Protein 3K40 (pdb70)

Foldseek 3Di:
DDDVLVVVLVVVVVVVVCVCLVPVLVDFQDQPDDPVPAVVVDDPDDDPDDDHSVVVVVVCVVRPRSPDHSLQHQQEFDLAAQFADPLQVVLLVVLVVDAAQQPPPDPDCVLFVLQLVLQQVVCVLLVFPLLQHVVSVAQKTKAWDFALLVVLLLLLLLLLLVQLVVVCVVPVPDDSVVQQAQEEEEEAPLADCSNVVSCVVSVHHYDHFYADLSAAALVSVLVVCVVSVVVVGQYGEYEFEQQGSAARHGYPLLRNLVSCVVSNHAYEYEDARPSLLSSPVVCSVSNPNSVSHQKYWYACSLVNNHGGTIMMMGSHQVSGHTSRSSSSSSSVSSCVVCPSVNSNVLQVQLLVLQVLLQVLQVVPVQKDWPHDRDGNKTKIAGPDAPVVRVVLQVQLVVVRSHHWDWDDDPRDITIMGGRHHSPDDNVSSVVNSVSSVVSNVVVVPVD/DDDVLVVVLVVVVVVVVCVCLVPVLVDFQDQPDDPPPAVVVDDPDDDPDDDHSVVVVVCCVVHPRSPDRSLQHQQEFDLAAQFADPLQVVLLVVLVVDAAQCPPPPPDCPLFVLQLVLLQVVCVLLVFPLLLHVVSVAQKTKAWDFALLVVLLLLLLLLLLVVLVVVCVVCVPDDSVRQQAQEEEEEALLADCSNVVSCVVSSHHYDHFYADLSAAALVSVLVVQVVSVVVVGQYGEYEFEQQGSAARHGYPLLRNLVSCVVSHHAYEYEDARVSLQSSAVVCSVSNPNSVSHQKYWYACSLVNNHGDTIMMMGSHSVSGGGSHSSSSSSSVSSCVVCPSVNSNVLQVQLLVLQVLLVVLQVVPVQKDWPHDHDGNKTKIAGPDALVVRVVLQVQLVVVRSHHWDWDDDPRDITIMRGRHHSPDDNVSSVVSSVSSVVSVVVVVVDD

InterPro domains:
  IPR002129 Pyridoxal phosphate-dependent decarboxylase, major domain [PF00282] (70-446)
  IPR010977 Aromatic-L-amino-acid decarboxylase [PR00800] (41-60)
  IPR010977 Aromatic-L-amino-acid decarboxylase [PR00800] (64-81)
  IPR010977 Aromatic-L-amino-acid decarboxylase [PR00800] (82-101)
  IPR010977 Aromatic-L-amino-acid decarboxylase [PR00800] (108-127)
  IPR010977 Aromatic-L-amino-acid decarboxylase [PR00800] (129-147)
  IPR010977 Aromatic-L-amino-acid decarboxylase [PR00800] (148-167)
  IPR010977 Aromatic-L-amino-acid decarboxylase [PR00800] (175-195)
  IPR010977 Aromatic-L-amino-acid decarboxylase [PR00800] (384-399)
  IPR010977 Aromatic-L-amino-acid decarboxylase [PR00800] (427-446)
  IPR010977 Aromatic-L-amino-acid decarboxylase [PTHR11999] (31-508)
  IPR015421 Pyridoxal phosphate-dependent transferase, major domain [G3DSA:3.40.640.10] (117-411)
  IPR015422 Pyridoxal phosphate-dependent transferase, small domain [G3DSA:3.90.1150.10] (412-510)
  IPR015424 Pyridoxal phosphate-dependent transferase [SSF53383] (36-505)
  IPR021115 Pyridoxal-phosphate binding site [PS00392] (330-351)

Structure (mmCIF, N/CA/C/O backbone):
data_3K40
#
_entry.id   3K40
#
_cell.length_a   105.809
_cell.length_b   108.597
_cell.length_c   86.294
_cell.angle_alpha   90.00
_cell.angle_beta   90.00
_cell.angle_gamma   90.00
#
_symmetry.space_group_name_H-M   'P 21 21 2'
#
loop_
_entity.id
_entity.type
_entity.pdbx_description
1 polymer 'Aromatic-L-amino-acid decarboxylase'
2 non-polymer GLYCEROL
3 water water
#
loop_
_atom_site.group_PDB
_atom_site.id
_atom_site.type_symbol
_atom_site.label_atom_id
_atom_site.label_alt_id
_atom_site.label_comp_id
_atom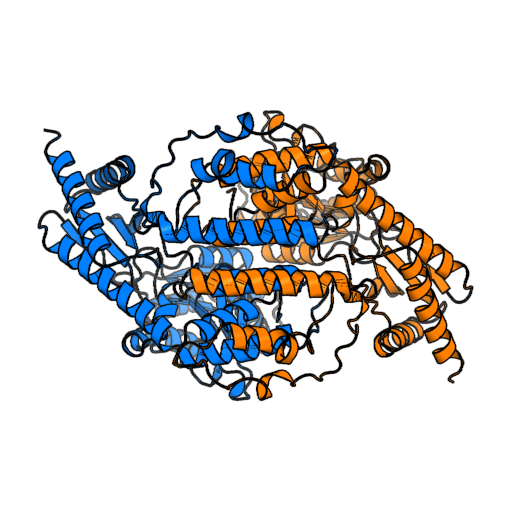_site.label_asym_id
_atom_site.label_entity_id
_atom_site.label_seq_id
_atom_site.pdbx_PDB_ins_code
_atom_site.Cartn_x
_atom_site.Cartn_y
_atom_site.Cartn_z
_atom_site.occupancy
_atom_site.B_iso_or_equiv
_atom_site.auth_seq_id
_atom_site.auth_comp_id
_atom_site.auth_asym_id
_atom_site.auth_atom_id
_atom_site.pdbx_PDB_model_num
ATOM 1 N N . MET A 1 1 ? 25.648 -12.561 1.181 1.00 33.00 1 MET A N 1
ATOM 2 C CA . MET A 1 1 ? 25.173 -13.596 2.126 1.00 30.90 1 MET A CA 1
ATOM 3 C C . MET A 1 1 ? 26.263 -14.619 2.415 1.00 31.14 1 MET A C 1
ATOM 4 O O . MET A 1 1 ? 26.892 -15.180 1.500 1.00 32.85 1 MET A O 1
ATOM 9 N N . GLU A 1 2 ? 26.474 -14.868 3.706 1.00 29.87 2 GLU A N 1
ATOM 10 C CA . GLU A 1 2 ? 27.483 -15.810 4.167 1.00 28.61 2 GLU A CA 1
ATOM 11 C C . GLU A 1 2 ? 26.843 -17.146 4.471 1.00 26.31 2 GLU A C 1
ATOM 12 O O . GLU A 1 2 ? 25.606 -17.249 4.515 1.00 25.21 2 GLU A O 1
ATOM 18 N N . ALA A 1 3 ? 27.675 -18.168 4.689 1.00 25.01 3 ALA A N 1
ATOM 19 C CA . ALA A 1 3 ? 27.159 -19.531 4.913 1.00 23.23 3 ALA A CA 1
ATOM 20 C C . ALA A 1 3 ? 26.142 -19.708 6.056 1.00 23.74 3 ALA A C 1
ATOM 21 O O . ALA A 1 3 ? 25.156 -20.430 5.892 1.00 21.66 3 ALA A O 1
ATOM 23 N N . PRO A 1 4 ? 26.389 -19.107 7.237 1.00 23.31 4 PRO A N 1
ATOM 24 C CA . PRO A 1 4 ? 25.407 -19.319 8.318 1.00 22.37 4 PRO A CA 1
ATOM 25 C C . PRO A 1 4 ? 23.994 -18.840 7.958 1.00 22.06 4 PRO A C 1
ATOM 26 O O . PRO A 1 4 ? 23.014 -19.555 8.245 1.00 22.20 4 PRO A O 1
ATOM 30 N N . GLU A 1 5 ? 23.905 -17.659 7.343 1.00 21.82 5 GLU A N 1
ATOM 31 C CA . GLU A 1 5 ? 22.618 -17.116 6.878 1.00 22.34 5 GLU A CA 1
ATOM 32 C C . GLU A 1 5 ? 22.048 -17.983 5.762 1.00 21.90 5 GLU A C 1
ATOM 33 O O . GLU A 1 5 ? 20.841 -18.224 5.700 1.00 20.81 5 GLU A O 1
ATOM 39 N N . PHE A 1 6 ? 22.917 -18.398 4.844 1.00 19.46 6 PHE A N 1
ATOM 40 C CA . PHE A 1 6 ? 22.455 -19.332 3.801 1.00 19.44 6 PHE A CA 1
ATOM 41 C C . PHE A 1 6 ? 21.834 -20.569 4.428 1.00 20.73 6 PHE A C 1
ATOM 42 O O . PHE A 1 6 ? 20.740 -21.000 4.026 1.00 21.34 6 PHE A O 1
ATOM 50 N N . LYS A 1 7 ? 22.525 -21.161 5.400 1.00 18.67 7 LYS A N 1
ATOM 51 C CA . LYS A 1 7 ? 21.966 -22.368 6.017 1.00 19.77 7 LYS A CA 1
ATOM 52 C C . LYS A 1 7 ? 20.592 -22.122 6.641 1.00 20.21 7 LYS A C 1
ATOM 53 O O . LYS A 1 7 ? 19.663 -22.905 6.436 1.00 20.10 7 LYS A O 1
ATOM 59 N N . ASP A 1 8 ? 20.443 -21.025 7.371 1.00 19.47 8 ASP A N 1
ATOM 60 C CA . ASP A 1 8 ? 19.144 -20.729 7.999 1.00 20.56 8 ASP A CA 1
ATOM 61 C C . ASP A 1 8 ? 18.042 -20.574 6.916 1.00 19.39 8 ASP A C 1
ATOM 62 O O . ASP A 1 8 ? 16.937 -21.144 7.025 1.00 20.82 8 ASP A O 1
ATOM 67 N N . PHE A 1 9 ? 18.359 -19.806 5.885 1.00 19.13 9 PHE A N 1
ATOM 68 C CA . PHE A 1 9 ? 17.449 -19.533 4.744 1.00 19.25 9 PHE A CA 1
ATOM 69 C C . PHE A 1 9 ? 17.088 -20.821 4.001 1.00 19.07 9 PHE A C 1
ATOM 70 O O . PHE A 1 9 ? 15.901 -21.141 3.796 1.00 18.73 9 PHE A O 1
ATOM 78 N N . ALA A 1 10 ? 18.112 -21.549 3.583 1.00 18.23 10 ALA A N 1
ATOM 79 C CA . ALA A 1 10 ? 17.884 -22.788 2.858 1.00 18.34 10 ALA A CA 1
ATOM 80 C C . ALA A 1 10 ? 17.072 -23.806 3.666 1.00 18.75 10 ALA A C 1
ATOM 81 O O . ALA A 1 10 ? 16.148 -24.434 3.140 1.00 18.84 10 ALA A O 1
ATOM 83 N N . LYS A 1 11 ? 17.352 -23.942 4.962 1.00 19.14 11 LYS A N 1
ATOM 84 C CA . LYS A 1 11 ? 16.642 -24.953 5.742 1.00 18.54 11 LYS A CA 1
ATOM 85 C C . LYS A 1 11 ? 15.169 -24.536 5.973 1.00 19.54 11 LYS A C 1
ATOM 86 O O . LYS A 1 11 ? 14.269 -25.367 5.963 1.00 19.03 11 LYS A O 1
ATOM 92 N N . THR A 1 12 ? 14.957 -23.242 6.143 1.00 18.53 12 THR A N 1
ATOM 93 C CA . THR A 1 12 ? 13.608 -22.668 6.170 1.00 19.72 12 THR A CA 1
ATOM 94 C C . THR A 1 12 ? 12.836 -22.923 4.856 1.00 19.51 12 THR A C 1
ATOM 95 O O . THR A 1 12 ? 11.630 -23.221 4.867 1.00 19.04 12 THR A O 1
ATOM 99 N N . MET A 1 13 ? 13.531 -22.801 3.735 1.00 18.74 13 MET A N 1
ATOM 100 C CA . MET A 1 13 ? 12.917 -23.061 2.431 1.00 18.67 13 MET A CA 1
ATOM 101 C C . MET A 1 13 ? 12.588 -24.546 2.277 1.00 18.88 13 MET A C 1
ATOM 102 O O . MET A 1 13 ? 11.578 -24.872 1.677 1.00 19.65 13 MET A O 1
ATOM 107 N N . VAL A 1 14 ? 13.428 -25.432 2.825 1.00 18.89 14 VAL A N 1
ATOM 108 C CA . VAL A 1 14 ? 13.131 -26.869 2.880 1.00 18.76 14 VAL A CA 1
ATOM 109 C C . VAL A 1 14 ? 11.796 -27.086 3.608 1.00 19.37 14 VAL A C 1
ATOM 110 O O . VAL A 1 14 ? 10.906 -27.779 3.090 1.00 19.67 14 VAL A O 1
ATOM 114 N N . ASP A 1 15 ? 11.641 -26.445 4.771 1.00 20.03 15 ASP A N 1
ATOM 115 C CA . ASP A 1 15 ? 10.386 -26.527 5.512 1.00 20.77 15 ASP A CA 1
ATOM 116 C C . ASP A 1 15 ? 9.214 -26.033 4.651 1.00 19.86 15 ASP A C 1
ATOM 117 O O . ASP A 1 15 ? 8.143 -26.687 4.603 1.00 20.35 15 ASP A O 1
ATOM 122 N N . PHE A 1 16 ? 9.417 -24.899 3.992 1.00 20.03 16 PHE A N 1
ATOM 123 C CA . PHE A 1 16 ? 8.368 -24.287 3.165 1.00 19.89 16 PHE A CA 1
ATOM 124 C C . PHE A 1 16 ? 7.922 -25.216 2.033 1.00 20.21 16 PHE A C 1
ATOM 125 O O . PHE A 1 16 ? 6.706 -25.404 1.790 1.00 20.04 16 PHE A O 1
ATOM 133 N N . ILE A 1 17 ? 8.904 -25.802 1.341 1.00 18.17 17 ILE A N 1
ATOM 134 C CA . ILE A 1 17 ? 8.591 -26.687 0.221 1.00 18.06 17 ILE A CA 1
ATOM 135 C C . ILE A 1 17 ? 7.791 -27.919 0.659 1.00 18.18 17 ILE A C 1
ATOM 136 O O . ILE A 1 17 ? 6.768 -28.285 0.015 1.00 17.94 17 ILE A O 1
ATOM 141 N N . ALA A 1 18 ? 8.221 -28.556 1.745 1.00 17.96 18 ALA A N 1
ATOM 142 C CA . ALA A 1 18 ? 7.495 -29.703 2.267 1.00 19.01 18 ALA A CA 1
ATOM 143 C C . ALA A 1 18 ? 6.057 -29.304 2.671 1.00 19.97 18 ALA A C 1
ATOM 144 O O . ALA A 1 18 ? 5.106 -30.046 2.360 1.00 19.79 18 ALA A O 1
ATOM 146 N 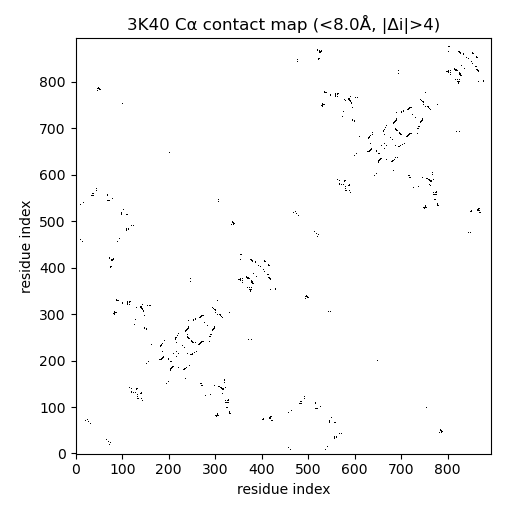N . GLU A 1 19 ? 5.920 -28.181 3.378 1.00 18.94 19 GLU A N 1
ATOM 147 C CA . GLU A 1 19 ? 4.581 -27.681 3.767 1.00 20.57 19 GLU A CA 1
ATOM 148 C C . GLU A 1 19 ? 3.718 -27.440 2.558 1.00 20.88 19 GLU A C 1
ATOM 149 O O . GLU A 1 19 ? 2.537 -27.792 2.566 1.00 22.23 19 GLU A O 1
ATOM 155 N N . TYR A 1 20 ? 4.299 -26.851 1.517 1.00 19.88 20 TYR A N 1
ATOM 156 C CA . TYR A 1 20 ? 3.555 -26.529 0.306 1.00 18.95 20 TYR A CA 1
ATOM 157 C C . TYR A 1 20 ? 3.037 -27.806 -0.362 1.00 19.50 20 TYR A C 1
ATOM 158 O O . TYR A 1 20 ? 1.820 -27.955 -0.619 1.00 18.66 20 TYR A O 1
ATOM 167 N N . LEU A 1 21 ? 3.946 -28.747 -0.622 1.00 17.19 21 LEU A N 1
ATOM 168 C CA . LEU A 1 21 ? 3.570 -29.970 -1.382 1.00 18.23 21 LEU A CA 1
ATOM 169 C C . LEU A 1 21 ? 2.690 -30.957 -0.585 1.00 18.72 21 LEU A C 1
ATOM 170 O O . LEU A 1 21 ? 1.737 -31.523 -1.126 1.00 19.09 21 LEU A O 1
ATOM 175 N N . GLU A 1 22 ? 2.979 -31.137 0.700 1.00 18.02 22 GLU A N 1
ATOM 176 C CA . GLU A 1 22 ? 2.250 -32.105 1.507 1.00 18.94 22 GLU A CA 1
ATOM 177 C C . GLU A 1 22 ? 0.829 -31.624 1.755 1.00 19.88 22 GLU A C 1
ATOM 178 O O . GLU A 1 22 ? -0.015 -32.413 2.115 1.00 20.33 22 GLU A O 1
ATOM 184 N N . ASN A 1 23 ? 0.601 -30.329 1.583 1.00 18.16 23 ASN A N 1
ATOM 185 C CA . ASN A 1 23 ? -0.736 -29.742 1.839 1.00 18.81 23 ASN A CA 1
ATOM 186 C C . ASN A 1 23 ? -1.331 -29.125 0.602 1.00 19.07 23 ASN A C 1
ATOM 187 O O . ASN A 1 23 ? -2.184 -28.235 0.663 1.00 18.41 23 ASN A O 1
ATOM 192 N N . ILE A 1 24 ? -0.910 -29.638 -0.554 1.00 18.80 24 ILE A N 1
ATOM 193 C CA . ILE A 1 24 ? -1.226 -28.967 -1.807 1.00 19.21 24 ILE A CA 1
ATOM 194 C C . ILE A 1 24 ? -2.726 -28.989 -2.146 1.00 19.46 24 ILE A C 1
ATOM 195 O O . ILE A 1 24 ? -3.216 -28.131 -2.915 1.00 19.17 24 ILE A O 1
ATOM 200 N N . ARG A 1 25 ? -3.435 -29.961 -1.586 1.00 20.26 25 ARG A N 1
ATOM 201 C CA . ARG A 1 25 ? -4.906 -30.037 -1.813 1.00 21.19 25 ARG A CA 1
ATOM 202 C C . ARG A 1 25 ? -5.651 -28.854 -1.199 1.00 22.15 25 ARG A C 1
ATOM 203 O O . ARG A 1 25 ? -6.830 -28.642 -1.506 1.00 23.07 25 ARG A O 1
ATOM 211 N N . GLU A 1 26 ? -4.971 -28.069 -0.356 1.00 21.42 26 GLU A N 1
ATOM 212 C CA . GLU A 1 26 ? -5.577 -26.858 0.212 1.00 21.10 26 GLU A CA 1
ATOM 213 C C . GLU A 1 26 ? -5.593 -25.691 -0.746 1.00 21.74 26 GLU A C 1
ATOM 214 O O . GLU A 1 26 ? -6.291 -24.696 -0.532 1.00 22.65 26 GLU A O 1
ATOM 220 N N . ARG A 1 27 ? -4.769 -25.770 -1.780 1.00 21.56 27 ARG A N 1
ATOM 221 C CA . ARG A 1 27 ? -4.590 -24.656 -2.706 1.00 21.34 27 ARG A CA 1
ATOM 222 C C . ARG A 1 27 ? -5.762 -24.581 -3.705 1.00 23.13 27 ARG A C 1
ATOM 223 O O . ARG A 1 27 ? -6.303 -25.592 -4.112 1.00 22.38 27 ARG A O 1
ATOM 231 N N . ARG A 1 28 ? -6.147 -23.364 -4.070 1.00 24.89 28 ARG A N 1
ATOM 232 C CA . ARG A 1 28 ? -7.247 -23.193 -5.048 1.00 27.77 28 ARG A CA 1
ATOM 233 C C . ARG A 1 28 ? -6.657 -23.274 -6.433 1.00 28.18 28 ARG A C 1
ATOM 234 O O . ARG A 1 28 ? -5.541 -22.776 -6.668 1.00 27.95 28 ARG A O 1
ATOM 242 N N . VAL A 1 29 ? -7.382 -23.891 -7.360 1.00 29.01 29 VAL A N 1
ATOM 243 C CA . VAL A 1 29 ? -6.844 -24.033 -8.715 1.00 31.30 29 VAL A CA 1
ATOM 244 C C . VAL A 1 29 ? -6.997 -22.779 -9.579 1.00 32.40 29 VAL A C 1
ATOM 245 O O . VAL A 1 29 ? -6.278 -22.647 -10.556 1.00 33.11 29 VAL A O 1
ATOM 249 N N . LEU A 1 30 ? -7.945 -21.899 -9.246 1.00 34.05 30 LEU A N 1
ATOM 250 C CA . LEU A 1 30 ? -8.043 -20.577 -9.891 1.00 36.45 30 LEU A CA 1
ATOM 251 C C . LEU A 1 30 ? -7.455 -19.505 -8.983 1.00 38.31 30 LEU A C 1
ATOM 252 O O . LEU A 1 30 ? -7.870 -19.390 -7.832 1.00 38.20 30 LEU A O 1
ATOM 257 N N . PRO A 1 31 ? -6.461 -18.744 -9.480 1.00 40.33 31 PRO A N 1
ATOM 258 C CA . PRO A 1 31 ? -5.898 -17.638 -8.689 1.00 41.84 31 PRO A CA 1
ATOM 259 C C . PRO A 1 31 ? -6.938 -16.586 -8.351 1.00 42.86 31 PRO A C 1
ATOM 260 O O . PRO A 1 31 ? -7.787 -16.275 -9.181 1.00 44.03 31 PRO A O 1
ATOM 264 N N . GLU A 1 32 ? -6.869 -16.055 -7.135 1.00 44.24 32 GLU A N 1
ATOM 265 C CA . GLU A 1 32 ? -7.810 -15.025 -6.689 1.00 45.10 32 GLU A CA 1
ATOM 266 C C . GLU A 1 32 ? -7.429 -13.646 -7.235 1.00 44.65 32 GLU A C 1
ATOM 267 O O . GLU A 1 32 ? -8.301 -12.818 -7.500 1.00 44.99 32 GLU A O 1
ATOM 273 N N . VAL A 1 33 ? -6.128 -13.424 -7.419 1.00 43.57 33 VAL A N 1
ATOM 274 C CA . VAL A 1 33 ? -5.612 -12.140 -7.884 1.00 42.39 33 VAL A CA 1
ATOM 275 C C . VAL A 1 33 ? -5.824 -11.951 -9.389 1.00 42.04 33 VAL A C 1
ATOM 276 O O . VAL A 1 33 ? -6.027 -12.915 -10.123 1.00 41.53 33 VAL A O 1
ATOM 280 N N . LYS A 1 34 ? -5.788 -10.695 -9.833 1.00 42.03 34 LYS A N 1
ATOM 281 C CA . LYS A 1 34 ? -5.969 -10.352 -11.243 1.00 42.17 34 LYS A CA 1
ATOM 282 C C . LYS A 1 34 ? -4.629 -10.048 -11.899 1.00 41.79 34 LYS A C 1
ATOM 283 O O . LYS A 1 34 ? -3.697 -9.603 -11.226 1.00 41.86 34 LYS A O 1
ATOM 289 N N . PRO A 1 35 ? -4.517 -10.300 -13.211 1.00 41.51 35 PRO A N 1
ATOM 290 C CA . PRO A 1 35 ? -3.356 -9.823 -13.951 1.00 41.24 35 PRO A CA 1
ATOM 291 C C . PRO A 1 35 ? -3.043 -8.376 -13.581 1.00 40.83 35 PRO A C 1
ATOM 292 O O . PRO A 1 35 ? -3.960 -7.554 -13.475 1.00 41.01 35 PRO A O 1
ATOM 296 N N . GLY A 1 36 ? -1.763 -8.086 -13.358 1.00 39.84 36 GLY A N 1
ATOM 297 C CA . GLY A 1 36 ? -1.315 -6.755 -12.948 1.00 38.36 36 GLY A CA 1
ATOM 298 C C . GLY A 1 36 ? -1.180 -6.566 -11.450 1.00 37.21 36 GLY A C 1
ATOM 299 O O . GLY A 1 36 ? -0.762 -5.497 -11.003 1.00 37.67 36 GLY A O 1
ATOM 300 N N . TYR A 1 37 ? -1.507 -7.603 -10.675 1.00 35.69 37 TYR A N 1
ATOM 301 C CA . TYR A 1 37 ? -1.477 -7.579 -9.209 1.00 34.45 37 TYR A CA 1
ATOM 302 C C . TYR A 1 37 ? -0.081 -7.420 -8.571 1.00 34.65 37 TYR A C 1
ATOM 303 O O . TYR A 1 37 ? 0.026 -6.988 -7.420 1.00 34.59 37 TYR A O 1
ATOM 312 N N . LEU A 1 38 ? 0.972 -7.810 -9.302 1.00 34.08 38 LEU A N 1
ATOM 313 C CA . LEU A 1 38 ? 2.302 -7.967 -8.702 1.00 34.30 38 LEU A CA 1
ATOM 314 C C . LEU A 1 38 ? 3.087 -6.662 -8.564 1.00 34.97 38 LEU A C 1
ATOM 315 O O . LEU A 1 38 ? 3.652 -6.385 -7.505 1.00 34.86 38 LEU A O 1
ATOM 320 N N . LYS A 1 39 ? 3.126 -5.880 -9.640 1.00 36.42 39 LYS A N 1
ATOM 321 C CA . LYS A 1 39 ? 3.954 -4.668 -9.662 1.00 38.22 39 LYS A CA 1
ATOM 322 C C . LYS A 1 39 ? 3.714 -3.797 -8.420 1.00 38.23 39 LYS A C 1
ATOM 323 O O . LYS A 1 39 ? 4.681 -3.389 -7.760 1.00 38.34 39 LYS A O 1
ATOM 329 N N . PRO A 1 40 ? 2.431 -3.522 -8.086 1.00 38.62 40 PRO A N 1
ATOM 330 C CA . PRO A 1 40 ? 2.096 -2.760 -6.885 1.00 38.84 40 PRO A CA 1
ATOM 331 C C . PRO A 1 40 ? 2.702 -3.264 -5.589 1.00 38.70 40 PRO A C 1
ATOM 332 O O . PRO A 1 40 ? 2.849 -2.492 -4.658 1.00 39.04 40 PRO A O 1
ATOM 336 N N . LEU A 1 41 ? 3.035 -4.551 -5.515 1.00 38.06 41 LEU A N 1
ATOM 337 C CA . LEU A 1 41 ? 3.421 -5.153 -4.243 1.00 37.15 41 LEU A CA 1
ATOM 338 C C . LEU A 1 41 ? 4.912 -5.089 -3.937 1.00 36.81 41 LEU A C 1
ATOM 339 O O . LEU A 1 41 ? 5.331 -5.405 -2.830 1.00 37.00 41 LEU A O 1
ATOM 344 N N . ILE A 1 42 ? 5.705 -4.697 -4.929 1.00 36.47 42 ILE A N 1
ATOM 345 C CA . ILE A 1 42 ? 7.160 -4.624 -4.786 1.00 36.09 42 ILE A CA 1
ATOM 346 C C . ILE A 1 42 ? 7.716 -3.305 -5.359 1.00 35.17 42 ILE A C 1
ATOM 347 O O . ILE A 1 42 ? 7.077 -2.685 -6.228 1.00 35.02 42 ILE A O 1
ATOM 352 N N . PRO A 1 43 ? 8.891 -2.869 -4.867 1.00 34.66 43 PRO A N 1
ATOM 353 C CA . PRO A 1 43 ? 9.496 -1.590 -5.264 1.00 34.57 43 PRO A CA 1
ATOM 354 C C . PRO A 1 43 ? 9.838 -1.477 -6.747 1.00 35.20 43 PRO A C 1
ATOM 355 O O . PRO A 1 43 ? 9.882 -2.483 -7.453 1.00 34.84 43 PRO A O 1
ATOM 359 N N . ASP A 1 44 ? 10.072 -0.255 -7.219 1.00 34.18 44 ASP A N 1
ATOM 360 C CA . ASP A 1 44 ? 10.269 -0.022 -8.647 1.00 35.29 44 ASP A CA 1
ATOM 361 C C . ASP A 1 44 ? 11.727 -0.153 -9.072 1.00 33.98 44 ASP A C 1
ATOM 362 O O . ASP A 1 44 ? 12.041 -0.089 -10.265 1.00 34.86 44 ASP A O 1
ATOM 367 N N . ALA A 1 45 ? 12.607 -0.332 -8.094 1.00 32.49 45 ALA A N 1
ATOM 368 C CA . ALA A 1 45 ? 14.046 -0.479 -8.331 1.00 32.14 45 ALA A CA 1
ATOM 369 C C . ALA A 1 45 ? 14.617 -1.498 -7.356 1.00 31.32 45 ALA A C 1
ATOM 370 O O . ALA A 1 45 ? 14.058 -1.694 -6.277 1.00 32.05 45 ALA A O 1
ATOM 372 N N . ALA A 1 46 ? 15.754 -2.109 -7.710 1.00 30.54 46 ALA A N 1
ATOM 373 C CA . ALA A 1 46 ? 16.478 -3.007 -6.817 1.00 30.41 46 ALA A CA 1
ATOM 374 C C . ALA A 1 46 ? 17.026 -2.237 -5.605 1.00 30.63 46 ALA A C 1
ATOM 375 O O . ALA A 1 46 ? 17.285 -1.029 -5.725 1.00 30.46 46 ALA A O 1
ATOM 377 N N . PRO A 1 47 ? 17.180 -2.916 -4.452 1.00 30.50 47 PRO A N 1
ATOM 378 C CA . PRO A 1 47 ? 17.699 -2.226 -3.271 1.00 30.31 47 PRO A CA 1
ATOM 379 C C . PRO A 1 47 ? 19.180 -1.915 -3.399 1.00 31.39 47 PRO A C 1
ATOM 380 O O . PRO A 1 47 ? 19.945 -2.712 -3.953 1.00 29.71 47 PRO A O 1
ATOM 384 N N . GLU A 1 48 ? 19.589 -0.746 -2.903 1.00 31.55 48 GLU A N 1
ATOM 385 C CA . GLU A 1 48 ? 21.016 -0.437 -2.888 1.00 32.10 48 GLU A CA 1
ATOM 386 C C . GLU A 1 48 ? 21.766 -1.318 -1.907 1.00 32.09 48 GLU A C 1
ATOM 387 O O . GLU A 1 48 ? 22.886 -1.751 -2.188 1.00 32.64 48 GLU A O 1
ATOM 393 N N . LYS A 1 49 ? 21.159 -1.563 -0.747 1.00 31.43 49 LYS A N 1
ATOM 394 C CA . LYS A 1 49 ? 21.752 -2.379 0.306 1.00 32.45 49 LYS A CA 1
ATOM 395 C C . LYS A 1 49 ? 21.051 -3.742 0.396 1.00 32.11 49 LYS A C 1
ATOM 396 O O . LYS A 1 49 ? 19.885 -3.837 0.028 1.00 32.10 49 LYS A O 1
ATOM 402 N N . PRO A 1 50 ? 21.749 -4.784 0.896 1.00 32.67 50 PRO A N 1
ATOM 403 C CA . PRO A 1 50 ? 21.137 -6.119 1.011 1.00 32.86 50 PRO A CA 1
ATOM 404 C C . PRO A 1 50 ? 19.946 -6.177 1.960 1.00 33.32 50 PRO A C 1
ATOM 405 O O . PRO A 1 50 ? 19.986 -5.610 3.060 1.00 33.76 50 PRO A O 1
ATOM 409 N N . GLU A 1 51 ? 18.896 -6.869 1.535 1.00 32.76 51 GLU A N 1
ATOM 410 C CA . GLU A 1 51 ? 17.720 -7.074 2.369 1.00 33.13 51 GLU A CA 1
ATOM 411 C C . GLU A 1 51 ? 17.912 -8.349 3.191 1.00 32.94 51 GLU A C 1
ATOM 412 O O . GLU A 1 51 ? 18.918 -9.056 3.029 1.00 33.02 51 GLU A O 1
ATOM 418 N N . LYS A 1 52 ? 16.950 -8.645 4.067 1.00 32.08 52 LYS A N 1
ATOM 419 C CA . LYS A 1 52 ? 17.017 -9.824 4.937 1.00 32.29 52 LYS A CA 1
ATOM 420 C C . LYS A 1 52 ? 16.306 -10.993 4.267 1.00 30.70 52 LYS A C 1
ATOM 421 O O . LYS A 1 52 ? 15.213 -10.808 3.720 1.00 30.33 52 LYS A O 1
ATOM 427 N N . TRP A 1 53 ? 16.894 -12.185 4.353 1.00 30.49 53 TRP A N 1
ATOM 428 C CA . TRP A 1 53 ? 16.245 -13.373 3.806 1.00 29.44 53 TRP A CA 1
ATOM 429 C C . TRP A 1 53 ? 14.868 -13.606 4.423 1.00 29.16 53 TRP A C 1
ATOM 430 O O . TRP A 1 53 ? 13.981 -14.088 3.743 1.00 29.87 53 TRP A O 1
ATOM 441 N N . GLN A 1 54 ? 14.701 -13.291 5.714 1.00 29.29 54 GLN A N 1
ATOM 442 C CA . GLN A 1 54 ? 13.411 -13.481 6.392 1.00 28.92 54 GLN A CA 1
ATOM 443 C C . GLN A 1 54 ? 12.327 -12.664 5.692 1.00 29.70 54 GLN A C 1
ATOM 444 O O . GLN A 1 54 ? 11.173 -13.085 5.576 1.00 29.59 54 GLN A O 1
ATOM 450 N N . ASP A 1 55 ? 12.705 -11.497 5.186 1.00 30.55 55 ASP A N 1
ATOM 451 C CA . ASP A 1 55 ? 11.743 -10.676 4.455 1.00 31.04 55 ASP A CA 1
ATOM 452 C C . ASP A 1 55 ? 11.440 -11.220 3.056 1.00 30.89 55 ASP A C 1
ATOM 453 O O . ASP A 1 55 ? 10.309 -11.139 2.587 1.00 30.98 55 ASP A O 1
ATOM 458 N N . VAL A 1 56 ? 12.446 -11.774 2.389 1.00 30.55 56 VAL A N 1
ATOM 459 C CA . VAL A 1 56 ? 12.191 -12.461 1.113 1.00 29.97 56 VAL A CA 1
ATOM 460 C C . VAL A 1 56 ? 11.245 -13.642 1.362 1.00 30.28 56 VAL A C 1
ATOM 461 O O . VAL A 1 56 ? 10.222 -13.791 0.679 1.00 30.30 56 VAL A O 1
ATOM 465 N N . MET A 1 57 ? 11.573 -14.439 2.375 1.00 30.82 57 MET A N 1
ATOM 466 C CA . MET A 1 57 ? 10.788 -15.612 2.756 1.00 31.71 57 MET A CA 1
ATOM 467 C C . MET A 1 57 ? 9.325 -15.253 3.016 1.00 32.41 57 MET A C 1
ATOM 468 O O . MET A 1 57 ? 8.405 -15.954 2.558 1.00 32.22 57 MET A O 1
ATOM 473 N N . GLN A 1 58 ? 9.101 -14.129 3.706 1.00 32.48 58 GLN A N 1
ATOM 474 C CA . GLN A 1 58 ? 7.748 -13.644 3.969 1.00 33.49 58 GLN A CA 1
ATOM 475 C C . GLN A 1 58 ? 7.015 -13.256 2.698 1.00 32.49 58 GLN A C 1
ATOM 476 O O . GLN A 1 58 ? 5.792 -13.388 2.612 1.00 31.99 58 GLN A O 1
ATOM 482 N N . ASP A 1 59 ? 7.758 -12.768 1.711 1.00 31.68 59 ASP A N 1
ATOM 483 C CA . ASP A 1 59 ? 7.164 -12.366 0.441 1.00 30.58 59 ASP A CA 1
ATOM 484 C C . ASP A 1 59 ? 6.704 -13.528 -0.431 1.00 29.92 59 ASP A C 1
ATOM 485 O O . ASP A 1 59 ? 5.944 -13.310 -1.365 1.00 29.84 59 ASP A O 1
ATOM 490 N N . ILE A 1 60 ? 7.140 -14.749 -0.134 1.00 29.58 60 ILE A N 1
ATOM 491 C CA . ILE A 1 60 ? 6.693 -15.901 -0.954 1.00 29.02 60 ILE A CA 1
ATOM 492 C C . ILE A 1 60 ? 5.156 -16.057 -0.884 1.00 29.29 60 ILE A C 1
ATOM 493 O O . ILE A 1 60 ? 4.489 -16.031 -1.912 1.00 29.05 60 ILE A O 1
ATOM 498 N N . GLU A 1 61 ? 4.588 -16.192 0.313 1.00 29.59 61 GLU A N 1
ATOM 499 C CA . GLU A 1 61 ? 3.104 -16.231 0.411 1.00 31.19 61 GLU A CA 1
ATOM 500 C C . GLU A 1 61 ? 2.434 -14.891 0.089 1.00 31.26 61 GLU A C 1
ATOM 501 O O . GLU A 1 61 ? 1.364 -14.863 -0.504 1.00 31.53 61 GLU A O 1
ATOM 507 N N . ARG A 1 62 ? 3.078 -13.787 0.448 1.00 31.42 62 ARG A N 1
ATOM 508 C CA . ARG A 1 62 ? 2.492 -12.470 0.209 1.00 31.96 62 ARG A CA 1
ATOM 509 C C . ARG A 1 62 ? 2.433 -12.064 -1.261 1.00 31.59 62 ARG A C 1
ATOM 510 O O . ARG A 1 62 ? 1.401 -11.591 -1.746 1.00 32.76 62 ARG A O 1
ATOM 518 N N . VAL A 1 63 ? 3.536 -12.258 -1.983 1.00 31.48 63 VAL A N 1
ATOM 519 C CA . VAL A 1 63 ? 3.680 -11.753 -3.348 1.00 30.67 63 VAL A CA 1
ATOM 520 C C . VAL A 1 63 ? 3.577 -12.853 -4.419 1.00 29.78 63 VAL A C 1
ATOM 521 O O . VAL A 1 63 ? 3.007 -12.636 -5.485 1.00 28.86 63 VAL A O 1
ATOM 525 N N . ILE A 1 64 ? 4.134 -14.023 -4.132 1.00 28.45 64 ILE A N 1
ATOM 526 C CA . ILE A 1 64 ? 4.305 -15.040 -5.173 1.00 27.64 64 ILE A CA 1
ATOM 527 C C . ILE A 1 64 ? 3.113 -15.994 -5.274 1.00 26.67 64 ILE A C 1
ATOM 528 O O . ILE A 1 64 ? 2.469 -16.115 -6.330 1.00 26.56 64 ILE A O 1
ATOM 533 N N . MET A 1 65 ? 2.810 -16.652 -4.167 1.00 26.46 65 MET A N 1
ATOM 534 C CA . MET A 1 65 ? 1.869 -17.775 -4.177 1.00 27.13 65 MET A CA 1
ATOM 535 C C . MET A 1 65 ? 0.448 -17.431 -4.647 1.00 27.95 65 MET A C 1
ATOM 536 O O . MET A 1 65 ? -0.195 -18.276 -5.290 1.00 28.15 65 MET A O 1
ATOM 541 N N . PRO A 1 66 ? -0.028 -16.186 -4.405 1.00 28.27 66 PRO A N 1
ATOM 542 C CA . PRO A 1 66 ? -1.354 -15.846 -4.954 1.00 28.41 66 PRO A CA 1
ATOM 543 C C . PRO A 1 66 ? -1.415 -15.887 -6.484 1.00 28.57 66 PRO A C 1
ATOM 544 O O . PRO A 1 66 ? -2.502 -16.098 -7.051 1.00 29.48 66 PRO A O 1
ATOM 548 N N . GLY A 1 67 ? -0.278 -15.683 -7.151 1.00 27.26 67 GLY A N 1
ATOM 549 C CA . GLY A 1 67 ? -0.243 -15.676 -8.603 1.00 27.47 67 GLY A CA 1
ATOM 550 C C . GLY A 1 67 ? 0.267 -16.958 -9.242 1.00 27.24 67 GLY A C 1
ATOM 551 O O . GLY A 1 67 ? 0.412 -17.030 -10.442 1.00 28.17 67 GLY A O 1
ATOM 552 N N . VAL A 1 68 ? 0.534 -17.971 -8.430 1.00 27.00 68 VAL A N 1
ATOM 553 C CA . VAL A 1 68 ? 1.090 -19.224 -8.911 1.00 27.09 68 VAL A CA 1
ATOM 554 C C . VAL A 1 68 ? 0.004 -20.166 -9.459 1.00 26.94 68 VAL A C 1
ATOM 555 O O . VAL A 1 68 ? -1.072 -20.280 -8.881 1.00 27.71 68 VAL A O 1
ATOM 559 N N . THR A 1 69 ? 0.304 -20.844 -10.560 1.00 26.79 69 THR A N 1
ATOM 560 C CA . THR A 1 69 ? -0.533 -21.958 -11.004 1.00 27.01 69 THR A CA 1
ATOM 561 C C . THR A 1 69 ? -0.021 -23.216 -10.303 1.00 26.02 69 THR A C 1
ATOM 562 O O . THR A 1 69 ? 1.165 -23.525 -10.361 1.00 25.21 69 THR A O 1
ATOM 566 N N . HIS A 1 70 ? -0.914 -23.933 -9.636 1.00 25.14 70 HIS A N 1
ATOM 567 C CA . HIS A 1 70 ? -0.501 -25.126 -8.877 1.00 24.87 70 HIS A CA 1
ATOM 568 C C . HIS A 1 70 ? -0.494 -26.420 -9.708 1.00 24.19 70 HIS A C 1
ATOM 569 O O . HIS A 1 70 ? -1.395 -27.262 -9.582 1.00 23.06 70 HIS A O 1
ATOM 576 N N . TRP A 1 71 ? 0.548 -26.561 -10.527 1.00 24.17 71 TRP A N 1
ATOM 577 C CA . TRP A 1 71 ? 0.758 -27.707 -11.447 1.00 25.01 71 TRP A CA 1
ATOM 578 C C . TRP A 1 71 ? 0.741 -29.061 -10.735 1.00 24.55 71 TRP A C 1
ATOM 579 O O . TRP A 1 71 ? 0.425 -30.094 -11.340 1.00 25.89 71 TRP A O 1
ATOM 590 N N . HIS A 1 72 ? 1.149 -29.085 -9.469 1.00 21.41 72 HIS A N 1
ATOM 591 C CA . HIS A 1 72 ? 1.223 -30.360 -8.775 1.00 21.14 72 HIS A CA 1
ATOM 592 C C . HIS A 1 72 ? -0.043 -30.678 -7.985 1.00 19.95 72 HIS A C 1
ATOM 593 O O . HIS A 1 72 ? -0.103 -31.719 -7.317 1.00 20.08 72 HIS A O 1
ATOM 600 N N . SER A 1 73 ? -1.086 -29.839 -8.105 1.00 19.58 73 SER A N 1
ATOM 601 C CA . SER A 1 73 ? -2.353 -30.160 -7.421 1.00 19.59 73 SER A CA 1
ATOM 602 C C . SER A 1 73 ? -3.026 -31.309 -8.183 1.00 19.44 73 SER A C 1
ATOM 603 O O . SER A 1 73 ? -3.105 -31.238 -9.411 1.00 19.18 73 SER A O 1
ATOM 606 N N . PRO A 1 74 ? -3.518 -32.333 -7.459 1.00 19.89 74 PRO A N 1
ATOM 607 C CA . PRO A 1 74 ? -4.290 -33.395 -8.107 1.00 19.58 74 PRO A CA 1
ATOM 608 C C . PRO A 1 74 ? -5.618 -32.909 -8.687 1.00 18.61 74 PRO A C 1
ATOM 609 O O . PRO A 1 74 ? -6.301 -33.688 -9.355 1.00 18.93 74 PRO A O 1
ATOM 613 N N . LYS A 1 75 ? -5.986 -31.648 -8.444 1.00 18.68 75 LYS A N 1
ATOM 614 C CA . LYS A 1 75 ? -7.214 -31.082 -9.058 1.00 19.70 75 LYS A CA 1
ATOM 615 C C . LYS A 1 75 ? -6.888 -30.433 -10.416 1.00 19.36 75 LYS A C 1
ATOM 616 O O . LYS A 1 75 ? -7.797 -30.026 -11.169 1.00 19.20 75 LYS A O 1
ATOM 622 N N . PHE A 1 76 ? -5.585 -30.352 -10.725 1.00 19.30 76 PHE A N 1
ATOM 623 C CA . PHE A 1 76 ? -5.126 -29.652 -11.914 1.00 19.38 76 PHE A CA 1
ATOM 624 C C . PHE A 1 76 ? -4.630 -30.631 -12.991 1.00 19.84 76 PHE A C 1
ATOM 625 O O . PHE A 1 76 ? -3.620 -31.315 -12.823 1.00 19.87 76 PHE A O 1
ATOM 633 N N . HIS A 1 77 ? -5.361 -30.692 -14.101 1.00 18.73 77 HIS A N 1
ATOM 634 C CA . HIS A 1 77 ? -5.018 -31.573 -15.194 1.00 18.92 77 HIS A CA 1
ATOM 635 C C . HIS A 1 77 ? -4.439 -30.731 -16.327 1.00 20.07 77 HIS A C 1
ATOM 636 O O . HIS A 1 77 ? -5.187 -30.223 -17.185 1.00 22.50 77 HIS A O 1
ATOM 643 N N . ALA A 1 78 ? -3.124 -30.517 -16.290 1.00 19.56 78 ALA A N 1
ATOM 644 C CA . ALA A 1 78 ? -2.410 -29.827 -17.367 1.00 20.67 78 ALA A CA 1
ATOM 645 C C . ALA A 1 78 ? -2.275 -30.722 -18.607 1.00 20.88 78 ALA A C 1
ATOM 646 O O . ALA A 1 78 ? -2.808 -31.823 -18.651 1.00 20.33 78 ALA A O 1
ATOM 648 N N . TYR A 1 79 ? -1.544 -30.269 -19.627 1.00 20.99 79 TYR A N 1
ATOM 649 C CA . TYR A 1 79 ? -1.380 -31.119 -20.821 1.00 21.89 79 TYR A CA 1
ATOM 650 C C . TYR A 1 79 ? -0.736 -32.478 -20.521 1.00 21.54 79 TYR A C 1
ATOM 651 O O . TYR A 1 79 ? -1.252 -33.528 -20.939 1.00 21.04 79 TYR A O 1
ATOM 660 N N . PHE A 1 80 ? 0.376 -32.444 -19.804 1.00 20.90 80 PHE A N 1
ATOM 661 C CA . PHE A 1 80 ? 1.043 -33.683 -19.365 1.00 21.79 80 PHE A CA 1
ATOM 662 C C . PHE A 1 80 ? 1.651 -33.394 -17.988 1.00 20.50 80 PHE A C 1
ATOM 663 O O . PHE A 1 80 ? 1.719 -32.220 -17.571 1.00 20.18 80 PHE A O 1
ATOM 671 N N . PRO A 1 81 ? 2.072 -34.451 -17.260 1.00 19.70 81 PRO A N 1
ATOM 672 C CA . PRO A 1 81 ? 2.731 -34.188 -15.964 1.00 18.80 81 PRO A CA 1
ATOM 673 C C . PRO A 1 81 ? 4.007 -33.379 -16.072 1.00 19.67 81 PRO A C 1
ATOM 674 O O . PRO A 1 81 ? 4.734 -33.499 -17.046 1.00 19.35 81 PRO A O 1
ATOM 678 N N . THR A 1 82 ? 4.231 -32.521 -15.070 1.00 20.67 82 THR A N 1
ATOM 679 C CA . THR A 1 82 ? 5.550 -31.913 -14.816 1.00 21.67 82 THR A CA 1
ATOM 680 C C . THR A 1 82 ? 6.165 -32.664 -13.631 1.00 21.91 82 THR A C 1
ATOM 681 O O . THR A 1 82 ? 5.607 -32.696 -12.521 1.00 21.97 82 THR A O 1
ATOM 685 N N . ALA A 1 83 ? 7.297 -33.316 -13.863 1.00 21.01 83 ALA A N 1
ATOM 686 C CA . ALA A 1 83 ? 7.860 -34.136 -12.825 1.00 21.27 83 ALA A CA 1
ATOM 687 C C . ALA A 1 83 ? 8.301 -33.260 -11.679 1.00 21.25 83 ALA A C 1
ATOM 688 O O . ALA A 1 83 ? 8.889 -32.193 -11.861 1.00 21.35 83 ALA A O 1
ATOM 690 N N . ASN A 1 84 ? 8.066 -33.782 -10.494 1.00 23.06 84 ASN A N 1
ATOM 691 C CA . ASN A 1 84 ? 8.628 -33.239 -9.290 1.00 23.97 84 ASN A CA 1
ATOM 692 C C . ASN A 1 84 ? 8.820 -34.450 -8.375 1.00 23.68 84 ASN A C 1
ATOM 693 O O . ASN A 1 84 ? 7.975 -35.364 -8.332 1.00 23.83 84 ASN A O 1
ATOM 698 N N . SER A 1 85 ? 9.976 -34.514 -7.724 1.00 20.11 85 SER A N 1
ATOM 699 C CA . SER A 1 85 ? 10.133 -35.436 -6.637 1.00 18.32 85 SER A CA 1
ATOM 700 C C . SER A 1 85 ? 11.135 -34.886 -5.623 1.00 17.17 85 SER A C 1
ATOM 701 O O . SER A 1 85 ? 11.996 -34.045 -5.948 1.00 16.65 85 SER A O 1
ATOM 704 N N . TYR A 1 86 ? 11.036 -35.403 -4.398 1.00 16.13 86 TYR A N 1
ATOM 705 C CA . TYR A 1 86 ? 11.948 -34.918 -3.343 1.00 16.28 86 TYR A CA 1
ATOM 706 C C . TYR A 1 86 ? 13.413 -35.261 -3.668 1.00 16.94 86 TYR A C 1
ATOM 707 O O . TYR A 1 86 ? 14.299 -34.409 -3.488 1.00 16.27 86 TYR A O 1
ATOM 716 N N . PRO A 1 87 ? 13.705 -36.505 -4.137 1.00 17.80 87 PRO A N 1
ATOM 717 C CA . PRO A 1 87 ? 15.111 -36.828 -4.477 1.00 16.43 87 PRO A CA 1
ATOM 718 C C . PRO A 1 87 ? 15.685 -35.905 -5.534 1.00 17.27 87 PRO A C 1
ATOM 719 O O . PRO A 1 87 ? 16.847 -35.487 -5.430 1.00 17.45 87 PRO A O 1
ATOM 723 N N . ALA A 1 88 ? 14.883 -35.544 -6.536 1.00 16.63 88 ALA A N 1
ATOM 724 C CA . ALA A 1 88 ? 15.401 -34.634 -7.577 1.00 15.82 88 ALA A CA 1
ATOM 725 C C . ALA A 1 88 ? 15.656 -33.195 -7.075 1.00 16.15 88 ALA A C 1
ATOM 726 O O . ALA A 1 88 ? 16.631 -32.562 -7.505 1.00 16.48 88 ALA A O 1
ATOM 728 N N . ILE A 1 89 ? 14.821 -32.712 -6.146 1.00 15.02 89 ILE A N 1
ATOM 729 C CA . ILE A 1 89 ? 15.016 -31.375 -5.566 1.00 15.46 89 ILE A CA 1
ATOM 730 C C . ILE A 1 89 ? 16.395 -31.369 -4.874 1.00 15.11 89 ILE A C 1
ATOM 731 O O . ILE A 1 89 ? 17.161 -30.441 -5.075 1.00 16.21 89 ILE A O 1
ATOM 736 N N . VAL A 1 90 ? 16.699 -32.423 -4.106 1.00 14.51 90 VAL A N 1
ATOM 737 C CA . VAL A 1 90 ? 17.976 -32.485 -3.369 1.00 15.16 90 VAL A CA 1
ATOM 738 C C . VAL A 1 90 ? 19.158 -32.566 -4.317 1.00 16.02 90 VAL A C 1
ATOM 739 O O . VAL A 1 90 ? 20.157 -31.878 -4.115 1.00 16.48 90 VAL A O 1
ATOM 743 N N . ALA A 1 91 ? 19.033 -33.344 -5.390 1.00 16.12 91 ALA A N 1
ATOM 744 C CA . ALA A 1 91 ? 20.131 -33.417 -6.350 1.00 16.70 91 ALA A CA 1
ATOM 745 C C . ALA A 1 91 ? 20.387 -32.073 -6.975 1.00 17.23 91 ALA A C 1
ATOM 746 O O . ALA A 1 91 ? 21.540 -31.709 -7.200 1.00 17.73 91 ALA A O 1
ATOM 748 N N . ASP A 1 92 ? 19.324 -31.370 -7.327 1.00 17.26 92 ASP A N 1
ATOM 749 C CA . ASP A 1 92 ? 19.480 -30.083 -8.013 1.00 19.42 92 ASP A CA 1
ATOM 750 C C . ASP A 1 92 ? 20.123 -29.021 -7.120 1.00 19.23 92 ASP A C 1
ATOM 751 O O . ASP A 1 92 ? 20.787 -28.105 -7.620 1.00 18.95 92 ASP A O 1
ATOM 756 N N . MET A 1 93 ? 19.939 -29.155 -5.808 1.00 18.50 93 MET A N 1
ATOM 757 C CA . MET A 1 93 ? 20.655 -28.283 -4.845 1.00 19.61 93 MET A CA 1
ATOM 758 C C . MET A 1 93 ? 22.164 -28.444 -5.030 1.00 20.50 93 MET A C 1
ATOM 759 O O . MET A 1 93 ? 22.924 -27.453 -5.084 1.00 20.06 93 MET A O 1
ATOM 764 N N . LEU A 1 94 ? 22.596 -29.695 -5.114 1.00 20.22 94 LEU A N 1
ATOM 765 C CA . LEU A 1 94 ? 24.015 -30.019 -5.292 1.00 21.86 94 LEU A CA 1
ATOM 766 C C . LEU A 1 94 ? 24.505 -29.601 -6.685 1.00 23.00 94 LEU A C 1
ATOM 767 O O . LEU A 1 94 ? 25.559 -28.994 -6.783 1.00 23.11 94 LEU A O 1
ATOM 772 N N . SER A 1 95 ? 23.740 -29.923 -7.741 1.00 24.30 95 SER A N 1
ATOM 773 C CA . SER A 1 95 ? 24.092 -29.507 -9.116 1.00 26.80 95 SER A CA 1
ATOM 774 C C . SER A 1 95 ? 24.228 -28.000 -9.199 1.00 28.27 95 SER A C 1
ATOM 775 O O . SER A 1 95 ? 25.102 -27.481 -9.904 1.00 28.60 95 SER A O 1
ATOM 778 N N . GLY A 1 96 ? 23.352 -27.299 -8.493 1.00 29.51 96 GLY A N 1
ATOM 779 C CA . GLY A 1 96 ? 23.417 -25.839 -8.425 1.00 32.04 96 GLY A CA 1
ATOM 780 C C . GLY A 1 96 ? 24.770 -25.346 -7.959 1.00 32.25 96 GLY A C 1
ATOM 781 O O . GLY A 1 96 ? 25.306 -24.362 -8.512 1.00 33.78 96 GLY A O 1
ATOM 782 N N . ALA A 1 97 ? 25.341 -26.056 -6.989 1.00 32.08 97 ALA A N 1
ATOM 783 C CA . ALA A 1 97 ? 26.612 -25.680 -6.350 1.00 32.02 97 ALA A CA 1
ATOM 784 C C . ALA A 1 97 ? 27.867 -26.096 -7.112 1.00 31.61 97 ALA A C 1
ATOM 785 O O . ALA A 1 97 ? 28.900 -25.442 -6.967 1.00 32.30 97 ALA A O 1
ATOM 787 N N . ILE A 1 98 ? 27.791 -27.184 -7.885 1.00 30.46 98 ILE A N 1
ATOM 788 C CA . ILE A 1 98 ? 28.960 -27.781 -8.562 1.00 29.86 98 ILE A CA 1
ATOM 789 C C . ILE A 1 98 ? 28.951 -27.862 -10.102 1.00 30.74 98 ILE A C 1
ATOM 790 O O . ILE A 1 98 ? 29.995 -28.082 -10.704 1.00 31.09 98 ILE A O 1
ATOM 795 N N . ALA A 1 99 ? 27.797 -27.715 -10.730 1.00 30.04 99 ALA A N 1
ATOM 796 C CA . ALA A 1 99 ? 27.712 -27.830 -12.188 1.00 31.41 99 ALA A CA 1
ATOM 797 C C . ALA A 1 99 ? 28.098 -26.535 -12.922 1.00 33.07 99 ALA A C 1
ATOM 798 O O . ALA A 1 99 ? 28.165 -25.460 -12.325 1.00 31.91 99 ALA A O 1
ATOM 800 N N . CYS A 1 100 ? 28.354 -26.646 -14.223 1.00 35.14 100 CYS A N 1
ATOM 801 C CA . CYS A 1 100 ? 28.394 -25.453 -15.075 1.00 37.16 100 CYS A CA 1
ATOM 802 C C . CYS A 1 100 ? 27.574 -25.692 -16.332 1.00 38.42 100 CYS A C 1
ATOM 803 O O . CYS A 1 100 ? 27.298 -26.846 -16.694 1.00 38.71 100 CYS A O 1
ATOM 806 N N . ILE A 1 101 ? 27.181 -24.601 -16.991 1.00 40.18 101 ILE A N 1
ATOM 807 C CA . ILE A 1 101 ? 26.336 -24.673 -18.183 1.00 42.29 101 ILE A CA 1
ATOM 808 C C . ILE A 1 101 ? 27.053 -25.349 -19.366 1.00 42.75 101 ILE A C 1
ATOM 809 O O . ILE A 1 101 ? 26.406 -25.879 -20.286 1.00 43.67 101 ILE A O 1
ATOM 814 N N . GLY A 1 102 ? 28.389 -25.325 -19.330 1.00 43.25 102 GLY A N 1
ATOM 815 C CA . GLY A 1 102 ? 29.227 -25.975 -20.335 1.00 43.88 102 GLY A CA 1
ATOM 816 C C . GLY A 1 102 ? 29.826 -25.012 -21.348 1.00 44.43 102 GLY A C 1
ATOM 817 O O . GLY A 1 102 ? 30.087 -25.391 -22.493 1.00 43.95 102 GLY A O 1
ATOM 818 N N . PHE A 1 103 ? 30.039 -23.761 -20.944 1.00 44.95 103 PHE A N 1
ATOM 819 C CA . PHE A 1 103 ? 30.653 -22.799 -21.861 1.00 46.04 103 PHE A CA 1
ATOM 820 C C . PHE A 1 103 ? 32.116 -23.190 -22.088 1.00 47.28 103 PHE A C 1
ATOM 821 O O . PHE A 1 103 ? 32.531 -23.446 -23.225 1.00 47.60 103 PHE A O 1
ATOM 829 N N . THR A 1 104 ? 32.887 -23.242 -21.003 1.00 48.26 104 THR A N 1
ATOM 830 C CA . THR A 1 104 ? 34.225 -23.832 -21.046 1.00 49.40 104 THR A CA 1
ATOM 831 C C . THR A 1 104 ? 34.069 -25.357 -21.030 1.00 49.97 104 THR A C 1
ATOM 832 O O . THR A 1 104 ? 33.384 -25.918 -20.168 1.00 49.92 104 THR A O 1
ATOM 836 N N . TRP A 1 105 ? 34.653 -26.007 -22.031 1.00 50.58 105 TRP A N 1
ATOM 837 C CA . TRP A 1 105 ? 34.496 -27.450 -22.246 1.00 51.69 105 TRP A CA 1
ATOM 838 C C . TRP A 1 105 ? 34.705 -28.291 -20.973 1.00 51.46 105 TRP A C 1
ATOM 839 O O . TRP A 1 105 ? 35.771 -28.234 -20.344 1.00 51.41 105 TRP A O 1
ATOM 850 N N . ILE A 1 106 ? 33.682 -29.066 -20.603 1.00 50.73 106 ILE A N 1
ATOM 851 C CA . ILE A 1 106 ? 33.737 -29.905 -19.397 1.00 49.87 106 ILE A CA 1
ATOM 852 C C . ILE A 1 106 ? 34.528 -31.195 -19.659 1.00 49.25 106 ILE A C 1
ATOM 853 O O . ILE A 1 106 ? 34.048 -32.115 -20.334 1.00 49.08 106 ILE A O 1
ATOM 858 N N . ALA A 1 107 ? 35.736 -31.251 -19.100 1.00 47.85 107 ALA A N 1
ATOM 859 C CA . ALA A 1 107 ? 36.601 -32.427 -19.216 1.00 46.44 107 ALA A CA 1
ATOM 860 C C . ALA A 1 107 ? 36.537 -33.324 -17.964 1.00 44.95 107 ALA A C 1
ATOM 861 O O . ALA A 1 107 ? 37.432 -34.147 -17.750 1.00 45.58 107 ALA A O 1
ATOM 863 N N . SER A 1 108 ? 35.469 -33.167 -17.175 1.00 42.10 108 SER A N 1
ATOM 864 C CA . SER A 1 108 ? 35.358 -33.724 -15.814 1.00 39.69 108 SER A CA 1
ATOM 865 C C . SER A 1 108 ? 34.846 -35.168 -15.822 1.00 36.00 108 SER A C 1
ATOM 866 O O . SER A 1 108 ? 33.736 -35.421 -16.325 1.00 36.33 108 SER A O 1
ATOM 869 N N . PRO A 1 109 ? 35.635 -36.106 -15.245 1.00 32.96 109 PRO A N 1
ATOM 870 C CA . PRO A 1 109 ? 35.248 -37.523 -15.214 1.00 30.43 109 PRO A CA 1
ATOM 871 C C . PRO A 1 109 ? 33.884 -37.791 -14.540 1.00 28.51 109 PRO A C 1
ATOM 872 O O . PRO A 1 109 ? 33.124 -38.614 -15.046 1.00 26.68 109 PRO A O 1
ATOM 876 N N . ALA A 1 110 ? 33.581 -37.123 -13.427 1.00 25.57 110 ALA A N 1
ATOM 877 C CA . ALA A 1 110 ? 32.349 -37.443 -12.683 1.00 24.40 110 ALA A CA 1
ATOM 878 C C . ALA A 1 110 ? 31.112 -37.133 -13.504 1.00 23.38 110 ALA A C 1
ATOM 879 O O . ALA A 1 110 ? 30.207 -37.956 -13.580 1.00 22.66 110 ALA A O 1
ATOM 881 N N . CYS A 1 111 ? 31.069 -35.944 -14.109 1.00 23.73 111 CYS A N 1
ATOM 882 C CA . CYS A 1 111 ? 29.891 -35.494 -14.880 1.00 24.28 111 CYS A CA 1
ATOM 883 C C . CYS A 1 111 ? 29.634 -36.437 -16.052 1.00 23.79 111 CYS A C 1
ATOM 884 O O . CYS A 1 111 ? 28.510 -36.883 -16.309 1.00 22.66 111 CYS A O 1
ATOM 887 N N . THR A 1 112 ? 30.703 -36.725 -16.781 1.00 22.52 112 THR A N 1
ATOM 888 C CA . THR A 1 112 ? 30.608 -37.551 -17.966 1.00 22.76 112 THR A CA 1
ATOM 889 C C . THR A 1 112 ? 30.331 -39.017 -17.633 1.00 20.97 112 THR A C 1
ATOM 890 O O . THR A 1 112 ? 29.395 -39.602 -18.186 1.00 20.33 112 THR A O 1
ATOM 894 N N . GLU A 1 113 ? 31.102 -39.590 -16.708 1.00 20.98 113 GLU A N 1
ATOM 895 C CA . GLU A 1 113 ? 30.957 -41.010 -16.395 1.00 20.44 113 GLU A CA 1
ATOM 896 C C . GLU A 1 113 ? 29.643 -41.337 -15.703 1.00 19.47 113 GLU A C 1
ATOM 897 O O . GLU A 1 113 ? 29.057 -42.390 -15.977 1.00 20.16 113 GLU A O 1
ATOM 903 N N . LEU A 1 114 ? 29.174 -40.457 -14.823 1.00 18.72 114 LEU A N 1
ATOM 904 C CA . LEU A 1 114 ? 27.888 -40.760 -14.197 1.00 17.73 114 LEU A CA 1
ATOM 905 C C . LEU A 1 114 ? 26.796 -40.750 -15.259 1.00 18.55 114 LEU A C 1
ATOM 906 O O . LEU A 1 114 ? 25.855 -41.557 -15.188 1.00 17.35 114 LEU A O 1
ATOM 911 N N . GLU A 1 115 ? 26.897 -39.837 -16.219 1.00 17.39 115 GLU A N 1
ATOM 912 C CA . GLU A 1 115 ? 25.878 -39.779 -17.271 1.00 17.49 115 GLU A CA 1
ATOM 913 C C . GLU A 1 115 ? 25.864 -41.079 -18.085 1.00 18.03 115 GLU A C 1
ATOM 914 O O . GLU A 1 115 ? 24.782 -41.600 -18.376 1.00 17.68 115 GLU A O 1
ATOM 920 N N . VAL A 1 116 ? 27.044 -41.618 -18.404 1.00 17.24 116 VAL A N 1
ATOM 921 C CA . VAL A 1 116 ? 27.122 -42.872 -19.172 1.00 18.20 116 VAL A CA 1
ATOM 922 C C . VAL A 1 116 ? 26.459 -44.016 -18.401 1.00 17.90 116 VAL A C 1
ATOM 923 O O . VAL A 1 116 ? 25.656 -44.761 -18.988 1.00 19.17 116 VAL A O 1
ATOM 927 N N . VAL A 1 117 ? 26.800 -44.171 -17.116 1.00 16.95 117 VAL A N 1
ATOM 928 C CA . VAL A 1 117 ? 26.249 -45.263 -16.303 1.00 17.25 117 VAL A CA 1
ATOM 929 C C . VAL A 1 117 ? 24.723 -45.067 -16.127 1.00 17.06 117 VAL A C 1
ATOM 930 O O . VAL A 1 117 ? 23.963 -46.024 -16.253 1.00 16.61 117 VAL A O 1
ATOM 934 N N . MET A 1 118 ? 24.276 -43.841 -15.850 1.00 16.53 118 MET A N 1
ATOM 935 C CA . MET A 1 118 ? 22.809 -43.635 -15.633 1.00 15.81 118 MET A CA 1
ATOM 936 C C . MET A 1 118 ? 21.999 -43.945 -16.888 1.00 16.81 118 MET A C 1
ATOM 937 O O . MET A 1 118 ? 20.868 -44.457 -16.820 1.00 16.61 118 MET A O 1
ATOM 942 N N . MET A 1 119 ? 22.556 -43.609 -18.040 1.00 16.15 119 MET A N 1
ATOM 943 C CA . MET A 1 119 ? 21.848 -43.929 -19.286 1.00 16.87 119 MET A CA 1
ATOM 944 C C . MET A 1 119 ? 21.823 -45.423 -19.531 1.00 17.56 119 MET A C 1
ATOM 945 O O . MET A 1 119 ? 20.890 -45.914 -20.144 1.00 17.80 119 MET A O 1
ATOM 950 N N . ASP A 1 120 ? 22.838 -46.128 -19.037 1.00 17.31 120 ASP A N 1
ATOM 951 C CA . ASP A 1 120 ? 22.795 -47.596 -19.091 1.00 18.44 120 ASP A CA 1
ATOM 952 C C . ASP A 1 120 ? 21.778 -48.150 -18.121 1.00 17.11 120 ASP A C 1
ATOM 953 O O . ASP A 1 120 ? 21.027 -49.056 -18.497 1.00 17.01 120 ASP A O 1
ATOM 958 N N . TRP A 1 121 ? 21.703 -47.585 -16.912 1.00 16.82 121 TRP A N 1
ATOM 959 C CA . TRP A 1 121 ? 20.711 -48.036 -15.908 1.00 17.46 121 TRP A CA 1
ATOM 960 C C . TRP A 1 121 ? 19.316 -47.868 -16.501 1.00 17.68 121 TRP A C 1
ATOM 961 O O . TRP A 1 121 ? 18.477 -48.780 -16.474 1.00 16.02 121 TRP A O 1
ATOM 972 N N . LEU A 1 122 ? 19.070 -46.689 -17.064 1.00 17.36 122 LEU A N 1
ATOM 973 C CA . LEU A 1 122 ? 17.736 -46.366 -17.577 1.00 17.12 122 LEU A CA 1
ATOM 974 C C . LEU A 1 122 ? 17.452 -47.147 -18.851 1.00 16.76 122 LEU A C 1
ATOM 975 O O . LEU A 1 122 ? 16.340 -47.659 -19.017 1.00 17.79 122 LEU A O 1
ATOM 980 N N . GLY A 1 123 ? 18.465 -47.327 -19.707 1.00 16.58 123 GLY A N 1
ATOM 981 C CA . GLY A 1 123 ? 18.311 -48.123 -20.919 1.00 17.28 123 GLY A CA 1
ATOM 982 C C . GLY A 1 123 ? 17.978 -49.575 -20.586 1.00 17.37 123 GLY A C 1
ATOM 983 O O . GLY A 1 123 ? 17.100 -50.179 -21.224 1.00 17.75 123 GLY A O 1
ATOM 984 N N . LYS A 1 124 ? 18.631 -50.135 -19.576 1.00 17.51 124 LYS A N 1
ATOM 985 C CA . LYS A 1 124 ? 18.268 -51.499 -19.108 1.00 18.10 124 LYS A CA 1
ATOM 986 C C . LYS A 1 124 ? 16.839 -51.557 -18.568 1.00 18.29 124 LYS A C 1
ATOM 987 O O . LYS A 1 124 ? 16.113 -52.557 -18.771 1.00 18.62 124 LYS A O 1
ATOM 993 N N . MET A 1 125 ? 16.437 -50.498 -17.876 1.00 16.90 125 MET A N 1
ATOM 994 C CA . MET A 1 125 ? 15.078 -50.459 -17.334 1.00 17.58 125 MET A CA 1
ATOM 995 C C . MET A 1 125 ? 14.048 -50.535 -18.433 1.00 17.12 125 MET A C 1
ATOM 996 O O . MET A 1 125 ? 12.956 -51.109 -18.250 1.00 18.25 125 MET A O 1
ATOM 1001 N N . LEU A 1 126 ? 14.360 -49.921 -19.567 1.00 17.18 126 LEU A N 1
ATOM 1002 C CA . LEU A 1 126 ? 13.468 -49.906 -20.735 1.00 18.35 126 LEU A CA 1
ATOM 1003 C C . LEU A 1 126 ? 13.638 -51.121 -21.635 1.00 18.95 126 LEU A C 1
ATOM 1004 O O . LEU A 1 126 ? 13.003 -51.215 -22.669 1.00 20.20 126 LEU A O 1
ATOM 1009 N N . GLU A 1 127 ? 14.521 -52.026 -21.251 1.00 18.22 127 GLU A N 1
ATOM 1010 C CA . GLU A 1 127 ? 14.939 -53.144 -22.132 1.00 21.35 127 GLU A CA 1
ATOM 1011 C C . GLU A 1 127 ? 15.302 -52.687 -23.551 1.00 21.25 127 GLU A C 1
ATOM 1012 O O . GLU A 1 127 ? 14.878 -53.279 -24.569 1.00 22.29 127 GLU A O 1
ATOM 1018 N N . LEU A 1 128 ? 16.105 -51.623 -23.648 1.00 21.11 128 LEU A N 1
ATOM 1019 C CA . LEU A 1 128 ? 16.520 -51.167 -24.960 1.00 21.12 128 LEU A CA 1
ATOM 1020 C C . LEU A 1 128 ? 17.458 -52.188 -25.557 1.00 21.63 128 LEU A C 1
ATOM 1021 O O . LEU A 1 128 ? 18.170 -52.877 -24.808 1.00 22.50 128 LEU A O 1
ATOM 1026 N N . PRO A 1 129 ? 17.457 -52.296 -26.887 1.00 23.46 129 PRO A N 1
ATOM 1027 C CA . PRO A 1 129 ? 18.444 -53.155 -27.568 1.00 24.57 129 PRO A CA 1
ATOM 1028 C C . PRO A 1 129 ? 19.869 -52.858 -27.103 1.00 25.36 129 PRO A C 1
ATOM 1029 O O . PRO A 1 129 ? 20.193 -51.695 -26.786 1.00 24.29 129 PRO A O 1
ATOM 1033 N N . ALA A 1 130 ? 20.708 -53.902 -27.043 1.00 25.12 130 ALA A N 1
ATOM 1034 C CA . ALA A 1 130 ? 22.080 -53.763 -26.553 1.00 25.13 130 ALA A CA 1
ATOM 1035 C C . ALA A 1 130 ? 22.881 -52.704 -27.293 1.00 24.70 130 ALA A C 1
ATOM 1036 O O . ALA A 1 130 ? 23.801 -52.101 -26.702 1.00 24.90 130 ALA A O 1
ATOM 1038 N N . GLU A 1 131 ? 22.523 -52.471 -28.563 1.00 24.29 131 GLU A N 1
ATOM 1039 C CA . GLU A 1 131 ? 23.186 -51.498 -29.455 1.00 25.76 131 GLU A CA 1
ATOM 1040 C C . GLU A 1 131 ? 23.127 -50.063 -28.920 1.00 24.50 131 GLU A C 1
ATOM 1041 O O . GLU A 1 131 ? 23.954 -49.230 -29.282 1.00 24.12 131 GLU A O 1
ATOM 1047 N N . PHE A 1 132 ? 22.183 -49.816 -28.019 1.00 24.13 132 PHE A N 1
ATOM 1048 C CA . PHE A 1 132 ? 22.035 -48.486 -27.399 1.00 22.76 132 PHE A CA 1
ATOM 1049 C C . PHE A 1 132 ? 22.772 -48.357 -26.072 1.00 23.81 132 PHE A C 1
ATOM 1050 O O . PHE A 1 132 ? 22.858 -47.252 -25.522 1.00 23.67 132 PHE A O 1
ATOM 1058 N N . LEU A 1 133 ? 23.298 -49.462 -25.541 1.00 23.45 133 LEU A N 1
ATOM 1059 C CA . LEU A 1 133 ? 23.910 -49.478 -24.209 1.00 24.58 133 LEU A CA 1
ATOM 1060 C C . LEU A 1 133 ? 25.430 -49.305 -24.310 1.00 25.09 133 LEU A C 1
ATOM 1061 O O . LEU A 1 133 ? 26.077 -50.003 -25.102 1.00 25.54 133 LEU A O 1
ATOM 1066 N N . ALA A 1 134 ? 25.994 -48.357 -23.559 1.00 26.29 134 ALA A N 1
ATOM 1067 C CA . ALA A 1 134 ? 27.449 -48.144 -23.604 1.00 26.38 134 ALA A CA 1
ATOM 1068 C C . ALA A 1 134 ? 28.180 -49.371 -23.087 1.00 27.52 134 ALA A C 1
ATOM 1069 O O . ALA A 1 134 ? 29.264 -49.701 -23.584 1.00 27.93 134 ALA A O 1
ATOM 1071 N N . CYS A 1 135 ? 27.581 -50.048 -22.108 1.00 27.94 135 CYS A N 1
ATOM 1072 C CA . CYS A 1 135 ? 28.206 -51.190 -21.444 1.00 29.82 135 CYS A CA 1
ATOM 1073 C C . CYS A 1 135 ? 28.300 -52.420 -22.353 1.00 30.60 135 CYS A C 1
ATOM 1074 O O . CYS A 1 135 ? 28.980 -53.390 -22.007 1.00 31.67 135 CYS A O 1
ATOM 1077 N N . SER A 1 136 ? 27.633 -52.375 -23.504 1.00 31.60 136 SER A N 1
ATOM 1078 C CA . SER A 1 136 ? 27.775 -53.440 -24.496 1.00 33.36 136 SER A CA 1
ATOM 1079 C C . SER A 1 136 ? 29.112 -53.336 -25.262 1.00 33.98 136 SER A C 1
ATOM 1080 O O . SER A 1 136 ? 29.522 -54.284 -25.922 1.00 35.01 136 SER A O 1
ATOM 1083 N N . GLY A 1 137 ? 29.789 -52.189 -25.173 1.00 34.92 137 GLY A N 1
ATOM 1084 C CA . GLY A 1 137 ? 31.099 -51.993 -25.805 1.00 35.56 137 GLY A CA 1
ATOM 1085 C C . GLY A 1 137 ? 31.108 -51.556 -27.264 1.00 35.91 137 GLY A C 1
ATOM 1086 O O . GLY A 1 137 ? 32.178 -51.447 -27.885 1.00 36.79 137 GLY A O 1
ATOM 1087 N N . GLY A 1 138 ? 29.928 -51.296 -27.814 1.00 35.41 138 GLY A N 1
ATOM 1088 C CA . GLY A 1 138 ? 29.788 -50.796 -29.184 1.00 34.70 138 GLY A CA 1
ATOM 1089 C C . GLY A 1 138 ? 29.950 -49.291 -29.298 1.00 33.97 138 GLY A C 1
ATOM 1090 O O . GLY A 1 138 ? 30.542 -48.661 -28.426 1.00 35.08 138 GLY A O 1
ATOM 1091 N N . LYS A 1 139 ? 29.430 -48.730 -30.389 1.00 32.82 139 LYS A N 1
ATOM 1092 C CA . LYS A 1 139 ? 29.487 -47.303 -30.701 1.00 32.38 139 LYS A CA 1
ATOM 1093 C C . LYS A 1 139 ? 28.344 -46.580 -29.981 1.00 29.76 139 LYS A C 1
ATOM 1094 O O . LYS A 1 139 ? 28.384 -45.378 -29.812 1.00 30.26 139 LYS A O 1
ATOM 1100 N N . GLY A 1 140 ? 27.343 -47.340 -29.576 1.00 27.66 140 GLY A N 1
ATOM 1101 C CA . GLY A 1 140 ? 26.092 -46.780 -29.003 1.00 25.72 140 GLY A CA 1
ATOM 1102 C C . GLY A 1 140 ? 26.196 -46.210 -27.596 1.00 24.49 140 GLY A C 1
ATOM 1103 O O . GLY A 1 140 ? 27.096 -46.558 -26.822 1.00 22.37 140 GLY A O 1
ATOM 1104 N N . GLY A 1 141 ? 25.246 -45.330 -27.250 1.00 22.52 141 GLY A N 1
ATOM 1105 C CA . GLY A 1 141 ? 25.169 -44.857 -25.865 1.00 21.41 141 GLY A CA 1
ATOM 1106 C C . GLY A 1 141 ? 24.104 -43.813 -25.756 1.00 20.88 141 GLY A C 1
ATOM 1107 O O . GLY A 1 141 ? 23.283 -43.664 -26.655 1.00 20.00 141 GLY A O 1
ATOM 1108 N N . GLY A 1 142 ? 24.093 -43.087 -24.654 1.00 20.36 142 GLY A N 1
ATOM 1109 C CA . GLY A 1 142 ? 23.068 -42.054 -24.519 1.00 20.35 142 GLY A CA 1
ATOM 1110 C C . GLY A 1 142 ? 23.610 -40.750 -23.980 1.00 21.02 142 GLY A C 1
ATOM 1111 O O . GLY A 1 142 ? 24.722 -40.706 -23.449 1.00 20.88 142 GLY A O 1
ATOM 1112 N N . VAL A 1 143 ? 22.779 -39.716 -24.066 1.00 19.54 143 VAL A N 1
ATOM 1113 C CA . VAL A 1 143 ? 23.092 -38.391 -23.559 1.00 19.71 143 VAL A CA 1
ATOM 1114 C C . VAL A 1 143 ? 21.826 -37.860 -22.921 1.00 19.21 143 VAL A C 1
ATOM 1115 O O . VAL A 1 143 ? 20.719 -38.155 -23.419 1.00 19.44 143 VAL A O 1
ATOM 1119 N N . ILE A 1 144 ? 21.973 -37.066 -21.860 1.00 19.12 144 ILE A N 1
ATOM 1120 C CA . ILE A 1 144 ? 20.806 -36.389 -21.314 1.00 19.21 144 ILE A CA 1
ATOM 1121 C C . ILE A 1 144 ? 20.722 -34.991 -21.906 1.00 19.66 144 ILE A C 1
ATOM 1122 O O . ILE A 1 144 ? 21.570 -34.145 -21.615 1.00 21.58 144 ILE A O 1
ATOM 1127 N N . GLN A 1 145 ? 19.698 -34.745 -22.703 1.00 18.21 145 GLN A N 1
ATOM 1128 C CA . GLN A 1 145 ? 19.437 -33.453 -23.309 1.00 18.64 145 GLN A CA 1
ATOM 1129 C C . GLN A 1 145 ? 18.489 -32.671 -22.373 1.00 18.13 145 GLN A C 1
ATOM 1130 O O . GLN A 1 145 ? 18.048 -33.183 -21.334 1.00 18.46 145 GLN A O 1
ATOM 1136 N N . GLY A 1 146 ? 18.212 -31.428 -22.746 1.00 18.53 146 GLY A N 1
ATOM 1137 C CA . GLY A 1 146 ? 17.316 -30.577 -21.957 1.00 18.38 146 GLY A CA 1
ATOM 1138 C C . GLY A 1 146 ? 15.853 -30.832 -22.273 1.00 18.91 146 GLY A C 1
ATOM 1139 O O . GLY A 1 146 ? 15.001 -30.791 -21.371 1.00 19.71 146 GLY A O 1
ATOM 1140 N N . THR A 1 147 ? 15.534 -31.047 -23.545 1.00 17.20 147 THR A N 1
ATOM 1141 C CA . THR A 1 147 ? 14.130 -31.153 -23.946 1.00 16.96 147 THR A CA 1
ATOM 1142 C C . THR A 1 147 ? 14.019 -32.154 -25.101 1.00 16.21 147 THR A C 1
ATOM 1143 O O . THR A 1 147 ? 15.016 -32.454 -25.768 1.00 16.48 147 THR A O 1
ATOM 1147 N N . ALA A 1 148 ? 12.809 -32.657 -25.322 1.00 16.76 148 ALA A N 1
ATOM 1148 C CA . ALA A 1 148 ? 12.597 -33.564 -26.464 1.00 16.60 148 ALA A CA 1
ATOM 1149 C C . ALA A 1 148 ? 12.707 -32.757 -27.749 1.00 16.53 148 ALA A C 1
ATOM 1150 O O . ALA A 1 148 ? 13.074 -33.276 -28.808 1.00 16.00 148 ALA A O 1
ATOM 1152 N N . SER A 1 149 ? 12.372 -31.472 -27.658 1.00 17.01 149 SER A N 1
ATOM 1153 C CA . SER A 1 149 ? 12.450 -30.573 -28.835 1.00 18.00 149 SER A CA 1
ATOM 1154 C C . SER A 1 149 ? 13.917 -30.503 -29.285 1.00 18.14 149 SER A C 1
ATOM 1155 O O . SER A 1 149 ? 14.234 -30.654 -30.472 1.00 18.43 149 SER A O 1
ATOM 1158 N N . GLU A 1 150 ? 14.823 -30.345 -28.322 1.00 17.64 150 GLU A N 1
ATOM 1159 C CA . GLU A 1 150 ? 16.251 -30.330 -28.608 1.00 19.00 150 GLU A CA 1
ATOM 1160 C C . GLU A 1 150 ? 16.696 -31.679 -29.144 1.00 18.89 150 GLU A C 1
ATOM 1161 O O . GLU A 1 150 ? 17.445 -31.756 -30.100 1.00 18.56 150 GLU A O 1
ATOM 1167 N N . SER A 1 151 ? 16.206 -32.755 -28.526 1.00 16.65 151 SER A N 1
ATOM 1168 C CA . SER A 1 151 ? 16.601 -34.113 -28.960 1.00 16.97 151 SER A CA 1
ATOM 1169 C C . SER A 1 151 ? 16.227 -34.375 -30.428 1.00 15.92 151 SER A C 1
ATOM 1170 O O . SER A 1 151 ? 17.032 -34.894 -31.219 1.00 15.60 151 SER A O 1
ATOM 1173 N N . THR A 1 152 ? 14.994 -34.026 -30.808 1.00 16.55 152 THR A N 1
ATOM 1174 C CA . THR A 1 152 ? 14.534 -34.149 -32.187 1.00 16.77 152 THR A CA 1
ATOM 1175 C C . THR A 1 152 ? 15.414 -33.352 -33.181 1.00 17.70 152 THR A C 1
ATOM 1176 O O . THR A 1 152 ? 15.794 -33.852 -34.273 1.00 17.69 152 THR A O 1
ATOM 1180 N N . LEU A 1 153 ? 15.755 -32.122 -32.788 1.00 17.75 153 LEU A N 1
ATOM 1181 C CA . LEU A 1 153 ? 16.652 -31.285 -33.629 1.00 18.16 153 LEU A CA 1
ATOM 1182 C C . LEU A 1 153 ? 18.040 -31.899 -33.753 1.00 17.75 153 LEU A C 1
ATOM 1183 O O . LEU A 1 153 ? 18.591 -31.976 -34.855 1.00 17.58 153 LEU A O 1
ATOM 1188 N N . VAL A 1 154 ? 18.621 -32.306 -32.630 1.00 16.52 154 VAL A N 1
ATOM 1189 C CA . VAL A 1 154 ? 19.947 -32.944 -32.594 1.00 19.11 154 VAL A CA 1
ATOM 1190 C C . VAL A 1 154 ? 19.999 -34.182 -33.496 1.00 19.17 154 VAL A C 1
ATOM 1191 O O . VAL A 1 154 ? 20.942 -34.398 -34.287 1.00 18.05 154 VAL A O 1
ATOM 1195 N N . ALA A 1 155 ? 18.955 -34.994 -33.425 1.00 18.86 155 ALA A N 1
ATOM 1196 C CA . ALA A 1 155 ? 18.911 -36.172 -34.293 1.00 19.50 155 ALA A CA 1
ATOM 1197 C C . ALA A 1 155 ? 18.752 -35.801 -35.783 1.00 18.66 155 ALA A C 1
ATOM 1198 O O . ALA A 1 155 ? 19.374 -36.417 -36.673 1.00 18.61 155 ALA A O 1
ATOM 1200 N N . LEU A 1 156 ? 17.970 -34.768 -36.056 1.00 17.49 156 LEU A N 1
ATOM 1201 C CA . LEU A 1 156 ? 17.763 -34.323 -37.447 1.00 18.04 156 LEU A CA 1
ATOM 1202 C C . LEU A 1 156 ? 19.118 -33.844 -37.991 1.00 19.15 156 LEU A C 1
ATOM 1203 O O . LEU A 1 156 ? 19.469 -34.154 -39.127 1.00 18.97 156 LEU A O 1
ATOM 1208 N N . LEU A 1 157 ? 19.854 -33.074 -37.178 1.00 19.52 157 LEU A N 1
ATOM 1209 C CA . LEU A 1 157 ? 21.174 -32.549 -37.616 1.00 20.69 157 LEU A CA 1
ATOM 1210 C C . LEU A 1 157 ? 22.164 -33.672 -37.872 1.00 21.24 157 LEU A C 1
ATOM 1211 O O . LEU A 1 157 ? 22.921 -33.631 -38.866 1.00 21.35 157 LEU A O 1
ATOM 1216 N N . GLY A 1 158 ? 22.154 -34.688 -36.997 1.00 20.71 158 GLY A N 1
ATOM 1217 C CA . GLY A 1 158 ? 22.988 -35.891 -37.168 1.00 20.54 158 GLY A CA 1
ATOM 1218 C C . GLY A 1 158 ? 22.621 -36.635 -38.439 1.00 21.47 158 GLY A C 1
ATOM 1219 O O . GLY A 1 158 ? 23.491 -37.011 -39.226 1.00 21.18 158 GLY A O 1
ATOM 1220 N N . ALA A 1 159 ? 21.324 -36.857 -38.644 1.00 20.43 159 ALA A N 1
ATOM 1221 C CA . ALA A 1 159 ? 20.831 -37.477 -39.862 1.00 21.39 159 ALA A CA 1
ATOM 1222 C C . ALA A 1 159 ? 21.251 -36.680 -41.108 1.00 21.46 159 ALA A C 1
ATOM 1223 O O . ALA A 1 159 ? 21.604 -37.256 -42.146 1.00 21.49 159 ALA A O 1
ATOM 1225 N N . LYS A 1 160 ? 21.158 -35.351 -41.021 1.00 21.79 160 LYS A N 1
ATOM 1226 C CA . LYS A 1 160 ? 21.531 -34.466 -42.125 1.00 23.00 160 LYS A CA 1
ATOM 1227 C C . LYS A 1 160 ? 23.023 -34.639 -42.489 1.00 23.85 160 LYS A C 1
ATOM 1228 O O . LYS A 1 160 ? 23.371 -34.846 -43.676 1.00 24.42 160 LYS A O 1
ATOM 1234 N N . ALA A 1 161 ? 23.882 -34.569 -41.483 1.00 24.90 161 ALA A N 1
ATOM 1235 C CA . ALA A 1 161 ? 25.334 -34.783 -41.664 1.00 26.24 161 ALA A CA 1
ATOM 1236 C C . ALA A 1 161 ? 25.644 -36.154 -42.254 1.00 27.53 161 ALA A C 1
ATOM 1237 O O . ALA A 1 161 ? 26.521 -36.300 -43.137 1.00 28.07 161 ALA A O 1
ATOM 1239 N N . LYS A 1 162 ? 24.942 -37.168 -41.752 1.00 27.57 162 LYS A N 1
ATOM 1240 C CA . LYS A 1 162 ? 25.170 -38.532 -42.215 1.00 28.14 162 LYS A CA 1
ATOM 1241 C C . LYS A 1 162 ? 24.795 -38.654 -43.684 1.00 28.23 162 LYS A C 1
ATOM 1242 O O . LYS A 1 162 ? 25.576 -39.195 -44.497 1.00 28.48 162 LYS A O 1
ATOM 1248 N N . LYS A 1 163 ? 23.627 -38.135 -44.035 1.00 27.23 163 LYS A N 1
ATOM 1249 C CA . LYS A 1 163 ? 23.163 -38.213 -45.412 1.00 28.30 163 LYS A CA 1
ATOM 1250 C C . LYS A 1 163 ? 24.118 -37.395 -46.321 1.00 29.58 163 LYS A C 1
ATOM 1251 O O . LYS A 1 163 ? 24.538 -37.885 -47.378 1.00 30.04 163 LYS A O 1
ATOM 1257 N N . LEU A 1 164 ? 24.475 -36.188 -45.884 1.00 30.70 164 LEU A N 1
ATOM 1258 C CA . LEU A 1 164 ? 25.457 -35.356 -46.617 1.00 33.04 164 LEU A CA 1
ATOM 1259 C C . LEU A 1 164 ? 26.706 -36.168 -46.973 1.00 34.39 164 LEU A C 1
ATOM 1260 O O . LEU A 1 164 ? 27.116 -36.215 -48.141 1.00 35.53 164 LEU A O 1
ATOM 1265 N N . LYS A 1 165 ? 27.304 -36.800 -45.965 1.00 35.89 165 LYS A N 1
ATOM 1266 C CA . LYS A 1 165 ? 28.543 -37.556 -46.113 1.00 38.48 165 LYS A CA 1
ATOM 1267 C C . LYS A 1 165 ? 28.350 -38.698 -47.107 1.00 39.40 165 LYS A C 1
ATOM 1268 O O . LYS A 1 165 ? 29.168 -38.893 -48.018 1.00 40.20 165 LYS A O 1
ATOM 1274 N N . GLU A 1 166 ? 27.248 -39.427 -46.954 1.00 39.85 166 GLU A N 1
ATOM 1275 C CA . GLU A 1 166 ? 26.938 -40.560 -47.817 1.00 41.06 166 GLU A CA 1
ATOM 1276 C C . GLU A 1 166 ? 26.638 -40.164 -49.265 1.00 41.01 166 GLU A C 1
ATOM 1277 O O . GLU A 1 166 ? 27.017 -40.890 -50.199 1.00 40.73 166 GLU A O 1
ATOM 1283 N N . VAL A 1 167 ? 25.953 -39.033 -49.454 1.00 41.48 167 VAL A N 1
ATOM 1284 C CA . VAL A 1 167 ? 25.611 -38.585 -50.804 1.00 42.41 167 VAL A CA 1
ATOM 1285 C C . VAL A 1 167 ? 26.841 -37.989 -51.511 1.00 44.05 167 VAL A C 1
ATOM 1286 O O . VAL A 1 167 ? 26.978 -38.130 -52.725 1.00 43.87 167 VAL A O 1
ATOM 1290 N N . LYS A 1 168 ? 27.718 -37.339 -50.740 1.00 45.92 168 LYS A N 1
ATOM 1291 C CA . LYS A 1 168 ? 29.012 -36.851 -51.244 1.00 48.65 168 LYS A CA 1
ATOM 1292 C C . LYS A 1 168 ? 29.890 -38.018 -51.682 1.00 49.93 168 LYS A C 1
ATOM 1293 O O . LYS A 1 168 ? 30.357 -38.047 -52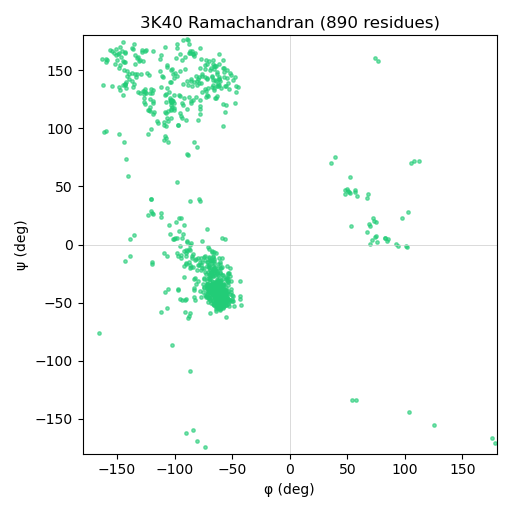.823 1.00 50.71 168 LYS A O 1
ATOM 1299 N N . GLU A 1 169 ? 30.117 -38.969 -50.773 1.00 51.38 169 GLU A N 1
ATOM 1300 C CA . GLU A 1 169 ? 30.898 -40.180 -51.069 1.00 52.92 169 GLU A CA 1
ATOM 1301 C C . GLU A 1 169 ? 30.528 -40.782 -52.416 1.00 53.26 169 GLU A C 1
ATOM 1302 O O . GLU A 1 169 ? 31.405 -41.151 -53.208 1.00 53.57 169 GLU A O 1
ATOM 1308 N N . LEU A 1 170 ? 29.227 -40.846 -52.680 1.00 53.66 170 LEU A N 1
ATOM 1309 C CA . LEU A 1 170 ? 28.709 -41.469 -53.890 1.00 53.96 170 LEU A CA 1
ATOM 1310 C C . LEU A 1 170 ? 28.665 -40.508 -55.073 1.00 54.16 170 LEU A C 1
ATOM 1311 O O . LEU A 1 170 ? 28.578 -40.939 -56.220 1.00 54.63 170 LEU A O 1
ATOM 1316 N N . HIS A 1 171 ? 28.704 -39.207 -54.799 1.00 54.17 171 HIS A N 1
ATOM 1317 C CA . HIS A 1 171 ? 28.711 -38.209 -55.866 1.00 54.12 171 HIS A CA 1
ATOM 1318 C C . HIS A 1 171 ? 29.625 -37.029 -55.535 1.00 53.94 171 HIS A C 1
ATOM 1319 O O . HIS A 1 171 ? 29.141 -35.933 -55.241 1.00 53.79 171 HIS A O 1
ATOM 1326 N N . PRO A 1 172 ? 30.958 -37.247 -55.603 1.00 53.89 172 PRO A N 1
ATOM 1327 C CA . PRO A 1 172 ? 31.943 -36.229 -55.202 1.00 53.67 172 PRO A CA 1
ATOM 1328 C C . PRO A 1 172 ? 31.824 -34.917 -55.992 1.00 53.13 172 PRO A C 1
ATOM 1329 O O . PRO A 1 172 ? 32.307 -33.875 -55.538 1.00 53.15 172 PRO A O 1
ATOM 1333 N N . GLU A 1 173 ? 31.171 -34.972 -57.150 1.00 52.57 173 GLU A N 1
ATOM 1334 C CA . GLU A 1 173 ? 30.987 -33.790 -57.994 1.00 52.23 173 GLU A CA 1
ATOM 1335 C C . GLU A 1 173 ? 29.894 -32.837 -57.504 1.00 51.67 173 GLU A C 1
ATOM 1336 O O . GLU A 1 173 ? 29.900 -31.657 -57.863 1.00 51.31 173 GLU A O 1
ATOM 1342 N N . TRP A 1 174 ? 28.961 -33.337 -56.692 1.00 51.34 174 TRP A N 1
ATOM 1343 C CA . TRP A 1 174 ? 27.888 -32.479 -56.175 1.00 51.06 174 TRP A CA 1
ATOM 1344 C C . TRP A 1 174 ? 28.394 -31.627 -55.015 1.00 50.03 174 TRP A C 1
ATOM 1345 O O . TRP A 1 174 ? 29.146 -32.111 -54.162 1.00 49.22 174 TRP A O 1
ATOM 1356 N N . ASP A 1 175 ? 27.984 -30.360 -54.993 1.00 48.94 175 ASP A N 1
ATOM 1357 C CA . ASP A 1 175 ? 28.304 -29.503 -53.860 1.00 48.55 175 ASP A CA 1
ATOM 1358 C C . ASP A 1 175 ? 27.293 -29.652 -52.731 1.00 47.70 175 ASP A C 1
ATOM 1359 O O . ASP A 1 175 ? 26.225 -30.235 -52.911 1.00 46.88 175 ASP A O 1
ATOM 1364 N N . GLU A 1 176 ? 27.657 -29.126 -51.568 1.00 47.20 176 GLU A N 1
ATOM 1365 C CA . GLU A 1 176 ? 26.850 -29.271 -50.369 1.00 46.90 176 GLU A CA 1
ATOM 1366 C C . GLU A 1 176 ? 25.468 -28.659 -50.525 1.00 46.34 176 GLU A C 1
ATOM 1367 O O . GLU A 1 176 ? 24.475 -29.283 -50.166 1.00 46.70 176 GLU A O 1
ATOM 1373 N N . HIS A 1 177 ? 25.400 -27.458 -51.093 1.00 45.23 177 HIS A N 1
ATOM 1374 C CA . HIS A 1 177 ? 24.130 -26.746 -51.245 1.00 44.44 177 HIS A CA 1
ATOM 1375 C C . HIS A 1 177 ? 23.125 -27.530 -52.094 1.00 43.01 177 HIS A C 1
ATOM 1376 O O . HIS A 1 177 ? 21.912 -27.525 -51.822 1.00 43.11 177 HIS A O 1
ATOM 1383 N N . THR A 1 178 ? 23.633 -28.204 -53.120 1.00 41.24 178 THR A N 1
ATOM 1384 C CA . THR A 1 178 ? 22.784 -28.995 -53.998 1.00 39.93 178 THR A CA 1
ATOM 1385 C C . THR A 1 178 ? 22.212 -30.203 -53.231 1.00 38.56 178 THR A C 1
ATOM 1386 O O . THR A 1 178 ? 21.012 -30.461 -53.285 1.00 38.11 178 THR A O 1
ATOM 1390 N N . ILE A 1 179 ? 23.084 -30.917 -52.524 1.00 36.78 179 ILE A N 1
ATOM 1391 C CA . ILE A 1 179 ? 22.679 -32.061 -51.707 1.00 35.08 179 ILE A CA 1
ATOM 1392 C C . ILE A 1 179 ? 21.688 -31.615 -50.619 1.00 34.59 179 ILE A C 1
ATOM 1393 O O . ILE A 1 179 ? 20.593 -32.181 -50.502 1.00 33.79 179 ILE A O 1
ATOM 1398 N N . LEU A 1 180 ? 22.062 -30.579 -49.863 1.00 33.49 180 LEU A N 1
ATOM 1399 C CA . LEU A 1 180 ? 21.224 -30.058 -48.765 1.00 32.70 180 LEU A CA 1
ATOM 1400 C C . LEU A 1 180 ? 19.846 -29.553 -49.213 1.00 32.58 180 LEU A C 1
ATOM 1401 O O . LEU A 1 180 ? 18.854 -29.720 -48.495 1.00 32.53 180 LEU A O 1
ATOM 1406 N N . GLY A 1 181 ? 19.766 -28.965 -50.404 1.00 31.92 181 GLY A N 1
ATOM 1407 C CA . GLY A 1 181 ? 18.467 -28.588 -50.993 1.00 31.08 181 GLY A CA 1
ATOM 1408 C C . GLY A 1 181 ? 17.521 -29.733 -51.372 1.00 30.54 181 GLY A C 1
ATOM 1409 O O . GLY A 1 181 ? 16.323 -29.519 -51.577 1.00 31.18 181 GLY A O 1
ATOM 1410 N N . LYS A 1 182 ? 18.048 -30.951 -51.452 1.00 29.61 182 LYS A N 1
ATOM 1411 C CA . LYS A 1 182 ? 17.248 -32.096 -51.832 1.00 29.59 182 LYS A CA 1
ATOM 1412 C C . LYS A 1 182 ? 16.677 -32.872 -50.625 1.00 28.73 182 LYS A C 1
ATOM 1413 O O . LYS A 1 182 ? 15.819 -33.735 -50.791 1.00 29.07 182 LYS A O 1
ATOM 1419 N N . LEU A 1 183 ? 17.170 -32.562 -49.430 1.00 27.80 183 LEU A N 1
ATOM 1420 C CA . LEU A 1 183 ? 16.871 -33.401 -48.255 1.00 26.48 183 LEU A CA 1
ATOM 1421 C C . LEU A 1 183 ? 15.410 -33.242 -47.845 1.00 25.76 183 LEU A C 1
ATOM 1422 O O . LEU A 1 183 ? 14.908 -32.128 -47.787 1.00 25.73 183 LEU A O 1
ATOM 1427 N N . VAL A 1 184 ? 14.728 -34.359 -47.564 1.00 25.60 184 VAL A N 1
ATOM 1428 C CA . VAL A 1 184 ? 13.345 -34.335 -47.087 1.00 23.99 184 VAL A CA 1
ATOM 1429 C C . VAL A 1 184 ? 13.214 -35.245 -45.857 1.00 23.16 184 VAL A C 1
ATOM 1430 O O . VAL A 1 184 ? 13.714 -36.350 -45.868 1.00 21.31 184 VAL A O 1
ATOM 1434 N N . GLY A 1 185 ? 12.592 -34.735 -44.795 1.00 22.17 185 GLY A N 1
ATOM 1435 C CA . GLY A 1 185 ? 12.198 -35.560 -43.637 1.00 22.15 185 GLY A CA 1
ATOM 1436 C C . GLY A 1 185 ? 10.688 -35.786 -43.538 1.00 21.82 185 GLY A C 1
ATOM 1437 O O . GLY A 1 185 ? 9.885 -35.144 -44.251 1.00 21.59 185 GLY A O 1
ATOM 1438 N N . TYR A 1 186 ? 10.269 -36.693 -42.638 1.00 20.64 186 TYR A N 1
ATOM 1439 C CA . TYR A 1 186 ? 8.879 -37.135 -42.529 1.00 20.72 186 TYR A CA 1
ATOM 1440 C C . TYR A 1 186 ? 8.448 -37.214 -41.070 1.00 20.65 186 TYR A C 1
ATOM 1441 O O . TYR A 1 186 ? 9.268 -37.530 -40.205 1.00 20.34 186 TYR A O 1
ATOM 1450 N N . CYS A 1 187 ? 7.171 -36.945 -40.813 1.00 21.31 187 CYS A N 1
ATOM 1451 C CA . CYS A 1 187 ? 6.582 -37.251 -39.508 1.00 21.21 187 CYS A CA 1
ATOM 1452 C C . CYS A 1 187 ? 5.077 -37.412 -39.660 1.00 21.54 187 CYS A C 1
ATOM 1453 O O . CYS A 1 187 ? 4.513 -37.074 -40.702 1.00 20.93 187 CYS A O 1
ATOM 1456 N N . SER A 1 188 ? 4.429 -37.951 -38.631 1.00 21.04 188 SER A N 1
ATOM 1457 C CA . SER A 1 188 ? 2.981 -38.116 -38.669 1.00 21.65 188 SER A CA 1
ATOM 1458 C C . SER A 1 188 ? 2.308 -36.742 -38.660 1.00 22.84 188 SER A C 1
ATOM 1459 O O . SER A 1 188 ? 2.870 -35.790 -38.118 1.00 22.09 188 SER A O 1
ATOM 1462 N N . ASP A 1 189 ? 1.084 -36.650 -39.191 1.00 24.04 189 ASP A N 1
ATOM 1463 C CA . ASP A 1 189 ? 0.333 -35.384 -39.044 1.00 25.39 189 ASP A CA 1
ATOM 1464 C C . ASP A 1 189 ? -0.052 -35.093 -37.588 1.00 25.49 189 ASP A C 1
ATOM 1465 O O . ASP A 1 189 ? -0.463 -33.959 -37.255 1.00 26.39 189 ASP A O 1
ATOM 1470 N N . GLN A 1 190 ? 0.144 -36.076 -36.708 1.00 23.58 190 GLN A N 1
ATOM 1471 C CA . GLN A 1 190 ? -0.099 -35.916 -35.274 1.00 23.68 190 GLN A CA 1
ATOM 1472 C C . GLN A 1 190 ? 1.192 -35.692 -34.489 1.00 22.60 190 GLN A C 1
ATOM 1473 O O . GLN A 1 190 ? 1.183 -35.673 -33.247 1.00 23.03 190 GLN A O 1
ATOM 1479 N N . ALA A 1 191 ? 2.314 -35.569 -35.201 1.00 22.51 191 ALA A N 1
ATOM 1480 C CA . ALA A 1 191 ? 3.593 -35.343 -34.524 1.00 22.26 191 ALA A CA 1
ATOM 1481 C C . ALA A 1 191 ? 3.593 -33.975 -33.828 1.00 23.36 191 ALA A C 1
ATOM 1482 O O . ALA A 1 191 ? 2.862 -33.061 -34.228 1.00 23.12 191 ALA A O 1
ATOM 1484 N N . HIS A 1 192 ? 4.393 -33.835 -32.763 1.00 22.87 192 HIS A N 1
ATOM 1485 C CA . HIS A 1 192 ? 4.497 -32.555 -32.065 1.00 24.41 192 HIS A CA 1
ATOM 1486 C C . HIS A 1 192 ? 5.104 -31.442 -32.940 1.00 24.40 192 HIS A C 1
ATOM 1487 O O . HIS A 1 192 ? 5.893 -31.716 -33.836 1.00 24.79 192 HIS A O 1
ATOM 1494 N N . SER A 1 193 ? 4.754 -30.189 -32.644 1.00 24.99 193 SER A N 1
ATOM 1495 C CA . SER A 1 193 ? 5.232 -29.044 -33.413 1.00 25.86 193 SER A CA 1
ATOM 1496 C C . SER A 1 193 ? 6.778 -28.917 -33.372 1.00 25.45 193 SER A C 1
ATOM 1497 O O . SER A 1 193 ? 7.393 -28.250 -34.214 1.00 25.44 193 SER A O 1
ATOM 1500 N N . SER A 1 194 ? 7.415 -29.592 -32.416 1.00 25.34 194 SER A N 1
ATOM 1501 C CA . SER A 1 194 ? 8.882 -29.566 -32.354 1.00 25.16 194 SER A CA 1
ATOM 1502 C C . SER A 1 194 ? 9.531 -30.217 -33.556 1.00 24.31 194 SER A C 1
ATOM 1503 O O . SER A 1 194 ? 10.702 -29.961 -33.845 1.00 24.07 194 SER A O 1
ATOM 1506 N N . VAL A 1 195 ? 8.802 -31.096 -34.250 1.00 23.70 195 VAL A N 1
ATOM 1507 C CA . VAL A 1 195 ? 9.362 -31.690 -35.465 1.00 23.61 195 VAL A CA 1
ATOM 1508 C C . VAL A 1 195 ? 9.393 -30.642 -36.565 1.00 24.42 195 VAL A C 1
ATOM 1509 O O . VAL A 1 195 ? 10.388 -30.496 -37.265 1.00 23.78 195 VAL A O 1
ATOM 1513 N N . GLU A 1 196 ? 8.304 -29.897 -36.682 1.00 25.26 196 GLU A N 1
ATOM 1514 C CA . GLU A 1 196 ? 8.268 -28.773 -37.624 1.00 27.16 196 GLU A CA 1
ATOM 1515 C C . GLU A 1 196 ? 9.376 -27.777 -37.290 1.00 26.20 196 GLU A C 1
ATOM 1516 O O . GLU A 1 196 ? 10.081 -27.333 -38.180 1.00 26.50 196 GLU A O 1
ATOM 1522 N N . ARG A 1 197 ? 9.546 -27.462 -36.007 1.00 26.46 197 ARG A N 1
ATOM 1523 C CA . ARG A 1 197 ? 10.631 -26.575 -35.556 1.00 27.00 197 ARG A CA 1
ATOM 1524 C C . ARG A 1 197 ? 11.974 -27.085 -36.059 1.00 27.02 197 ARG A C 1
ATOM 1525 O O . ARG A 1 197 ? 12.786 -26.334 -36.600 1.00 25.57 197 ARG A O 1
ATOM 1533 N N . ALA A 1 198 ? 12.196 -28.387 -35.852 1.00 24.96 198 ALA A N 1
ATOM 1534 C CA . ALA A 1 198 ? 13.451 -28.999 -36.197 1.00 25.05 198 ALA A CA 1
ATOM 1535 C C . ALA A 1 198 ? 13.689 -28.924 -37.700 1.00 24.33 198 ALA A C 1
ATOM 1536 O O . ALA A 1 198 ? 14.818 -28.702 -38.107 1.00 24.56 198 ALA A O 1
ATOM 1538 N N . GLY A 1 199 ? 12.631 -29.131 -38.503 1.00 23.72 199 GLY A N 1
ATOM 1539 C CA . GLY A 1 199 ? 12.740 -29.064 -39.989 1.00 24.06 199 GLY A CA 1
ATOM 1540 C C . GLY A 1 199 ? 13.193 -27.670 -40.423 1.00 24.51 199 GLY A C 1
ATOM 1541 O O . GLY A 1 199 ? 14.103 -27.516 -41.255 1.00 24.58 199 GLY A O 1
ATOM 1542 N N . LEU A 1 200 ? 12.588 -26.665 -39.801 1.00 24.66 200 LEU A N 1
ATOM 1543 C CA . LEU A 1 200 ? 12.866 -25.256 -40.123 1.00 25.76 200 LEU A CA 1
ATOM 1544 C C . LEU A 1 200 ? 14.284 -24.871 -39.765 1.00 25.46 200 LEU A C 1
ATOM 1545 O O . LEU A 1 200 ? 15.011 -24.356 -40.614 1.00 25.82 200 LEU A O 1
ATOM 1550 N N . LEU A 1 201 ? 14.684 -25.155 -38.523 1.00 24.93 201 LEU A N 1
ATOM 1551 C CA . LEU A 1 201 ? 16.032 -24.870 -38.016 1.00 25.29 201 LEU A CA 1
ATOM 1552 C C . LEU A 1 201 ? 17.108 -25.725 -38.700 1.00 26.12 201 LEU A C 1
ATOM 1553 O O . LEU A 1 201 ? 18.247 -25.280 -38.889 1.00 26.03 201 LEU A O 1
ATOM 1558 N N . GLY A 1 202 ? 16.729 -26.944 -39.096 1.00 25.23 202 GLY A N 1
ATOM 1559 C CA . GLY A 1 202 ? 17.633 -27.835 -39.806 1.00 26.08 202 GLY A CA 1
ATOM 1560 C C . GLY A 1 202 ? 17.744 -27.497 -41.282 1.00 26.81 202 GLY A C 1
ATOM 1561 O O . GLY A 1 202 ? 18.637 -28.006 -41.976 1.00 27.78 202 GLY A O 1
ATOM 1562 N N . GLY A 1 203 ? 16.856 -26.639 -41.766 1.00 25.93 203 GLY A N 1
ATOM 1563 C CA . GLY A 1 203 ? 16.896 -26.186 -43.164 1.00 27.70 203 GLY A CA 1
ATOM 1564 C C . GLY A 1 203 ? 16.592 -27.283 -44.180 1.00 28.09 203 GLY A C 1
ATOM 1565 O O . GLY A 1 203 ? 17.234 -27.365 -45.244 1.00 28.96 203 GLY A O 1
ATOM 1566 N N . VAL A 1 204 ? 15.621 -28.126 -43.853 1.00 27.31 204 VAL A N 1
ATOM 1567 C CA . VAL A 1 204 ? 15.229 -29.213 -44.749 1.00 27.57 204 VAL A CA 1
ATOM 1568 C C . VAL A 1 204 ? 13.725 -29.170 -44.971 1.00 28.01 204 VAL A C 1
ATOM 1569 O O . VAL A 1 204 ? 13.001 -28.452 -44.270 1.00 29.48 204 VAL A O 1
ATOM 1573 N N . LYS A 1 205 ? 13.254 -29.923 -45.956 1.00 28.31 205 LYS A N 1
ATOM 1574 C CA . LYS A 1 205 ? 11.836 -30.079 -46.200 1.00 29.61 205 LYS A CA 1
ATOM 1575 C C . LYS A 1 205 ? 11.287 -31.117 -45.224 1.00 29.21 205 LYS A C 1
ATOM 1576 O O . LYS A 1 205 ? 11.942 -32.125 -44.958 1.00 29.09 205 LYS A O 1
ATOM 1582 N N . LEU A 1 206 ? 10.094 -30.867 -44.707 1.00 29.33 206 LEU A N 1
ATOM 1583 C CA . LEU A 1 206 ? 9.373 -31.846 -43.881 1.00 29.84 206 LEU A CA 1
ATOM 1584 C C . LEU A 1 206 ? 8.010 -32.188 -44.491 1.00 30.13 206 LEU A C 1
ATOM 1585 O O . LEU A 1 206 ? 7.211 -31.290 -44.837 1.00 30.94 206 LEU A O 1
ATOM 1590 N N . ARG A 1 207 ? 7.729 -33.471 -44.611 1.00 28.76 207 ARG A N 1
ATOM 1591 C CA . ARG A 1 207 ? 6.432 -33.932 -45.068 1.00 29.52 207 ARG A CA 1
ATOM 1592 C C . ARG A 1 207 ? 5.624 -34.478 -43.891 1.00 29.16 207 ARG A C 1
ATOM 1593 O O . ARG A 1 207 ? 6.126 -35.298 -43.117 1.00 28.45 207 ARG A O 1
ATOM 1601 N N . SER A 1 208 ? 4.378 -34.035 -43.779 1.00 29.28 208 SER A N 1
ATOM 1602 C CA . SER A 1 208 ? 3.394 -34.673 -42.899 1.00 29.98 208 SER A CA 1
ATOM 1603 C C . SER A 1 208 ? 2.802 -35.887 -43.575 1.00 29.65 208 SER A C 1
ATOM 1604 O O . SER A 1 208 ? 2.279 -35.800 -44.693 1.00 30.62 208 SER A O 1
ATOM 1607 N N . VAL A 1 209 ? 2.844 -37.015 -42.889 1.00 27.57 209 VAL A N 1
ATOM 1608 C CA . VAL A 1 209 ? 2.273 -38.236 -43.415 1.00 27.12 209 VAL A CA 1
ATOM 1609 C C . VAL A 1 209 ? 0.915 -38.436 -42.766 1.00 27.89 209 VAL A C 1
ATOM 1610 O O . VAL A 1 209 ? 0.786 -38.366 -41.549 1.00 26.55 209 VAL A O 1
ATOM 1614 N N . GLN A 1 210 ? -0.114 -38.657 -43.584 1.00 28.55 210 GLN A N 1
ATOM 1615 C CA . GLN A 1 210 ? -1.462 -38.819 -43.049 1.00 29.41 210 GLN A CA 1
ATOM 1616 C C . GLN A 1 210 ? -1.579 -40.059 -42.177 1.00 29.34 210 GLN A C 1
ATOM 1617 O O . GLN A 1 210 ? -1.227 -41.158 -42.605 1.00 29.85 210 GLN A O 1
ATOM 1623 N N . SER A 1 211 ? -2.050 -39.874 -40.945 1.00 29.63 211 SER A N 1
ATOM 1624 C CA . SER A 1 211 ? -2.158 -40.977 -40.007 1.00 29.84 211 SER A CA 1
ATOM 1625 C C . SER A 1 211 ? -3.495 -41.686 -40.211 1.00 30.93 211 SER A C 1
ATOM 1626 O O . SER A 1 211 ? -4.381 -41.169 -40.897 1.00 31.37 211 SER A O 1
ATOM 1629 N N . GLU A 1 212 ? -3.612 -42.862 -39.619 1.00 30.97 212 GLU A N 1
ATOM 1630 C CA . GLU A 1 212 ? -4.822 -43.668 -39.707 1.00 32.57 212 GLU A CA 1
ATOM 1631 C C . GLU A 1 212 ? -5.294 -43.938 -38.277 1.00 30.28 212 GLU A C 1
ATOM 1632 O O . GLU A 1 212 ? -4.590 -44.591 -37.495 1.00 29.71 212 GLU A O 1
ATOM 1638 N N . ASN A 1 213 ? -6.473 -43.425 -37.924 1.00 28.94 213 ASN A N 1
ATOM 1639 C CA . ASN A 1 213 ? -6.959 -43.511 -36.537 1.00 29.01 213 ASN A CA 1
ATOM 1640 C C . ASN A 1 213 ? -5.871 -42.959 -35.573 1.00 27.40 213 ASN A C 1
ATOM 1641 O O . ASN A 1 213 ? -5.553 -43.596 -34.566 1.00 27.60 213 ASN A O 1
ATOM 1646 N N . HIS A 1 214 ? -5.278 -41.828 -35.952 1.00 27.48 214 HIS A N 1
ATOM 1647 C CA . HIS A 1 214 ? -4.241 -41.110 -35.162 1.00 26.72 214 HIS A CA 1
ATOM 1648 C C . HIS A 1 214 ? -2.836 -41.754 -35.199 1.00 26.02 214 HIS A C 1
ATOM 1649 O O . HIS A 1 214 ? -1.923 -41.248 -34.524 1.00 23.99 214 HIS A O 1
ATOM 1656 N N . ARG A 1 215 ? -2.659 -42.849 -35.958 1.00 25.05 215 ARG A N 1
ATOM 1657 C CA . ARG A 1 215 ? -1.383 -43.609 -35.958 1.00 24.53 215 ARG A CA 1
ATOM 1658 C C . ARG A 1 215 ? -0.730 -43.655 -37.362 1.00 24.87 215 ARG A C 1
ATOM 1659 O O . ARG A 1 215 ? -1.398 -43.970 -38.356 1.00 25.90 215 ARG A O 1
ATOM 1667 N N . MET A 1 216 ? 0.555 -43.334 -37.450 1.00 22.98 216 MET A N 1
ATOM 1668 C CA . MET A 1 216 ? 1.235 -43.392 -38.739 1.00 22.12 216 MET A CA 1
ATOM 1669 C C . MET A 1 216 ? 1.540 -44.849 -39.093 1.00 21.77 216 MET A C 1
ATOM 1670 O O . MET A 1 216 ? 2.078 -45.605 -38.278 1.00 21.99 216 MET A O 1
ATOM 1675 N N . ARG A 1 217 ? 1.188 -45.243 -40.324 1.00 23.00 217 ARG A N 1
ATOM 1676 C CA . ARG A 1 217 ? 1.429 -46.598 -40.827 1.00 24.33 217 ARG A CA 1
ATOM 1677 C C . ARG A 1 217 ? 2.673 -46.668 -41.726 1.00 23.50 217 ARG A C 1
ATOM 1678 O O . ARG A 1 217 ? 2.963 -45.718 -42.442 1.00 23.68 217 ARG A O 1
ATOM 1686 N N . GLY A 1 218 ? 3.383 -47.793 -41.707 1.00 23.63 218 GLY A N 1
ATOM 1687 C CA . GLY A 1 218 ? 4.530 -47.964 -42.609 1.00 24.40 218 GLY A CA 1
ATOM 1688 C C . GLY A 1 218 ? 4.221 -47.737 -44.094 1.00 24.42 218 GLY A C 1
ATOM 1689 O O . GLY A 1 218 ? 5.009 -47.122 -44.818 1.00 23.99 218 GLY A O 1
ATOM 1690 N N . ALA A 1 219 ? 3.066 -48.221 -44.558 1.00 25.70 219 ALA A N 1
ATOM 1691 C CA . ALA A 1 219 ? 2.706 -48.087 -45.985 1.00 26.58 219 ALA A CA 1
ATOM 1692 C C . ALA A 1 219 ? 2.533 -46.651 -46.425 1.00 26.36 219 ALA A C 1
ATOM 1693 O O . ALA A 1 219 ? 2.940 -46.288 -47.555 1.00 27.63 219 ALA A O 1
ATOM 1695 N N . ALA A 1 220 ? 1.943 -45.831 -45.543 1.00 25.67 220 ALA A N 1
ATOM 1696 C CA . ALA A 1 220 ? 1.787 -44.399 -45.777 1.00 25.26 220 ALA A CA 1
ATOM 1697 C C . ALA A 1 220 ? 3.128 -43.709 -45.805 1.00 24.13 220 ALA A C 1
ATOM 1698 O O . ALA A 1 220 ? 3.346 -42.858 -46.668 1.00 23.87 220 ALA A O 1
ATOM 1700 N N . LEU A 1 221 ? 3.996 -44.039 -44.837 1.00 23.92 221 LEU A N 1
ATOM 1701 C CA . LEU A 1 221 ? 5.354 -43.481 -44.813 1.00 24.23 221 LEU A CA 1
ATOM 1702 C C . LEU A 1 221 ? 6.095 -43.884 -46.092 1.00 24.99 221 LEU A C 1
ATOM 1703 O O . LEU A 1 221 ? 6.685 -43.047 -46.783 1.00 25.74 221 LEU A O 1
ATOM 1708 N N . GLU A 1 222 ? 6.025 -45.161 -46.432 1.00 25.96 222 GLU A N 1
ATOM 1709 C CA . GLU A 1 222 ? 6.736 -45.634 -47.607 1.00 26.64 222 GLU A CA 1
ATOM 1710 C C . GLU A 1 222 ? 6.254 -44.932 -48.892 1.00 26.72 222 GLU A C 1
ATOM 1711 O O . GLU A 1 222 ? 7.069 -44.598 -49.741 1.00 26.54 222 GLU A O 1
ATOM 1717 N N . LYS A 1 223 ? 4.948 -44.702 -49.016 1.00 27.10 223 LYS A N 1
ATOM 1718 C CA . LYS A 1 223 ? 4.368 -44.022 -50.181 1.00 28.11 223 LYS A CA 1
ATOM 1719 C C . LYS A 1 223 ? 4.940 -42.623 -50.315 1.00 28.69 223 LYS A C 1
ATOM 1720 O O . LYS A 1 223 ? 5.336 -42.202 -51.405 1.00 29.24 223 LYS A O 1
ATOM 1726 N N . ALA A 1 224 ? 5.012 -41.918 -49.184 1.00 27.90 224 ALA A N 1
ATOM 1727 C CA . ALA A 1 224 ? 5.537 -40.561 -49.132 1.00 28.08 224 ALA A CA 1
ATOM 1728 C C . ALA A 1 224 ? 6.988 -40.543 -49.595 1.00 27.49 224 ALA A C 1
ATOM 1729 O O . ALA A 1 224 ? 7.358 -39.708 -50.422 1.00 27.53 224 ALA A O 1
ATOM 1731 N N . ILE A 1 225 ? 7.792 -41.483 -49.084 1.00 27.12 225 ILE A N 1
ATOM 1732 C CA . ILE A 1 225 ? 9.207 -41.599 -49.430 1.00 27.28 225 ILE A CA 1
ATOM 1733 C C . ILE A 1 225 ? 9.386 -41.820 -50.940 1.00 28.45 225 ILE A C 1
ATOM 1734 O O . ILE A 1 225 ? 10.191 -41.134 -51.612 1.00 29.41 225 ILE A O 1
ATOM 1739 N N . GLU A 1 226 ? 8.628 -42.766 -51.465 1.00 29.63 226 GLU A N 1
ATOM 1740 C CA . GLU A 1 226 ? 8.692 -43.089 -52.897 1.00 31.30 226 GLU A CA 1
ATOM 1741 C C . GLU A 1 226 ? 8.373 -41.891 -53.786 1.00 31.38 226 GLU A C 1
ATOM 1742 O O . GLU A 1 226 ? 9.065 -41.668 -54.795 1.00 31.45 226 GLU A O 1
ATOM 1748 N N . GLN A 1 227 ? 7.349 -41.111 -53.415 1.00 31.38 227 GLN A N 1
ATOM 1749 C CA . GLN A 1 227 ? 6.978 -39.925 -54.197 1.00 31.45 227 GLN A CA 1
ATOM 1750 C C . GLN A 1 227 ? 8.111 -38.945 -54.271 1.00 32.06 227 GLN A C 1
ATOM 1751 O O . GLN A 1 227 ? 8.359 -38.372 -55.318 1.00 30.96 227 GLN A O 1
ATOM 1757 N N . ASP A 1 228 ? 8.795 -38.728 -53.146 1.00 31.02 228 ASP A N 1
ATOM 1758 C CA . ASP A 1 228 ? 9.873 -37.760 -53.125 1.00 31.79 228 ASP A CA 1
ATOM 1759 C C . ASP A 1 228 ? 11.073 -38.253 -53.929 1.00 31.06 228 ASP A C 1
ATOM 1760 O O . ASP A 1 228 ? 11.765 -37.465 -54.586 1.00 32.15 228 ASP A O 1
ATOM 1765 N N . VAL A 1 229 ? 11.315 -39.553 -53.884 1.00 31.35 229 VAL A N 1
ATOM 1766 C CA . VAL A 1 229 ? 12.365 -40.152 -54.708 1.00 32.46 229 VAL A CA 1
ATOM 1767 C C . VAL A 1 229 ? 12.032 -39.970 -56.204 1.00 33.15 229 VAL A C 1
ATOM 1768 O O . VAL A 1 229 ? 12.928 -39.694 -57.008 1.00 33.13 229 VAL A O 1
ATOM 1772 N N . ALA A 1 230 ? 10.753 -40.089 -56.554 1.00 34.27 230 ALA A N 1
ATOM 1773 C CA . ALA A 1 230 ? 10.302 -39.890 -57.954 1.00 36.06 230 ALA A CA 1
ATOM 1774 C C . ALA A 1 230 ? 10.505 -38.451 -58.415 1.00 37.38 230 ALA A C 1
ATOM 1775 O O . ALA A 1 230 ? 10.513 -38.156 -59.617 1.00 37.78 230 ALA A O 1
ATOM 1777 N N . GLU A 1 231 ? 10.652 -37.556 -57.449 1.00 38.39 231 GLU A N 1
ATOM 1778 C CA . GLU A 1 231 ? 10.885 -36.146 -57.695 1.00 39.07 231 GLU A CA 1
ATOM 1779 C C . GLU A 1 231 ? 12.363 -35.791 -57.657 1.00 38.57 231 GLU A C 1
ATOM 1780 O O . GLU A 1 231 ? 12.742 -34.634 -57.858 1.00 39.55 231 GLU A O 1
ATOM 1786 N N . GLY A 1 232 ? 13.202 -36.779 -57.391 1.00 37.19 232 GLY A N 1
ATOM 1787 C CA . GLY A 1 232 ? 14.628 -36.551 -57.312 1.00 36.96 232 GLY A CA 1
ATOM 1788 C C . GLY A 1 232 ? 15.112 -36.023 -55.968 1.00 35.76 232 GLY A C 1
ATOM 1789 O O . GLY A 1 232 ? 16.289 -35.692 -55.815 1.00 36.69 232 GLY A O 1
ATOM 1790 N N . LEU A 1 233 ? 14.209 -35.946 -54.988 1.00 34.71 233 LEU A N 1
ATOM 1791 C CA . LEU A 1 233 ? 14.590 -35.561 -53.618 1.00 32.61 233 LEU A CA 1
ATOM 1792 C C . LEU A 1 233 ? 15.246 -36.723 -52.861 1.00 31.49 233 LEU A C 1
ATOM 1793 O O . LEU A 1 233 ? 15.228 -37.878 -53.319 1.00 30.90 233 LEU A O 1
ATOM 1798 N N . ILE A 1 234 ? 15.824 -36.410 -51.697 1.00 29.87 234 ILE A N 1
ATOM 1799 C CA . ILE A 1 234 ? 16.622 -37.375 -50.936 1.00 27.85 234 ILE A CA 1
ATOM 1800 C C . ILE A 1 234 ? 16.023 -37.498 -49.532 1.00 27.31 234 ILE A C 1
ATOM 1801 O O . ILE A 1 234 ? 16.329 -36.677 -48.655 1.00 25.82 234 ILE A O 1
ATOM 1806 N N . PRO A 1 235 ? 15.148 -38.504 -49.333 1.00 26.48 235 PRO A N 1
ATOM 1807 C CA . PRO A 1 235 ? 14.595 -38.772 -47.982 1.00 25.06 235 PRO A CA 1
ATOM 1808 C C . PRO A 1 235 ? 15.746 -39.078 -47.040 1.00 23.75 235 PRO A C 1
ATOM 1809 O O . PRO A 1 235 ? 16.636 -39.844 -47.413 1.00 24.13 235 PRO A O 1
ATOM 1813 N N . PHE A 1 236 ? 15.767 -38.498 -45.824 1.00 21.38 236 PHE A N 1
ATOM 1814 C CA . PHE A 1 236 ? 16.919 -38.714 -44.942 1.00 18.95 236 PHE A CA 1
ATOM 1815 C C . PHE A 1 236 ? 16.569 -38.932 -43.463 1.00 18.00 236 PHE A C 1
ATOM 1816 O O . PHE A 1 236 ? 17.423 -39.322 -42.715 1.00 17.70 236 PHE A O 1
ATOM 1824 N N . TYR A 1 237 ? 15.310 -38.712 -43.092 1.00 16.93 237 TYR A N 1
ATOM 1825 C CA . TYR A 1 237 ? 14.957 -38.627 -41.651 1.00 16.63 237 TYR A CA 1
ATOM 1826 C C . TYR A 1 237 ? 13.464 -38.814 -41.459 1.00 16.80 237 TYR A C 1
ATOM 1827 O O . TYR A 1 237 ? 12.647 -38.246 -42.209 1.00 16.83 237 TYR A O 1
ATOM 1836 N N . ALA A 1 238 ? 13.079 -39.584 -40.448 1.00 16.46 238 ALA A N 1
ATOM 1837 C CA . ALA A 1 238 ? 11.669 -39.672 -40.089 1.00 15.97 238 ALA A CA 1
ATOM 1838 C C . ALA A 1 238 ? 11.532 -39.755 -38.592 1.00 16.43 238 ALA A C 1
ATOM 1839 O O . ALA A 1 238 ? 12.318 -40.468 -37.926 1.00 15.78 238 ALA A O 1
ATOM 1841 N N . VAL A 1 239 ? 10.520 -39.058 -38.077 1.00 15.04 239 VAL A N 1
ATOM 1842 C CA . VAL A 1 239 ? 10.202 -39.110 -36.656 1.00 15.83 239 VAL A CA 1
ATOM 1843 C C . VAL A 1 239 ? 8.978 -40.025 -36.484 1.00 14.60 239 VAL A C 1
ATOM 1844 O O . VAL A 1 239 ? 7.925 -39.768 -37.083 1.00 17.39 239 VAL A O 1
ATOM 1848 N N . VAL A 1 240 ? 9.147 -41.046 -35.647 1.00 14.96 240 VAL A N 1
ATOM 1849 C CA . VAL A 1 240 ? 8.058 -41.961 -35.283 1.00 15.17 240 VAL A CA 1
ATOM 1850 C C . VAL A 1 240 ? 7.638 -41.565 -33.868 1.00 15.47 240 VAL A C 1
ATOM 1851 O O . VAL A 1 240 ? 8.475 -41.515 -32.980 1.00 16.18 240 VAL A O 1
ATOM 1855 N N . THR A 1 241 ? 6.357 -41.268 -33.670 1.00 15.77 241 THR A N 1
ATOM 1856 C CA . THR A 1 241 ? 5.896 -40.744 -32.375 1.00 15.55 241 THR A CA 1
ATOM 1857 C C . THR A 1 241 ? 5.196 -41.856 -31.619 1.00 15.92 241 THR A C 1
ATOM 1858 O O . THR A 1 241 ? 4.231 -42.464 -32.147 1.00 16.63 241 THR A O 1
ATOM 1862 N N . LEU A 1 242 ? 5.711 -42.114 -30.423 1.00 14.56 242 LEU A N 1
ATOM 1863 C CA . LEU A 1 242 ? 5.075 -43.069 -29.520 1.00 14.83 242 LEU A CA 1
ATOM 1864 C C . LEU A 1 242 ? 4.450 -42.254 -28.390 1.00 15.16 242 LEU A C 1
ATOM 1865 O O . LEU A 1 242 ? 5.121 -41.975 -27.395 1.00 15.61 242 LEU A O 1
ATOM 1870 N N . GLY A 1 243 ? 3.175 -41.915 -28.549 1.00 14.35 243 GLY A N 1
ATOM 1871 C CA . GLY A 1 243 ? 2.464 -41.159 -27.495 1.00 15.13 243 GLY A CA 1
ATOM 1872 C C . GLY A 1 243 ? 2.269 -39.743 -27.994 1.00 15.19 243 GLY A C 1
ATOM 1873 O O . GLY A 1 243 ? 2.877 -38.811 -27.462 1.00 15.25 243 GLY A O 1
ATOM 1874 N N . THR A 1 244 ? 1.368 -39.555 -28.958 1.00 14.68 244 THR A N 1
ATOM 1875 C CA . THR A 1 244 ? 1.174 -38.219 -29.526 1.00 17.38 244 THR A CA 1
ATOM 1876 C C . THR A 1 244 ? 0.614 -37.230 -28.475 1.00 18.27 244 THR A C 1
ATOM 1877 O O . THR A 1 244 ? -0.035 -37.626 -27.500 1.00 17.68 244 THR A O 1
ATOM 1881 N N . THR A 1 245 ? 0.890 -35.938 -28.666 1.00 19.59 245 THR A N 1
ATOM 1882 C CA . THR A 1 245 ? 0.487 -34.958 -27.647 1.00 21.22 245 THR A CA 1
ATOM 1883 C C . THR A 1 245 ? -1.037 -34.801 -27.558 1.00 21.95 245 THR A C 1
ATOM 1884 O O . THR A 1 245 ? -1.599 -34.739 -26.454 1.00 22.54 245 THR A O 1
ATOM 1888 N N . ASN A 1 246 ? -1.715 -34.820 -28.709 1.00 22.11 246 ASN A N 1
ATOM 1889 C CA . ASN A 1 246 ? -3.187 -34.673 -28.715 1.00 23.15 246 ASN A CA 1
ATOM 1890 C C . ASN A 1 246 ? -3.944 -35.777 -28.008 1.00 22.43 246 ASN A C 1
ATOM 1891 O O . ASN A 1 246 ? -4.797 -35.511 -27.153 1.00 23.73 246 ASN A O 1
ATOM 1896 N N . SER A 1 247 ? -3.640 -37.037 -28.331 1.00 21.13 247 SER A N 1
ATOM 1897 C CA . SER A 1 247 ? -4.406 -38.151 -27.781 1.00 20.17 247 SER A CA 1
ATOM 1898 C C . SER A 1 247 ? -3.590 -39.358 -27.267 1.00 18.28 247 SER A C 1
ATOM 1899 O O . SER A 1 247 ? -4.151 -40.378 -26.875 1.00 17.85 247 SER A O 1
ATOM 1902 N N . CYS A 1 248 ? -2.266 -39.213 -27.212 1.00 17.67 248 CYS A N 1
ATOM 1903 C CA . CYS A 1 248 ? -1.387 -40.306 -26.784 1.00 17.22 248 CYS A CA 1
ATOM 1904 C C . CYS A 1 248 ? -1.599 -41.569 -27.650 1.00 17.37 248 CYS A C 1
ATOM 1905 O O . CYS A 1 248 ? -1.636 -42.695 -27.144 1.00 16.16 248 CYS A O 1
ATOM 1908 N N . ALA A 1 249 ? -1.664 -41.338 -28.953 1.00 17.12 249 ALA A N 1
ATOM 1909 C CA . ALA A 1 249 ? -1.655 -42.439 -29.923 1.00 18.04 249 ALA A CA 1
ATOM 1910 C C . ALA A 1 249 ? -0.210 -42.898 -30.211 1.00 18.41 249 ALA A C 1
ATOM 1911 O O . ALA A 1 249 ? 0.755 -42.149 -29.966 1.00 18.09 249 ALA A O 1
ATOM 1913 N N . PHE A 1 250 ? -0.084 -44.099 -30.779 1.00 17.65 250 PHE A N 1
ATOM 1914 C CA . PHE A 1 250 ? 1.223 -44.693 -31.052 1.00 16.69 250 PHE A CA 1
ATOM 1915 C C . PHE A 1 250 ? 1.411 -44.999 -32.539 1.00 18.05 250 PHE A C 1
ATOM 1916 O O . PHE A 1 250 ? 0.673 -45.830 -33.096 1.00 17.99 250 PHE A O 1
ATOM 1924 N N . ASP A 1 251 ? 2.403 -44.368 -33.181 1.00 17.51 251 ASP A N 1
ATOM 1925 C CA . ASP A 1 251 ? 2.744 -44.767 -34.551 1.00 17.88 251 ASP A CA 1
ATOM 1926 C C . ASP A 1 251 ? 3.202 -46.242 -34.530 1.00 18.04 251 ASP A C 1
ATOM 1927 O O . ASP A 1 251 ? 3.640 -46.752 -33.504 1.00 17.62 251 ASP A O 1
ATOM 1932 N N . TYR A 1 252 ? 3.072 -46.930 -35.678 1.00 19.47 252 TYR A N 1
ATOM 1933 C CA . TYR A 1 252 ? 3.486 -48.338 -35.795 1.00 21.22 252 TYR A CA 1
ATOM 1934 C C . TYR A 1 252 ? 4.980 -48.300 -36.068 1.00 20.94 252 TYR A C 1
ATOM 1935 O O . TYR A 1 252 ? 5.405 -48.277 -37.234 1.00 21.18 252 TYR A O 1
ATOM 1944 N N . LEU A 1 253 ? 5.770 -48.290 -35.001 1.00 20.10 253 LEU A N 1
ATOM 1945 C CA . LEU A 1 253 ? 7.216 -48.325 -35.169 1.00 20.13 253 LEU A CA 1
ATOM 1946 C C . LEU A 1 253 ? 7.665 -49.625 -35.859 1.00 20.84 253 LEU A C 1
ATOM 1947 O O . LEU A 1 253 ? 8.673 -49.656 -36.575 1.00 20.76 253 LEU A O 1
ATOM 1952 N N . ASP A 1 254 ? 6.913 -50.695 -35.625 1.00 21.25 254 ASP A N 1
ATOM 1953 C CA . ASP A 1 254 ? 7.327 -51.995 -36.171 1.00 23.25 254 ASP A CA 1
ATOM 1954 C C . ASP A 1 254 ? 7.174 -52.033 -37.681 1.00 23.72 254 ASP A C 1
ATOM 1955 O O . ASP A 1 254 ? 7.804 -52.878 -38.343 1.00 24.81 254 ASP A O 1
ATOM 1960 N N . GLU A 1 255 ? 6.352 -51.134 -38.227 1.00 22.56 255 GLU A N 1
ATOM 1961 C CA . GLU A 1 255 ? 6.286 -50.925 -39.678 1.00 22.66 255 GLU A CA 1
ATOM 1962 C C . GLU A 1 255 ? 7.205 -49.798 -40.129 1.00 22.78 255 GLU A C 1
ATOM 1963 O O . GLU A 1 255 ? 7.887 -49.921 -41.154 1.00 21.01 255 GLU A O 1
ATOM 1969 N N . CYS A 1 256 ? 7.149 -48.653 -39.430 1.00 21.08 256 CYS A N 1
ATOM 1970 C CA . CYS A 1 256 ? 7.854 -47.458 -39.945 1.00 20.90 256 CYS A CA 1
ATOM 1971 C C . CYS A 1 256 ? 9.365 -47.567 -39.835 1.00 19.96 256 CYS A C 1
ATOM 1972 O O . CYS A 1 256 ? 10.093 -46.998 -40.660 1.00 19.68 256 CYS A O 1
ATOM 1975 N N . GLY A 1 257 ? 9.832 -48.221 -38.776 1.00 18.85 257 GLY A N 1
ATOM 1976 C CA . GLY A 1 257 ? 11.258 -48.357 -38.526 1.00 19.93 257 GLY A CA 1
ATOM 1977 C C . GLY A 1 257 ? 11.891 -49.130 -39.677 1.00 20.54 257 GLY A C 1
ATOM 1978 O O . GLY A 1 257 ? 12.843 -48.659 -40.265 1.00 20.20 257 GLY A O 1
ATOM 1979 N N . PRO A 1 258 ? 11.371 -50.329 -39.966 1.00 21.48 258 PRO A N 1
ATOM 1980 C CA . PRO A 1 258 ? 11.877 -51.110 -41.122 1.00 22.43 258 PRO A CA 1
ATOM 1981 C C . PRO A 1 258 ? 11.797 -50.344 -42.461 1.00 23.21 258 PRO A C 1
ATOM 1982 O O . PRO A 1 258 ? 12.727 -50.447 -43.277 1.00 23.20 258 PRO A O 1
ATOM 1986 N N . VAL A 1 259 ? 10.715 -49.583 -42.685 1.00 22.44 259 VAL A N 1
ATOM 1987 C CA . VAL A 1 259 ? 10.574 -48.734 -43.881 1.00 22.95 259 VAL A CA 1
ATOM 1988 C C . VAL A 1 259 ? 11.726 -47.744 -43.974 1.00 23.08 259 VAL A C 1
ATOM 1989 O O . VAL A 1 259 ? 12.431 -47.671 -44.987 1.00 21.81 259 VAL A O 1
ATOM 1993 N N . GLY A 1 260 ? 11.935 -46.993 -42.895 1.00 22.00 260 GLY A N 1
ATOM 1994 C CA . GLY A 1 260 ? 13.120 -46.137 -42.807 1.00 22.54 260 GLY A CA 1
ATOM 1995 C C . GLY A 1 260 ? 14.459 -46.844 -43.038 1.00 22.37 260 GLY A C 1
ATOM 1996 O O . GLY A 1 260 ? 15.304 -46.331 -43.766 1.00 22.43 260 GLY A O 1
ATOM 1997 N N . ASN A 1 261 ? 14.676 -47.987 -42.399 1.00 21.99 261 ASN A N 1
ATOM 1998 C CA . ASN A 1 261 ? 15.944 -48.689 -42.582 1.00 23.51 261 ASN A CA 1
ATOM 1999 C C . ASN A 1 261 ? 16.126 -49.028 -44.063 1.00 23.73 261 ASN A C 1
ATOM 2000 O O . ASN A 1 261 ? 17.197 -48.783 -44.630 1.00 22.61 261 ASN A O 1
ATOM 2005 N N . LYS A 1 262 ? 15.070 -49.572 -44.658 1.00 24.54 262 LYS A N 1
ATOM 2006 C CA . LYS A 1 262 ? 15.114 -50.084 -46.031 1.00 26.09 262 LYS A CA 1
ATOM 2007 C C . LYS A 1 262 ? 15.511 -48.978 -46.990 1.00 26.22 262 LYS A C 1
ATOM 2008 O O . LYS A 1 262 ? 16.315 -49.187 -47.900 1.00 26.26 262 LYS A O 1
ATOM 2014 N N . HIS A 1 263 ? 14.963 -47.783 -46.757 1.00 25.81 263 HIS A N 1
ATOM 2015 C CA . HIS A 1 263 ? 15.227 -46.609 -47.590 1.00 25.73 263 HIS A CA 1
ATOM 2016 C C . HIS A 1 263 ? 16.369 -45.720 -47.103 1.00 24.82 263 HIS A C 1
ATOM 2017 O O . HIS A 1 263 ? 16.605 -44.651 -47.656 1.00 26.16 263 HIS A O 1
ATOM 2024 N N . ASN A 1 264 ? 17.099 -46.192 -46.103 1.00 24.76 264 ASN A N 1
ATOM 2025 C CA . ASN A 1 264 ? 18.269 -45.485 -45.581 1.00 25.39 264 ASN A CA 1
ATOM 2026 C C . ASN A 1 264 ? 17.916 -44.069 -45.081 1.00 23.78 264 ASN A C 1
ATOM 2027 O O . ASN A 1 264 ? 18.637 -43.086 -45.356 1.00 24.92 264 ASN A O 1
ATOM 2032 N N . LEU A 1 265 ? 16.777 -43.963 -44.392 1.00 22.65 265 LEU A N 1
ATOM 2033 C CA . LEU A 1 265 ? 16.462 -42.755 -43.590 1.00 21.40 265 LEU A CA 1
ATOM 2034 C C . LEU A 1 265 ? 16.815 -43.023 -42.130 1.00 20.66 265 LEU A C 1
ATOM 2035 O O . LEU A 1 265 ? 16.618 -44.122 -41.640 1.00 20.48 265 LEU A O 1
ATOM 2040 N N . TRP A 1 266 ? 17.287 -41.998 -41.426 1.00 17.80 266 TRP A N 1
ATOM 2041 C CA . TRP A 1 266 ? 17.487 -42.072 -39.972 1.00 17.21 266 TRP A CA 1
ATOM 2042 C C . TRP A 1 266 ? 16.111 -42.095 -39.317 1.00 16.48 266 TRP A C 1
ATOM 2043 O O . TRP A 1 266 ? 15.288 -41.232 -39.597 1.00 16.67 266 TRP A O 1
ATOM 2054 N N . ILE A 1 267 ? 15.874 -43.078 -38.452 1.00 15.92 267 ILE A N 1
ATOM 2055 C CA . ILE A 1 267 ? 14.620 -43.162 -37.692 1.00 15.73 267 ILE A CA 1
ATOM 2056 C C . ILE A 1 267 ? 14.856 -42.643 -36.265 1.00 14.97 267 ILE A C 1
ATOM 2057 O O . ILE A 1 267 ? 15.658 -43.194 -35.488 1.00 15.96 267 ILE A O 1
ATOM 2062 N N . HIS A 1 268 ? 14.140 -41.567 -35.948 1.00 14.90 268 HIS A N 1
ATOM 2063 C CA . HIS A 1 268 ? 14.140 -41.017 -34.582 1.00 14.56 268 HIS A CA 1
ATOM 2064 C C . HIS A 1 268 ? 12.781 -41.309 -33.903 1.00 13.98 268 HIS A C 1
ATOM 2065 O O . HIS A 1 268 ? 11.740 -41.028 -34.481 1.00 15.72 268 HIS A O 1
ATOM 2072 N N . VAL A 1 269 ? 12.811 -41.881 -32.693 1.00 13.38 269 VAL A N 1
ATOM 2073 C CA . VAL A 1 269 ? 11.581 -42.166 -31.954 1.00 13.24 269 VAL A CA 1
ATOM 2074 C C . VAL A 1 269 ? 11.354 -41.106 -30.894 1.00 12.69 269 VAL A C 1
ATOM 2075 O O . VAL A 1 269 ? 12.147 -40.952 -29.969 1.00 15.10 269 VAL A O 1
ATOM 2079 N N . ASP A 1 270 ? 10.271 -40.351 -31.038 1.00 13.41 270 ASP A N 1
ATOM 2080 C CA . ASP A 1 270 ? 9.891 -39.323 -30.030 1.00 13.19 270 ASP A CA 1
ATOM 2081 C C . ASP A 1 270 ? 8.851 -39.963 -29.127 1.00 13.74 270 ASP A C 1
ATOM 2082 O O . ASP A 1 270 ? 7.703 -40.139 -29.568 1.00 15.94 270 ASP A O 1
ATOM 2087 N N . ALA A 1 271 ? 9.255 -40.372 -27.924 1.00 14.02 271 ALA A N 1
ATOM 2088 C CA . ALA A 1 271 ? 8.326 -40.950 -26.938 1.00 13.52 271 ALA A CA 1
ATOM 2089 C C . ALA A 1 271 ? 8.349 -40.085 -25.678 1.00 14.88 271 ALA A C 1
ATOM 2090 O O . ALA A 1 271 ? 8.277 -40.575 -24.561 1.00 13.43 271 ALA A O 1
ATOM 2092 N N . ALA A 1 272 ? 8.421 -38.772 -25.884 1.00 14.04 272 ALA A N 1
ATOM 2093 C CA . ALA A 1 272 ? 8.634 -37.844 -24.772 1.00 14.31 272 ALA A CA 1
ATOM 2094 C C . ALA A 1 272 ? 7.816 -38.149 -23.493 1.00 13.55 272 ALA A C 1
ATOM 2095 O O . ALA A 1 272 ? 8.376 -38.224 -22.390 1.00 14.55 272 ALA A O 1
ATOM 2097 N N . TYR A 1 273 ? 6.501 -38.311 -23.645 1.00 13.15 273 TYR A N 1
ATOM 2098 C CA . TYR A 1 273 ? 5.623 -38.575 -22.501 1.00 13.83 273 TYR A CA 1
ATOM 2099 C C . TYR A 1 273 ? 5.539 -40.069 -22.229 1.00 13.83 273 TYR A C 1
ATOM 2100 O O . TYR A 1 273 ? 5.937 -40.547 -21.134 1.00 13.96 273 TYR A O 1
ATOM 2109 N N . ALA A 1 274 ? 5.027 -40.795 -23.228 1.00 14.01 274 ALA A N 1
ATOM 2110 C CA . ALA A 1 274 ? 4.689 -42.223 -23.016 1.00 14.91 274 ALA A CA 1
ATOM 2111 C C . ALA A 1 274 ? 5.889 -43.135 -22.736 1.00 14.88 274 ALA A C 1
ATOM 2112 O O . ALA A 1 274 ? 5.741 -44.228 -22.158 1.00 14.58 274 ALA A O 1
ATOM 2114 N N . GLY A 1 275 ? 7.086 -42.709 -23.118 1.00 14.10 275 GLY A N 1
ATOM 2115 C CA . GLY A 1 275 ? 8.254 -43.585 -22.954 1.00 14.43 275 GLY A CA 1
ATOM 2116 C C . GLY A 1 275 ? 8.523 -44.024 -21.524 1.00 14.37 275 GLY A C 1
ATOM 2117 O O . GLY A 1 275 ? 9.101 -45.089 -21.297 1.00 15.55 275 GLY A O 1
ATOM 2118 N N . SER A 1 276 ? 8.103 -43.225 -20.527 1.00 13.90 276 SER A N 1
ATOM 2119 C CA . SER A 1 276 ? 8.332 -43.616 -19.124 1.00 14.37 276 SER A CA 1
ATOM 2120 C C . SER A 1 276 ? 7.645 -44.956 -18.805 1.00 13.51 276 SER A C 1
ATOM 2121 O O . SER A 1 276 ? 8.109 -45.692 -17.977 1.00 14.80 276 SER A O 1
ATOM 2124 N N . ALA A 1 277 ? 6.543 -45.224 -19.485 1.00 14.79 277 ALA A N 1
ATOM 2125 C CA . ALA A 1 277 ? 5.759 -46.439 -19.209 1.00 14.85 277 ALA A CA 1
ATOM 2126 C C . ALA A 1 277 ? 6.506 -47.691 -19.664 1.00 16.39 277 ALA A C 1
ATOM 2127 O O . ALA A 1 277 ? 6.142 -48.796 -19.256 1.00 15.53 277 ALA A O 1
ATOM 2129 N N . PHE A 1 278 ? 7.495 -47.530 -20.539 1.00 14.16 278 PHE A N 1
ATOM 2130 C CA . PHE A 1 278 ? 8.243 -48.693 -21.062 1.00 15.72 278 PHE A CA 1
ATOM 2131 C C . PHE A 1 278 ? 9.149 -49.382 -20.043 1.00 15.63 278 PHE A C 1
ATOM 2132 O O . PHE A 1 278 ? 9.743 -50.430 -20.355 1.00 17.95 278 PHE A O 1
ATOM 2140 N N . ILE A 1 279 ? 9.229 -48.834 -18.829 1.00 14.94 279 ILE A N 1
ATOM 2141 C CA . ILE A 1 279 ? 9.906 -49.519 -17.722 1.00 15.78 279 ILE A CA 1
ATOM 2142 C C . ILE A 1 279 ? 9.012 -50.683 -17.195 1.00 16.07 279 ILE A C 1
ATOM 2143 O O . ILE A 1 279 ? 9.481 -51.496 -16.419 1.00 17.81 279 ILE A O 1
ATOM 2148 N N . CYS A 1 280 ? 7.760 -50.719 -17.646 1.00 15.85 280 CYS A N 1
ATOM 2149 C CA . CYS A 1 280 ? 6.816 -51.790 -17.266 1.00 16.34 280 CYS A CA 1
ATOM 2150 C C . CYS A 1 280 ? 6.697 -52.803 -18.418 1.00 16.43 280 CYS A C 1
ATOM 2151 O O . CYS A 1 280 ? 6.359 -52.453 -19.547 1.00 16.94 280 CYS A O 1
ATOM 2154 N N . PRO A 1 281 ? 6.975 -54.084 -18.123 1.00 17.81 281 PRO A N 1
ATOM 2155 C CA . PRO A 1 281 ? 6.969 -55.099 -19.173 1.00 18.80 281 PRO A CA 1
ATOM 2156 C C . PRO A 1 281 ? 5.692 -55.137 -19.975 1.00 18.12 281 PRO A C 1
ATOM 2157 O O . PRO A 1 281 ? 5.748 -55.369 -21.188 1.00 19.62 281 PRO A O 1
ATOM 2161 N N . GLU A 1 282 ? 4.545 -54.869 -19.341 1.00 18.22 282 GLU A N 1
ATOM 2162 C CA . GLU A 1 282 ? 3.257 -54.895 -20.051 1.00 17.54 282 GLU A CA 1
ATOM 2163 C C . GLU A 1 282 ? 3.016 -53.797 -21.102 1.00 18.39 282 GLU A C 1
ATOM 2164 O O . GLU A 1 282 ? 2.120 -53.924 -21.929 1.00 16.70 282 GLU A O 1
ATOM 2170 N N . TYR A 1 283 ? 3.856 -52.746 -21.086 1.00 17.78 283 TYR A N 1
ATOM 2171 C CA . TYR A 1 283 ? 3.706 -51.632 -22.012 1.00 18.03 283 TYR A CA 1
ATOM 2172 C C . TYR A 1 283 ? 4.802 -51.602 -23.052 1.00 19.60 283 TYR A C 1
ATOM 2173 O O . TYR A 1 283 ? 4.697 -50.834 -24.006 1.00 18.06 283 TYR A O 1
ATOM 2182 N N . ARG A 1 284 ? 5.796 -52.478 -22.893 1.00 19.72 284 ARG A N 1
ATOM 2183 C CA . ARG A 1 284 ? 6.929 -52.525 -23.859 1.00 22.33 284 ARG A CA 1
ATOM 2184 C C . ARG A 1 284 ? 6.578 -52.894 -25.282 1.00 23.56 284 ARG A C 1
ATOM 2185 O O . ARG A 1 284 ? 7.295 -52.490 -26.206 1.00 24.27 284 ARG A O 1
ATOM 2193 N N . HIS A 1 285 ? 5.478 -53.629 -25.478 1.00 22.67 285 HIS A N 1
ATOM 2194 C CA . HIS A 1 285 ? 4.957 -53.904 -26.824 1.00 23.68 285 HIS A CA 1
ATOM 2195 C C . HIS A 1 285 ? 4.782 -52.631 -27.667 1.00 23.62 285 HIS A C 1
ATOM 2196 O O . HIS A 1 285 ? 4.834 -52.677 -28.898 1.00 24.44 285 HIS A O 1
ATOM 2203 N N . LEU A 1 286 ? 4.563 -51.501 -26.990 1.00 23.40 286 LEU A N 1
ATOM 2204 C CA . LEU A 1 286 ? 4.301 -50.251 -27.674 1.00 22.37 286 LEU A CA 1
ATOM 2205 C C . LEU A 1 286 ? 5.542 -49.720 -28.380 1.00 22.84 286 LEU A C 1
ATOM 2206 O O . LEU A 1 286 ? 5.409 -48.861 -29.251 1.00 22.62 286 LEU A O 1
ATOM 2211 N N . MET A 1 287 ? 6.726 -50.201 -28.015 1.00 21.15 287 MET A N 1
ATOM 2212 C CA . MET A 1 287 ? 7.902 -49.808 -28.787 1.00 24.32 287 MET A CA 1
ATOM 2213 C C . MET A 1 287 ? 8.495 -50.984 -29.564 1.00 22.41 287 MET A C 1
ATOM 2214 O O . MET A 1 287 ? 9.661 -50.988 -29.925 1.00 21.48 287 MET A O 1
ATOM 2219 N N . LYS A 1 288 ? 7.643 -51.952 -29.899 1.00 22.28 288 LYS A N 1
ATOM 2220 C CA . LYS A 1 288 ? 8.075 -52.990 -30.825 1.00 22.79 288 LYS A CA 1
ATOM 2221 C C . LYS A 1 288 ? 8.628 -52.335 -32.091 1.00 20.46 288 LYS A C 1
ATOM 2222 O O . LYS A 1 288 ? 8.027 -51.423 -32.638 1.00 21.17 288 LYS A O 1
ATOM 2228 N N . GLY A 1 289 ? 9.778 -52.816 -32.548 1.00 21.14 289 GLY A N 1
ATOM 2229 C CA . GLY A 1 289 ? 10.445 -52.245 -33.720 1.00 20.83 289 GLY A CA 1
ATOM 2230 C C . GLY A 1 289 ? 11.619 -51.350 -33.283 1.00 20.64 289 GLY A C 1
ATOM 2231 O O . GLY A 1 289 ? 12.294 -50.763 -34.135 1.00 21.93 289 GLY A O 1
ATOM 2232 N N . ILE A 1 290 ? 11.819 -51.198 -31.974 1.00 20.87 290 ILE A N 1
ATOM 2233 C CA . ILE A 1 290 ? 12.915 -50.353 -31.420 1.00 20.23 290 ILE A CA 1
ATOM 2234 C C . ILE A 1 290 ? 14.300 -50.676 -32.019 1.00 21.42 290 ILE A C 1
ATOM 2235 O O . ILE A 1 290 ? 15.154 -49.786 -32.182 1.00 20.48 290 ILE A O 1
ATOM 2240 N N . GLU A 1 291 ? 14.520 -51.942 -32.388 1.00 21.91 291 GLU A N 1
ATOM 2241 C CA . GLU A 1 291 ? 15.785 -52.325 -33.001 1.00 22.67 291 GLU A CA 1
ATOM 2242 C C . GLU A 1 291 ? 16.052 -51.584 -34.295 1.00 21.89 291 GLU A C 1
ATOM 2243 O O . GLU A 1 291 ? 17.205 -51.474 -34.709 1.00 23.49 291 GLU A O 1
ATOM 2249 N N . SER A 1 292 ? 15.005 -51.112 -34.970 1.00 21.43 292 SER A N 1
ATOM 2250 C CA . SER A 1 292 ? 15.182 -50.353 -36.218 1.00 22.34 292 SER A CA 1
ATOM 2251 C C . SER A 1 292 ? 15.539 -48.854 -36.004 1.00 21.92 292 SER A C 1
ATOM 2252 O O . SER A 1 292 ? 15.929 -48.144 -36.942 1.00 22.94 292 SER A O 1
ATOM 2255 N N . ALA A 1 293 ? 15.398 -48.363 -34.783 1.00 20.95 293 ALA A N 1
ATOM 2256 C CA . ALA A 1 293 ? 15.592 -46.923 -34.523 1.00 19.81 293 ALA A CA 1
ATOM 2257 C C . ALA A 1 293 ? 17.070 -46.532 -34.490 1.00 19.71 293 ALA A C 1
ATOM 2258 O O . ALA A 1 293 ? 17.896 -47.251 -33.908 1.00 20.13 293 ALA A O 1
ATOM 2260 N N . ASP A 1 294 ? 17.386 -45.383 -35.091 1.00 17.72 294 ASP A N 1
ATOM 2261 C CA . ASP A 1 294 ? 18.707 -44.801 -34.979 1.00 17.36 294 ASP A CA 1
ATOM 2262 C C . ASP A 1 294 ? 18.863 -43.998 -33.686 1.00 17.41 294 ASP A C 1
ATOM 2263 O O . ASP A 1 294 ? 19.983 -43.921 -33.131 1.00 17.00 294 ASP A O 1
ATOM 2268 N N . SER A 1 295 ? 17.741 -43.450 -33.216 1.00 14.99 295 SER A N 1
ATOM 2269 C CA . SER A 1 295 ? 17.727 -42.675 -31.945 1.00 14.70 295 SER A CA 1
ATOM 2270 C C . SER A 1 295 ? 16.368 -42.841 -31.253 1.00 14.12 295 SER A C 1
ATOM 2271 O O . SER A 1 295 ? 15.365 -43.071 -31.914 1.00 13.64 295 SER A O 1
ATOM 2274 N N . PHE A 1 296 ? 16.389 -42.725 -29.924 1.00 14.12 296 PHE A N 1
ATOM 2275 C CA . PHE A 1 296 ? 15.198 -42.892 -29.120 1.00 13.37 296 PHE A CA 1
ATOM 2276 C C . PHE A 1 296 ? 15.219 -41.898 -27.994 1.00 13.39 296 PHE A C 1
ATOM 2277 O O . PHE A 1 296 ? 16.219 -41.767 -27.318 1.00 14.69 296 PHE A O 1
ATOM 2285 N N . ASN A 1 297 ? 14.087 -41.230 -27.757 1.00 12.40 297 ASN A N 1
ATOM 2286 C CA . ASN A 1 297 ? 14.035 -40.183 -26.717 1.00 12.10 297 ASN A CA 1
ATOM 2287 C C . ASN A 1 297 ? 12.765 -40.311 -25.866 1.00 12.92 297 ASN A C 1
ATOM 2288 O O . ASN A 1 297 ? 11.638 -40.453 -26.400 1.00 13.33 297 ASN A O 1
ATOM 2293 N N . PHE A 1 298 ? 12.920 -40.145 -24.562 1.00 12.92 298 PHE A N 1
ATOM 2294 C CA . PHE A 1 298 ? 11.736 -39.819 -23.737 1.00 13.44 298 PHE A CA 1
ATOM 2295 C C . PHE A 1 298 ? 12.168 -38.839 -22.664 1.00 13.46 298 PHE A C 1
ATOM 2296 O O . PHE A 1 298 ? 13.364 -38.707 -22.405 1.00 14.06 298 PHE A O 1
ATOM 2304 N N . ASN A 1 299 ? 11.188 -38.201 -22.038 1.00 14.17 299 ASN A N 1
ATOM 2305 C CA . ASN A 1 299 ? 11.463 -37.208 -20.949 1.00 14.46 299 ASN A CA 1
ATOM 2306 C C . ASN A 1 299 ? 11.099 -37.759 -19.580 1.00 13.70 299 ASN A C 1
ATOM 2307 O O . ASN A 1 299 ? 9.926 -37.792 -19.239 1.00 14.89 299 ASN A O 1
ATOM 2312 N N . PRO A 1 300 ? 12.081 -38.202 -18.793 1.00 13.71 300 PRO A N 1
ATOM 2313 C CA . PRO A 1 300 ? 11.809 -38.451 -17.361 1.00 15.02 300 PRO A CA 1
ATOM 2314 C C . PRO A 1 300 ? 11.191 -37.248 -16.668 1.00 14.82 300 PRO A C 1
ATOM 2315 O O . PRO A 1 300 ? 10.489 -37.436 -15.673 1.00 15.54 300 PRO A O 1
ATOM 2319 N N . HIS A 1 301 ? 11.429 -36.035 -17.204 1.00 15.03 301 HIS A N 1
ATOM 2320 C CA . HIS A 1 301 ? 10.869 -34.831 -16.545 1.00 15.34 301 HIS A CA 1
ATOM 2321 C C . HIS A 1 301 ? 9.386 -34.582 -16.818 1.00 16.50 301 HIS A C 1
ATOM 2322 O O . HIS A 1 301 ? 8.811 -33.582 -16.311 1.00 16.06 301 HIS A O 1
ATOM 2353 N N . TRP A 1 303 ? 6.946 -37.816 -16.953 1.00 16.25 303 TRP A N 1
ATOM 2354 C CA . TRP A 1 303 ? 6.218 -38.861 -16.184 1.00 16.29 303 TRP A CA 1
ATOM 2355 C C . TRP A 1 303 ? 7.073 -39.754 -15.310 1.00 17.78 303 TRP A C 1
ATOM 2356 O O . TRP A 1 303 ? 6.550 -40.697 -14.691 1.00 20.50 303 TRP A O 1
ATOM 2367 N N . MET A 1 304 ? 8.381 -39.480 -15.202 1.00 16.17 304 MET A N 1
ATOM 2368 C CA . MET A 1 304 ? 9.239 -40.373 -14.395 1.00 16.39 304 MET A CA 1
ATOM 2369 C C . MET A 1 304 ? 9.941 -39.658 -13.214 1.00 15.86 304 MET A C 1
ATOM 2370 O O . MET A 1 304 ? 11.031 -40.057 -12.763 1.00 16.72 304 MET A O 1
ATOM 2375 N N . LEU A 1 305 ? 9.287 -38.597 -12.706 1.00 16.55 305 LEU A N 1
ATOM 2376 C CA . LEU A 1 305 ? 9.618 -38.070 -11.356 1.00 16.68 305 LEU A CA 1
ATOM 2377 C C . LEU A 1 305 ? 11.002 -37.408 -11.307 1.00 17.41 305 LEU A C 1
ATOM 2378 O O . LEU A 1 305 ? 11.550 -37.191 -10.239 1.00 18.64 305 LEU A O 1
ATOM 2383 N N . VAL A 1 306 ? 11.563 -37.058 -12.460 1.00 16.62 306 VAL A N 1
ATOM 2384 C CA . VAL A 1 306 ? 12.866 -36.367 -12.475 1.00 17.61 306 VAL A CA 1
ATOM 2385 C C . VAL A 1 306 ? 12.650 -34.901 -12.844 1.00 18.73 306 VAL A C 1
ATOM 2386 O O . VAL A 1 306 ? 12.404 -34.584 -14.022 1.00 19.35 306 VAL A O 1
ATOM 2390 N N . ASN A 1 307 ? 12.813 -33.994 -11.881 1.00 18.43 307 ASN A N 1
ATOM 2391 C CA . ASN A 1 307 ? 12.584 -32.566 -12.152 1.00 18.25 307 ASN A CA 1
ATOM 2392 C C . ASN A 1 307 ? 13.306 -32.095 -13.428 1.00 17.22 307 ASN A C 1
ATOM 2393 O O . ASN A 1 307 ? 14.446 -32.489 -13.686 1.00 19.00 307 ASN A O 1
ATOM 2398 N N . PHE A 1 308 ? 12.645 -31.229 -14.188 1.00 18.21 308 PHE A N 1
ATOM 2399 C CA . PHE A 1 308 ? 13.258 -30.627 -15.373 1.00 20.09 308 PHE A CA 1
ATOM 2400 C C . PHE A 1 308 ? 14.629 -29.993 -15.095 1.00 21.11 308 PHE A C 1
ATOM 2401 O O . PHE A 1 308 ? 14.842 -29.453 -14.010 1.00 20.09 308 PHE A O 1
ATOM 2409 N N . ASP A 1 309 ? 15.543 -30.022 -16.072 1.00 21.31 309 ASP A N 1
ATOM 2410 C CA . ASP A 1 309 ? 15.340 -30.726 -17.346 1.00 22.14 309 ASP A CA 1
ATOM 2411 C C . ASP A 1 309 ? 16.055 -32.077 -17.377 1.00 20.34 309 ASP A C 1
ATOM 2412 O O . ASP A 1 309 ? 17.170 -32.257 -16.855 1.00 19.17 309 ASP A O 1
ATOM 2417 N N . CYS A 1 310 ? 15.395 -33.041 -18.013 1.00 18.97 310 CYS A N 1
ATOM 2418 C CA . CYS A 1 310 ? 15.958 -34.347 -18.153 1.00 18.62 310 CYS A CA 1
ATOM 2419 C C . CYS A 1 310 ? 15.233 -35.013 -19.321 1.00 17.59 310 CYS A C 1
ATOM 2420 O O . CYS A 1 310 ? 14.129 -35.539 -19.155 1.00 17.96 310 CYS A O 1
ATOM 2423 N N . SER A 1 311 ? 15.856 -34.963 -20.484 1.00 16.63 311 SER A N 1
ATOM 2424 C CA . SER A 1 311 ? 15.318 -35.612 -21.693 1.00 16.41 311 SER A CA 1
ATOM 2425 C C . SER A 1 311 ? 16.371 -36.639 -22.086 1.00 16.14 311 SER A C 1
ATOM 2426 O O . SER A 1 311 ? 17.487 -36.271 -22.458 1.00 19.03 311 SER A O 1
ATOM 2429 N N . ALA A 1 312 ? 16.023 -37.919 -21.966 1.00 16.07 312 ALA A N 1
ATOM 2430 C CA . ALA A 1 312 ? 16.996 -38.994 -22.122 1.00 14.68 312 ALA A CA 1
ATOM 2431 C C . ALA A 1 312 ? 16.993 -39.480 -23.574 1.00 13.85 312 ALA A C 1
ATOM 2432 O O . ALA A 1 312 ? 15.965 -39.913 -24.070 1.00 14.18 312 ALA A O 1
ATOM 2434 N N . MET A 1 313 ? 18.145 -39.410 -24.247 1.00 14.65 313 MET A N 1
ATOM 2435 C CA . MET A 1 313 ? 18.235 -39.779 -25.666 1.00 17.34 313 MET A CA 1
ATOM 2436 C C . MET A 1 313 ? 19.331 -40.798 -25.908 1.00 16.34 313 MET A C 1
ATOM 2437 O O . MET A 1 313 ? 20.464 -40.634 -25.462 1.00 16.05 313 MET A O 1
ATOM 2442 N N . TRP A 1 314 ? 18.985 -41.876 -26.595 1.00 15.38 314 TRP A N 1
ATOM 2443 C CA . TRP A 1 314 ? 19.975 -42.908 -26.921 1.00 16.12 314 TRP A CA 1
ATOM 2444 C C . TRP A 1 314 ? 20.178 -42.887 -28.422 1.00 17.13 314 TRP A C 1
ATOM 2445 O O . TRP A 1 314 ? 19.255 -42.558 -29.178 1.00 16.44 314 TRP A O 1
ATOM 2456 N N . LEU A 1 315 ? 21.391 -43.239 -28.862 1.00 17.55 315 LEU A N 1
ATOM 2457 C CA . LEU A 1 315 ? 21.703 -43.296 -30.272 1.00 18.15 315 LEU A CA 1
ATOM 2458 C C . LEU A 1 315 ? 22.558 -44.523 -30.546 1.00 19.10 315 LEU A C 1
ATOM 2459 O O . LEU A 1 315 ? 23.418 -44.883 -29.738 1.00 18.74 315 LEU A O 1
ATOM 2464 N N . LYS A 1 316 ? 22.299 -45.152 -31.683 1.00 20.60 316 LYS A N 1
ATOM 2465 C CA . LYS A 1 316 ? 23.146 -46.251 -32.137 1.00 22.59 316 LYS A CA 1
ATOM 2466 C C . LYS A 1 316 ? 24.577 -45.780 -32.395 1.00 24.87 316 LYS A C 1
ATOM 2467 O O . LYS A 1 316 ? 25.549 -46.521 -32.171 1.00 25.05 316 LYS A O 1
ATOM 2473 N N . ASP A 1 317 ? 24.719 -44.539 -32.833 1.00 27.37 317 ASP A N 1
ATOM 2474 C CA . ASP A 1 317 ? 26.042 -43.967 -33.000 1.00 32.09 317 ASP A CA 1
ATOM 2475 C C . ASP A 1 317 ? 26.059 -42.482 -32.643 1.00 34.17 317 ASP A C 1
ATOM 2476 O O . ASP A 1 317 ? 25.800 -41.646 -33.507 1.00 35.23 317 ASP A O 1
ATOM 2481 N N . PRO A 1 318 ? 26.300 -42.185 -31.352 1.00 36.79 318 PRO A N 1
ATOM 2482 C CA . PRO A 1 318 ? 26.302 -40.885 -30.662 1.00 38.90 318 PRO A CA 1
ATOM 2483 C C . PRO A 1 318 ? 27.203 -39.856 -31.302 1.00 40.91 318 PRO A C 1
ATOM 2484 O O . PRO A 1 318 ? 27.028 -38.659 -31.059 1.00 41.83 318 PRO A O 1
ATOM 2488 N N . SER A 1 319 ? 28.137 -40.311 -32.130 1.00 43.77 319 SER A N 1
ATOM 2489 C CA . SER A 1 319 ? 29.149 -39.440 -32.729 1.00 46.13 319 SER A CA 1
ATOM 2490 C C . SER A 1 319 ? 28.581 -38.558 -33.840 1.00 47.44 319 SER A C 1
ATOM 2491 O O . SER A 1 319 ? 29.081 -37.444 -34.077 1.00 47.55 319 SER A O 1
ATOM 2494 N N . TRP A 1 320 ? 27.547 -39.070 -34.516 1.00 48.64 320 TRP A N 1
ATOM 2495 C CA . TRP A 1 320 ? 27.004 -38.483 -35.758 1.00 49.37 320 TRP A CA 1
ATOM 2496 C C . TRP A 1 320 ? 26.546 -37.050 -35.618 1.00 49.42 320 TRP A C 1
ATOM 2497 O O . TRP A 1 320 ? 26.494 -36.293 -36.604 1.00 49.74 320 TRP A O 1
ATOM 2508 N N . VAL A 1 321 ? 26.188 -36.705 -34.394 1.00 49.19 321 VAL A N 1
ATOM 2509 C CA . VAL A 1 321 ? 25.779 -35.374 -34.060 1.00 49.48 321 VAL A CA 1
ATOM 2510 C C . VAL A 1 321 ? 27.046 -34.575 -33.728 1.00 49.85 321 VAL A C 1
ATOM 2511 O O . VAL A 1 321 ? 27.188 -33.417 -34.127 1.00 50.26 321 VAL A O 1
ATOM 2515 N N . PRO A 1 349 ? 29.199 -31.847 -25.219 1.00 47.79 349 PRO A N 1
ATOM 2516 C CA . PRO A 1 349 ? 28.587 -33.172 -25.332 1.00 47.54 349 PRO A CA 1
ATOM 2517 C C . PRO A 1 349 ? 28.068 -33.772 -24.016 1.00 46.60 349 PRO A C 1
ATOM 2518 O O . PRO A 1 349 ? 26.851 -33.777 -23.808 1.00 47.11 349 PRO A O 1
ATOM 2522 N N . LEU A 1 350 ? 28.948 -34.276 -23.148 1.00 45.38 350 LEU A N 1
ATOM 2523 C CA . LEU A 1 350 ? 28.479 -34.954 -21.924 1.00 44.10 350 LEU A CA 1
ATOM 2524 C C . LEU A 1 350 ? 28.720 -34.242 -20.599 1.00 43.15 350 LEU A C 1
ATOM 2525 O O . LEU A 1 350 ? 29.744 -33.591 -20.405 1.00 42.73 350 LEU A O 1
ATOM 2530 N N . GLY A 1 351 ? 27.761 -34.382 -19.689 1.00 41.54 351 GLY A N 1
ATOM 2531 C CA . GLY A 1 351 ? 27.903 -33.873 -18.341 1.00 40.90 351 GLY A CA 1
ATOM 2532 C C . GLY A 1 351 ? 27.533 -32.415 -18.181 1.00 40.29 351 GLY A C 1
ATOM 2533 O O . GLY A 1 351 ? 27.662 -31.872 -17.089 1.00 40.68 351 GLY A O 1
ATOM 2534 N N . ARG A 1 352 ? 27.062 -31.789 -19.265 1.00 39.84 352 ARG A N 1
ATOM 2535 C CA . ARG A 1 352 ? 26.561 -30.418 -19.219 1.00 39.74 352 ARG A CA 1
ATOM 2536 C C . ARG A 1 352 ? 25.476 -30.332 -18.173 1.00 37.66 352 ARG A C 1
ATOM 2537 O O . ARG A 1 352 ? 24.483 -31.062 -18.249 1.00 38.82 352 ARG A O 1
ATOM 2545 N N . ARG A 1 353 ? 25.702 -29.483 -17.169 1.00 35.07 353 ARG A N 1
ATOM 2546 C CA . ARG A 1 353 ? 24.734 -29.250 -16.095 1.00 32.08 353 ARG A CA 1
ATOM 2547 C C . ARG A 1 353 ? 24.609 -30.391 -15.071 1.00 28.91 353 ARG A C 1
ATOM 2548 O O . ARG A 1 353 ? 23.762 -30.338 -14.194 1.00 27.74 353 ARG A O 1
ATOM 2556 N N . PHE A 1 354 ? 25.468 -31.395 -15.171 1.00 26.49 354 PHE A N 1
ATOM 2557 C CA . PHE A 1 354 ? 25.416 -32.551 -14.261 1.00 24.80 354 PHE A CA 1
ATOM 2558 C C . PHE A 1 354 ? 24.009 -33.126 -14.107 1.00 23.05 354 PHE A C 1
ATOM 2559 O O . PHE A 1 354 ? 23.611 -33.517 -13.026 1.00 23.11 354 PHE A O 1
ATOM 2567 N N . ARG A 1 355 ? 23.278 -33.263 -15.212 1.00 21.50 355 ARG A N 1
ATOM 2568 C CA . ARG A 1 355 ? 21.900 -33.737 -15.106 1.00 21.46 355 ARG A CA 1
ATOM 2569 C C . ARG A 1 355 ? 21.863 -35.177 -14.630 1.00 19.95 355 ARG A C 1
ATOM 2570 O O . ARG A 1 355 ? 20.837 -35.613 -14.168 1.00 20.27 355 ARG A O 1
ATOM 2578 N N . ALA A 1 356 ? 22.975 -35.901 -14.735 1.00 19.24 356 ALA A N 1
ATOM 2579 C CA . ALA A 1 356 ? 22.978 -37.317 -14.305 1.00 19.17 356 ALA A CA 1
ATOM 2580 C C . ALA A 1 356 ? 22.781 -37.442 -12.785 1.00 18.44 356 ALA A C 1
ATOM 2581 O O . ALA A 1 356 ? 22.337 -38.470 -12.292 1.00 17.80 356 ALA A O 1
ATOM 2583 N N . LEU A 1 357 ? 23.101 -36.385 -12.028 1.00 18.96 357 LEU A N 1
ATOM 2584 C CA . LEU A 1 357 ? 22.991 -36.465 -10.574 1.00 19.86 357 LEU A CA 1
ATOM 2585 C C . LEU A 1 357 ? 21.538 -36.686 -10.138 1.00 20.62 357 LEU A C 1
ATOM 2586 O O . LEU A 1 357 ? 21.253 -37.584 -9.337 1.00 20.02 357 LEU A O 1
ATOM 2591 N N . LYS A 1 358 ? 20.605 -35.899 -10.675 1.00 20.20 358 LYS A N 1
ATOM 2592 C CA . LYS A 1 358 ? 19.201 -36.097 -10.281 1.00 20.72 358 LYS A CA 1
ATOM 2593 C C . LYS A 1 358 ? 18.659 -37.423 -10.768 1.00 19.24 358 LYS A C 1
ATOM 2594 O O . LYS A 1 358 ? 17.902 -38.066 -10.047 1.00 18.66 358 LYS A O 1
ATOM 2600 N N . LEU A 1 359 ? 19.079 -37.858 -11.958 1.00 18.07 359 LEU A N 1
ATOM 2601 C CA . LEU A 1 359 ? 18.667 -39.163 -12.455 1.00 17.81 359 LEU A CA 1
ATOM 2602 C C . LEU A 1 359 ? 19.146 -40.293 -11.488 1.00 17.60 359 LEU A C 1
ATOM 2603 O O . LEU A 1 359 ? 18.359 -41.124 -11.063 1.00 18.16 359 LEU A O 1
ATOM 2608 N N . TRP A 1 360 ? 20.408 -40.233 -11.068 1.00 15.98 360 TRP A N 1
ATOM 2609 C CA . TRP A 1 360 ? 20.932 -41.169 -10.072 1.00 16.73 360 TRP A CA 1
ATOM 2610 C C . TRP A 1 360 ? 20.171 -41.146 -8.749 1.00 16.73 360 TRP A C 1
ATOM 2611 O O . TRP A 1 360 ? 19.827 -42.221 -8.187 1.00 15.86 360 TRP A O 1
ATOM 2622 N N . PHE A 1 361 ? 19.852 -39.942 -8.252 1.00 15.77 361 PHE A N 1
ATOM 2623 C CA . PHE A 1 361 ? 19.154 -39.843 -6.972 1.00 16.16 361 PHE A CA 1
ATOM 2624 C C . PHE A 1 361 ? 17.760 -40.447 -7.075 1.00 16.27 361 PHE A C 1
ATOM 2625 O O . PHE A 1 361 ? 17.308 -41.166 -6.159 1.00 16.77 361 PHE A O 1
ATOM 2633 N N . VAL A 1 362 ? 17.059 -40.159 -8.176 1.00 16.43 362 VAL A N 1
ATOM 2634 C CA . VAL A 1 362 ? 15.688 -40.655 -8.327 1.00 16.89 362 VAL A CA 1
ATOM 2635 C C . VAL A 1 362 ? 15.684 -42.175 -8.451 1.00 17.65 362 VAL A C 1
ATOM 2636 O O . VAL A 1 362 ? 14.925 -42.850 -7.749 1.00 19.10 362 VAL A O 1
ATOM 2640 N N . LEU A 1 363 ? 16.509 -42.709 -9.358 1.00 18.00 363 LEU A N 1
ATOM 2641 C CA . LEU A 1 363 ? 16.548 -44.147 -9.596 1.00 18.07 363 LEU A CA 1
ATOM 2642 C C . LEU A 1 363 ? 16.932 -44.866 -8.295 1.00 18.00 363 LEU A C 1
ATOM 2643 O O . LEU A 1 363 ? 16.371 -45.899 -7.967 1.00 17.71 363 LEU A O 1
ATOM 2648 N N . ARG A 1 364 ? 17.871 -44.308 -7.531 1.00 18.24 364 ARG A N 1
ATOM 2649 C CA . ARG A 1 364 ? 18.267 -44.951 -6.259 1.00 18.36 364 ARG A CA 1
ATOM 2650 C C . ARG A 1 364 ? 17.221 -44.858 -5.165 1.00 19.12 364 ARG A C 1
ATOM 2651 O O . ARG A 1 364 ? 17.006 -45.841 -4.419 1.00 20.12 364 ARG A O 1
ATOM 2659 N N . LEU A 1 365 ? 16.591 -43.688 -5.012 1.00 17.32 365 LEU A N 1
ATOM 2660 C CA . LEU A 1 365 ? 15.745 -43.427 -3.854 1.00 18.88 365 LEU A CA 1
ATOM 2661 C C . LEU A 1 365 ? 14.272 -43.829 -4.085 1.00 19.22 365 LEU A C 1
ATOM 2662 O O . LEU A 1 365 ? 13.493 -43.950 -3.128 1.00 21.21 365 LEU A O 1
ATOM 2667 N N . TYR A 1 366 ? 13.911 -44.039 -5.358 1.00 19.34 366 TYR A N 1
ATOM 2668 C CA . TYR A 1 366 ? 12.675 -44.751 -5.684 1.00 18.18 366 TYR A CA 1
ATOM 2669 C C . TYR A 1 366 ? 12.878 -46.247 -5.847 1.00 18.15 366 TYR A C 1
ATOM 2670 O O . TYR A 1 366 ? 12.101 -47.042 -5.319 1.00 18.92 366 TYR A O 1
ATOM 2679 N N . GLY A 1 367 ? 13.891 -46.626 -6.601 1.00 16.68 367 GLY A N 1
ATOM 2680 C CA . GLY A 1 367 ? 14.051 -48.006 -7.058 1.00 17.38 367 GLY A CA 1
ATOM 2681 C C . GLY A 1 367 ? 13.064 -48.336 -8.169 1.00 17.13 367 GLY A C 1
ATOM 2682 O O . GLY A 1 367 ? 12.017 -47.632 -8.344 1.00 17.89 367 GLY A O 1
ATOM 2683 N N . VAL A 1 368 ? 13.380 -49.382 -8.909 1.00 17.06 368 VAL A N 1
ATOM 2684 C CA . VAL A 1 368 ? 12.624 -49.731 -10.115 1.00 17.10 368 VAL A CA 1
ATOM 2685 C C . VAL A 1 368 ? 11.166 -50.051 -9.769 1.00 17.67 368 VAL A C 1
ATOM 2686 O O . VAL A 1 368 ? 10.233 -49.545 -10.418 1.00 17.32 368 VAL A O 1
ATOM 2690 N N . GLU A 1 369 ? 10.956 -50.894 -8.749 1.00 18.71 369 GLU A N 1
ATOM 2691 C CA . GLU A 1 369 ? 9.600 -51.267 -8.359 1.00 18.66 369 GLU A CA 1
ATOM 2692 C C . GLU A 1 369 ? 8.662 -50.079 -8.126 1.00 17.89 369 GLU A C 1
ATOM 2693 O O . GLU A 1 369 ? 7.541 -50.070 -8.597 1.00 18.92 369 GLU A O 1
ATOM 2699 N N . ASN A 1 370 ? 9.113 -49.091 -7.372 1.00 17.81 370 ASN A N 1
ATOM 2700 C CA . ASN A 1 370 ? 8.283 -47.940 -7.060 1.00 16.94 370 ASN A CA 1
ATOM 2701 C C . ASN A 1 370 ? 8.018 -47.100 -8.292 1.00 16.36 370 ASN A C 1
ATOM 2702 O O . ASN A 1 370 ? 6.940 -46.533 -8.452 1.00 16.10 370 ASN A O 1
ATOM 2707 N N . LEU A 1 371 ? 8.991 -47.044 -9.177 1.00 15.91 371 LEU A N 1
ATOM 2708 C CA . LEU A 1 371 ? 8.763 -46.276 -10.429 1.00 16.19 371 LEU A CA 1
ATOM 2709 C C . LEU A 1 371 ? 7.734 -47.009 -11.305 1.00 16.33 371 LEU A C 1
ATOM 2710 O O . LEU A 1 371 ? 6.882 -46.378 -11.896 1.00 15.96 371 LEU A O 1
ATOM 2715 N N . GLN A 1 372 ? 7.802 -48.343 -11.372 1.00 15.39 372 GLN A N 1
ATOM 2716 C CA . GLN A 1 372 ? 6.826 -49.101 -12.147 1.00 15.96 372 GLN A CA 1
ATOM 2717 C C . GLN A 1 372 ? 5.432 -48.953 -11.528 1.00 16.03 372 GLN A C 1
ATOM 2718 O O . GLN A 1 372 ? 4.440 -48.827 -12.265 1.00 16.36 372 GLN A O 1
ATOM 2724 N N . ALA A 1 373 ? 5.362 -48.971 -10.195 1.00 16.50 373 ALA A N 1
ATOM 2725 C CA . ALA A 1 373 ? 4.082 -48.803 -9.450 1.00 16.24 373 ALA A CA 1
ATOM 2726 C C . ALA A 1 373 ? 3.439 -47.466 -9.801 1.00 17.05 373 ALA A C 1
ATOM 2727 O O . ALA A 1 373 ? 2.212 -47.362 -9.921 1.00 16.75 373 ALA A O 1
ATOM 2729 N N . HIS A 1 374 ? 4.291 -46.431 -9.958 1.00 16.66 374 HIS A N 1
ATOM 2730 C CA . HIS A 1 374 ? 3.847 -45.053 -10.262 1.00 16.11 374 HIS A CA 1
ATOM 2731 C C . HIS A 1 374 ? 3.167 -45.029 -11.635 1.00 15.64 374 HIS A C 1
ATOM 2732 O O . HIS A 1 374 ? 2.030 -44.527 -11.802 1.00 16.28 374 HIS A O 1
ATOM 2739 N N . ILE A 1 375 ? 3.836 -45.606 -12.624 1.00 15.05 375 ILE A N 1
ATOM 2740 C CA . ILE A 1 375 ? 3.240 -45.719 -13.964 1.00 14.38 375 ILE A CA 1
ATOM 2741 C C . ILE A 1 375 ? 1.913 -46.488 -13.926 1.00 14.74 375 ILE A C 1
ATOM 2742 O O . ILE A 1 375 ? 0.895 -46.067 -14.493 1.00 13.45 375 ILE A O 1
ATOM 2747 N N . ARG A 1 376 ? 1.908 -47.616 -13.233 1.00 14.88 376 ARG A N 1
ATOM 2748 C CA . ARG A 1 376 ? 0.712 -48.479 -13.264 1.00 15.28 376 ARG A CA 1
ATOM 2749 C C . ARG A 1 376 ? -0.469 -47.797 -12.584 1.00 15.52 376 ARG A C 1
ATOM 2750 O O . ARG A 1 376 ? -1.587 -47.876 -13.056 1.00 16.26 376 ARG A O 1
ATOM 2758 N N . ARG A 1 377 ? -0.205 -47.140 -11.464 1.00 16.68 377 ARG A N 1
ATOM 2759 C CA . ARG A 1 377 ? -1.265 -46.419 -10.740 1.00 17.53 377 ARG A CA 1
ATOM 2760 C C . ARG A 1 377 ? -1.873 -45.373 -11.632 1.00 17.10 377 ARG A C 1
ATOM 2761 O O . ARG A 1 377 ? -3.087 -45.286 -11.740 1.00 16.91 377 ARG A O 1
ATOM 2769 N N . HIS A 1 378 ? -1.042 -44.575 -12.298 1.00 15.21 378 HIS A N 1
ATOM 2770 C CA . HIS A 1 378 ? -1.579 -43.573 -13.239 1.00 15.50 378 HIS A CA 1
ATOM 2771 C C . HIS A 1 378 ? -2.393 -44.144 -14.408 1.00 15.63 378 HIS A C 1
ATOM 2772 O O . HIS A 1 378 ? -3.448 -43.596 -14.787 1.00 16.81 378 HIS A O 1
ATOM 2779 N N . CYS A 1 379 ? -1.890 -45.217 -15.023 1.00 15.68 379 CYS A N 1
ATOM 2780 C CA . CYS A 1 379 ? -2.684 -45.868 -16.071 1.00 16.08 379 CYS A CA 1
ATOM 2781 C C . CYS A 1 379 ? -4.048 -46.326 -15.539 1.00 16.57 379 CYS A C 1
ATOM 2782 O O . CYS A 1 379 ? -5.068 -46.133 -16.197 1.00 17.99 379 CYS A O 1
ATOM 2785 N N . ASN A 1 380 ? -4.047 -46.913 -14.352 1.00 17.23 380 ASN A N 1
ATOM 2786 C CA . ASN A 1 380 ? -5.284 -47.417 -13.772 1.00 18.85 380 ASN A CA 1
ATOM 2787 C C . ASN A 1 380 ? -6.231 -46.260 -13.408 1.00 18.58 380 ASN A C 1
ATOM 2788 O O . ASN A 1 380 ? -7.450 -46.349 -13.635 1.00 19.15 380 ASN A O 1
ATOM 2793 N N . PHE A 1 381 ? -5.684 -45.154 -12.877 1.00 18.61 381 PHE A N 1
ATOM 2794 C CA . PHE A 1 381 ? -6.534 -43.958 -12.664 1.00 18.39 381 PHE A CA 1
ATOM 2795 C C . PHE A 1 381 ? -7.197 -43.446 -13.950 1.00 18.16 381 PHE A C 1
ATOM 2796 O O . PHE A 1 381 ? -8.394 -43.118 -13.954 1.00 17.59 381 PHE A O 1
ATOM 2804 N N . ALA A 1 382 ? -6.448 -43.366 -15.067 1.00 16.82 382 ALA A N 1
ATOM 2805 C CA . ALA A 1 382 ? -7.038 -42.877 -16.322 1.00 17.59 382 ALA A CA 1
ATOM 2806 C C . ALA A 1 382 ? -8.164 -43.827 -16.774 1.00 18.14 382 ALA A C 1
ATOM 2807 O O . ALA A 1 382 ? -9.236 -43.386 -17.225 1.00 17.77 382 ALA A O 1
ATOM 2809 N N . LYS A 1 383 ? -7.904 -45.125 -16.678 1.00 18.29 383 LYS A N 1
ATOM 2810 C CA . LYS A 1 383 ? -8.944 -46.120 -17.021 1.00 19.17 383 LYS A CA 1
ATOM 2811 C C . LYS A 1 383 ? -10.196 -45.954 -16.136 1.00 19.65 383 LYS A C 1
ATOM 2812 O O . LYS A 1 383 ? -11.352 -46.027 -16.647 1.00 20.13 383 LYS A O 1
ATOM 2818 N N . GLN A 1 384 ? -9.980 -45.728 -14.846 1.00 18.61 384 GLN A N 1
ATOM 2819 C CA . GLN A 1 384 ? -11.092 -45.537 -13.894 1.00 19.32 384 GLN A CA 1
ATOM 2820 C C . GLN A 1 384 ? -11.947 -44.335 -14.309 1.00 18.47 384 GLN A C 1
ATOM 2821 O O . GLN A 1 384 ? -13.184 -44.401 -14.341 1.00 19.36 384 GLN A O 1
ATOM 2827 N N . PHE A 1 385 ? -11.276 -43.227 -14.619 1.00 17.58 385 PHE A N 1
ATOM 2828 C CA . PHE A 1 385 ? -11.979 -42.040 -15.119 1.00 16.53 385 PHE A CA 1
ATOM 2829 C C . PHE A 1 385 ? -12.671 -42.298 -16.457 1.00 17.93 385 PHE A C 1
ATOM 2830 O O . PHE A 1 385 ? -13.824 -41.885 -16.651 1.00 17.21 385 PHE A O 1
ATOM 2838 N N . GLY A 1 386 ? -12.002 -42.989 -17.387 1.00 16.88 386 GLY A N 1
ATOM 2839 C CA . GLY A 1 386 ? -12.645 -43.293 -18.693 1.00 18.57 386 GLY A CA 1
ATOM 2840 C C . GLY A 1 386 ? -13.918 -44.137 -18.494 1.00 19.58 386 GLY A C 1
ATOM 2841 O O . GLY A 1 386 ? -14.906 -43.905 -19.210 1.00 20.80 386 GLY A O 1
ATOM 2842 N N . ASP A 1 387 ? -13.883 -45.101 -17.556 1.00 20.51 387 ASP A N 1
ATOM 2843 C CA . ASP A 1 387 ? -15.070 -45.936 -17.240 1.00 22.81 387 ASP A CA 1
ATOM 2844 C C . ASP A 1 387 ? -16.212 -45.128 -16.659 1.00 23.39 387 ASP A C 1
ATOM 2845 O O . ASP A 1 387 ? -17.386 -45.353 -17.022 1.00 25.47 387 ASP A O 1
ATOM 2850 N N . LEU A 1 388 ? -15.883 -44.171 -15.790 1.00 23.13 388 LEU A N 1
ATOM 2851 C CA . LEU A 1 388 ? -16.901 -43.260 -15.266 1.00 23.91 388 LEU A CA 1
ATOM 2852 C C . LEU A 1 388 ? -17.534 -42.453 -16.380 1.00 24.11 388 LEU A C 1
ATOM 2853 O O . LEU A 1 388 ? -18.772 -42.248 -16.426 1.00 25.10 388 LEU A O 1
ATOM 2858 N N . CYS A 1 389 ? -16.695 -41.966 -17.277 1.00 23.52 389 CYS A N 1
ATOM 2859 C CA . CYS A 1 389 ? -17.138 -41.124 -18.368 1.00 23.68 389 CYS A CA 1
ATOM 2860 C C . CYS A 1 389 ? -18.088 -41.880 -19.296 1.00 24.25 389 CYS A C 1
ATOM 2861 O O . CYS A 1 389 ? -19.206 -41.419 -19.573 1.00 24.68 389 CYS A O 1
ATOM 2864 N N . VAL A 1 390 ? -17.656 -43.043 -19.765 1.00 24.43 390 VAL A N 1
ATOM 2865 C CA . VAL A 1 390 ? -18.486 -43.754 -20.746 1.00 25.47 390 VAL A CA 1
ATOM 2866 C C . VAL A 1 390 ? -19.781 -44.306 -20.130 1.00 26.04 390 VAL A C 1
ATOM 2867 O O . VAL A 1 390 ? -20.738 -44.525 -20.862 1.00 27.14 390 VAL A O 1
ATOM 2871 N N . ALA A 1 391 ? -19.816 -44.489 -18.810 1.00 26.43 391 ALA A N 1
ATOM 2872 C CA . ALA A 1 391 ? -21.030 -44.953 -18.112 1.00 27.13 391 ALA A CA 1
ATOM 2873 C C . ALA A 1 391 ? -22.122 -43.916 -18.248 1.00 28.36 391 ALA A C 1
ATOM 2874 O O . ALA A 1 391 ? -23.318 -44.239 -18.102 1.00 28.25 391 ALA A O 1
ATOM 2876 N N . ASP A 1 392 ? -21.710 -42.670 -18.510 1.00 28.24 392 ASP A N 1
ATOM 2877 C CA . ASP A 1 392 ? -22.632 -41.553 -18.743 1.00 28.17 392 ASP A CA 1
ATOM 2878 C C . ASP A 1 392 ? -22.947 -41.450 -20.231 1.00 28.18 392 ASP A C 1
ATOM 2879 O O . ASP A 1 392 ? -22.114 -41.038 -21.042 1.00 27.42 392 ASP A O 1
ATOM 2884 N N . SER A 1 393 ? -24.170 -41.850 -20.584 1.00 28.32 393 SER A N 1
ATOM 2885 C CA . SER A 1 393 ? -24.592 -41.909 -21.981 1.00 28.78 393 SER A CA 1
ATOM 2886 C C . SER A 1 393 ? -24.573 -40.572 -22.706 1.00 27.37 393 SER A C 1
ATOM 2887 O O . SER A 1 393 ? -24.734 -40.543 -23.919 1.00 29.12 393 SER A O 1
ATOM 2890 N N . ARG A 1 394 ? -24.408 -39.457 -21.993 1.00 26.85 394 ARG A N 1
ATOM 2891 C CA . ARG A 1 394 ? -24.270 -38.141 -22.642 1.00 25.43 394 ARG A CA 1
ATOM 2892 C C . ARG A 1 394 ? -22.917 -37.913 -23.299 1.00 24.74 394 ARG A C 1
ATOM 2893 O O . ARG A 1 394 ? -22.761 -36.983 -24.116 1.00 24.97 394 ARG A O 1
ATOM 2901 N N . PHE A 1 395 ? -21.945 -38.709 -22.851 1.00 25.02 395 PHE A N 1
ATOM 2902 C CA . PHE A 1 395 ? -20.548 -38.569 -23.252 1.00 23.88 395 PHE A CA 1
ATOM 2903 C C . PHE A 1 395 ? -20.041 -39.719 -24.116 1.00 24.20 395 PHE A C 1
ATOM 2904 O O . PHE A 1 395 ? -20.609 -40.826 -24.143 1.00 25.47 395 PHE A O 1
ATOM 2912 N N . GLU A 1 396 ? -18.921 -39.456 -24.774 1.00 23.63 396 GLU A N 1
ATOM 2913 C CA . GLU A 1 396 ? -18.209 -40.457 -25.557 1.00 24.72 396 GLU A CA 1
ATOM 2914 C C . GLU A 1 396 ? -16.704 -40.198 -25.413 1.00 23.68 396 GLU A C 1
ATOM 2915 O O . GLU A 1 396 ? -16.282 -39.056 -25.243 1.00 23.05 396 GLU A O 1
ATOM 2921 N N . LEU A 1 397 ? -15.905 -41.252 -25.494 1.00 23.02 397 LEU A N 1
ATOM 2922 C CA . LEU A 1 397 ? -14.461 -41.051 -25.689 1.00 23.03 397 LEU A CA 1
ATOM 2923 C C . LEU A 1 397 ? -14.166 -40.457 -27.068 1.00 23.33 397 LEU A C 1
ATOM 2924 O O . LEU A 1 397 ? -14.823 -40.816 -28.077 1.00 24.66 397 LEU A O 1
ATOM 2929 N N . ALA A 1 398 ? -13.162 -39.582 -27.140 1.00 22.17 398 ALA A N 1
ATOM 2930 C CA . ALA A 1 398 ? -12.718 -39.018 -28.400 1.00 22.83 398 ALA A CA 1
ATOM 2931 C C . ALA A 1 398 ? -11.512 -39.760 -28.958 1.00 23.35 398 ALA A C 1
ATOM 2932 O O . ALA A 1 398 ? -11.117 -39.529 -30.111 1.00 24.84 398 ALA A O 1
ATOM 2934 N N . ALA A 1 399 ? -10.944 -40.642 -28.136 1.00 22.92 399 ALA A N 1
ATOM 2935 C CA . ALA A 1 399 ? -9.795 -41.478 -28.525 1.00 23.18 399 ALA A CA 1
ATOM 2936 C C . ALA A 1 399 ? -9.739 -42.664 -27.585 1.00 23.73 399 ALA A C 1
ATOM 2937 O O . ALA A 1 399 ? -10.300 -42.630 -26.477 1.00 23.82 399 ALA A O 1
ATOM 2939 N N . GLU A 1 400 ? -9.060 -43.729 -28.005 1.00 22.94 400 GLU A N 1
ATOM 2940 C CA . GLU A 1 400 ? -8.852 -44.840 -27.087 1.00 24.03 400 GLU A CA 1
ATOM 2941 C C . GLU A 1 400 ? -8.013 -44.342 -25.918 1.00 21.06 400 GLU A C 1
ATOM 2942 O O . GLU A 1 400 ? -7.120 -43.473 -26.087 1.00 22.14 400 GLU A O 1
ATOM 2948 N N . ILE A 1 401 ? -8.292 -44.909 -24.755 1.00 20.46 401 ILE A N 1
ATOM 2949 C CA . ILE A 1 401 ? -7.554 -44.548 -23.557 1.00 19.87 401 ILE A CA 1
ATOM 2950 C C . ILE A 1 401 ? -6.161 -45.144 -23.668 1.00 19.71 401 ILE A C 1
ATOM 2951 O O . ILE A 1 401 ? -6.019 -46.345 -23.887 1.00 20.47 401 ILE A O 1
ATOM 2956 N N . ASN A 1 402 ? -5.145 -44.286 -23.506 1.00 18.71 402 ASN A N 1
ATOM 2957 C CA . ASN A 1 402 ? -3.753 -44.733 -23.467 1.00 18.26 402 ASN A CA 1
ATOM 2958 C C . ASN A 1 402 ? -3.031 -44.022 -22.328 1.00 17.12 402 ASN A C 1
ATOM 2959 O O . ASN A 1 402 ? -3.226 -42.812 -22.144 1.00 16.80 402 ASN A O 1
ATOM 2964 N N . MET A 1 403 ? -2.244 -44.788 -21.575 1.00 17.07 403 MET A N 1
ATOM 2965 C CA . MET A 1 403 ? -1.345 -44.243 -20.564 1.00 15.44 403 MET A CA 1
ATOM 2966 C C . MET A 1 403 ? -2.183 -43.441 -19.571 1.00 15.87 403 MET A C 1
ATOM 2967 O O . MET A 1 403 ? -3.264 -43.909 -19.157 1.00 15.93 403 MET A O 1
ATOM 2972 N N . GLY A 1 404 ? -1.740 -42.236 -19.214 1.00 15.19 404 GLY A N 1
ATOM 2973 C CA . GLY A 1 404 ? -2.414 -41.494 -18.168 1.00 15.05 404 GLY A CA 1
ATOM 2974 C C . GLY A 1 404 ? -3.425 -40.499 -18.719 1.00 16.04 404 GLY A C 1
ATOM 2975 O O . GLY A 1 404 ? -3.755 -39.523 -18.033 1.00 18.05 404 GLY A O 1
ATOM 2976 N N . LEU A 1 405 ? -3.908 -40.723 -19.937 1.00 15.50 405 LEU A N 1
ATOM 2977 C CA . LEU A 1 405 ? -4.674 -39.687 -20.654 1.00 16.42 405 LEU A CA 1
ATOM 2978 C C . LEU A 1 405 ? -6.054 -40.169 -21.105 1.00 17.29 405 LEU A C 1
ATOM 2979 O O . LEU A 1 405 ? -6.174 -41.206 -21.783 1.00 16.77 405 LEU A O 1
ATOM 2984 N N . VAL A 1 406 ? -7.081 -39.372 -20.793 1.00 16.01 406 VAL A N 1
ATOM 2985 C CA . VAL A 1 406 ? -8.431 -39.688 -21.291 1.00 17.18 406 VAL A CA 1
ATOM 2986 C C . VAL A 1 406 ? -8.897 -38.505 -22.113 1.00 17.51 406 VAL A C 1
ATOM 2987 O O . VAL A 1 406 ? -8.898 -37.384 -21.632 1.00 18.68 406 VAL A O 1
ATOM 2991 N N . CYS A 1 407 ? -9.286 -38.775 -23.376 1.00 17.56 407 CYS A N 1
ATOM 2992 C CA . CYS A 1 407 ? -9.829 -37.767 -24.293 1.00 17.36 407 CYS A CA 1
ATOM 2993 C C . CYS A 1 407 ? -11.319 -38.027 -24.445 1.00 17.28 407 CYS A C 1
ATOM 2994 O O . CYS A 1 407 ? -11.720 -39.122 -24.837 1.00 17.06 407 CYS A O 1
ATOM 2997 N N . PHE A 1 408 ? -12.136 -37.026 -24.137 1.00 18.66 408 PHE A N 1
ATOM 2998 C CA . PHE A 1 408 ? -13.576 -37.281 -24.055 1.00 19.69 408 PHE A CA 1
ATOM 2999 C C . PHE A 1 408 ? -14.366 -36.037 -24.410 1.00 19.87 408 PHE A C 1
ATOM 3000 O O . PHE A 1 408 ? -13.849 -34.916 -24.393 1.00 19.05 408 PHE A O 1
ATOM 3008 N N . ARG A 1 409 ? -15.654 -36.242 -24.701 1.00 20.95 409 ARG A N 1
ATOM 3009 C CA . ARG A 1 409 ? -16.500 -35.097 -25.046 1.00 21.72 409 ARG A CA 1
ATOM 3010 C C . ARG A 1 409 ? -17.967 -35.474 -24.843 1.00 21.90 409 ARG A C 1
ATOM 3011 O O . ARG A 1 409 ? -18.339 -36.664 -24.806 1.00 21.69 409 ARG A O 1
ATOM 3019 N N . LEU A 1 410 ? -18.789 -34.452 -24.662 1.00 23.32 410 LEU A N 1
ATOM 3020 C CA . LEU A 1 410 ? -20.218 -34.624 -24.844 1.00 23.58 410 LEU A CA 1
ATOM 3021 C C . LEU A 1 410 ? -20.499 -35.017 -26.292 1.00 24.99 410 LEU A C 1
ATOM 3022 O O . LEU A 1 410 ? -19.926 -34.427 -27.211 1.00 24.68 410 LEU A O 1
ATOM 3027 N N . LYS A 1 411 ? -21.378 -35.998 -26.476 1.00 26.15 411 LYS A N 1
ATOM 3028 C CA . LYS A 1 411 ? -21.910 -36.325 -27.800 1.00 27.76 411 LYS A CA 1
ATOM 3029 C C . LYS A 1 411 ? -22.511 -35.063 -28.420 1.00 28.76 411 LYS A C 1
ATOM 3030 O O . LYS A 1 411 ? -23.089 -34.226 -27.722 1.00 28.93 411 LYS A O 1
ATOM 3036 N N . GLY A 1 412 ? -22.346 -34.911 -29.730 1.00 30.01 412 GLY A N 1
ATOM 3037 C CA . GLY A 1 412 ? -22.833 -33.728 -30.421 1.00 31.15 412 GLY A CA 1
ATOM 3038 C C . GLY A 1 412 ? -21.773 -32.705 -30.782 1.00 31.50 412 GLY A C 1
ATOM 3039 O O . GLY A 1 412 ? -20.624 -33.042 -31.107 1.00 32.22 412 GLY A O 1
ATOM 3040 N N . SER A 1 413 ? -22.156 -31.438 -30.707 1.00 31.75 413 SER A N 1
ATOM 3041 C CA . SER A 1 413 ? -21.376 -30.357 -31.302 1.00 32.06 413 SER A CA 1
ATOM 3042 C C . SER A 1 413 ? -20.077 -30.031 -30.567 1.00 32.00 413 SER A C 1
ATOM 3043 O O . SER A 1 413 ? -19.953 -30.277 -29.366 1.00 31.06 413 SER A O 1
ATOM 3046 N N . ASN A 1 414 ? -19.133 -29.459 -31.310 1.00 32.03 414 ASN A N 1
ATOM 3047 C CA . ASN A 1 414 ? -17.927 -28.868 -30.738 1.00 32.46 414 ASN A CA 1
ATOM 3048 C C . ASN A 1 414 ? -18.263 -27.693 -29.832 1.00 33.12 414 ASN A C 1
ATOM 3049 O O . ASN A 1 414 ? -17.643 -27.519 -28.772 1.00 31.49 414 ASN A O 1
ATOM 3054 N N . GLU A 1 415 ? -19.244 -26.871 -30.229 1.00 32.86 415 GLU A N 1
ATOM 3055 C CA . GLU A 1 415 ? -19.512 -25.665 -29.423 1.00 33.75 415 GLU A CA 1
ATOM 3056 C C . GLU A 1 415 ? -20.007 -25.991 -28.026 1.00 32.52 415 GLU A C 1
ATOM 3057 O O . GLU A 1 415 ? -19.586 -25.335 -27.084 1.00 33.30 415 GLU A O 1
ATOM 3063 N N . ARG A 1 416 ? -20.864 -27.007 -27.883 1.00 31.81 416 ARG A N 1
ATOM 3064 C CA . ARG A 1 416 ? -21.312 -27.423 -26.558 1.00 31.49 416 ARG A CA 1
ATOM 3065 C C . ARG A 1 416 ? -20.136 -27.929 -25.714 1.00 29.78 416 ARG A C 1
ATOM 3066 O O . ARG A 1 416 ? -20.125 -27.776 -24.502 1.00 29.73 416 ARG A O 1
ATOM 3074 N N . ASN A 1 417 ? -19.148 -28.511 -26.372 1.00 28.41 417 ASN A N 1
ATOM 3075 C CA . ASN A 1 417 ? -17.957 -28.972 -25.648 1.00 27.29 417 ASN A CA 1
ATOM 3076 C C . ASN A 1 417 ? -17.058 -27.836 -25.248 1.00 27.05 417 ASN A C 1
ATOM 3077 O O . ASN A 1 417 ? -16.546 -27.811 -24.112 1.00 26.37 417 ASN A O 1
ATOM 3082 N N . GLU A 1 418 ? -16.883 -26.868 -26.150 1.00 26.48 418 GLU A N 1
ATOM 3083 C CA . GLU A 1 418 ? -16.167 -25.639 -25.814 1.00 28.17 418 GLU A CA 1
ATOM 3084 C C . GLU A 1 418 ? -16.813 -24.972 -24.600 1.00 26.80 418 GLU A C 1
ATOM 3085 O O . GLU A 1 418 ? -16.128 -24.501 -23.705 1.00 27.26 418 GLU A O 1
ATOM 3091 N N . ALA A 1 419 ? -18.143 -24.965 -24.580 1.00 27.49 419 ALA A N 1
ATOM 3092 C CA . ALA A 1 419 ? -18.919 -24.397 -23.485 1.00 26.84 419 ALA A CA 1
ATOM 3093 C C . ALA A 1 419 ? -18.655 -25.152 -22.181 1.00 26.10 419 ALA A C 1
ATOM 3094 O O . ALA A 1 419 ? -18.479 -24.539 -21.121 1.00 26.30 419 ALA A O 1
ATOM 3096 N N . LEU A 1 420 ? -18.645 -26.480 -22.275 1.00 25.45 420 LEU A N 1
ATOM 3097 C CA . LEU A 1 420 ? -18.467 -27.328 -21.103 1.00 24.55 420 LEU A CA 1
ATOM 3098 C C . LEU A 1 420 ? -17.107 -27.070 -20.491 1.00 24.14 420 LEU A C 1
ATOM 3099 O O . LEU A 1 420 ? -16.996 -26.952 -19.264 1.00 24.81 420 LEU A O 1
ATOM 3104 N N . LEU A 1 421 ? -16.087 -26.998 -21.341 1.00 24.00 421 LEU A N 1
ATOM 3105 C CA . LEU A 1 421 ? -14.717 -26.815 -20.835 1.00 25.06 421 LEU A CA 1
ATOM 3106 C C . LEU A 1 421 ? -14.592 -25.476 -20.117 1.00 26.27 421 LEU A C 1
ATOM 3107 O O . LEU A 1 421 ? -14.059 -25.388 -19.008 1.00 24.59 421 LEU A O 1
ATOM 3112 N N . LYS A 1 422 ? -15.123 -24.433 -20.763 1.00 26.17 422 LYS A N 1
ATOM 3113 C CA . LYS A 1 422 ? -15.192 -23.112 -20.161 1.00 27.21 422 LYS A CA 1
ATOM 3114 C C . LYS A 1 422 ? -15.889 -23.114 -18.806 1.00 26.30 422 LYS A C 1
ATOM 3115 O O . LYS A 1 422 ? -15.388 -22.509 -17.855 1.00 25.53 422 LYS A O 1
ATOM 3121 N N . ARG A 1 423 ? -17.033 -23.787 -18.712 1.00 26.14 423 ARG A N 1
ATOM 3122 C CA . ARG A 1 423 ? -17.791 -23.837 -17.462 1.00 27.43 423 ARG A CA 1
ATOM 3123 C C . ARG A 1 423 ? -16.997 -24.573 -16.382 1.00 25.39 423 ARG A C 1
ATOM 3124 O O . ARG A 1 423 ? -16.927 -24.119 -15.225 1.00 25.75 423 ARG A O 1
ATOM 3132 N N . ILE A 1 424 ? -16.430 -25.722 -16.756 1.00 24.12 424 ILE A N 1
ATOM 3133 C CA . ILE A 1 424 ? -15.641 -26.486 -15.799 1.00 22.59 424 ILE A CA 1
ATOM 3134 C C . ILE A 1 424 ? -14.518 -25.618 -15.272 1.00 21.53 424 ILE A C 1
ATOM 3135 O O . ILE A 1 424 ? -14.329 -25.553 -14.062 1.00 23.54 424 ILE A O 1
ATOM 3140 N N . ASN A 1 425 ? -13.754 -24.971 -16.152 1.00 21.78 425 ASN A N 1
ATOM 3141 C CA . ASN A 1 425 ? -12.568 -24.280 -15.663 1.00 21.67 425 ASN A CA 1
ATOM 3142 C C . ASN A 1 425 ? -12.991 -23.087 -14.828 1.00 22.99 425 ASN A C 1
ATOM 3143 O O . ASN A 1 425 ? -12.371 -22.768 -13.819 1.00 23.48 425 ASN A O 1
ATOM 3148 N N . GLY A 1 426 ? -14.122 -22.493 -15.209 1.00 23.13 426 GLY A N 1
ATOM 3149 C CA . GLY A 1 426 ? -14.666 -21.371 -14.460 1.00 23.76 426 GLY A CA 1
ATOM 3150 C C . GLY A 1 426 ? -15.175 -21.668 -13.066 1.00 24.43 426 GLY A C 1
ATOM 3151 O O . GLY A 1 426 ? -15.176 -20.760 -12.202 1.00 25.29 426 GLY A O 1
ATOM 3152 N N . ARG A 1 427 ? -15.584 -22.916 -12.818 1.00 23.53 427 ARG A N 1
ATOM 3153 C CA . ARG A 1 427 ? -16.105 -23.325 -11.523 1.00 24.60 427 ARG A CA 1
ATOM 3154 C C . ARG A 1 427 ? -14.984 -23.450 -10.463 1.00 24.20 427 ARG A C 1
ATOM 3155 O O . ARG A 1 427 ? -15.258 -23.426 -9.256 1.00 24.10 427 ARG A O 1
ATOM 3163 N N . GLY A 1 428 ? -13.750 -23.653 -10.936 1.00 23.97 428 GLY A N 1
ATOM 3164 C CA . GLY A 1 428 ? -12.555 -23.623 -10.085 1.00 23.05 428 GLY A CA 1
ATOM 3165 C C . GLY A 1 428 ? -12.390 -24.815 -9.146 1.00 23.09 428 GLY A C 1
ATOM 3166 O O . GLY A 1 428 ? -11.758 -24.690 -8.098 1.00 23.95 428 GLY A O 1
ATOM 3167 N N . HIS A 1 429 ? -13.006 -25.949 -9.456 1.00 21.35 429 HIS A N 1
ATOM 3168 C CA . HIS A 1 429 ? -12.817 -27.143 -8.620 1.00 20.07 429 HIS A CA 1
ATOM 3169 C C . HIS A 1 429 ? -11.746 -28.041 -9.225 1.00 20.20 429 HIS A C 1
ATOM 3170 O O . HIS A 1 429 ? -10.966 -28.668 -8.503 1.00 20.84 429 HIS A O 1
ATOM 3177 N N . ILE A 1 430 ? -11.750 -28.123 -10.541 1.00 19.58 430 ILE A N 1
ATOM 3178 C CA . ILE A 1 430 ? -10.655 -28.797 -11.259 1.00 19.20 430 ILE A CA 1
ATOM 3179 C C . ILE A 1 430 ? -10.255 -27.929 -12.452 1.00 19.29 430 ILE A C 1
ATOM 3180 O O . ILE A 1 430 ? -10.938 -26.950 -12.789 1.00 19.34 430 ILE A O 1
ATOM 3185 N N . HIS A 1 431 ? -9.173 -28.310 -13.115 1.00 18.95 431 HIS A N 1
ATOM 3186 C CA . HIS A 1 431 ? -8.772 -27.708 -14.382 1.00 20.76 431 HIS A CA 1
ATOM 3187 C C . HIS A 1 431 ? -8.556 -28.798 -15.414 1.00 20.36 431 HIS A C 1
ATOM 3188 O O . HIS A 1 431 ? -7.910 -29.824 -15.129 1.00 20.39 431 HIS A O 1
ATOM 3195 N N . LEU A 1 432 ? -9.134 -28.587 -16.591 1.00 20.16 432 LEU A N 1
ATOM 3196 C CA . LEU A 1 432 ? -8.932 -29.428 -17.767 1.00 19.03 432 LEU A CA 1
ATOM 3197 C C . LEU A 1 432 ? -8.470 -28.604 -18.970 1.00 19.74 432 LEU A C 1
ATOM 3198 O O . LEU A 1 432 ? -8.528 -27.369 -18.970 1.00 19.52 432 LEU A O 1
ATOM 3203 N N . VAL A 1 433 ? -7.998 -29.299 -19.998 1.00 20.13 433 VAL A N 1
ATOM 3204 C CA . VAL A 1 433 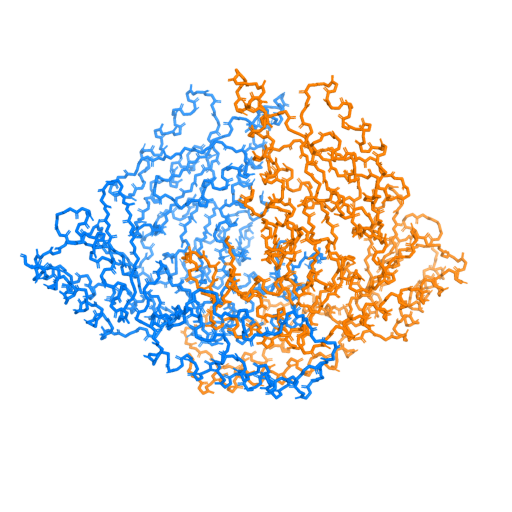? -7.468 -28.630 -21.197 1.00 21.94 433 VAL A CA 1
ATOM 3205 C C . VAL A 1 433 ? -8.114 -29.223 -22.435 1.00 22.63 433 VAL A C 1
ATOM 3206 O O . VAL A 1 433 ? -8.418 -30.427 -22.463 1.00 22.94 433 VAL A O 1
ATOM 3210 N N . PRO A 1 434 ? -8.319 -28.394 -23.469 1.00 24.24 434 PRO A N 1
ATOM 3211 C CA . PRO A 1 434 ? -8.920 -28.907 -24.705 1.00 25.33 434 PRO A CA 1
ATOM 3212 C C . PRO A 1 434 ? -7.894 -29.406 -25.716 1.00 26.16 434 PRO A C 1
ATOM 3213 O O . PRO A 1 434 ? -6.713 -29.057 -25.632 1.00 25.56 434 PRO A O 1
ATOM 3217 N N . ALA A 1 435 ? -8.336 -30.226 -26.669 1.00 26.49 435 ALA A N 1
ATOM 3218 C CA . ALA A 1 435 ? -7.573 -30.419 -27.897 1.00 27.83 435 ALA A CA 1
ATOM 3219 C C . ALA A 1 435 ? -8.540 -30.606 -29.074 1.00 29.05 435 ALA A C 1
ATOM 3220 O O . ALA A 1 435 ? -9.760 -30.684 -28.878 1.00 28.51 435 ALA A O 1
ATOM 3222 N N . LYS A 1 436 ? -7.989 -30.677 -30.282 1.00 29.56 436 LYS A N 1
ATOM 3223 C CA . LYS A 1 436 ? -8.799 -30.886 -31.469 1.00 31.34 436 LYS A CA 1
ATOM 3224 C C . LYS A 1 436 ? -8.008 -31.682 -32.493 1.00 31.27 436 LYS A C 1
ATOM 3225 O O . LYS A 1 436 ? -6.834 -31.374 -32.745 1.00 31.39 436 LYS A O 1
ATOM 3231 N N . ILE A 1 437 ? -8.650 -32.705 -33.049 1.00 31.57 437 ILE A N 1
ATOM 3232 C CA . ILE A 1 437 ? -8.098 -33.480 -34.154 1.00 33.27 437 ILE A CA 1
ATOM 3233 C C . ILE A 1 437 ? -9.143 -33.471 -35.284 1.00 35.12 437 ILE A C 1
ATOM 3234 O O . ILE A 1 437 ? -10.281 -33.914 -35.086 1.00 34.98 437 ILE A O 1
ATOM 3239 N N . LYS A 1 438 ? -8.746 -32.963 -36.456 1.00 37.60 438 LYS A N 1
ATOM 3240 C CA . LYS A 1 438 ? -9.635 -32.924 -37.632 1.00 39.78 438 LYS A CA 1
ATOM 3241 C C . LYS A 1 438 ? -11.115 -32.666 -37.294 1.00 40.01 438 LYS A C 1
ATOM 3242 O O . LYS A 1 438 ? -11.976 -33.555 -37.411 1.00 41.48 438 LYS A O 1
ATOM 3248 N N . ASP A 1 439 ? -11.409 -31.450 -36.869 1.00 40.22 439 ASP A N 1
ATOM 3249 C CA . ASP A 1 439 ? -12.804 -31.041 -36.628 1.00 40.02 439 ASP A CA 1
ATOM 3250 C C . ASP A 1 439 ? -13.555 -31.668 -35.441 1.00 38.18 439 ASP A C 1
ATOM 3251 O O . ASP A 1 439 ? -14.731 -31.339 -35.213 1.00 37.78 439 ASP A O 1
ATOM 3256 N N . VAL A 1 440 ? -12.899 -32.553 -34.688 1.00 35.40 440 VAL A N 1
ATOM 3257 C CA . VAL A 1 440 ? -13.457 -33.046 -33.424 1.00 32.91 440 VAL A CA 1
ATOM 3258 C C . VAL A 1 440 ? -12.724 -32.338 -32.262 1.00 31.68 440 VAL A C 1
ATOM 3259 O O . VAL A 1 440 ? -11.546 -32.600 -32.026 1.00 31.18 440 VAL A O 1
ATOM 3263 N N . TYR A 1 441 ? -13.417 -31.429 -31.581 1.00 28.66 441 TYR A N 1
ATOM 3264 C CA . TYR A 1 441 ? -12.894 -30.761 -30.375 1.00 27.55 441 TYR A CA 1
ATOM 3265 C C . TYR A 1 441 ? -13.270 -31.643 -29.194 1.00 25.92 441 TYR A C 1
ATOM 3266 O O . TYR A 1 441 ? -14.392 -32.138 -29.120 1.00 25.70 441 TYR A O 1
ATOM 3275 N N . PHE A 1 442 ? -12.341 -31.828 -28.260 1.00 25.27 442 PHE A N 1
ATOM 3276 C CA . PHE A 1 442 ? -12.604 -32.681 -27.102 1.00 22.76 442 PHE A CA 1
ATOM 3277 C C . PHE A 1 442 ? -11.849 -32.160 -25.872 1.00 21.63 442 PHE A C 1
ATOM 3278 O O . PHE A 1 442 ? -11.018 -31.244 -25.986 1.00 21.80 442 PHE A O 1
ATOM 3286 N N . LEU A 1 443 ? -12.169 -32.731 -24.719 1.00 21.30 443 LEU A N 1
ATOM 3287 C CA . LEU A 1 443 ? -11.530 -32.334 -23.444 1.00 20.11 443 LEU A CA 1
ATOM 3288 C C . LEU A 1 443 ? -10.508 -33.395 -23.091 1.00 19.78 443 LEU A C 1
ATOM 3289 O O . LEU A 1 443 ? -10.681 -34.565 -23.437 1.00 18.63 443 LEU A O 1
ATOM 3294 N N . ARG A 1 444 ? -9.448 -33.003 -22.389 1.00 19.09 444 ARG A N 1
ATOM 3295 C CA . ARG A 1 444 ? -8.431 -33.984 -21.992 1.00 19.20 444 ARG A CA 1
ATOM 3296 C C . ARG A 1 444 ? -8.343 -33.981 -20.490 1.00 17.90 444 ARG A C 1
ATOM 3297 O O . ARG A 1 444 ? -8.306 -32.901 -19.875 1.00 18.77 444 ARG A O 1
ATOM 3305 N N . MET A 1 445 ? -8.323 -35.176 -19.895 1.00 16.99 445 MET A N 1
ATOM 3306 C CA . MET A 1 445 ? -7.942 -35.350 -18.492 1.00 16.75 445 MET A CA 1
ATOM 3307 C C . MET A 1 445 ? -6.667 -36.184 -18.470 1.00 16.15 445 MET A C 1
ATOM 3308 O O . MET A 1 445 ? -6.690 -37.389 -18.796 1.00 15.97 445 MET A O 1
ATOM 3313 N N . ALA A 1 446 ? -5.543 -35.516 -18.177 1.00 16.54 446 ALA A N 1
ATOM 3314 C CA . ALA A 1 446 ? -4.258 -36.209 -17.976 1.00 16.61 446 ALA A CA 1
ATOM 3315 C C . ALA A 1 446 ? -3.963 -36.272 -16.518 1.00 16.57 446 ALA A C 1
ATOM 3316 O O . ALA A 1 446 ? -4.143 -35.273 -15.804 1.00 16.35 446 ALA A O 1
ATOM 3318 N N . ILE A 1 447 ? -3.440 -37.420 -16.081 1.00 16.29 447 ILE A N 1
ATOM 3319 C CA . ILE A 1 447 ? -3.009 -37.552 -14.710 1.00 17.20 447 ILE A CA 1
ATOM 3320 C C . ILE A 1 447 ? -1.674 -36.847 -14.617 1.00 18.30 447 ILE A C 1
ATOM 3321 O O . ILE A 1 447 ? -0.720 -37.290 -15.246 1.00 17.80 447 ILE A O 1
ATOM 3326 N N . CYS A 1 448 ? -1.599 -35.778 -13.820 1.00 17.65 448 CYS A N 1
ATOM 3327 C CA . CYS A 1 448 ? -0.379 -34.960 -13.784 1.00 18.91 448 CYS A CA 1
ATOM 3328 C C . CYS A 1 448 ? 0.296 -35.128 -12.428 1.00 20.66 448 CYS A C 1
ATOM 3329 O O . CYS A 1 448 ? 1.414 -35.638 -12.356 1.00 22.30 448 CYS A O 1
ATOM 3332 N N . SER A 1 449 ? -0.424 -34.817 -11.349 1.00 18.59 449 SER A N 1
ATOM 3333 C CA . SER A 1 449 ? 0.170 -34.807 -10.013 1.00 18.18 449 SER A CA 1
ATOM 3334 C C . SER A 1 449 ? 0.626 -36.174 -9.504 1.00 18.01 449 SER A C 1
ATOM 3335 O O . SER A 1 449 ? -0.117 -37.137 -9.572 1.00 17.35 449 SER A O 1
ATOM 3338 N N . ARG A 1 450 ? 1.849 -36.244 -8.950 1.00 17.81 450 ARG A N 1
ATOM 3339 C CA . ARG A 1 450 ? 2.252 -37.458 -8.289 1.00 18.22 450 ARG A CA 1
ATOM 3340 C C . ARG A 1 450 ? 1.450 -37.734 -7.028 1.00 18.21 450 ARG A C 1
ATOM 3341 O O . ARG A 1 450 ? 1.563 -38.840 -6.466 1.00 20.31 450 ARG A O 1
ATOM 3349 N N . PHE A 1 451 ? 0.655 -36.753 -6.567 1.00 18.32 451 PHE A N 1
ATOM 3350 C CA . PHE A 1 451 ? -0.194 -36.962 -5.373 1.00 18.54 451 PHE A CA 1
ATOM 3351 C C . PHE A 1 451 ? -1.590 -37.529 -5.692 1.00 19.07 451 PHE A C 1
ATOM 3352 O O . PHE A 1 451 ? -2.401 -37.742 -4.788 1.00 20.32 451 PHE A O 1
ATOM 3360 N N . THR A 1 452 ? -1.867 -37.832 -6.947 1.00 18.08 452 THR A N 1
ATOM 3361 C CA . THR A 1 452 ? -3.188 -38.289 -7.341 1.00 18.24 452 THR A CA 1
ATOM 3362 C C . THR A 1 452 ? -3.535 -39.607 -6.702 1.00 19.29 452 THR A C 1
ATOM 3363 O O . THR A 1 452 ? -2.699 -40.440 -6.610 1.00 19.37 452 THR A O 1
ATOM 3367 N N . GLN A 1 453 ? -4.779 -39.770 -6.276 1.00 20.30 453 GLN A N 1
ATOM 3368 C CA . GLN A 1 453 ? -5.327 -40.988 -5.687 1.00 22.45 453 GLN A CA 1
ATOM 3369 C C . GLN A 1 453 ? -6.621 -41.333 -6.434 1.00 21.94 453 GLN A C 1
ATOM 3370 O O . GLN A 1 453 ? -7.172 -40.498 -7.140 1.00 20.26 453 GLN A O 1
ATOM 3376 N N . SER A 1 454 ? -7.125 -42.557 -6.267 1.00 21.99 454 SER A N 1
ATOM 3377 C CA . SER A 1 454 ? -8.272 -42.963 -7.093 1.00 22.77 454 SER A CA 1
ATOM 3378 C C . SER A 1 454 ? -9.514 -42.076 -6.879 1.00 22.90 454 SER A C 1
ATOM 3379 O O . SER A 1 454 ? -10.297 -41.843 -7.825 1.00 22.97 454 SER A O 1
ATOM 3382 N N . GLU A 1 455 ? -9.676 -41.576 -5.654 1.00 23.06 455 GLU A N 1
ATOM 3383 C CA . GLU A 1 455 ? -10.842 -40.745 -5.325 1.00 24.42 455 GLU A CA 1
ATOM 3384 C C . GLU A 1 455 ? -10.826 -39.427 -6.075 1.00 22.88 455 GLU A C 1
ATOM 3385 O O . GLU A 1 455 ? -11.879 -38.804 -6.254 1.00 23.67 455 GLU A O 1
ATOM 3391 N N . ASP A 1 456 ? -9.645 -39.018 -6.549 1.00 21.39 456 ASP A N 1
ATOM 3392 C CA . ASP A 1 456 ? -9.554 -37.854 -7.428 1.00 19.75 456 ASP A CA 1
ATOM 3393 C C . ASP A 1 456 ? -10.244 -38.064 -8.766 1.00 20.12 456 ASP A C 1
ATOM 3394 O O . ASP A 1 456 ? -10.734 -37.126 -9.359 1.00 19.71 456 ASP A O 1
ATOM 3399 N N . MET A 1 457 ? -10.217 -39.296 -9.264 1.00 19.69 457 MET A N 1
ATOM 3400 C CA . MET A 1 457 ? -10.920 -39.620 -10.489 1.00 20.47 457 MET A CA 1
ATOM 3401 C C . MET A 1 457 ? -12.433 -39.479 -10.288 1.00 20.59 457 MET A C 1
ATOM 3402 O O . MET A 1 457 ? -13.128 -38.954 -11.165 1.00 20.96 457 MET A O 1
ATOM 3407 N N . GLU A 1 458 ? -12.922 -39.987 -9.155 1.00 21.09 458 GLU A N 1
ATOM 3408 C CA . GLU A 1 458 ? -14.351 -39.851 -8.788 1.00 22.84 458 GLU A CA 1
ATOM 3409 C C . GLU A 1 458 ? -14.690 -38.372 -8.693 1.00 22.43 458 GLU A C 1
ATOM 3410 O O . GLU A 1 458 ? -15.692 -37.903 -9.262 1.00 23.07 458 GLU A O 1
ATOM 3416 N N . TYR A 1 459 ? -13.814 -37.617 -8.036 1.00 21.76 459 TYR A N 1
ATOM 3417 C CA . TYR A 1 459 ? -14.066 -36.185 -7.827 1.00 20.76 459 TYR A CA 1
ATOM 3418 C C . TYR A 1 459 ? -14.085 -35.438 -9.155 1.00 21.76 459 TYR A C 1
ATOM 3419 O O . TYR A 1 459 ? -15.020 -34.675 -9.465 1.00 21.75 459 TYR A O 1
ATOM 3428 N N . SER A 1 460 ? -13.047 -35.666 -9.956 1.00 21.13 460 SER A N 1
ATOM 3429 C CA . SER A 1 460 ? -12.986 -35.025 -11.254 1.00 19.83 460 SER A CA 1
ATOM 3430 C C . SER A 1 460 ? -14.172 -35.388 -12.144 1.00 18.72 460 SER A C 1
ATOM 3431 O O . SER A 1 460 ? -14.714 -34.507 -12.779 1.00 18.33 460 SER A O 1
ATOM 3434 N N . TRP A 1 461 ? -14.564 -36.667 -12.189 1.00 17.97 461 TRP A N 1
ATOM 3435 C CA . TRP A 1 461 ? -15.702 -37.098 -13.036 1.00 19.33 461 TRP A CA 1
ATOM 3436 C C . TRP A 1 461 ? -17.002 -36.425 -12.564 1.00 20.76 461 TRP A C 1
ATOM 3437 O O . TRP A 1 461 ? -17.784 -35.864 -13.367 1.00 19.74 461 TRP A O 1
ATOM 3448 N N . LYS A 1 462 ? -17.201 -36.461 -11.264 1.00 21.72 462 LYS A N 1
ATOM 3449 C CA . LYS A 1 462 ? -18.443 -35.899 -10.695 1.00 23.27 462 LYS A CA 1
ATOM 3450 C C . LYS A 1 462 ? -18.532 -34.410 -11.007 1.00 23.30 462 LYS A C 1
ATOM 3451 O O . LYS A 1 462 ? -19.630 -33.889 -11.244 1.00 24.47 462 LYS A O 1
ATOM 3457 N N . GLU A 1 463 ? -17.387 -33.732 -11.046 1.00 22.78 463 GLU A N 1
ATOM 3458 C CA . GLU A 1 463 ? -17.345 -32.309 -11.374 1.00 22.56 463 GLU A CA 1
ATOM 3459 C C . GLU A 1 463 ? -17.682 -32.043 -12.844 1.00 22.93 463 GLU A C 1
ATOM 3460 O O . GLU A 1 463 ? -18.453 -31.130 -13.173 1.00 23.14 463 GLU A O 1
ATOM 3466 N N . VAL A 1 464 ? -17.096 -32.837 -13.745 1.00 20.77 464 VAL A N 1
ATOM 3467 C CA . VAL A 1 464 ? -17.471 -32.768 -15.162 1.00 21.57 464 VAL A CA 1
ATOM 3468 C C . VAL A 1 464 ? -18.991 -32.977 -15.333 1.00 22.25 464 VAL A C 1
ATOM 3469 O O . VAL A 1 464 ? -19.655 -32.209 -16.046 1.00 24.01 464 VAL A O 1
ATOM 3473 N N . SER A 1 465 ? -19.527 -34.003 -14.668 1.00 23.67 465 SER A N 1
ATOM 3474 C CA . SER A 1 465 ? -20.922 -34.417 -14.849 1.00 24.46 465 SER A CA 1
ATOM 3475 C C . SER A 1 465 ? -21.844 -33.332 -14.292 1.00 25.16 465 SER A C 1
ATOM 3476 O O . SER A 1 465 ? -22.896 -33.029 -14.876 1.00 26.26 465 SER A O 1
ATOM 3479 N N . ALA A 1 466 ? -21.428 -32.755 -13.175 1.00 25.74 466 ALA A N 1
ATOM 3480 C CA . ALA A 1 466 ? -22.208 -31.688 -12.514 1.00 26.72 466 ALA A CA 1
ATOM 3481 C C . ALA A 1 466 ? -22.226 -30.446 -13.389 1.00 27.35 466 ALA A C 1
ATOM 3482 O O . ALA A 1 466 ? -23.268 -29.816 -13.555 1.00 28.45 466 ALA A O 1
ATOM 3484 N N . ALA A 1 467 ? -21.091 -30.119 -14.002 1.00 27.53 467 ALA A N 1
ATOM 3485 C CA . ALA A 1 467 ? -21.035 -29.040 -14.962 1.00 27.54 467 ALA A CA 1
ATOM 3486 C C . ALA A 1 467 ? -21.984 -29.253 -16.156 1.00 28.34 467 ALA A C 1
ATOM 3487 O O . ALA A 1 467 ? -22.660 -28.307 -16.588 1.00 28.44 467 ALA A O 1
ATOM 3489 N N . ALA A 1 468 ? -22.016 -30.480 -16.686 1.00 28.86 468 ALA A N 1
ATOM 3490 C CA . ALA A 1 468 ? -22.874 -30.825 -17.823 1.00 29.98 468 ALA A CA 1
ATOM 3491 C C . ALA A 1 468 ? -24.342 -30.754 -17.399 1.00 31.36 468 ALA A C 1
ATOM 3492 O O . ALA A 1 468 ? -25.183 -30.290 -18.177 1.00 31.24 468 ALA A O 1
ATOM 3494 N N . ASP A 1 469 ? -24.637 -31.211 -16.178 1.00 33.03 469 ASP A N 1
ATOM 3495 C CA . ASP A 1 469 ? -26.003 -31.096 -15.631 1.00 35.30 469 ASP A CA 1
ATOM 3496 C C . ASP A 1 469 ? -26.466 -29.631 -15.684 1.00 37.31 469 ASP A C 1
ATOM 3497 O O . ASP A 1 469 ? -27.585 -29.340 -16.152 1.00 37.71 469 ASP A O 1
ATOM 3502 N N . GLU A 1 470 ? -25.599 -28.721 -15.230 1.00 39.83 470 GLU A N 1
ATOM 3503 C CA . GLU A 1 470 ? -25.878 -27.285 -15.181 1.00 42.89 470 GLU A CA 1
ATOM 3504 C C . GLU A 1 470 ? -26.118 -26.680 -16.545 1.00 44.88 470 GLU A C 1
ATOM 3505 O O . GLU A 1 470 ? -26.982 -25.818 -16.689 1.00 44.57 470 GLU A O 1
ATOM 3511 N N . MET A 1 471 ? -25.324 -27.096 -17.533 1.00 46.94 471 MET A N 1
ATOM 3512 C CA . MET A 1 471 ? -25.511 -26.643 -18.912 1.00 49.75 471 MET A CA 1
ATOM 3513 C C . MET A 1 471 ? -26.902 -26.987 -19.407 1.00 50.58 471 MET A C 1
ATOM 3514 O O . MET A 1 471 ? -27.577 -26.140 -19.980 1.00 50.45 471 MET A O 1
ATOM 3519 N N . GLU A 1 472 ? -27.306 -28.240 -19.189 1.00 52.46 472 GLU A N 1
ATOM 3520 C CA . GLU A 1 472 ? -28.604 -28.752 -19.623 1.00 54.62 472 GLU A CA 1
ATOM 3521 C C . GLU A 1 472 ? -29.735 -27.927 -19.053 1.00 56.17 472 GLU A C 1
ATOM 3522 O O . GLU A 1 472 ? -30.726 -27.674 -19.731 1.00 56.43 472 GLU A O 1
ATOM 3528 N N . GLN A 1 473 ? -29.566 -27.529 -17.794 1.00 58.17 473 GLN A N 1
ATOM 3529 C CA . GLN A 1 473 ? -30.602 -26.856 -17.016 1.00 60.11 473 GLN A CA 1
ATOM 3530 C C . GLN A 1 473 ? -30.495 -25.337 -17.148 1.00 61.85 473 GLN A C 1
ATOM 3531 O O . GLN A 1 473 ? -31.060 -24.585 -16.342 1.00 62.43 473 GLN A O 1
ATOM 3537 N N . GLU A 1 474 ? -29.764 -24.884 -18.165 1.00 63.59 474 GLU A N 1
ATOM 3538 C CA . GLU A 1 474 ? -29.756 -23.471 -18.514 1.00 65.31 474 GLU A CA 1
ATOM 3539 C C . GLU A 1 474 ? -30.944 -23.262 -19.468 1.00 66.22 474 GLU A C 1
ATOM 3540 O O . GLU A 1 474 ? -30.873 -22.489 -20.438 1.00 66.58 474 GLU A O 1
ATOM 3546 N N . GLN A 1 475 ? -32.031 -23.985 -19.146 1.00 67.34 475 GLN A N 1
ATOM 3547 C CA . GLN A 1 475 ? -33.317 -23.972 -19.861 1.00 68.15 475 GLN A CA 1
ATOM 3548 C C . GLN A 1 475 ? -33.221 -24.411 -21.325 1.00 68.30 475 GLN A C 1
ATOM 3549 O O . GLN A 1 475 ? -33.652 -25.513 -21.679 1.00 68.59 475 GLN A O 1
ATOM 3555 N N . MET B 1 1 ? 9.645 -41.267 -1.541 1.00 30.24 1 MET B N 1
ATOM 3556 C CA . MET B 1 1 ? 10.296 -40.719 -0.310 1.00 27.89 1 MET B CA 1
ATOM 3557 C C . MET B 1 1 ? 9.291 -39.724 0.193 1.00 27.51 1 MET B C 1
ATOM 3558 O O . MET B 1 1 ? 8.684 -39.009 -0.618 1.00 28.16 1 MET B O 1
ATOM 3563 N N . GLU B 1 2 ? 9.067 -39.724 1.506 1.00 26.16 2 GLU B N 1
ATOM 3564 C CA . GLU B 1 2 ? 8.088 -38.819 2.101 1.00 25.00 2 GLU B CA 1
ATOM 3565 C C . GLU B 1 2 ? 8.729 -37.571 2.689 1.00 23.71 2 GLU B C 1
ATOM 3566 O O . GLU B 1 2 ? 9.952 -37.471 2.793 1.00 21.12 2 GLU B O 1
ATOM 3572 N N . ALA B 1 3 ? 7.897 -36.626 3.103 1.00 21.11 3 ALA B N 1
ATOM 3573 C CA . ALA B 1 3 ? 8.447 -35.329 3.537 1.00 20.60 3 ALA B CA 1
ATOM 3574 C C . ALA B 1 3 ? 9.474 -35.385 4.684 1.00 20.06 3 ALA B C 1
ATOM 3575 O O . ALA B 1 3 ? 10.475 -34.657 4.643 1.00 18.77 3 ALA B O 1
ATOM 3577 N N . PRO B 1 4 ? 9.207 -36.174 5.747 1.00 20.69 4 PRO B N 1
ATOM 3578 C CA . PRO B 1 4 ? 10.160 -36.138 6.867 1.00 20.97 4 PRO B CA 1
ATOM 3579 C C . PRO B 1 4 ? 11.560 -36.551 6.429 1.00 20.53 4 PRO B C 1
ATOM 3580 O O . PRO B 1 4 ? 12.533 -35.920 6.855 1.00 20.71 4 PRO B O 1
ATOM 3584 N N . GLU B 1 5 ? 11.646 -37.610 5.611 1.00 19.87 5 GLU B N 1
ATOM 3585 C CA . GLU B 1 5 ? 12.917 -38.103 5.074 1.00 20.90 5 GLU B CA 1
ATOM 3586 C C . GLU B 1 5 ? 13.523 -37.071 4.127 1.00 19.65 5 GLU B C 1
ATOM 3587 O O . GLU B 1 5 ? 14.728 -36.840 4.135 1.00 18.59 5 GLU B O 1
ATOM 3593 N N . PHE B 1 6 ? 12.686 -36.470 3.267 1.00 18.45 6 PHE B N 1
ATOM 3594 C CA . PHE B 1 6 ? 13.165 -35.378 2.413 1.00 18.13 6 PHE B CA 1
ATOM 3595 C C . PHE B 1 6 ? 13.791 -34.265 3.237 1.00 18.20 6 PHE B C 1
ATOM 3596 O O . PHE B 1 6 ? 14.873 -33.735 2.893 1.00 18.56 6 PHE B O 1
ATOM 3604 N N . LYS B 1 7 ? 13.100 -33.855 4.303 1.00 17.36 7 LYS B N 1
ATOM 3605 C CA . LYS B 1 7 ? 13.646 -32.758 5.102 1.00 18.56 7 LYS B CA 1
ATOM 3606 C C . LYS B 1 7 ? 15.026 -33.095 5.678 1.00 18.20 7 LYS B C 1
ATOM 3607 O O . LYS B 1 7 ? 15.935 -32.253 5.616 1.00 18.40 7 LYS B O 1
ATOM 3613 N N . ASP B 1 8 ? 15.170 -34.297 6.219 1.00 17.80 8 ASP B N 1
ATOM 3614 C CA . ASP B 1 8 ? 16.467 -34.771 6.780 1.00 18.70 8 ASP B CA 1
ATOM 3615 C C . ASP B 1 8 ? 17.554 -34.738 5.712 1.00 18.63 8 ASP B C 1
ATOM 3616 O O . ASP B 1 8 ? 18.649 -34.176 5.925 1.00 19.33 8 ASP B O 1
ATOM 3621 N N . PHE B 1 9 ? 17.221 -35.261 4.540 1.00 17.38 9 PHE B N 1
ATOM 3622 C CA . PHE B 1 9 ? 18.164 -35.342 3.413 1.00 17.16 9 PHE B CA 1
ATOM 3623 C C . PHE B 1 9 ? 18.525 -33.937 2.922 1.00 16.51 9 PHE B C 1
ATOM 3624 O O . PHE B 1 9 ? 19.729 -33.607 2.768 1.00 16.65 9 PHE B O 1
ATOM 3632 N N . ALA B 1 10 ? 17.511 -33.117 2.647 1.00 16.14 10 ALA B N 1
ATOM 3633 C CA . ALA B 1 10 ? 17.757 -31.790 2.041 1.00 16.90 10 ALA B CA 1
ATOM 3634 C C . ALA B 1 10 ? 18.575 -30.951 3.010 1.00 17.16 10 ALA B C 1
ATOM 3635 O O . ALA B 1 10 ? 19.503 -30.229 2.614 1.00 16.00 10 ALA B O 1
ATOM 3637 N N . LYS B 1 11 ? 18.257 -31.065 4.295 1.00 17.48 11 LYS B N 1
ATOM 3638 C CA . LYS B 1 11 ? 18.964 -30.195 5.261 1.00 17.66 11 LYS B CA 1
ATOM 3639 C C . LYS B 1 11 ? 20.412 -30.649 5.429 1.00 17.92 11 LYS B C 1
ATOM 3640 O O . LYS B 1 11 ? 21.297 -29.833 5.640 1.00 18.79 11 LYS B O 1
ATOM 3646 N N . THR B 1 12 ? 20.644 -31.952 5.353 1.00 17.51 12 THR B N 1
ATOM 3647 C CA . THR B 1 12 ? 22.016 -32.512 5.330 1.00 17.78 12 THR B CA 1
ATOM 3648 C C . THR B 1 12 ? 22.768 -32.023 4.073 1.00 18.26 12 THR B C 1
ATOM 3649 O O . THR B 1 12 ? 23.977 -31.723 4.112 1.00 16.75 12 THR B O 1
ATOM 3653 N N . MET B 1 13 ? 22.056 -31.952 2.940 1.00 16.52 13 MET B N 1
ATOM 3654 C CA . MET B 1 13 ? 22.689 -31.436 1.704 1.00 17.21 13 MET B CA 1
ATOM 3655 C C . MET B 1 13 ? 23.025 -29.941 1.824 1.00 16.58 13 MET B C 1
ATOM 3656 O O . MET B 1 13 ? 24.041 -29.467 1.299 1.00 18.09 13 MET B O 1
ATOM 3661 N N . VAL B 1 14 ? 22.195 -29.177 2.537 1.00 16.48 14 VAL B N 1
ATOM 3662 C CA . VAL B 1 14 ? 22.494 -27.761 2.782 1.00 16.31 14 VAL B CA 1
ATOM 3663 C C . VAL B 1 14 ? 23.824 -27.685 3.541 1.00 17.34 14 VAL B C 1
ATOM 3664 O O . VAL B 1 14 ? 24.707 -26.906 3.160 1.00 17.49 14 VAL B O 1
ATOM 3668 N N . ASP B 1 15 ? 23.956 -28.497 4.592 1.00 17.95 15 ASP B N 1
ATOM 3669 C CA . ASP B 1 15 ? 25.214 -28.571 5.384 1.00 19.12 15 ASP B CA 1
ATOM 3670 C C . ASP B 1 15 ? 26.396 -28.875 4.454 1.00 18.47 15 ASP B C 1
ATOM 3671 O O . ASP B 1 15 ? 27.488 -28.264 4.578 1.00 18.54 15 ASP B O 1
ATOM 3676 N N . PHE B 1 16 ? 26.174 -29.833 3.561 1.00 17.67 16 PHE B N 1
ATOM 3677 C CA . PHE B 1 16 ? 27.220 -30.311 2.652 1.00 18.51 16 PHE B CA 1
ATOM 3678 C C . PHE B 1 16 ? 27.653 -29.200 1.704 1.00 18.02 16 PHE B C 1
ATOM 3679 O O . PHE B 1 16 ? 28.870 -28.983 1.468 1.00 18.33 16 PHE B O 1
ATOM 3687 N N . ILE B 1 17 ? 26.687 -28.532 1.085 1.00 17.65 17 ILE B N 1
ATOM 3688 C CA . ILE B 1 17 ? 26.979 -27.449 0.144 1.00 17.54 17 ILE B CA 1
ATOM 3689 C C . ILE B 1 17 ? 27.789 -26.312 0.811 1.00 18.16 17 ILE B C 1
ATOM 3690 O O . ILE B 1 17 ? 28.796 -25.842 0.252 1.00 18.37 17 ILE B O 1
ATOM 3695 N N . ALA B 1 18 ? 27.361 -25.905 2.012 1.00 18.08 18 ALA B N 1
ATOM 3696 C CA . ALA B 1 18 ? 28.114 -24.856 2.736 1.00 19.35 18 ALA B CA 1
ATOM 3697 C C . ALA B 1 18 ? 29.523 -25.328 3.055 1.00 19.15 18 ALA B C 1
ATOM 3698 O O . ALA B 1 18 ? 30.485 -24.550 2.861 1.00 20.11 18 ALA B O 1
ATOM 3700 N N . GLU B 1 19 ? 29.660 -26.561 3.538 1.00 19.07 19 GLU B N 1
ATOM 3701 C CA . GLU B 1 19 ? 31.000 -27.094 3.845 1.00 20.64 19 GLU B CA 1
ATOM 3702 C C . GLU B 1 19 ? 31.881 -27.094 2.610 1.00 20.67 19 GLU B C 1
ATOM 3703 O O . GLU B 1 19 ? 33.059 -26.721 2.654 1.00 21.41 19 GLU B O 1
ATOM 3709 N N . TYR B 1 20 ? 31.313 -27.540 1.501 1.00 19.33 20 TYR B N 1
ATOM 3710 C CA . TYR B 1 20 ? 32.057 -27.598 0.252 1.00 19.23 20 TYR B CA 1
ATOM 3711 C C . TYR B 1 20 ? 32.571 -26.211 -0.192 1.00 19.50 20 TYR B C 1
ATOM 3712 O O . TYR B 1 20 ? 33.795 -26.025 -0.420 1.00 20.46 20 TYR B O 1
ATOM 3721 N N . LEU B 1 21 ? 31.672 -25.240 -0.306 1.00 17.86 21 LEU B N 1
ATOM 3722 C CA . LEU B 1 21 ? 32.020 -23.928 -0.863 1.00 18.87 21 LEU B CA 1
ATOM 3723 C C . LEU B 1 21 ? 32.924 -23.157 0.088 1.00 19.51 21 LEU B C 1
ATOM 3724 O O . LEU B 1 21 ? 33.877 -22.511 -0.356 1.00 20.20 21 LEU B O 1
ATOM 3729 N N . GLU B 1 22 ? 32.639 -23.248 1.390 1.00 19.07 22 GLU B N 1
ATOM 3730 C CA . GLU B 1 22 ? 33.352 -22.428 2.402 1.00 19.95 22 GLU B CA 1
ATOM 3731 C C . GLU B 1 22 ? 34.767 -22.920 2.583 1.00 19.55 22 GLU B C 1
ATOM 3732 O O . GLU B 1 22 ? 35.612 -22.197 3.126 1.00 20.35 22 GLU B O 1
ATOM 3738 N N . ASN B 1 23 ? 35.037 -24.143 2.154 1.00 18.65 23 ASN B N 1
ATOM 3739 C CA . ASN B 1 23 ? 36.386 -24.729 2.315 1.00 19.52 23 ASN B CA 1
ATOM 3740 C C . ASN B 1 23 ? 36.981 -25.170 0.995 1.00 19.18 23 ASN B C 1
ATOM 3741 O O . ASN B 1 23 ? 37.829 -26.078 0.952 1.00 19.27 23 ASN B O 1
ATOM 3746 N N . ILE B 1 24 ? 36.519 -24.528 -0.084 1.00 20.04 24 ILE B N 1
ATOM 3747 C CA . ILE B 1 24 ? 36.836 -24.960 -1.442 1.00 20.99 24 ILE B CA 1
ATOM 3748 C C . ILE B 1 24 ? 38.339 -24.816 -1.788 1.00 20.70 24 ILE B C 1
ATOM 3749 O O . ILE B 1 24 ? 38.840 -25.502 -2.670 1.00 20.31 24 ILE B O 1
ATOM 3754 N N . ARG B 1 25 ? 39.051 -23.981 -1.040 1.00 21.80 25 ARG B N 1
ATOM 3755 C CA . ARG B 1 25 ? 40.523 -23.910 -1.202 1.00 22.34 25 ARG B CA 1
ATOM 3756 C C . ARG B 1 25 ? 41.245 -25.201 -0.802 1.00 22.69 25 ARG B C 1
ATOM 3757 O O . ARG B 1 25 ? 42.427 -25.383 -1.161 1.00 23.53 25 ARG B O 1
ATOM 3765 N N . GLU B 1 26 ? 40.560 -26.110 -0.099 1.00 21.27 26 GLU B N 1
ATOM 3766 C CA . GLU B 1 26 ? 41.161 -27.396 0.246 1.00 21.24 26 GLU B CA 1
ATOM 3767 C C . GLU B 1 26 ? 41.217 -28.363 -0.925 1.00 21.90 26 GLU B C 1
ATOM 3768 O O . GLU B 1 26 ? 41.944 -29.342 -0.870 1.00 21.80 26 GLU B O 1
ATOM 3774 N N . ARG B 1 27 ? 40.390 -28.112 -1.935 1.00 21.56 27 ARG B N 1
ATOM 3775 C CA . ARG B 1 27 ? 40.206 -29.046 -3.044 1.00 23.09 27 ARG B CA 1
ATOM 3776 C C . ARG B 1 27 ? 41.358 -28.925 -4.040 1.00 24.30 27 ARG B C 1
ATOM 3777 O O . ARG B 1 27 ? 41.830 -27.822 -4.302 1.00 24.03 27 ARG B O 1
ATOM 3785 N N . ARG B 1 28 ? 41.771 -30.058 -4.592 1.00 26.51 28 ARG B N 1
ATOM 3786 C CA . ARG B 1 28 ? 42.809 -30.088 -5.626 1.00 28.93 28 ARG B CA 1
ATOM 3787 C C . ARG B 1 28 ? 42.207 -29.736 -6.976 1.00 28.69 28 ARG B C 1
ATOM 3788 O O . ARG B 1 28 ? 41.103 -30.197 -7.330 1.00 27.86 28 ARG B O 1
ATOM 3796 N N . VAL B 1 29 ? 42.902 -28.907 -7.747 1.00 28.95 29 VAL B N 1
ATOM 3797 C CA . VAL B 1 29 ? 42.345 -28.493 -9.035 1.00 30.81 29 VAL B CA 1
ATOM 3798 C C . VAL B 1 29 ? 42.523 -29.546 -10.122 1.00 31.23 29 VAL B C 1
ATOM 3799 O O . VAL B 1 29 ? 41.873 -29.451 -11.150 1.00 31.34 29 VAL B O 1
ATOM 3803 N N . LEU B 1 30 ? 43.426 -30.505 -9.917 1.00 31.94 30 LEU B N 1
ATOM 3804 C CA . LEU B 1 30 ? 43.555 -31.644 -10.837 1.00 33.79 30 LEU B CA 1
ATOM 3805 C C . LEU B 1 30 ? 42.915 -32.863 -10.217 1.00 35.11 30 LEU B C 1
ATOM 3806 O O . LEU B 1 30 ? 43.288 -33.244 -9.104 1.00 35.62 30 LEU B O 1
ATOM 3811 N N . PRO B 1 31 ? 41.950 -33.492 -10.919 1.00 36.49 31 PRO B N 1
ATOM 3812 C CA . PRO B 1 31 ? 41.430 -34.757 -10.398 1.00 37.78 31 PRO B CA 1
ATOM 3813 C C . PRO B 1 31 ? 42.560 -35.760 -10.205 1.00 38.81 31 PRO B C 1
ATOM 3814 O O . PRO B 1 31 ? 43.436 -35.871 -11.051 1.00 40.33 31 PRO B O 1
ATOM 3818 N N . GLU B 1 32 ? 42.541 -36.466 -9.088 1.00 39.86 32 GLU B N 1
ATOM 3819 C CA . GLU B 1 32 ? 43.494 -37.533 -8.815 1.00 40.55 32 GLU B CA 1
ATOM 3820 C C . GLU B 1 32 ? 43.083 -38.841 -9.511 1.00 40.00 32 GLU B C 1
ATOM 3821 O O . GLU B 1 32 ? 43.948 -39.626 -9.964 1.00 41.13 32 GLU B O 1
ATOM 3827 N N . VAL B 1 33 ? 41.771 -39.066 -9.609 1.00 38.08 33 VAL B N 1
ATOM 3828 C CA . VAL B 1 33 ? 41.249 -40.295 -10.225 1.00 36.33 33 VAL B CA 1
ATOM 3829 C C . VAL B 1 33 ? 41.437 -40.214 -11.732 1.00 35.77 33 VAL B C 1
ATOM 3830 O O . VAL B 1 33 ? 41.513 -39.122 -12.280 1.00 35.95 33 VAL B O 1
ATOM 3834 N N . LYS B 1 34 ? 41.531 -41.368 -12.388 1.00 34.47 34 LYS B N 1
ATOM 3835 C CA . LYS B 1 34 ? 41.721 -41.435 -13.831 1.00 34.10 34 LYS B CA 1
ATOM 3836 C C . LYS B 1 34 ? 40.382 -41.695 -14.521 1.00 33.52 34 LYS B C 1
ATOM 3837 O O . LYS B 1 34 ? 39.430 -42.167 -13.871 1.00 31.93 34 LYS B O 1
ATOM 3843 N N . PRO B 1 35 ? 40.304 -41.387 -15.827 1.00 33.04 35 PRO B N 1
ATOM 3844 C CA . PRO B 1 35 ? 39.107 -41.702 -16.603 1.00 33.31 35 PRO B CA 1
ATOM 3845 C C . PRO B 1 35 ? 38.781 -43.177 -16.453 1.00 32.35 35 PRO B C 1
ATOM 3846 O O . PRO B 1 35 ? 39.700 -44.016 -16.425 1.00 32.56 35 PRO B O 1
ATOM 3850 N N . GLY B 1 36 ? 37.493 -43.489 -16.316 1.00 31.37 36 GLY B N 1
ATOM 3851 C CA . GLY B 1 36 ? 37.063 -44.875 -16.047 1.00 30.02 36 GLY B CA 1
ATOM 3852 C C . GLY B 1 36 ? 36.905 -45.262 -14.582 1.00 29.09 36 GLY B C 1
ATOM 3853 O O . GLY B 1 36 ? 36.529 -46.394 -14.271 1.00 28.93 36 GLY B O 1
ATOM 3854 N N . TYR B 1 37 ? 37.164 -44.328 -13.665 1.00 27.63 37 TYR B N 1
ATOM 3855 C CA . TYR B 1 37 ? 37.189 -44.654 -12.249 1.00 26.89 37 TYR B CA 1
ATOM 3856 C C . TYR B 1 37 ? 35.784 -44.946 -11.703 1.00 26.65 37 TYR B C 1
ATOM 3857 O O . TYR B 1 37 ? 35.640 -45.614 -10.691 1.00 26.49 37 TYR B O 1
ATOM 3866 N N . LEU B 1 38 ? 34.754 -44.430 -12.364 1.00 26.49 38 LEU B N 1
ATOM 3867 C CA . LEU B 1 38 ? 33.427 -44.365 -11.717 1.00 27.08 38 LEU B CA 1
ATOM 3868 C C . LEU B 1 38 ? 32.636 -45.673 -11.820 1.00 27.87 38 LEU B C 1
ATOM 3869 O O . LEU B 1 38 ? 32.050 -46.122 -10.832 1.00 28.19 38 LEU B O 1
ATOM 3874 N N . LYS B 1 39 ? 32.623 -46.276 -13.005 1.0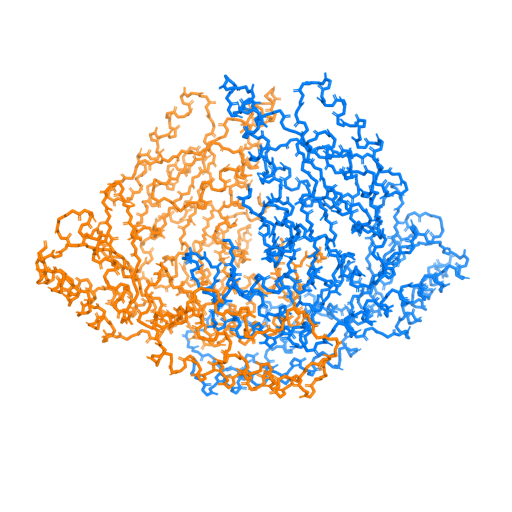0 28.54 39 LYS B N 1
ATOM 3875 C CA . LYS B 1 39 ? 31.817 -47.483 -13.228 1.00 29.44 39 LYS B CA 1
ATOM 3876 C C . LYS B 1 39 ? 32.031 -48.564 -12.148 1.00 29.34 39 LYS B C 1
ATOM 3877 O O . LYS B 1 39 ? 31.038 -49.074 -11.611 1.00 29.05 39 LYS B O 1
ATOM 3883 N N . PRO B 1 40 ? 33.311 -48.882 -11.788 1.00 28.75 40 PRO B N 1
ATOM 3884 C CA . PRO B 1 40 ? 33.522 -49.946 -10.782 1.00 28.98 40 PRO B CA 1
ATOM 3885 C C . PRO B 1 40 ? 33.035 -49.595 -9.376 1.00 28.58 40 PRO B C 1
ATOM 3886 O O . PRO B 1 40 ? 32.954 -50.481 -8.515 1.00 28.64 40 PRO B O 1
ATOM 3890 N N . LEU B 1 41 ? 32.736 -48.318 -9.132 1.00 28.00 41 LEU B N 1
ATOM 3891 C CA . LEU B 1 41 ? 32.353 -47.848 -7.809 1.00 27.67 41 LEU B CA 1
ATOM 3892 C C . LEU B 1 41 ? 30.869 -47.984 -7.529 1.00 27.87 41 LEU B C 1
ATOM 3893 O O . LEU B 1 41 ? 30.444 -47.906 -6.383 1.00 29.00 41 LEU B O 1
ATOM 3898 N N . ILE B 1 42 ? 30.079 -48.156 -8.585 1.00 27.13 42 ILE B N 1
ATOM 3899 C CA . ILE B 1 42 ? 28.631 -48.262 -8.433 1.00 26.80 42 ILE B CA 1
ATOM 3900 C C . ILE B 1 42 ? 28.046 -49.484 -9.190 1.00 25.99 42 ILE B C 1
ATOM 3901 O O . ILE B 1 42 ? 28.692 -50.027 -10.112 1.00 25.56 42 ILE B O 1
ATOM 3906 N N . PRO B 1 43 ? 26.849 -49.945 -8.775 1.00 25.16 43 PRO B N 1
ATOM 3907 C CA . PRO B 1 43 ? 26.216 -51.119 -9.411 1.00 25.24 43 PRO B CA 1
ATOM 3908 C C . PRO B 1 43 ? 25.951 -51.012 -10.916 1.00 25.84 43 PRO B C 1
ATOM 3909 O O . PRO B 1 43 ? 25.902 -49.916 -11.469 1.00 25.64 43 PRO B O 1
ATOM 3913 N N . ASP B 1 44 ? 25.795 -52.142 -11.595 1.00 26.01 44 ASP B N 1
ATOM 3914 C CA . ASP B 1 44 ? 25.605 -52.063 -13.031 1.00 26.56 44 ASP B CA 1
ATOM 3915 C C . ASP B 1 44 ? 24.159 -51.884 -13.449 1.00 24.78 44 ASP B C 1
ATOM 3916 O O . ASP B 1 44 ? 23.900 -51.732 -14.628 1.00 24.86 44 ASP B O 1
ATOM 3921 N N . ALA B 1 45 ? 23.243 -51.895 -12.476 1.00 24.29 45 ALA B N 1
ATOM 3922 C CA . ALA B 1 45 ? 21.812 -51.655 -12.724 1.00 23.14 45 ALA B CA 1
ATOM 3923 C C . ALA B 1 45 ? 21.178 -50.886 -11.593 1.00 21.21 45 ALA B C 1
ATOM 3924 O O . ALA B 1 45 ? 21.658 -50.913 -10.459 1.00 21.71 45 ALA B O 1
ATOM 3926 N N . ALA B 1 46 ? 20.066 -50.203 -11.887 1.00 19.66 46 ALA B N 1
ATOM 3927 C CA . ALA B 1 46 ? 19.273 -49.549 -10.874 1.00 18.59 46 ALA B CA 1
ATOM 3928 C C . ALA B 1 46 ? 18.796 -50.541 -9.767 1.00 18.78 46 ALA B C 1
ATOM 3929 O O . ALA B 1 46 ? 18.599 -51.733 -10.073 1.00 19.83 46 ALA B O 1
ATOM 3931 N N . PRO B 1 47 ? 18.642 -50.071 -8.518 1.00 19.88 47 PRO B N 1
ATOM 3932 C CA . PRO B 1 47 ? 18.158 -50.973 -7.467 1.00 20.07 47 PRO B CA 1
ATOM 3933 C C . PRO B 1 47 ? 16.674 -51.248 -7.629 1.00 20.66 47 PRO B C 1
ATOM 3934 O O . PRO B 1 47 ? 15.917 -50.365 -8.042 1.00 18.94 47 PRO B O 1
ATOM 3938 N N . GLU B 1 48 ? 16.261 -52.480 -7.322 1.00 19.98 48 GLU B N 1
ATOM 3939 C CA . GLU B 1 48 ? 14.838 -52.812 -7.378 1.00 20.49 48 GLU B CA 1
ATOM 3940 C C . GLU B 1 48 ? 14.050 -52.119 -6.283 1.00 21.45 48 GLU B C 1
ATOM 3941 O O . GLU B 1 48 ? 12.951 -51.630 -6.535 1.00 21.98 48 GLU B O 1
ATOM 3947 N N . LYS B 1 49 ? 14.612 -52.072 -5.066 1.00 21.16 49 LYS B N 1
ATOM 3948 C CA . LYS B 1 49 ? 13.987 -51.488 -3.913 1.00 22.85 49 LYS B CA 1
ATOM 3949 C C . LYS B 1 49 ? 14.670 -50.162 -3.596 1.00 22.77 49 LYS B C 1
ATOM 3950 O O . LYS B 1 49 ? 15.847 -49.992 -3.941 1.00 23.56 49 LYS B O 1
ATOM 3956 N N . PRO B 1 50 ? 13.959 -49.215 -2.964 1.00 22.93 50 PRO B N 1
ATOM 3957 C CA . PRO B 1 50 ? 14.621 -47.928 -2.692 1.00 23.43 50 PRO B CA 1
ATOM 3958 C C . PRO B 1 50 ? 15.786 -48.068 -1.720 1.00 24.04 50 PRO B C 1
ATOM 3959 O O . PRO B 1 50 ? 15.717 -48.881 -0.792 1.00 24.30 50 PRO B O 1
ATOM 3963 N N . GLU B 1 51 ? 16.849 -47.316 -1.986 1.00 23.87 51 GLU B N 1
ATOM 3964 C CA . GLU B 1 51 ? 18.014 -47.192 -1.088 1.00 24.76 51 GLU B CA 1
ATOM 3965 C C . GLU B 1 51 ? 17.792 -46.079 -0.055 1.00 25.16 51 GLU B C 1
ATOM 3966 O O . GLU B 1 51 ? 16.805 -45.344 -0.130 1.00 24.75 51 GLU B O 1
ATOM 3972 N N . LYS B 1 52 ? 18.698 -45.956 0.923 1.00 24.08 52 LYS B N 1
ATOM 3973 C CA . LYS B 1 52 ? 18.603 -44.901 1.929 1.00 25.78 52 LYS B CA 1
ATOM 3974 C C . LYS B 1 52 ? 19.327 -43.628 1.470 1.00 22.99 52 LYS B C 1
ATOM 3975 O O . LYS B 1 52 ? 20.402 -43.717 0.895 1.00 23.46 52 LYS B O 1
ATOM 3981 N N . TRP B 1 53 ? 18.739 -42.474 1.763 1.00 22.89 53 TRP B N 1
ATOM 3982 C CA . TRP B 1 53 ? 19.368 -41.199 1.410 1.00 22.68 53 TRP B CA 1
ATOM 3983 C C . TRP B 1 53 ? 20.749 -41.082 2.044 1.00 22.21 53 TRP B C 1
ATOM 3984 O O . TRP B 1 53 ? 21.655 -40.531 1.440 1.00 21.83 53 TRP B O 1
ATOM 3995 N N . GLN B 1 54 ? 20.928 -41.646 3.248 1.00 22.29 54 GLN B N 1
ATOM 3996 C CA . GLN B 1 54 ? 22.247 -41.585 3.896 1.00 21.81 54 GLN B CA 1
ATOM 3997 C C . GLN B 1 54 ? 23.322 -42.236 3.050 1.00 22.54 54 GLN B C 1
ATOM 3998 O O . GLN B 1 54 ? 24.451 -41.752 2.992 1.00 23.72 54 GLN B O 1
ATOM 4004 N N . ASP B 1 55 ? 22.977 -43.322 2.367 1.00 23.44 55 ASP B N 1
ATOM 4005 C CA . ASP B 1 55 ? 23.957 -43.999 1.538 1.00 24.47 55 ASP B CA 1
ATOM 4006 C C . ASP B 1 55 ? 24.284 -43.200 0.286 1.00 24.56 55 ASP B C 1
ATOM 4007 O O . ASP B 1 55 ? 25.419 -43.187 -0.164 1.00 24.68 55 ASP B O 1
ATOM 4012 N N . VAL B 1 56 ? 23.287 -42.499 -0.241 1.00 23.40 56 VAL B N 1
ATOM 4013 C CA . VAL B 1 56 ? 23.535 -41.574 -1.353 1.00 24.27 56 VAL B CA 1
ATOM 4014 C C . VAL B 1 56 ? 24.477 -40.454 -0.891 1.00 24.57 56 VAL B C 1
ATOM 4015 O O . VAL B 1 56 ? 25.480 -40.160 -1.552 1.00 24.93 56 VAL B O 1
ATOM 4019 N N . MET B 1 57 ? 24.185 -39.858 0.268 1.00 25.62 57 MET B N 1
ATOM 4020 C CA . MET B 1 57 ? 25.037 -38.786 0.800 1.00 26.98 57 MET B CA 1
ATOM 4021 C C . MET B 1 57 ? 26.478 -39.218 0.970 1.00 27.51 57 MET B C 1
ATOM 4022 O O . MET B 1 57 ? 27.392 -38.481 0.627 1.00 27.14 57 MET B O 1
ATOM 4027 N N . GLN B 1 58 ? 26.677 -40.403 1.533 1.00 28.06 58 GLN B N 1
ATOM 4028 C CA . GLN B 1 58 ? 27.998 -40.969 1.690 1.00 29.92 58 GLN B CA 1
ATOM 4029 C C . GLN B 1 58 ? 28.712 -41.042 0.357 1.00 28.73 58 GLN B C 1
ATOM 4030 O O . GLN B 1 58 ? 29.924 -40.830 0.285 1.00 28.21 58 GLN B O 1
ATOM 4036 N N . ASP B 1 59 ? 27.950 -41.356 -0.704 1.00 26.51 59 ASP B N 1
ATOM 4037 C CA . ASP B 1 59 ? 28.516 -41.552 -2.024 1.00 25.57 59 ASP B CA 1
ATOM 4038 C C . ASP B 1 59 ? 28.953 -40.264 -2.732 1.00 24.87 59 ASP B C 1
ATOM 4039 O O . ASP B 1 59 ? 29.653 -40.339 -3.761 1.00 25.11 59 ASP B O 1
ATOM 4044 N N . ILE B 1 60 ? 28.528 -39.113 -2.214 1.00 24.19 60 ILE B N 1
ATOM 4045 C CA . ILE B 1 60 ? 28.936 -37.820 -2.781 1.00 24.70 60 ILE B CA 1
ATOM 4046 C C . ILE B 1 60 ? 30.475 -37.654 -2.662 1.00 24.38 60 ILE B C 1
ATOM 4047 O O . ILE B 1 60 ? 31.143 -37.419 -3.666 1.00 24.28 60 ILE B O 1
ATOM 4052 N N . GLU B 1 61 ? 31.033 -37.837 -1.466 1.00 25.21 61 GLU B N 1
ATOM 4053 C CA . GLU B 1 61 ? 32.503 -37.745 -1.296 1.00 26.30 61 GLU B CA 1
ATOM 4054 C C . GLU B 1 61 ? 33.212 -38.997 -1.869 1.00 27.20 61 GLU B C 1
ATOM 4055 O O . GLU B 1 61 ? 34.281 -38.898 -2.486 1.00 27.49 61 GLU B O 1
ATOM 4061 N N . ARG B 1 62 ? 32.610 -40.175 -1.709 1.00 26.08 62 ARG B N 1
ATOM 4062 C CA . ARG B 1 62 ? 33.232 -41.413 -2.197 1.00 27.25 62 ARG B CA 1
ATOM 4063 C C . ARG B 1 62 ? 33.289 -41.561 -3.735 1.00 26.82 62 ARG B C 1
ATOM 4064 O O . ARG B 1 62 ? 34.306 -41.979 -4.284 1.00 27.67 62 ARG B O 1
ATOM 4072 N N . VAL B 1 63 ? 32.199 -41.217 -4.423 1.00 26.39 63 VAL B N 1
ATOM 4073 C CA . VAL B 1 63 ? 32.069 -41.475 -5.866 1.00 26.23 63 VAL B CA 1
ATOM 4074 C C . VAL B 1 63 ? 32.153 -40.208 -6.730 1.00 25.24 63 VAL B C 1
ATOM 4075 O O . VAL B 1 63 ? 32.790 -40.214 -7.788 1.00 25.35 63 VAL B O 1
ATOM 4079 N N . ILE B 1 64 ? 31.519 -39.130 -6.280 1.00 23.39 64 ILE B N 1
ATOM 4080 C CA . ILE B 1 64 ? 31.384 -37.943 -7.124 1.00 22.74 64 ILE B CA 1
ATOM 4081 C C . ILE B 1 64 ? 32.583 -36.986 -7.032 1.00 22.80 64 ILE B C 1
ATOM 4082 O O . ILE B 1 64 ? 33.252 -36.672 -8.042 1.00 22.97 64 ILE B O 1
ATOM 4087 N N . MET B 1 65 ? 32.847 -36.521 -5.826 1.00 22.34 65 MET B N 1
ATOM 4088 C CA . MET B 1 65 ? 33.823 -35.427 -5.635 1.00 23.41 65 MET B CA 1
ATOM 4089 C C . MET B 1 65 ? 35.241 -35.741 -6.149 1.00 23.48 65 MET B C 1
ATOM 4090 O O . MET B 1 65 ? 35.901 -34.815 -6.655 1.00 23.23 65 MET B O 1
ATOM 4095 N N . PRO B 1 66 ? 35.707 -37.013 -6.048 1.00 25.41 66 PRO B N 1
ATOM 4096 C CA . PRO B 1 66 ? 37.020 -37.338 -6.662 1.00 25.64 66 PRO B CA 1
ATOM 4097 C C . PRO B 1 66 ? 37.121 -36.969 -8.140 1.00 26.61 66 PRO B C 1
ATOM 4098 O O . PRO B 1 66 ? 38.218 -36.653 -8.604 1.00 27.40 66 PRO B O 1
ATOM 4102 N N . GLY B 1 67 ? 35.998 -37.027 -8.872 1.00 25.65 67 GLY B N 1
ATOM 4103 C CA . GLY B 1 67 ? 35.964 -36.735 -10.303 1.00 24.30 67 GLY B CA 1
ATOM 4104 C C . GLY B 1 67 ? 35.396 -35.395 -10.738 1.00 24.30 67 GLY B C 1
ATOM 4105 O O . GLY B 1 67 ? 35.233 -35.162 -11.929 1.00 25.00 67 GLY B O 1
ATOM 4106 N N . VAL B 1 68 ? 35.141 -34.499 -9.780 1.00 24.36 68 VAL B N 1
ATOM 4107 C CA . VAL B 1 68 ? 34.553 -33.190 -10.056 1.00 25.27 68 VAL B CA 1
ATOM 4108 C C . VAL B 1 68 ? 35.627 -32.148 -10.427 1.00 25.58 68 VAL B C 1
ATOM 4109 O O . VAL B 1 68 ? 36.712 -32.151 -9.846 1.00 26.77 68 VAL B O 1
ATOM 4113 N N . THR B 1 69 ? 35.302 -31.293 -11.391 1.00 25.74 69 THR B N 1
ATOM 4114 C CA . THR B 1 69 ? 36.068 -30.094 -11.684 1.00 26.17 69 THR B CA 1
ATOM 4115 C C . THR B 1 69 ? 35.580 -28.990 -10.767 1.00 24.68 69 THR B C 1
ATOM 4116 O O . THR B 1 69 ? 34.405 -28.660 -10.742 1.00 23.71 69 THR B O 1
ATOM 4120 N N . HIS B 1 70 ? 36.492 -28.405 -9.998 1.00 24.15 70 HIS B N 1
ATOM 4121 C CA . HIS B 1 70 ? 36.052 -27.394 -9.026 1.00 23.81 70 HIS B CA 1
ATOM 4122 C C . HIS B 1 70 ? 36.031 -25.992 -9.642 1.00 24.59 70 HIS B C 1
ATOM 4123 O O . HIS B 1 70 ? 36.910 -25.157 -9.380 1.00 25.24 70 HIS B O 1
ATOM 4130 N N . TRP B 1 71 ? 34.987 -25.728 -10.424 1.00 25.05 71 TRP B N 1
ATOM 4131 C CA . TRP B 1 71 ? 34.799 -24.448 -11.128 1.00 25.22 71 TRP B CA 1
ATOM 4132 C C . TRP B 1 71 ? 34.860 -23.253 -10.195 1.00 25.35 71 TRP B C 1
ATOM 4133 O O . TRP B 1 71 ? 35.224 -22.177 -10.626 1.00 25.49 71 TRP B O 1
ATOM 4144 N N . HIS B 1 72 ? 34.489 -23.422 -8.927 1.00 24.12 72 HIS B N 1
ATOM 4145 C CA . HIS B 1 72 ? 34.408 -22.276 -8.024 1.00 23.61 72 HIS B CA 1
ATOM 4146 C C . HIS B 1 72 ? 35.660 -22.119 -7.153 1.00 22.88 72 HIS B C 1
ATOM 4147 O O . HIS B 1 72 ? 35.678 -21.288 -6.247 1.00 23.49 72 HIS B O 1
ATOM 4154 N N . SER B 1 73 ? 36.685 -22.936 -7.397 1.00 21.90 73 SER B N 1
ATOM 4155 C CA . SER B 1 73 ? 37.962 -22.767 -6.703 1.00 21.88 73 SER B CA 1
ATOM 4156 C C . SER B 1 73 ? 38.659 -21.514 -7.266 1.00 22.61 73 SER B C 1
ATOM 4157 O O . SER B 1 73 ? 38.735 -21.344 -8.474 1.00 21.15 73 SER B O 1
ATOM 4160 N N . PRO B 1 74 ? 39.152 -20.632 -6.387 1.00 22.90 74 PRO B N 1
ATOM 4161 C CA . PRO B 1 74 ? 39.939 -19.460 -6.831 1.00 22.77 74 PRO B CA 1
ATOM 4162 C C . PRO B 1 74 ? 41.276 -19.837 -7.511 1.00 22.73 74 PRO B C 1
ATOM 4163 O O . PRO B 1 74 ? 41.954 -18.951 -8.067 1.00 24.35 74 PRO B O 1
ATOM 4167 N N . LYS B 1 75 ? 41.637 -21.123 -7.498 1.00 21.21 75 LYS B N 1
ATOM 4168 C CA . LYS B 1 75 ? 42.835 -21.581 -8.181 1.00 22.71 75 LYS B CA 1
ATOM 4169 C C . LYS B 1 75 ? 42.503 -22.031 -9.617 1.00 22.14 75 LYS B C 1
ATOM 4170 O O . LYS B 1 75 ? 43.401 -22.377 -10.402 1.00 21.15 75 LYS B O 1
ATOM 4176 N N . PHE B 1 76 ? 41.210 -22.033 -9.948 1.00 21.58 76 PHE B N 1
ATOM 4177 C CA . PHE B 1 76 ? 40.744 -22.500 -11.256 1.00 22.62 76 PHE B CA 1
ATOM 4178 C C . PHE B 1 76 ? 40.269 -21.361 -12.154 1.00 22.69 76 PHE B C 1
ATOM 4179 O O . PHE B 1 76 ? 39.272 -20.691 -11.859 1.00 23.96 76 PHE B O 1
ATOM 4187 N N . HIS B 1 77 ? 40.991 -21.129 -13.248 1.00 22.55 77 HIS B N 1
ATOM 4188 C CA . HIS B 1 77 ? 40.678 -20.061 -14.165 1.00 22.37 77 HIS B CA 1
ATOM 4189 C C . HIS B 1 77 ? 40.145 -20.689 -15.442 1.00 23.51 77 HIS B C 1
ATOM 4190 O O . HIS B 1 77 ? 40.910 -21.035 -16.343 1.00 24.62 77 HIS B O 1
ATOM 4197 N N . ALA B 1 78 ? 38.842 -20.873 -15.480 1.00 23.32 78 ALA B N 1
ATOM 4198 C CA . ALA B 1 78 ? 38.157 -21.389 -16.662 1.00 24.29 78 ALA B CA 1
ATOM 4199 C C . ALA B 1 78 ? 37.941 -20.265 -17.673 1.00 24.85 78 ALA B C 1
ATOM 4200 O O . ALA B 1 78 ? 38.540 -19.218 -17.536 1.00 24.43 78 ALA B O 1
ATOM 4202 N N . TYR B 1 79 ? 37.146 -20.464 -18.734 1.00 25.66 79 TYR B N 1
ATOM 4203 C CA . TYR B 1 79 ? 37.020 -19.390 -19.746 1.00 26.64 79 TYR B CA 1
ATOM 4204 C C . TYR B 1 79 ? 36.422 -18.119 -19.193 1.00 26.43 79 TYR B C 1
ATOM 4205 O O . TYR B 1 79 ? 36.961 -17.038 -19.404 1.00 26.87 79 TYR B O 1
ATOM 4214 N N . PHE B 1 80 ? 35.319 -18.267 -18.460 1.00 26.08 80 PHE B N 1
ATOM 4215 C CA . PHE B 1 80 ? 34.666 -17.155 -17.805 1.00 25.96 80 PHE B CA 1
ATOM 4216 C C . PHE B 1 80 ? 34.022 -17.693 -16.531 1.00 24.85 80 PHE B C 1
ATOM 4217 O O . PHE B 1 80 ? 33.916 -18.928 -16.362 1.00 24.63 80 PHE B O 1
ATOM 4225 N N . PRO B 1 81 ? 33.635 -16.791 -15.613 1.00 24.99 81 PRO B N 1
ATOM 4226 C CA . PRO B 1 81 ? 32.947 -17.250 -14.384 1.00 24.80 81 PRO B CA 1
ATOM 4227 C C . PRO B 1 81 ? 31.690 -18.054 -14.669 1.00 25.64 81 PRO B C 1
ATOM 4228 O O . PRO B 1 81 ? 30.999 -17.774 -15.661 1.00 25.07 81 PRO B O 1
ATOM 4232 N N . THR B 1 82 ? 31.439 -19.064 -13.831 1.00 26.02 82 THR B N 1
ATOM 4233 C CA . THR B 1 82 ? 30.130 -19.722 -13.726 1.00 26.16 82 THR B CA 1
ATOM 4234 C C . THR B 1 82 ? 29.499 -19.187 -12.458 1.00 25.46 82 THR B C 1
ATOM 4235 O O . THR B 1 82 ? 30.000 -19.436 -11.356 1.00 24.79 82 THR B O 1
ATOM 4239 N N . ALA B 1 83 ? 28.389 -18.466 -12.596 1.00 24.42 83 ALA B N 1
ATOM 4240 C CA . ALA B 1 83 ? 27.818 -17.807 -11.439 1.00 24.20 83 ALA B CA 1
ATOM 4241 C C . ALA B 1 83 ? 27.318 -18.842 -10.467 1.00 24.60 83 ALA B C 1
ATOM 4242 O O . ALA B 1 83 ? 26.720 -19.864 -10.839 1.00 23.33 83 ALA B O 1
ATOM 4244 N N . ASN B 1 84 ? 27.612 -18.569 -9.209 1.00 25.34 84 ASN B N 1
ATOM 4245 C CA . ASN B 1 84 ? 27.035 -19.319 -8.125 1.00 26.73 84 ASN B CA 1
ATOM 4246 C C . ASN B 1 84 ? 26.834 -18.325 -7.005 1.00 26.37 84 ASN B C 1
ATOM 4247 O O . ASN B 1 84 ? 27.710 -17.484 -6.754 1.00 27.40 84 ASN B O 1
ATOM 4252 N N . SER B 1 85 ? 25.684 -18.395 -6.336 1.00 24.16 85 SER B N 1
ATOM 4253 C CA . SER B 1 85 ? 25.512 -17.636 -5.097 1.00 22.21 85 SER B CA 1
ATOM 4254 C C . SER B 1 85 ? 24.501 -18.371 -4.215 1.00 20.92 85 SER B C 1
ATOM 4255 O O . SER B 1 85 ? 23.643 -19.125 -4.714 1.00 21.12 85 SER B O 1
ATOM 4258 N N . TYR B 1 86 ? 24.608 -18.136 -2.912 1.00 20.70 86 TYR B N 1
ATOM 4259 C CA . TYR B 1 86 ? 23.681 -18.758 -1.975 1.00 19.89 86 TYR B CA 1
ATOM 4260 C C . TYR B 1 86 ? 22.212 -18.332 -2.209 1.00 20.49 86 TYR B C 1
ATOM 4261 O O . TYR B 1 86 ? 21.325 -19.209 -2.183 1.00 20.25 86 TYR B O 1
ATOM 4270 N N . PRO B 1 87 ? 21.940 -17.023 -2.452 1.00 20.63 87 PRO B N 1
ATOM 4271 C CA . PRO B 1 87 ? 20.537 -16.673 -2.741 1.00 20.17 87 PRO B CA 1
ATOM 4272 C C . PRO B 1 87 ? 19.948 -17.414 -3.940 1.00 19.72 87 PRO B C 1
ATOM 4273 O O . PRO B 1 87 ? 18.781 -17.807 -3.892 1.00 19.48 87 PRO B O 1
ATOM 4277 N N . ALA B 1 88 ? 20.748 -17.620 -4.990 1.00 19.77 88 ALA B N 1
ATOM 4278 C CA . ALA B 1 88 ? 20.249 -18.289 -6.201 1.00 19.08 88 ALA B CA 1
ATOM 4279 C C . ALA B 1 88 ? 19.984 -19.774 -5.928 1.00 18.59 88 ALA B C 1
ATOM 4280 O O . ALA B 1 88 ? 19.017 -20.338 -6.448 1.00 18.43 88 ALA B O 1
ATOM 4282 N N . ILE B 1 89 ? 20.813 -20.403 -5.097 1.00 17.39 89 ILE B N 1
ATOM 4283 C CA . ILE B 1 89 ? 20.593 -21.820 -4.738 1.00 18.76 89 ILE B CA 1
ATOM 4284 C C . ILE B 1 89 ? 19.212 -21.959 -4.090 1.00 18.75 89 ILE B C 1
ATOM 4285 O O . ILE B 1 89 ? 18.427 -22.851 -4.415 1.00 18.84 89 ILE B O 1
ATOM 4290 N N . VAL B 1 90 ? 18.911 -21.056 -3.162 1.00 17.91 90 VAL B N 1
ATOM 4291 C CA . VAL B 1 90 ? 17.631 -21.160 -2.423 1.00 17.67 90 VAL B CA 1
ATOM 4292 C C . VAL B 1 90 ? 16.448 -20.875 -3.360 1.00 17.99 90 VAL B C 1
ATOM 4293 O O . VAL B 1 90 ? 15.441 -21.582 -3.289 1.00 18.97 90 VAL B O 1
ATOM 4297 N N . ALA B 1 91 ? 16.567 -19.878 -4.235 1.00 18.61 91 ALA B N 1
ATOM 4298 C CA . ALA B 1 91 ? 15.529 -19.613 -5.225 1.00 19.41 91 ALA B CA 1
ATOM 4299 C C . ALA B 1 91 ? 15.260 -20.872 -6.057 1.00 20.33 91 ALA B C 1
ATOM 4300 O O . ALA B 1 91 ? 14.109 -21.262 -6.277 1.00 21.15 91 ALA B O 1
ATOM 4302 N N . ASP B 1 92 ? 16.323 -21.501 -6.529 1.00 19.63 92 ASP B N 1
ATOM 4303 C CA . ASP B 1 92 ? 16.112 -22.692 -7.386 1.00 20.67 92 ASP B CA 1
ATOM 4304 C C . ASP B 1 92 ? 15.447 -23.889 -6.697 1.00 20.43 92 ASP B C 1
ATOM 4305 O O . ASP B 1 92 ? 14.795 -24.711 -7.369 1.00 19.41 92 ASP B O 1
ATOM 4310 N N . MET B 1 93 ? 15.601 -24.007 -5.377 1.00 20.22 93 MET B N 1
ATOM 4311 C CA . MET B 1 93 ? 14.873 -25.037 -4.614 1.00 19.73 93 MET B CA 1
ATOM 4312 C C . MET B 1 93 ? 13.366 -24.838 -4.790 1.00 20.94 93 MET B C 1
ATOM 4313 O O . MET B 1 93 ? 12.624 -25.789 -5.087 1.00 19.13 93 MET B O 1
ATOM 4318 N N . LEU B 1 94 ? 12.952 -23.593 -4.636 1.00 20.05 94 LEU B N 1
ATOM 4319 C CA . LEU B 1 94 ? 11.540 -23.245 -4.764 1.00 22.09 94 LEU B CA 1
ATOM 4320 C C . LEU B 1 94 ? 11.065 -23.361 -6.190 1.00 22.90 94 LEU B C 1
ATOM 4321 O O . LEU B 1 94 ? 9.989 -23.925 -6.435 1.00 23.55 94 LEU B O 1
ATOM 4326 N N . SER B 1 95 ? 11.856 -22.829 -7.135 1.00 25.18 95 SER B N 1
ATOM 4327 C CA . SER B 1 95 ? 11.484 -22.917 -8.561 1.00 29.05 95 SER B CA 1
ATOM 4328 C C . SER B 1 95 ? 11.309 -24.368 -8.964 1.00 30.67 95 SER B C 1
ATOM 4329 O O . SER B 1 95 ? 10.398 -24.696 -9.727 1.00 31.80 95 SER B O 1
ATOM 4332 N N . GLY B 1 96 ? 12.172 -25.238 -8.445 1.00 32.19 96 GLY B N 1
ATOM 4333 C CA . GLY B 1 96 ? 12.102 -26.674 -8.759 1.00 34.78 96 GLY B CA 1
ATOM 4334 C C . GLY B 1 96 ? 10.771 -27.266 -8.343 1.00 35.08 96 GLY B C 1
ATOM 4335 O O . GLY B 1 96 ? 10.179 -28.063 -9.092 1.00 36.15 96 GLY B O 1
ATOM 4336 N N . ALA B 1 97 ? 10.294 -26.827 -7.177 1.00 34.94 97 ALA B N 1
ATOM 4337 C CA . ALA B 1 97 ? 9.018 -27.229 -6.584 1.00 35.50 97 ALA B CA 1
ATOM 4338 C C . ALA B 1 97 ? 7.762 -26.677 -7.259 1.00 35.50 97 ALA B C 1
ATOM 4339 O O . ALA B 1 97 ? 6.726 -27.348 -7.253 1.00 36.90 97 ALA B O 1
ATOM 4341 N N . ILE B 1 98 ? 7.837 -25.478 -7.843 1.00 34.82 98 ILE B N 1
ATOM 4342 C CA . ILE B 1 98 ? 6.636 -24.819 -8.391 1.00 33.76 98 ILE B CA 1
ATOM 4343 C C . ILE B 1 98 ? 6.610 -24.481 -9.896 1.00 34.19 98 ILE B C 1
ATOM 4344 O O . ILE B 1 98 ? 5.548 -24.179 -10.432 1.00 34.80 98 ILE B O 1
ATOM 4349 N N . ALA B 1 99 ? 7.755 -24.504 -10.572 1.00 33.76 99 ALA B N 1
ATOM 4350 C CA . ALA B 1 99 ? 7.800 -24.095 -11.981 1.00 34.61 99 ALA B CA 1
ATOM 4351 C C . ALA B 1 99 ? 7.502 -25.260 -12.929 1.00 35.77 99 ALA B C 1
ATOM 4352 O O . ALA B 1 99 ? 7.557 -26.430 -12.542 1.00 34.31 99 ALA B O 1
ATOM 4354 N N . CYS B 1 100 ? 7.220 -24.939 -14.184 1.00 38.29 100 CYS B N 1
ATOM 4355 C CA . CYS B 1 100 ? 7.205 -25.972 -15.226 1.00 40.53 100 CYS B CA 1
ATOM 4356 C C . CYS B 1 100 ? 7.998 -25.558 -16.460 1.00 42.58 100 CYS B C 1
ATOM 4357 O O . CYS B 1 100 ? 8.296 -24.373 -16.670 1.00 43.42 100 CYS B O 1
ATOM 4360 N N . ILE B 1 101 ? 8.353 -26.561 -17.258 1.00 45.13 101 ILE B N 1
ATOM 4361 C CA . ILE B 1 101 ? 9.054 -26.399 -18.537 1.00 47.15 101 ILE B CA 1
ATOM 4362 C C . ILE B 1 101 ? 8.365 -25.445 -19.494 1.00 48.02 101 ILE B C 1
ATOM 4363 O O . ILE B 1 101 ? 9.024 -24.759 -20.292 1.00 48.56 101 ILE B O 1
ATOM 4368 N N . GLY B 1 102 ? 7.038 -25.403 -19.420 1.00 48.88 102 GLY B N 1
ATOM 4369 C CA . GLY B 1 102 ? 6.263 -24.566 -20.319 1.00 49.73 102 GLY B CA 1
ATOM 4370 C C . GLY B 1 102 ? 5.716 -25.333 -21.504 1.00 50.36 102 GLY B C 1
ATOM 4371 O O . GLY B 1 102 ? 5.423 -24.744 -22.544 1.00 50.51 102 GLY B O 1
ATOM 4372 N N . PHE B 1 103 ? 5.580 -26.650 -21.355 1.00 50.77 103 PHE B N 1
ATOM 4373 C CA . PHE B 1 103 ? 4.941 -27.470 -22.383 1.00 51.56 103 PHE B CA 1
ATOM 4374 C C . PHE B 1 103 ? 3.482 -27.018 -22.498 1.00 52.65 103 PHE B C 1
ATOM 4375 O O . PHE B 1 103 ? 3.047 -26.597 -23.577 1.00 52.62 103 PHE B O 1
ATOM 4383 N N . THR B 1 104 ? 2.761 -27.081 -21.373 1.00 53.62 104 THR B N 1
ATOM 4384 C CA . THR B 1 104 ? 1.432 -26.479 -21.218 1.00 54.87 104 THR B CA 1
ATOM 4385 C C . THR B 1 104 ? 1.655 -24.989 -20.996 1.00 55.74 104 THR B C 1
ATOM 4386 O O . THR B 1 104 ? 2.321 -24.604 -20.028 1.00 55.76 104 THR B O 1
ATOM 4390 N N . TRP B 1 105 ? 1.126 -24.156 -21.889 1.00 56.47 105 TRP B N 1
ATOM 4391 C CA . TRP B 1 105 ? 1.396 -22.717 -21.815 1.00 57.56 105 TRP B CA 1
ATOM 4392 C C . TRP B 1 105 ? 1.009 -22.123 -20.450 1.00 57.29 105 TRP B C 1
ATOM 4393 O O . TRP B 1 105 ? -0.173 -22.108 -20.070 1.00 57.50 105 TRP B O 1
ATOM 4404 N N . ILE B 1 106 ? 2.036 -21.675 -19.722 1.00 56.87 106 ILE B N 1
ATOM 4405 C CA . ILE B 1 106 ? 1.882 -20.969 -18.448 1.00 56.07 106 ILE B CA 1
ATOM 4406 C C . ILE B 1 106 ? 1.032 -19.704 -18.621 1.00 55.52 106 ILE B C 1
ATOM 4407 O O . ILE B 1 106 ? 1.519 -18.680 -19.127 1.00 55.93 106 ILE B O 1
ATOM 4412 N N . ALA B 1 107 ? -0.236 -19.782 -18.213 1.00 54.23 107 ALA B N 1
ATOM 4413 C CA . ALA B 1 107 ? -1.094 -18.594 -18.135 1.00 52.74 107 ALA B CA 1
ATOM 4414 C C . ALA B 1 107 ? -1.117 -18.073 -16.684 1.00 51.61 107 ALA B C 1
ATOM 4415 O O . ALA B 1 107 ? -2.186 -17.891 -16.085 1.00 51.75 107 ALA B O 1
ATOM 4417 N N . SER B 1 108 ? 0.078 -17.829 -16.137 1.00 49.39 108 SER B N 1
ATOM 4418 C CA . SER B 1 108 ? 0.252 -17.638 -14.699 1.00 47.03 108 SER B CA 1
ATOM 4419 C C . SER B 1 108 ? 0.796 -16.259 -14.346 1.00 44.23 108 SER B C 1
ATOM 4420 O O . SER B 1 108 ? 1.886 -15.886 -14.794 1.00 44.70 108 SER B O 1
ATOM 4423 N N . PRO B 1 109 ? 0.042 -15.504 -13.528 1.00 41.58 109 PRO B N 1
ATOM 4424 C CA . PRO B 1 109 ? 0.399 -14.131 -13.179 1.00 39.22 109 PRO B CA 1
ATOM 4425 C C . PRO B 1 109 ? 1.805 -13.952 -12.580 1.00 37.43 109 PRO B C 1
ATOM 4426 O O . PRO B 1 109 ? 2.568 -13.102 -13.065 1.00 35.71 109 PRO B O 1
ATOM 4430 N N . ALA B 1 110 ? 2.137 -14.722 -11.541 1.00 35.08 110 ALA B N 1
ATOM 4431 C CA . ALA B 1 110 ? 3.394 -14.510 -10.799 1.00 33.95 110 ALA B CA 1
ATOM 4432 C C . ALA B 1 110 ? 4.644 -14.685 -11.649 1.00 33.17 110 ALA B C 1
ATOM 4433 O O . ALA B 1 110 ? 5.542 -13.855 -11.584 1.00 31.74 110 ALA B O 1
ATOM 4435 N N . CYS B 1 111 ? 4.692 -15.771 -12.427 1.00 32.04 111 CYS B N 1
ATOM 4436 C CA . CYS B 1 111 ? 5.830 -16.090 -13.289 1.00 32.75 111 CYS B CA 1
ATOM 4437 C C . CYS B 1 111 ? 6.110 -14.988 -14.301 1.00 32.05 111 CYS B C 1
ATOM 4438 O O . CYS B 1 111 ? 7.245 -14.526 -14.442 1.00 31.57 111 CYS B O 1
ATOM 4441 N N . THR B 1 112 ? 5.049 -14.588 -14.990 1.00 31.01 112 THR B N 1
ATOM 4442 C CA . THR B 1 112 ? 5.093 -13.561 -16.003 1.00 31.56 112 THR B CA 1
ATOM 4443 C C . THR B 1 112 ? 5.384 -12.176 -15.402 1.00 29.81 112 THR B C 1
ATOM 4444 O O . THR B 1 112 ? 6.287 -11.465 -15.856 1.00 29.54 112 THR B O 1
ATOM 4448 N N . GLU B 1 113 ? 4.629 -11.808 -14.378 1.00 29.08 113 GLU B N 1
ATOM 4449 C CA . GLU B 1 113 ? 4.721 -10.462 -13.838 1.00 29.22 113 GLU B CA 1
ATOM 4450 C C . GLU B 1 113 ? 6.036 -10.183 -13.126 1.00 28.19 113 GLU B C 1
ATOM 4451 O O . GLU B 1 113 ? 6.585 -9.087 -13.251 1.00 28.04 113 GLU B O 1
ATOM 4457 N N . LEU B 1 114 ? 6.555 -11.184 -12.417 1.00 26.43 114 LEU B N 1
ATOM 4458 C CA . LEU B 1 114 ? 7.859 -11.035 -11.769 1.00 25.69 114 LEU B CA 1
ATOM 4459 C C . LEU B 1 114 ? 8.980 -10.852 -12.797 1.00 24.76 114 LEU B C 1
ATOM 4460 O O . LEU B 1 114 ? 9.881 -10.039 -12.575 1.00 23.42 114 LEU B O 1
ATOM 4465 N N . GLU B 1 115 ? 8.907 -11.581 -13.916 1.00 24.93 115 GLU B N 1
ATOM 4466 C CA . GLU B 1 115 ? 9.881 -11.465 -14.993 1.00 25.61 115 GLU B CA 1
ATOM 4467 C C . GLU B 1 115 ? 9.915 -10.034 -15.528 1.00 25.60 115 GLU B C 1
ATOM 4468 O O . GLU B 1 115 ? 10.981 -9.466 -15.717 1.00 25.14 115 GLU B O 1
ATOM 4474 N N . VAL B 1 116 ? 8.744 -9.435 -15.749 1.00 25.94 116 VAL B N 1
ATOM 4475 C CA . VAL B 1 116 ? 8.719 -8.058 -16.258 1.00 25.95 116 VAL B CA 1
ATOM 4476 C C . VAL B 1 116 ? 9.409 -7.095 -15.295 1.00 26.20 116 VAL B C 1
ATOM 4477 O O . VAL B 1 116 ? 10.281 -6.330 -15.715 1.00 26.90 116 VAL B O 1
ATOM 4481 N N . VAL B 1 117 ? 9.050 -7.138 -14.014 1.00 26.24 117 VAL B N 1
ATOM 4482 C CA . VAL B 1 117 ? 9.619 -6.215 -13.035 1.00 25.61 117 VAL B CA 1
ATOM 4483 C C . VAL B 1 117 ? 11.128 -6.409 -12.843 1.00 25.84 117 VAL B C 1
ATOM 4484 O O . VAL B 1 117 ? 11.877 -5.445 -12.711 1.00 24.88 117 VAL B O 1
ATOM 4488 N N . MET B 1 118 ? 11.582 -7.660 -12.830 1.00 25.28 118 MET B N 1
ATOM 4489 C CA . MET B 1 118 ? 13.004 -7.896 -12.641 1.00 25.19 118 MET B CA 1
ATOM 4490 C C . MET B 1 118 ? 13.823 -7.387 -13.821 1.00 25.65 118 MET B C 1
ATOM 4491 O O . MET B 1 118 ? 14.958 -6.926 -13.655 1.00 24.82 118 MET B O 1
ATOM 4496 N N . MET B 1 119 ? 13.265 -7.509 -15.026 1.00 25.68 119 MET B N 1
ATOM 4497 C CA . MET B 1 119 ? 13.949 -7.027 -16.213 1.00 26.54 119 MET B CA 1
ATOM 4498 C C . MET B 1 119 ? 13.996 -5.482 -16.210 1.00 27.41 119 MET B C 1
ATOM 4499 O O . MET B 1 119 ? 14.928 -4.901 -16.729 1.00 27.28 119 MET B O 1
ATOM 4504 N N . ASP B 1 120 ? 13.002 -4.849 -15.596 1.00 28.18 120 ASP B N 1
ATOM 4505 C CA . ASP B 1 120 ? 13.033 -3.383 -15.396 1.00 29.04 120 ASP B CA 1
ATOM 4506 C C . ASP B 1 120 ? 14.030 -2.996 -14.307 1.00 28.91 120 ASP B C 1
ATOM 4507 O O . ASP B 1 120 ? 14.781 -2.028 -14.458 1.00 28.43 120 ASP B O 1
ATOM 4512 N N . TRP B 1 121 ? 14.038 -3.744 -13.200 1.00 29.01 121 TRP B N 1
ATOM 4513 C CA . TRP B 1 121 ? 15.051 -3.561 -12.150 1.00 28.68 121 TRP B CA 1
ATOM 4514 C C . TRP B 1 121 ? 16.435 -3.621 -12.768 1.00 29.17 121 TRP B C 1
ATOM 4515 O O . TRP B 1 121 ? 17.268 -2.721 -12.554 1.00 29.10 121 TRP B O 1
ATOM 4526 N N . LEU B 1 122 ? 16.694 -4.695 -13.521 1.00 28.86 122 LEU B N 1
ATOM 4527 C CA . LEU B 1 122 ? 18.013 -4.932 -14.084 1.00 29.21 122 LEU B CA 1
ATOM 4528 C C . LEU B 1 122 ? 18.330 -3.914 -15.181 1.00 29.37 122 LEU B C 1
ATOM 4529 O O . LEU B 1 122 ? 19.471 -3.471 -15.318 1.00 28.96 122 LEU B O 1
ATOM 4534 N N . GLY B 1 123 ? 17.310 -3.539 -15.955 1.00 29.59 123 GLY B N 1
ATOM 4535 C CA . GLY B 1 123 ? 17.508 -2.587 -17.054 1.00 30.13 123 GLY B CA 1
ATOM 4536 C C . GLY B 1 123 ? 17.877 -1.216 -16.510 1.00 30.25 123 GLY B C 1
ATOM 4537 O O . GLY B 1 123 ? 18.714 -0.512 -17.095 1.00 30.62 123 GLY B O 1
ATOM 4538 N N . LYS B 1 124 ? 17.292 -0.869 -15.365 1.00 30.36 124 LYS B N 1
ATOM 4539 C CA . LYS B 1 124 ? 17.635 0.383 -14.678 1.00 30.85 124 LYS B CA 1
ATOM 4540 C C . LYS B 1 124 ? 19.060 0.358 -14.152 1.00 30.62 124 LYS B C 1
ATOM 4541 O O . LYS B 1 124 ? 19.809 1.336 -14.303 1.00 30.32 124 LYS B O 1
ATOM 4547 N N . MET B 1 125 ? 19.449 -0.780 -13.563 1.00 29.68 125 MET B N 1
ATOM 4548 C CA . MET B 1 125 ? 20.800 -0.948 -13.056 1.00 29.22 125 MET B CA 1
ATOM 4549 C C . MET B 1 125 ? 21.850 -0.740 -14.149 1.00 30.00 125 MET B C 1
ATOM 4550 O O . MET B 1 125 ? 22.933 -0.227 -13.878 1.00 30.82 125 MET B O 1
ATOM 4555 N N . LEU B 1 126 ? 21.523 -1.138 -15.374 1.00 30.57 126 LEU B N 1
ATOM 4556 C CA . LEU B 1 126 ? 22.411 -0.958 -16.532 1.00 31.80 126 LEU B CA 1
ATOM 4557 C C . LEU B 1 126 ? 22.235 0.412 -17.181 1.00 33.04 126 LEU B C 1
ATOM 4558 O O . LEU B 1 126 ? 22.934 0.742 -18.133 1.00 33.50 126 LEU B O 1
ATOM 4563 N N . GLU B 1 127 ? 21.274 1.182 -16.686 1.00 34.17 127 GLU B N 1
ATOM 4564 C CA . GLU B 1 127 ? 20.879 2.439 -17.336 1.00 35.90 127 GLU B CA 1
ATOM 4565 C C . GLU B 1 127 ? 20.615 2.265 -18.829 1.00 35.81 127 GLU B C 1
ATOM 4566 O O . GLU B 1 127 ? 21.116 3.026 -19.645 1.00 36.87 127 GLU B O 1
ATOM 4572 N N . LEU B 1 128 ? 19.841 1.245 -19.192 1.00 36.11 128 LEU B N 1
ATOM 4573 C CA . LEU B 1 128 ? 19.483 1.022 -20.586 1.00 35.69 128 LEU B CA 1
ATOM 4574 C C . LEU B 1 128 ? 18.567 2.158 -21.056 1.00 35.70 128 LEU B C 1
ATOM 4575 O O . LEU B 1 128 ? 17.766 2.654 -20.254 1.00 35.86 128 LEU B O 1
ATOM 4580 N N . PRO B 1 129 ? 18.689 2.577 -22.337 1.00 36.18 129 PRO B N 1
ATOM 4581 C CA . PRO B 1 129 ? 17.725 3.545 -22.899 1.00 36.62 129 PRO B CA 1
ATOM 4582 C C . PRO B 1 129 ? 16.267 3.180 -22.584 1.00 37.74 129 PRO B C 1
ATOM 4583 O O . PRO B 1 129 ? 15.868 2.009 -22.701 1.00 37.34 129 PRO B O 1
ATOM 4587 N N . ALA B 1 130 ? 15.480 4.190 -22.202 1.00 38.20 130 ALA B N 1
ATOM 4588 C CA . ALA B 1 130 ? 14.069 4.015 -21.825 1.00 38.76 130 ALA B CA 1
ATOM 4589 C C . ALA B 1 130 ? 13.275 3.092 -22.749 1.00 38.81 130 ALA B C 1
ATOM 4590 O O . ALA B 1 130 ? 12.337 2.419 -22.300 1.00 39.31 130 ALA B O 1
ATOM 4592 N N . GLU B 1 131 ? 13.641 3.067 -24.028 1.00 38.76 131 GLU B N 1
ATOM 4593 C CA . GLU B 1 131 ? 12.906 2.291 -25.026 1.00 39.29 131 GLU B CA 1
ATOM 4594 C C . GLU B 1 131 ? 12.957 0.771 -24.799 1.00 38.51 131 GLU B C 1
ATOM 4595 O O . GLU B 1 131 ? 12.084 0.042 -25.283 1.00 37.67 131 GLU B O 1
ATOM 4601 N N . PHE B 1 132 ? 13.971 0.307 -24.068 1.00 38.23 132 PHE B N 1
ATOM 4602 C CA . PHE B 1 132 ? 14.085 -1.129 -23.710 1.00 37.67 132 PHE B CA 1
ATOM 4603 C C . PHE B 1 132 ? 13.304 -1.544 -22.456 1.00 38.29 132 PHE B C 1
ATOM 4604 O O . PHE B 1 132 ? 13.177 -2.750 -22.179 1.00 38.22 132 PHE B O 1
ATOM 4612 N N . LEU B 1 133 ? 12.809 -0.565 -21.699 1.00 38.69 133 LEU B N 1
ATOM 4613 C CA . LEU B 1 133 ? 12.177 -0.795 -20.403 1.00 39.60 133 LEU B CA 1
ATOM 4614 C C . LEU B 1 133 ? 10.653 -0.894 -20.508 1.00 40.50 133 LEU B C 1
ATOM 4615 O O . LEU B 1 133 ? 10.005 -0.005 -21.069 1.00 40.13 133 LEU B O 1
ATOM 4620 N N . ALA B 1 134 ? 10.078 -1.966 -19.959 1.00 41.18 134 ALA B N 1
ATOM 4621 C CA . ALA B 1 134 ? 8.623 -2.113 -19.975 1.00 42.19 134 ALA B CA 1
ATOM 4622 C C . ALA B 1 134 ? 7.924 -1.002 -19.185 1.00 42.88 134 ALA B C 1
ATOM 4623 O O . ALA B 1 134 ? 6.835 -0.574 -19.560 1.00 43.05 134 ALA B O 1
ATOM 4625 N N . CYS B 1 135 ? 8.560 -0.531 -18.111 1.00 43.70 135 CYS B N 1
ATOM 4626 C CA . CYS B 1 135 ? 7.992 0.513 -17.250 1.00 44.96 135 CYS B CA 1
ATOM 4627 C C . CYS B 1 135 ? 7.884 1.878 -17.936 1.00 45.47 135 CYS B C 1
ATOM 4628 O O . CYS B 1 135 ? 7.327 2.812 -17.360 1.00 45.48 135 CYS B O 1
ATOM 4631 N N . SER B 1 136 ? 8.418 1.986 -19.154 1.00 46.11 136 SER B N 1
ATOM 4632 C CA . SER B 1 136 ? 8.328 3.224 -19.932 1.00 46.68 136 SER B CA 1
ATOM 4633 C C . SER B 1 136 ? 7.035 3.305 -20.762 1.00 47.35 136 SER B C 1
ATOM 4634 O O . SER B 1 136 ? 6.802 4.289 -21.481 1.00 47.82 136 SER B O 1
ATOM 4637 N N . GLY B 1 137 ? 6.206 2.269 -20.679 1.00 47.55 137 GLY B N 1
ATOM 4638 C CA . GLY B 1 137 ? 4.909 2.258 -21.352 1.00 47.75 137 GLY B CA 1
ATOM 4639 C C . GLY B 1 137 ? 4.957 2.049 -22.854 1.00 47.81 137 GLY B C 1
ATOM 4640 O O . GLY B 1 137 ? 3.931 2.152 -23.522 1.00 48.55 137 GLY B O 1
ATOM 4641 N N . GLY B 1 138 ? 6.138 1.750 -23.390 1.00 47.72 138 GLY B N 1
ATOM 4642 C CA . GLY B 1 138 ? 6.305 1.529 -24.828 1.00 47.17 138 GLY B CA 1
ATOM 4643 C C . GLY B 1 138 ? 6.108 0.084 -25.245 1.00 46.51 138 GLY B C 1
ATOM 4644 O O . GLY B 1 138 ? 5.524 -0.709 -24.508 1.00 47.20 138 GLY B O 1
ATOM 4645 N N . LYS B 1 139 ? 6.593 -0.264 -26.431 1.00 45.63 139 LYS B N 1
ATOM 4646 C CA . LYS B 1 139 ? 6.492 -1.644 -26.911 1.00 45.24 139 LYS B CA 1
ATOM 4647 C C . LYS B 1 139 ? 7.666 -2.493 -26.428 1.00 43.76 139 LYS B C 1
ATOM 4648 O O . LYS B 1 139 ? 7.562 -3.714 -26.387 1.00 44.11 139 LYS B O 1
ATOM 4654 N N . GLY B 1 140 ? 8.757 -1.836 -26.040 1.00 42.55 140 GLY B N 1
ATOM 4655 C CA . GLY B 1 140 ? 9.972 -2.525 -25.586 1.00 40.86 140 GLY B CA 1
ATOM 4656 C C . GLY B 1 140 ? 9.855 -3.217 -24.237 1.00 39.81 140 GLY B C 1
ATOM 4657 O O . GLY B 1 140 ? 9.019 -2.862 -23.412 1.00 39.58 140 GLY B O 1
ATOM 4658 N N . GLY B 1 141 ? 10.720 -4.204 -24.000 1.00 38.43 141 GLY B N 1
ATOM 4659 C CA . GLY B 1 141 ? 10.731 -4.908 -22.716 1.00 36.42 141 GLY B CA 1
ATOM 4660 C C . GLY B 1 141 ? 11.775 -6.008 -22.707 1.00 35.15 141 GLY B C 1
ATOM 4661 O O . GLY B 1 141 ? 12.583 -6.109 -23.629 1.00 34.56 141 GLY B O 1
ATOM 4662 N N . GLY B 1 142 ? 11.753 -6.839 -21.666 1.00 33.69 142 GLY B N 1
ATOM 4663 C CA . GLY B 1 142 ? 12.743 -7.903 -21.549 1.00 32.68 142 GLY B CA 1
ATOM 4664 C C . GLY B 1 142 ? 12.199 -9.302 -21.323 1.00 31.58 142 GLY B C 1
ATOM 4665 O O . GLY B 1 142 ? 11.088 -9.480 -20.827 1.00 32.21 142 GLY B O 1
ATOM 4666 N N . VAL B 1 143 ? 13.013 -10.291 -21.674 1.00 29.89 143 VAL B N 1
ATOM 4667 C CA . VAL B 1 143 ? 12.707 -11.715 -21.416 1.00 28.97 143 VAL B CA 1
ATOM 4668 C C . VAL B 1 143 ? 13.966 -12.349 -20.822 1.00 28.20 143 VAL B C 1
ATOM 4669 O O . VAL B 1 143 ? 15.078 -11.964 -21.193 1.00 27.51 143 VAL B O 1
ATOM 4673 N N . ILE B 1 144 ? 13.801 -13.285 -19.891 1.00 27.76 144 ILE B N 1
ATOM 4674 C CA . ILE B 1 144 ? 14.944 -14.041 -19.420 1.00 27.02 144 ILE B CA 1
ATOM 4675 C C . ILE B 1 144 ? 15.022 -15.309 -20.253 1.00 27.47 144 ILE B C 1
ATOM 4676 O O . ILE B 1 144 ? 14.157 -16.184 -20.106 1.00 28.70 144 ILE B O 1
ATOM 4681 N N . GLN B 1 145 ? 16.026 -15.393 -21.124 1.00 26.26 145 GLN B N 1
ATOM 4682 C CA . GLN B 1 145 ? 16.260 -16.566 -21.960 1.00 26.25 145 GLN B CA 1
ATOM 4683 C C . GLN B 1 145 ? 17.149 -17.541 -21.180 1.00 25.40 145 GLN B C 1
ATOM 4684 O O . GLN B 1 145 ? 17.620 -17.236 -20.064 1.00 25.80 145 GLN B O 1
ATOM 4690 N N . GLY B 1 146 ? 17.397 -18.705 -21.764 1.00 25.04 146 GLY B N 1
ATOM 4691 C CA . GLY B 1 146 ? 18.265 -19.676 -21.111 1.00 23.18 146 GLY B CA 1
ATOM 4692 C C . GLY B 1 146 ? 19.747 -19.415 -21.353 1.00 22.97 146 GLY B C 1
ATOM 4693 O O . GLY B 1 146 ? 20.601 -19.643 -20.472 1.00 23.96 146 GLY B O 1
ATOM 4694 N N . THR B 1 147 ? 20.098 -18.970 -22.553 1.00 22.38 147 THR B N 1
ATOM 4695 C CA . THR B 1 147 ? 21.511 -18.825 -22.914 1.00 21.86 147 THR B CA 1
ATOM 4696 C C . THR B 1 147 ? 21.682 -17.595 -23.819 1.00 22.30 147 THR B C 1
ATOM 4697 O O . THR B 1 147 ? 20.722 -17.168 -24.461 1.00 21.84 147 THR B O 1
ATOM 4701 N N . ALA B 1 148 ? 22.897 -17.046 -23.869 1.00 22.23 148 ALA B N 1
ATOM 4702 C CA . ALA B 1 148 ? 23.198 -16.016 -24.893 1.00 22.27 148 ALA B CA 1
ATOM 4703 C C . ALA B 1 148 ? 23.070 -16.577 -26.307 1.00 23.34 148 ALA B C 1
ATOM 4704 O O . ALA B 1 148 ? 22.655 -15.878 -27.232 1.00 23.07 148 ALA B O 1
ATOM 4706 N N . SER B 1 149 ? 23.404 -17.853 -26.473 1.00 23.41 149 SER B N 1
ATOM 4707 C CA . SER B 1 149 ? 23.294 -18.499 -27.779 1.00 24.20 149 SER B CA 1
ATOM 4708 C C . SER B 1 149 ? 21.856 -18.482 -28.264 1.00 23.79 149 SER B C 1
ATOM 4709 O O . SER B 1 149 ? 21.592 -18.137 -29.415 1.00 24.86 149 SER B O 1
ATOM 4712 N N . GLU B 1 150 ? 20.920 -18.800 -27.371 1.00 23.15 150 GLU B N 1
ATOM 4713 C CA . GLU B 1 150 ? 19.499 -18.815 -27.707 1.00 24.55 150 GLU B CA 1
ATOM 4714 C C . GLU B 1 150 ? 19.057 -17.381 -27.988 1.00 24.18 150 GLU B C 1
ATOM 4715 O O . GLU B 1 150 ? 18.318 -17.122 -28.932 1.00 23.98 150 GLU B O 1
ATOM 4721 N N . SER B 1 151 ? 19.523 -16.447 -27.155 1.00 23.02 151 SER B N 1
ATOM 4722 C CA . SER B 1 151 ? 19.190 -15.028 -27.345 1.00 22.79 151 SER B CA 1
ATOM 4723 C C . SER B 1 151 ? 19.581 -14.507 -28.735 1.00 23.23 151 SER B C 1
ATOM 4724 O O . SER B 1 151 ? 18.777 -13.854 -29.414 1.00 24.35 151 SER B O 1
ATOM 4727 N N . THR B 1 152 ? 20.808 -14.803 -29.152 1.00 23.30 152 THR B N 1
ATOM 4728 C CA . THR B 1 152 ? 21.313 -14.437 -30.475 1.00 23.96 152 THR B CA 1
ATOM 4729 C C . THR B 1 152 ? 20.498 -15.036 -31.620 1.00 24.51 152 THR B C 1
ATOM 4730 O O . THR B 1 152 ? 20.175 -14.345 -32.587 1.00 25.22 152 THR B O 1
ATOM 4734 N N . LEU B 1 153 ? 20.133 -16.313 -31.492 1.00 23.97 153 LEU B N 1
ATOM 4735 C CA . LEU B 1 153 ? 19.230 -16.949 -32.465 1.00 24.53 153 LEU B CA 1
ATOM 4736 C C . LEU B 1 153 ? 17.837 -16.308 -32.518 1.00 25.08 153 LEU B C 1
ATOM 4737 O O . LEU B 1 153 ? 17.302 -16.057 -33.616 1.00 25.03 153 LEU B O 1
ATOM 4742 N N . VAL B 1 154 ? 17.248 -16.061 -31.351 1.00 25.03 154 VAL B N 1
ATOM 4743 C CA . VAL B 1 154 ? 15.928 -15.447 -31.258 1.00 26.78 154 VAL B CA 1
ATOM 4744 C C . VAL B 1 154 ? 15.894 -14.086 -31.956 1.00 27.15 154 VAL B C 1
ATOM 4745 O O . VAL B 1 154 ? 14.946 -13.785 -32.707 1.00 26.51 154 VAL B O 1
ATOM 4749 N N . ALA B 1 155 ? 16.919 -13.273 -31.706 1.00 26.58 155 ALA B N 1
ATOM 4750 C CA . ALA B 1 155 ? 17.052 -11.968 -32.387 1.00 27.79 155 ALA B CA 1
ATOM 4751 C C . ALA B 1 155 ? 17.201 -12.126 -33.898 1.00 27.35 155 ALA B C 1
ATOM 4752 O O . ALA B 1 155 ? 16.590 -11.370 -34.685 1.00 29.19 155 ALA B O 1
ATOM 4754 N N . LEU B 1 156 ? 18.017 -13.093 -34.306 1.00 27.46 156 LEU B N 1
ATOM 4755 C CA . LEU B 1 156 ? 18.214 -13.366 -35.725 1.00 27.47 156 LEU B CA 1
ATOM 4756 C C . LEU B 1 156 ? 16.879 -13.724 -36.354 1.00 28.17 156 LEU B C 1
ATOM 4757 O O . LEU B 1 156 ? 16.502 -13.182 -37.415 1.00 28.09 156 LEU B O 1
ATOM 4762 N N . LEU B 1 157 ? 16.152 -14.623 -35.697 1.00 28.58 157 LEU B N 1
ATOM 4763 C CA . LEU B 1 157 ? 14.830 -15.048 -36.216 1.00 30.22 157 LEU B CA 1
ATOM 4764 C C . LEU B 1 157 ? 13.818 -13.906 -36.309 1.00 30.54 157 LEU B C 1
ATOM 4765 O O . LEU B 1 157 ? 13.074 -13.820 -37.297 1.00 31.30 157 LEU B O 1
ATOM 4770 N N . GLY B 1 158 ? 13.788 -13.032 -35.304 1.00 31.28 158 GLY B N 1
ATOM 4771 C CA . GLY B 1 158 ? 12.983 -11.810 -35.378 1.00 32.44 158 GLY B CA 1
ATOM 4772 C C . GLY B 1 158 ? 13.372 -10.913 -36.545 1.00 33.18 158 GLY B C 1
ATOM 4773 O O . GLY B 1 158 ? 12.503 -10.436 -37.304 1.00 33.61 158 GLY B O 1
ATOM 4774 N N . ALA B 1 159 ? 14.681 -10.695 -36.703 1.00 33.57 159 ALA B N 1
ATOM 4775 C CA . ALA B 1 159 ? 15.228 -9.837 -37.767 1.00 34.73 159 ALA B CA 1
ATOM 4776 C C . ALA B 1 159 ? 14.886 -10.390 -39.157 1.00 35.50 159 ALA B C 1
ATOM 4777 O O . ALA B 1 159 ? 14.539 -9.627 -40.074 1.00 34.95 159 ALA B O 1
ATOM 4779 N N . LYS B 1 160 ? 15.011 -11.714 -39.294 1.00 36.10 160 LYS B N 1
ATOM 4780 C CA . LYS B 1 160 ? 14.637 -12.461 -40.491 1.00 37.73 160 LYS B CA 1
ATOM 4781 C C . LYS B 1 160 ? 13.179 -12.195 -40.849 1.00 38.58 160 LYS B C 1
ATOM 4782 O O . LYS B 1 160 ? 12.874 -11.801 -41.980 1.00 38.82 160 LYS B O 1
ATOM 4788 N N . ALA B 1 161 ? 12.291 -12.377 -39.873 1.00 39.96 161 ALA B N 1
ATOM 4789 C CA . ALA B 1 161 ? 10.860 -12.159 -40.068 1.00 41.67 161 ALA B CA 1
ATOM 4790 C C . ALA B 1 161 ? 10.573 -10.706 -40.448 1.00 42.76 161 ALA B C 1
ATOM 4791 O O . ALA B 1 161 ? 9.755 -10.451 -41.338 1.00 43.23 161 ALA B O 1
ATOM 4793 N N . LYS B 1 162 ? 11.241 -9.768 -39.773 1.00 43.59 162 LYS B N 1
ATOM 4794 C CA . LYS B 1 162 ? 11.072 -8.338 -40.053 1.00 44.68 162 LYS B CA 1
ATOM 4795 C C . LYS B 1 162 ? 11.524 -7.966 -41.462 1.00 44.86 162 LYS B C 1
ATOM 4796 O O . LYS B 1 162 ? 10.776 -7.311 -42.185 1.00 44.75 162 LYS B O 1
ATOM 4802 N N . LYS B 1 163 ? 12.726 -8.387 -41.852 1.00 45.31 163 LYS B N 1
ATOM 4803 C CA . LYS B 1 163 ? 13.214 -8.097 -43.203 1.00 46.56 163 LYS B CA 1
ATOM 4804 C C . LYS B 1 163 ? 12.274 -8.690 -44.249 1.00 48.21 163 LYS B C 1
ATOM 4805 O O . LYS B 1 163 ? 11.821 -7.981 -45.151 1.00 48.24 163 LYS B O 1
ATOM 4811 N N . LEU B 1 164 ? 11.974 -9.982 -44.115 1.00 49.81 164 LEU B N 1
ATOM 4812 C CA . LEU B 1 164 ? 11.072 -10.671 -45.042 1.00 52.25 164 LEU B CA 1
ATOM 4813 C C . LEU B 1 164 ? 9.762 -9.890 -45.255 1.00 53.45 164 LEU B C 1
ATOM 4814 O O . LEU B 1 164 ? 9.300 -9.744 -46.395 1.00 53.61 164 LEU B O 1
ATOM 4819 N N . LYS B 1 165 ? 9.186 -9.384 -44.164 1.00 55.20 165 LYS B N 1
ATOM 4820 C CA . LYS B 1 165 ? 7.945 -8.606 -44.224 1.00 56.95 165 LYS B CA 1
ATOM 4821 C C . LYS B 1 165 ? 8.128 -7.231 -44.892 1.00 58.08 165 LYS B C 1
ATOM 4822 O O . LYS B 1 165 ? 7.170 -6.665 -45.440 1.00 57.91 165 LYS B O 1
ATOM 4828 N N . GLU B 1 166 ? 9.352 -6.700 -44.832 1.00 59.34 166 GLU B N 1
ATOM 4829 C CA . GLU B 1 166 ? 9.713 -5.449 -45.507 1.00 60.79 166 GLU B CA 1
ATOM 4830 C C . GLU B 1 166 ? 9.922 -5.671 -47.002 1.00 61.49 166 GLU B C 1
ATOM 4831 O O . GLU B 1 166 ? 9.448 -4.879 -47.820 1.00 61.64 166 GLU B O 1
ATOM 4837 N N . VAL B 1 167 ? 10.644 -6.739 -47.349 1.00 62.58 167 VAL B N 1
ATOM 4838 C CA . VAL B 1 167 ? 11.012 -7.023 -48.743 1.00 63.78 167 VAL B CA 1
ATOM 4839 C C . VAL B 1 167 ? 9.824 -7.540 -49.567 1.00 64.81 167 VAL B C 1
ATOM 4840 O O . VAL B 1 167 ? 9.768 -7.331 -50.781 1.00 64.97 167 VAL B O 1
ATOM 4844 N N . LYS B 1 168 ? 8.882 -8.212 -48.909 1.00 66.13 168 LYS B N 1
ATOM 4845 C CA . LYS B 1 168 ? 7.653 -8.662 -49.573 1.00 67.45 168 LYS B CA 1
ATOM 4846 C C . LYS B 1 168 ? 6.808 -7.484 -50.065 1.00 68.14 168 LYS B C 1
ATOM 4847 O O . LYS B 1 168 ? 6.098 -7.601 -51.066 1.00 68.32 168 LYS B O 1
ATOM 4853 N N . GLU B 1 169 ? 6.906 -6.351 -49.371 1.00 69.02 169 GLU B N 1
ATOM 4854 C CA . GLU B 1 169 ? 6.160 -5.147 -49.744 1.00 69.97 169 GLU B CA 1
ATOM 4855 C C . GLU B 1 169 ? 6.783 -4.393 -50.926 1.00 70.32 169 GLU B C 1
ATOM 4856 O O . GLU B 1 169 ? 6.064 -3.905 -51.796 1.00 70.48 169 GLU B O 1
ATOM 4862 N N . LEU B 1 170 ? 8.113 -4.311 -50.959 1.00 70.78 170 LEU B N 1
ATOM 4863 C CA . LEU B 1 170 ? 8.822 -3.653 -52.059 1.00 71.28 170 LEU B CA 1
ATOM 4864 C C . LEU B 1 170 ? 9.014 -4.548 -53.292 1.00 71.59 170 LEU B C 1
ATOM 4865 O O . LEU B 1 170 ? 9.377 -4.063 -54.370 1.00 71.60 170 LEU B O 1
ATOM 4870 N N . HIS B 1 171 ? 8.781 -5.848 -53.128 1.00 71.95 171 HIS B N 1
ATOM 4871 C CA . HIS B 1 171 ? 8.930 -6.806 -54.225 1.00 72.28 171 HIS B CA 1
ATOM 4872 C C . HIS B 1 171 ? 7.823 -7.867 -54.211 1.00 72.49 171 HIS B C 1
ATOM 4873 O O . HIS B 1 171 ? 8.117 -9.064 -54.121 1.00 72.36 171 HIS B O 1
ATOM 4880 N N . PRO B 1 172 ? 6.544 -7.439 -54.309 1.00 72.78 172 PRO B N 1
ATOM 4881 C CA . PRO B 1 172 ? 5.434 -8.399 -54.288 1.00 72.98 172 PRO B CA 1
ATOM 4882 C C . PRO B 1 172 ? 5.468 -9.467 -55.390 1.00 73.17 172 PRO B C 1
ATOM 4883 O O . PRO B 1 172 ? 4.714 -10.437 -55.309 1.00 73.34 172 PRO B O 1
ATOM 4887 N N . GLU B 1 173 ? 6.337 -9.306 -56.389 1.00 73.38 173 GLU B N 1
ATOM 4888 C CA . GLU B 1 173 ? 6.491 -10.316 -57.445 1.00 73.66 173 GLU B CA 1
ATOM 4889 C C . GLU B 1 173 ? 7.551 -11.382 -57.120 1.00 73.61 173 GLU B C 1
ATOM 4890 O O . GLU B 1 173 ? 7.578 -12.448 -57.746 1.00 73.59 173 GLU B O 1
ATOM 4896 N N . TRP B 1 174 ? 8.414 -11.083 -56.146 1.00 73.53 174 TRP B N 1
ATOM 4897 C CA . TRP B 1 174 ? 9.475 -11.998 -55.705 1.00 73.30 174 TRP B CA 1
ATOM 4898 C C . TRP B 1 174 ? 8.942 -13.127 -54.828 1.00 72.70 174 TRP B C 1
ATOM 4899 O O . TRP B 1 174 ? 8.004 -12.931 -54.044 1.00 72.44 174 TRP B O 1
ATOM 4910 N N . ASP B 1 175 ? 9.553 -14.305 -54.963 1.00 71.98 175 ASP B N 1
ATOM 4911 C CA . ASP B 1 175 ? 9.266 -15.438 -54.077 1.00 71.30 175 ASP B CA 1
ATOM 4912 C C . ASP B 1 175 ? 9.652 -15.087 -52.647 1.00 70.43 175 ASP B C 1
ATOM 4913 O O . ASP B 1 175 ? 10.593 -14.324 -52.424 1.00 70.32 175 ASP B O 1
ATOM 4918 N N . GLU B 1 176 ? 8.927 -15.649 -51.685 1.00 69.33 176 GLU B N 1
ATOM 4919 C CA . GLU B 1 176 ? 9.343 -15.590 -50.295 1.00 68.25 176 GLU B CA 1
ATOM 4920 C C . GLU B 1 176 ? 10.702 -16.287 -50.187 1.00 67.35 176 GLU B C 1
ATOM 4921 O O . GLU B 1 176 ? 11.621 -15.778 -49.543 1.00 67.25 176 GLU B O 1
ATOM 4927 N N . HIS B 1 177 ? 10.815 -17.431 -50.866 1.00 65.97 177 HIS B N 1
ATOM 4928 C CA . HIS B 1 177 ? 12.020 -18.267 -50.912 1.00 64.68 177 HIS B CA 1
ATOM 4929 C C . HIS B 1 177 ? 13.219 -17.582 -51.587 1.00 63.36 177 HIS B C 1
ATOM 4930 O O . HIS B 1 177 ? 14.376 -17.817 -51.213 1.00 63.22 177 HIS B O 1
ATOM 4937 N N . THR B 1 178 ? 12.932 -16.757 -52.595 1.00 61.61 178 THR B N 1
ATOM 4938 C CA . THR B 1 178 ? 13.945 -15.946 -53.277 1.00 59.72 178 THR B CA 1
ATOM 4939 C C . THR B 1 178 ? 14.575 -14.925 -52.318 1.00 58.27 178 THR B C 1
ATOM 4940 O O . THR B 1 178 ? 15.798 -14.782 -52.274 1.00 57.82 178 THR B O 1
ATOM 4944 N N . ILE B 1 179 ? 13.716 -14.233 -51.566 1.00 56.41 179 ILE B N 1
ATOM 4945 C CA . ILE B 1 179 ? 14.102 -13.273 -50.526 1.00 54.74 179 ILE B CA 1
ATOM 4946 C C . ILE B 1 179 ? 14.979 -13.923 -49.432 1.00 53.51 179 ILE B C 1
ATOM 4947 O O . ILE B 1 179 ? 16.067 -13.422 -49.117 1.00 52.92 179 ILE B O 1
ATOM 4952 N N . LEU B 1 180 ? 14.510 -15.044 -48.884 1.00 51.65 180 LEU B N 1
ATOM 4953 C CA . LEU B 1 180 ? 15.224 -15.751 -47.818 1.00 50.04 180 LEU B CA 1
ATOM 4954 C C . LEU B 1 180 ? 16.638 -16.152 -48.215 1.00 48.70 180 LEU B C 1
ATOM 4955 O O . LEU B 1 180 ? 17.555 -16.068 -47.401 1.00 48.36 180 LEU B O 1
ATOM 4960 N N . GLY B 1 181 ? 16.804 -16.588 -49.462 1.00 46.99 181 GLY B N 1
ATOM 4961 C CA . GLY B 1 181 ? 18.098 -17.034 -49.967 1.00 45.32 181 GLY B CA 1
ATOM 4962 C C . GLY B 1 181 ? 19.091 -15.903 -50.166 1.00 44.29 181 GLY B C 1
ATOM 4963 O O . GLY B 1 181 ? 20.291 -16.149 -50.322 1.00 44.25 181 GLY B O 1
ATOM 4964 N N . LYS B 1 182 ? 18.582 -14.671 -50.159 1.00 43.12 182 LYS B N 1
ATOM 4965 C CA . LYS B 1 182 ? 19.393 -13.466 -50.321 1.00 42.74 182 LYS B CA 1
ATOM 4966 C C . LYS B 1 182 ? 19.862 -12.878 -48.974 1.00 41.58 182 LYS B C 1
ATOM 4967 O O . LYS B 1 182 ? 20.804 -12.077 -48.948 1.00 41.56 182 LYS B O 1
ATOM 4973 N N . LEU B 1 183 ? 19.197 -13.260 -47.877 1.00 40.24 183 LEU B N 1
ATOM 4974 C CA . LEU B 1 183 ? 19.499 -12.691 -46.546 1.00 38.54 183 LEU B CA 1
ATOM 4975 C C . LEU B 1 183 ? 20.926 -12.964 -46.105 1.00 37.08 183 LEU B C 1
ATOM 4976 O O . LEU B 1 183 ? 21.449 -14.070 -46.292 1.00 36.19 183 LEU B O 1
ATOM 4981 N N . VAL B 1 184 ? 21.560 -11.940 -45.535 1.00 36.18 184 VAL B N 1
ATOM 4982 C CA . VAL B 1 184 ? 22.931 -12.067 -45.037 1.00 34.66 184 VAL B CA 1
ATOM 4983 C C . VAL B 1 184 ? 23.096 -11.263 -43.753 1.00 33.38 184 VAL B C 1
ATOM 4984 O O . VAL B 1 184 ? 22.585 -10.145 -43.629 1.00 32.64 184 VAL B O 1
ATOM 4988 N N . GLY B 1 185 ? 23.802 -11.871 -42.802 1.00 31.84 185 GLY B N 1
ATOM 4989 C CA . GLY B 1 185 ? 24.079 -11.265 -41.509 1.00 30.58 185 GLY B CA 1
ATOM 4990 C C . GLY B 1 185 ? 25.577 -11.106 -41.337 1.00 28.66 185 GLY B C 1
ATOM 4991 O O . GLY B 1 185 ? 26.376 -11.702 -42.094 1.00 27.57 185 GLY B O 1
ATOM 4992 N N . TYR B 1 186 ? 25.955 -10.322 -40.328 1.00 27.55 186 TYR B N 1
ATOM 4993 C CA . TYR B 1 186 ? 27.367 -9.937 -40.093 1.00 27.07 186 TYR B CA 1
ATOM 4994 C C . TYR B 1 186 ? 27.755 -10.079 -38.622 1.00 25.72 186 TYR B C 1
ATOM 4995 O O . TYR B 1 186 ? 26.943 -9.839 -37.759 1.00 25.34 186 TYR B O 1
ATOM 5004 N N . CYS B 1 187 ? 28.999 -10.434 -38.370 1.00 26.23 187 CYS B N 1
ATOM 5005 C CA . CYS B 1 187 ? 29.552 -10.387 -37.018 1.00 27.38 187 CYS B CA 1
ATOM 5006 C C . CYS B 1 187 ? 31.067 -10.227 -37.115 1.00 26.36 187 CYS B C 1
ATOM 5007 O O . CYS B 1 187 ? 31.656 -10.432 -38.183 1.00 28.43 187 CYS B O 1
ATOM 5010 N N . SER B 1 188 ? 31.713 -9.887 -36.006 1.00 26.32 188 SER B N 1
ATOM 5011 C CA . SER B 1 188 ? 33.160 -9.786 -36.010 1.00 25.76 188 SER B CA 1
ATOM 5012 C C . SER B 1 188 ? 33.806 -11.144 -36.180 1.00 26.38 188 SER B C 1
ATOM 5013 O O . SER B 1 188 ? 33.222 -12.163 -35.792 1.00 25.21 188 SER B O 1
ATOM 5016 N N . ASP B 1 189 ? 35.006 -11.164 -36.753 1.00 26.09 189 ASP B N 1
ATOM 5017 C CA . ASP B 1 189 ? 35.778 -12.388 -36.781 1.00 27.89 189 ASP B CA 1
ATOM 5018 C C . ASP B 1 189 ? 36.089 -12.891 -35.369 1.00 27.59 189 ASP B C 1
ATOM 5019 O O . ASP B 1 189 ? 36.503 -14.041 -35.206 1.00 28.61 189 ASP B O 1
ATOM 5024 N N . GLN B 1 190 ? 35.904 -12.037 -34.367 1.00 26.55 190 GLN B N 1
ATOM 5025 C CA . GLN B 1 190 ? 36.085 -12.448 -32.965 1.00 26.55 190 GLN B CA 1
ATOM 5026 C C . GLN B 1 190 ? 34.751 -12.769 -32.253 1.00 26.71 190 GLN B C 1
ATOM 5027 O O . GLN B 1 190 ? 34.754 -12.974 -31.036 1.00 27.13 190 GLN B O 1
ATOM 5033 N N . ALA B 1 191 ? 33.624 -12.759 -32.975 1.00 26.97 191 ALA B N 1
ATOM 5034 C CA . ALA B 1 191 ? 32.320 -13.062 -32.347 1.00 28.41 191 ALA B CA 1
ATOM 5035 C C . ALA B 1 191 ? 32.288 -14.506 -31.913 1.00 28.94 191 ALA B C 1
ATOM 5036 O O . ALA B 1 191 ? 33.060 -15.314 -32.417 1.00 29.26 191 ALA B O 1
ATOM 5038 N N . HIS B 1 192 ? 31.400 -14.833 -30.976 1.00 29.54 192 HIS B N 1
ATOM 5039 C CA . HIS B 1 192 ? 31.374 -16.196 -30.446 1.00 30.63 192 HIS B CA 1
ATOM 5040 C C . HIS B 1 192 ? 30.765 -17.148 -31.480 1.00 30.92 192 HIS B C 1
ATOM 5041 O O . HIS B 1 192 ? 29.929 -16.726 -32.270 1.00 30.92 192 HIS B O 1
ATOM 5048 N N . SER B 1 193 ? 31.186 -18.419 -31.454 1.00 31.61 193 SER B N 1
ATOM 5049 C CA . SER B 1 193 ? 30.648 -19.449 -32.353 1.00 31.95 193 SER B CA 1
ATOM 5050 C C . SER B 1 193 ? 29.129 -19.530 -32.352 1.00 31.49 193 SER B C 1
ATOM 5051 O O . SER B 1 193 ? 28.561 -20.034 -33.312 1.00 31.51 193 SER B O 1
ATOM 5054 N N . SER B 1 194 ? 28.475 -19.014 -31.304 1.00 31.14 194 SER B N 1
ATOM 5055 C CA . SER B 1 194 ? 27.013 -18.996 -31.234 1.00 30.93 194 SER B CA 1
ATOM 5056 C C . SER B 1 194 ? 26.359 -18.149 -32.324 1.00 30.04 194 SER B C 1
ATOM 5057 O O . SER B 1 194 ? 25.198 -18.355 -32.664 1.00 29.18 194 SER B O 1
ATOM 5060 N N . VAL B 1 195 ? 27.094 -17.172 -32.852 1.00 29.39 195 VAL B N 1
ATOM 5061 C CA . VAL B 1 195 ? 26.579 -16.401 -33.975 1.00 28.95 195 VAL B CA 1
ATOM 5062 C C . VAL B 1 195 ? 26.553 -17.286 -35.242 1.00 29.15 195 VAL B C 1
ATOM 5063 O O . VAL B 1 195 ? 25.570 -17.299 -35.968 1.00 28.22 195 VAL B O 1
ATOM 5067 N N . GLU B 1 196 ? 27.642 -18.006 -35.497 1.00 29.77 196 GLU B N 1
ATOM 5068 C CA . GLU B 1 196 ? 27.688 -18.969 -36.604 1.00 30.86 196 GLU B CA 1
ATOM 5069 C C . GLU B 1 196 ? 26.517 -19.953 -36.501 1.00 30.84 196 GLU B C 1
ATOM 5070 O O . GLU B 1 196 ? 25.814 -20.200 -37.478 1.00 30.91 196 GLU B O 1
ATOM 5076 N N . ARG B 1 197 ? 26.317 -20.484 -35.298 1.00 31.10 197 ARG B N 1
ATOM 5077 C CA . ARG B 1 197 ? 25.218 -21.407 -35.006 1.00 31.11 197 ARG B CA 1
ATOM 5078 C C . ARG B 1 197 ? 23.870 -20.784 -35.341 1.00 30.29 197 ARG B C 1
ATOM 5079 O O . ARG B 1 197 ? 23.034 -21.418 -35.999 1.00 30.28 197 ARG B O 1
ATOM 5087 N N . ALA B 1 198 ? 23.664 -19.536 -34.919 1.00 29.49 198 ALA B N 1
ATOM 5088 C CA . ALA B 1 198 ? 22.434 -18.813 -35.234 1.00 28.85 198 ALA B CA 1
ATOM 5089 C C . ALA B 1 198 ? 22.222 -18.648 -36.747 1.00 28.68 198 ALA B C 1
ATOM 5090 O O . ALA B 1 198 ? 21.094 -18.733 -37.216 1.00 28.21 198 ALA B O 1
ATOM 5092 N N . GLY B 1 199 ? 23.309 -18.388 -37.483 1.00 29.50 199 GLY B N 1
ATOM 5093 C CA . GLY B 1 199 ? 23.275 -18.238 -38.949 1.00 30.74 199 GLY B CA 1
ATOM 5094 C C . GLY B 1 199 ? 22.866 -19.533 -39.626 1.00 31.68 199 GLY B C 1
ATOM 5095 O O . GLY B 1 199 ? 21.974 -19.555 -40.493 1.00 32.86 199 GLY B O 1
ATOM 5096 N N . LEU B 1 200 ? 23.520 -20.613 -39.212 1.00 32.20 200 LEU B N 1
ATOM 5097 C CA . LEU B 1 200 ? 23.193 -21.971 -39.661 1.00 32.94 200 LEU B CA 1
ATOM 5098 C C . LEU B 1 200 ? 21.733 -22.364 -39.357 1.00 32.23 200 LEU B C 1
ATOM 5099 O O . LEU B 1 200 ? 20.999 -22.740 -40.269 1.00 31.57 200 LEU B O 1
ATOM 5104 N N . LEU B 1 201 ? 21.311 -22.251 -38.096 1.00 31.08 201 LEU B N 1
ATOM 5105 C CA . LEU B 1 201 ? 19.945 -22.611 -37.701 1.00 31.42 201 LEU B CA 1
ATOM 5106 C C . LEU B 1 201 ? 18.934 -21.619 -38.248 1.00 31.55 201 LEU B C 1
ATOM 5107 O O . LEU B 1 201 ? 17.757 -21.947 -38.437 1.00 31.30 201 LEU B O 1
ATOM 5112 N N . GLY B 1 202 ? 19.391 -20.392 -38.507 1.00 31.76 202 GLY B N 1
ATOM 5113 C CA . GLY B 1 202 ? 18.490 -19.374 -39.017 1.00 32.43 202 GLY B CA 1
ATOM 5114 C C . GLY B 1 202 ? 18.351 -19.442 -40.532 1.00 33.10 202 GLY B C 1
ATOM 5115 O O . GLY B 1 202 ? 17.500 -18.782 -41.096 1.00 33.81 202 GLY B O 1
ATOM 5116 N N . GLY B 1 203 ? 19.191 -20.238 -41.184 1.00 33.67 203 GLY B N 1
ATOM 5117 C CA . GLY B 1 203 ? 19.114 -20.462 -42.623 1.00 34.69 203 GLY B CA 1
ATOM 5118 C C . GLY B 1 203 ? 19.453 -19.236 -43.454 1.00 35.43 203 GLY B C 1
ATOM 5119 O O . GLY B 1 203 ? 18.777 -18.932 -44.439 1.00 35.96 203 GLY B O 1
ATOM 5120 N N . VAL B 1 204 ? 20.509 -18.543 -43.055 1.00 34.88 204 VAL B N 1
ATOM 5121 C CA . VAL B 1 204 ? 20.921 -17.309 -43.715 1.00 35.19 204 VAL B CA 1
ATOM 5122 C C . VAL B 1 204 ? 22.421 -17.331 -43.938 1.00 35.10 204 VAL B C 1
ATOM 5123 O O . VAL B 1 204 ? 23.136 -18.117 -43.324 1.00 34.96 204 VAL B O 1
ATOM 5127 N N . LYS B 1 205 ? 22.908 -16.468 -44.824 1.00 35.42 205 LYS B N 1
ATOM 5128 C CA . LYS B 1 205 ? 24.350 -16.309 -44.985 1.00 35.81 205 LYS B CA 1
ATOM 5129 C C . LYS B 1 205 ? 24.912 -15.492 -43.821 1.00 34.76 205 LYS B C 1
ATOM 5130 O O . LYS B 1 205 ? 24.231 -14.631 -43.284 1.00 34.28 205 LYS B O 1
ATOM 5136 N N . LEU B 1 206 ? 26.136 -15.794 -43.412 1.00 34.95 206 LEU B N 1
ATOM 5137 C CA . LEU B 1 206 ? 26.775 -14.987 -42.368 1.00 34.68 206 LEU B CA 1
ATOM 5138 C C . LEU B 1 206 ? 28.180 -14.576 -42.803 1.00 34.15 206 LEU B C 1
ATOM 5139 O O . LEU B 1 206 ? 28.978 -15.404 -43.261 1.00 34.25 206 LEU B O 1
ATOM 5144 N N . ARG B 1 207 ? 28.464 -13.283 -42.673 1.00 34.28 207 ARG B N 1
ATOM 5145 C CA . ARG B 1 207 ? 29.758 -12.754 -43.063 1.00 34.47 207 ARG B CA 1
ATOM 5146 C C . ARG B 1 207 ? 30.560 -12.408 -41.823 1.00 33.43 207 ARG B C 1
ATOM 5147 O O . ARG B 1 207 ? 30.045 -11.738 -40.928 1.00 32.94 207 ARG B O 1
ATOM 5155 N N . SER B 1 208 ? 31.801 -12.891 -41.781 1.00 33.32 208 SER B N 1
ATOM 5156 C CA . SER B 1 208 ? 32.757 -12.593 -40.727 1.00 33.61 208 SER B CA 1
ATOM 5157 C C . SER B 1 208 ? 33.497 -11.328 -41.178 1.00 33.52 208 SER B C 1
ATOM 5158 O O . SER B 1 208 ? 34.181 -11.340 -42.216 1.00 34.71 208 SER B O 1
ATOM 5161 N N . VAL B 1 209 ? 33.337 -10.252 -40.412 1.00 32.61 209 VAL B N 1
ATOM 5162 C CA . VAL B 1 209 ? 33.936 -8.946 -40.704 1.00 32.72 209 VAL B CA 1
ATOM 5163 C C . VAL B 1 209 ? 35.291 -8.849 -40.013 1.00 32.83 209 VAL B C 1
ATOM 5164 O O . VAL B 1 209 ? 35.397 -9.065 -38.800 1.00 32.11 209 VAL B O 1
ATOM 5168 N N . GLN B 1 210 ? 36.325 -8.525 -40.794 1.00 32.61 210 GLN B N 1
ATOM 5169 C CA . GLN B 1 210 ? 37.693 -8.403 -40.294 1.00 33.32 210 GLN B CA 1
ATOM 5170 C C . GLN B 1 210 ? 37.808 -7.366 -39.170 1.00 32.50 210 GLN B C 1
ATOM 5171 O O . GLN B 1 210 ? 37.487 -6.185 -39.368 1.00 32.55 210 GLN B O 1
ATOM 5177 N N . SER B 1 211 ? 38.268 -7.806 -37.999 1.00 31.81 211 SER B N 1
ATOM 5178 C CA . SER B 1 211 ? 38.455 -6.892 -36.872 1.00 31.15 211 SER B CA 1
ATOM 5179 C C . SER B 1 211 ? 39.801 -6.162 -36.945 1.00 30.89 211 SER B C 1
ATOM 5180 O O . SER B 1 211 ? 40.707 -6.548 -37.697 1.00 30.70 211 SER B O 1
ATOM 5183 N N . GLU B 1 212 ? 39.919 -5.088 -36.179 1.00 30.80 212 GLU B N 1
ATOM 5184 C CA . GLU B 1 212 ? 41.200 -4.386 -36.077 1.00 31.46 212 GLU B CA 1
ATOM 5185 C C . GLU B 1 212 ? 41.541 -4.262 -34.603 1.00 30.55 212 GLU B C 1
ATOM 5186 O O . GLU B 1 212 ? 40.771 -3.666 -33.862 1.00 30.88 212 GLU B O 1
ATOM 5192 N N . ASN B 1 213 ? 42.706 -4.775 -34.199 1.00 30.77 213 ASN B N 1
ATOM 5193 C CA . ASN B 1 213 ? 43.076 -4.848 -32.773 1.00 31.08 213 ASN B CA 1
ATOM 5194 C C . ASN B 1 213 ? 41.944 -5.515 -31.998 1.00 29.99 213 ASN B C 1
ATOM 5195 O O . ASN B 1 213 ? 41.526 -5.023 -30.944 1.00 29.93 213 ASN B O 1
ATOM 5200 N N . HIS B 1 214 ? 41.454 -6.610 -32.579 1.00 29.37 214 HIS B N 1
ATOM 5201 C CA . HIS B 1 214 ? 40.372 -7.467 -32.025 1.00 28.97 214 HIS B CA 1
ATOM 5202 C C . HIS B 1 214 ? 38.977 -6.824 -31.956 1.00 28.35 214 HIS B C 1
ATOM 5203 O O . HIS B 1 214 ? 38.043 -7.388 -31.327 1.00 27.19 214 HIS B O 1
ATOM 5210 N N . ARG B 1 215 ? 38.811 -5.663 -32.597 1.00 27.40 215 ARG B N 1
ATOM 5211 C CA . ARG B 1 215 ? 37.590 -4.867 -32.464 1.00 26.87 215 ARG B CA 1
ATOM 5212 C C . ARG B 1 215 ? 36.990 -4.560 -33.827 1.00 27.88 215 ARG B C 1
ATOM 5213 O O . ARG B 1 215 ? 37.726 -4.197 -34.748 1.00 28.73 215 ARG B O 1
ATOM 5221 N N . MET B 1 216 ? 35.681 -4.739 -33.975 1.00 26.45 216 MET B N 1
ATOM 5222 C CA . MET B 1 216 ? 35.032 -4.441 -35.254 1.00 27.55 216 MET B CA 1
ATOM 5223 C C . MET B 1 216 ? 34.689 -2.964 -35.383 1.00 27.05 216 MET B C 1
ATOM 5224 O O . MET B 1 216 ? 33.997 -2.407 -34.552 1.00 26.58 216 MET B O 1
ATOM 5229 N N . ARG B 1 217 ? 35.175 -2.340 -36.459 1.00 28.95 217 ARG B N 1
ATOM 5230 C CA . ARG B 1 217 ? 34.869 -0.935 -36.749 1.00 29.18 217 ARG B CA 1
ATOM 5231 C C . ARG B 1 217 ? 33.626 -0.796 -37.628 1.00 29.49 217 ARG B C 1
ATOM 5232 O O . ARG B 1 217 ? 33.335 -1.678 -38.479 1.00 30.18 217 ARG B O 1
ATOM 5240 N N . GLY B 1 218 ? 32.929 0.327 -37.460 1.00 29.82 218 GLY B N 1
ATOM 5241 C CA . GLY B 1 218 ? 31.786 0.662 -38.312 1.00 30.36 218 GLY B CA 1
ATOM 5242 C C . GLY B 1 218 ? 32.108 0.576 -39.798 1.00 30.16 218 GLY B C 1
ATOM 5243 O O . GLY B 1 218 ? 31.320 0.041 -40.579 1.00 29.65 218 GLY B O 1
ATOM 5244 N N . ALA B 1 219 ? 33.276 1.084 -40.185 1.00 31.34 219 ALA B N 1
ATOM 5245 C CA . ALA B 1 219 ? 33.668 1.133 -41.599 1.00 31.72 219 ALA B CA 1
ATOM 5246 C C . ALA B 1 219 ? 33.837 -0.240 -42.209 1.00 32.34 219 ALA B C 1
ATOM 5247 O O . ALA B 1 219 ? 33.523 -0.450 -43.386 1.00 32.68 219 ALA B O 1
ATOM 5249 N N . ALA B 1 220 ? 34.362 -1.175 -41.414 1.00 32.10 220 ALA B N 1
ATOM 5250 C CA . ALA B 1 220 ? 34.602 -2.530 -41.889 1.00 31.63 220 ALA B CA 1
ATOM 5251 C C . ALA B 1 220 ? 33.262 -3.225 -42.089 1.00 31.51 220 ALA B C 1
ATOM 5252 O O . ALA B 1 220 ? 33.072 -3.945 -43.082 1.00 31.25 220 ALA B O 1
ATOM 5254 N N . LEU B 1 221 ? 32.338 -2.983 -41.159 1.00 31.27 221 LEU B N 1
ATOM 5255 C CA . LEU B 1 221 ? 30.998 -3.537 -41.265 1.00 31.76 221 LEU B CA 1
ATOM 5256 C C . LEU B 1 221 ? 30.304 -2.955 -42.522 1.00 32.56 221 LEU B C 1
ATOM 5257 O O . LEU B 1 221 ? 29.697 -3.694 -43.311 1.00 32.50 221 LEU B O 1
ATOM 5262 N N . GLU B 1 222 ? 30.426 -1.641 -42.708 1.00 33.40 222 GLU B N 1
ATOM 5263 C CA . GLU B 1 222 ? 29.768 -0.951 -43.836 1.00 34.64 222 GLU B CA 1
ATOM 5264 C C . GLU B 1 222 ? 30.296 -1.442 -45.181 1.00 35.02 222 GLU B C 1
ATOM 5265 O O . GLU B 1 222 ? 29.526 -1.707 -46.123 1.00 35.70 222 GLU B O 1
ATOM 5271 N N . LYS B 1 223 ? 31.614 -1.570 -45.258 1.00 35.09 223 LYS B N 1
ATOM 5272 C CA . LYS B 1 223 ? 32.292 -2.105 -46.429 1.00 35.28 223 LYS B CA 1
ATOM 5273 C C . LYS B 1 223 ? 31.787 -3.511 -46.807 1.00 35.50 223 LYS B C 1
ATOM 5274 O O . LYS B 1 223 ? 31.566 -3.797 -47.976 1.00 35.55 223 LYS B O 1
ATOM 5280 N N . ALA B 1 224 ? 31.605 -4.387 -45.814 1.00 35.32 224 ALA B N 1
ATOM 5281 C CA . ALA B 1 224 ? 31.110 -5.746 -46.084 1.00 35.60 224 ALA B CA 1
ATOM 5282 C C . ALA B 1 224 ? 29.648 -5.716 -46.539 1.00 36.16 224 ALA B C 1
ATOM 5283 O O . ALA B 1 224 ? 29.247 -6.479 -47.436 1.00 35.89 224 ALA B O 1
ATOM 5285 N N . ILE B 1 225 ? 28.863 -4.837 -45.921 1.00 36.21 225 ILE B N 1
ATOM 5286 C CA . ILE B 1 225 ? 27.454 -4.663 -46.280 1.00 38.05 225 ILE B CA 1
ATOM 5287 C C . ILE B 1 225 ? 27.341 -4.224 -47.749 1.00 39.91 225 ILE B C 1
ATOM 5288 O O . ILE B 1 225 ? 26.674 -4.871 -48.567 1.00 40.60 225 ILE B O 1
ATOM 5293 N N . GLU B 1 226 ? 28.018 -3.130 -48.069 1.00 41.76 226 GLU B N 1
ATOM 5294 C CA . GLU B 1 226 ? 27.947 -2.550 -49.406 1.00 43.60 226 GLU B CA 1
ATOM 5295 C C . GLU B 1 226 ? 28.388 -3.564 -50.466 1.00 43.72 226 GLU B C 1
ATOM 5296 O O . GLU B 1 226 ? 27.709 -3.718 -51.485 1.00 44.19 226 GLU B O 1
ATOM 5302 N N . GLN B 1 227 ? 29.484 -4.284 -50.213 1.00 43.75 227 GLN B N 1
ATOM 5303 C CA . GLN B 1 227 ? 29.889 -5.402 -51.074 1.00 44.21 227 GLN B CA 1
ATOM 5304 C C . GLN B 1 227 ? 28.764 -6.407 -51.376 1.00 44.48 227 GLN B C 1
ATOM 5305 O O . GLN B 1 227 ? 28.625 -6.855 -52.510 1.00 44.32 227 GLN B O 1
ATOM 5311 N N . ASP B 1 228 ? 27.981 -6.769 -50.357 1.00 44.43 228 ASP B N 1
ATOM 5312 C CA . ASP B 1 228 ? 26.927 -7.777 -50.510 1.00 44.58 228 ASP B CA 1
ATOM 5313 C C . ASP B 1 228 ? 25.725 -7.259 -51.307 1.00 44.56 228 ASP B C 1
ATOM 5314 O O . ASP B 1 228 ? 25.214 -7.961 -52.188 1.00 44.08 228 ASP B O 1
ATOM 5319 N N . VAL B 1 229 ? 25.282 -6.048 -50.974 1.00 44.94 229 VAL B N 1
ATOM 5320 C CA . VAL B 1 229 ? 24.259 -5.321 -51.727 1.00 45.74 229 VAL B CA 1
ATOM 5321 C C . VAL B 1 229 ? 24.649 -5.226 -53.218 1.00 46.30 229 VAL B C 1
ATOM 5322 O O . VAL B 1 229 ? 23.802 -5.384 -54.103 1.00 46.34 229 VAL B O 1
ATOM 5326 N N . ALA B 1 230 ? 25.938 -4.990 -53.472 1.00 46.92 230 ALA B N 1
ATOM 5327 C CA . ALA B 1 230 ? 26.488 -4.954 -54.832 1.00 47.41 230 ALA B CA 1
ATOM 5328 C C . ALA B 1 230 ? 26.317 -6.270 -55.605 1.00 47.64 230 ALA B C 1
ATOM 5329 O O . ALA B 1 230 ? 26.390 -6.277 -56.844 1.00 47.87 230 ALA B O 1
ATOM 5331 N N . GLU B 1 231 ? 26.102 -7.376 -54.891 1.00 47.46 231 GLU B N 1
ATOM 5332 C CA . GLU B 1 231 ? 25.792 -8.646 -55.556 1.00 47.48 231 GLU B CA 1
ATOM 5333 C C . GLU B 1 231 ? 24.314 -9.033 -55.438 1.00 46.56 231 GLU B C 1
ATOM 5334 O O . GLU B 1 231 ? 23.946 -10.184 -55.673 1.00 46.75 231 GLU B O 1
ATOM 5340 N N . GLY B 1 232 ? 23.478 -8.060 -55.094 1.00 45.46 232 GLY B N 1
ATOM 5341 C CA . GLY B 1 232 ? 22.036 -8.265 -54.987 1.00 44.72 232 GLY B CA 1
ATOM 5342 C C . GLY B 1 232 ? 21.598 -9.061 -53.765 1.00 44.19 232 GLY B C 1
ATOM 5343 O O . GLY B 1 232 ? 20.494 -9.629 -53.748 1.00 44.43 232 GLY B O 1
ATOM 5344 N N . LEU B 1 233 ? 22.460 -9.115 -52.747 1.00 43.06 233 LEU B N 1
ATOM 5345 C CA . LEU B 1 233 ? 22.110 -9.753 -51.472 1.00 42.31 233 LEU B CA 1
ATOM 5346 C C . LEU B 1 233 ? 21.405 -8.750 -50.549 1.00 41.01 233 LEU B C 1
ATOM 5347 O O . LEU B 1 233 ? 21.421 -7.550 -50.823 1.00 41.16 233 LEU B O 1
ATOM 5352 N N . ILE B 1 234 ? 20.747 -9.242 -49.494 1.00 39.55 234 ILE B N 1
ATOM 5353 C CA . ILE B 1 234 ? 19.974 -8.393 -48.590 1.00 38.18 234 ILE B CA 1
ATOM 5354 C C . ILE B 1 234 ? 20.506 -8.505 -47.148 1.00 37.61 234 ILE B C 1
ATOM 5355 O O . ILE B 1 234 ? 20.185 -9.470 -46.437 1.00 37.15 234 ILE B O 1
ATOM 5360 N N . PRO B 1 235 ? 21.323 -7.522 -46.719 1.00 36.49 235 PRO B N 1
ATOM 5361 C CA . PRO B 1 235 ? 21.779 -7.447 -45.312 1.00 35.69 235 PRO B CA 1
ATOM 5362 C C . PRO B 1 235 ? 20.582 -7.263 -44.372 1.00 34.23 235 PRO B C 1
ATOM 5363 O O . PRO B 1 235 ? 19.680 -6.505 -44.698 1.00 35.00 235 PRO B O 1
ATOM 5367 N N . PHE B 1 236 ? 20.542 -7.952 -43.222 1.00 32.07 236 PHE B N 1
ATOM 5368 C CA . PHE B 1 236 ? 19.364 -7.848 -42.339 1.00 30.14 236 PHE B CA 1
ATOM 5369 C C . PHE B 1 236 ? 19.666 -7.854 -40.825 1.00 28.62 236 PHE B C 1
ATOM 5370 O O . PHE B 1 236 ? 18.807 -7.494 -40.008 1.00 27.54 236 PHE B O 1
ATOM 5378 N N . TYR B 1 237 ? 20.891 -8.250 -40.482 1.00 28.29 237 TYR B N 1
ATOM 5379 C CA . TYR B 1 237 ? 21.230 -8.541 -39.084 1.00 26.69 237 TYR B CA 1
ATOM 5380 C C . TYR B 1 237 ? 22.716 -8.351 -38.884 1.00 25.22 237 TYR B C 1
ATOM 5381 O O . TYR B 1 237 ? 23.512 -8.792 -39.699 1.00 25.86 237 TYR B O 1
ATOM 5390 N N . ALA B 1 238 ? 23.110 -7.715 -37.791 1.00 24.54 238 ALA B N 1
ATOM 5391 C CA . ALA B 1 238 ? 24.496 -7.837 -37.366 1.00 24.20 238 ALA B CA 1
ATOM 5392 C C . ALA B 1 238 ? 24.597 -7.932 -35.856 1.00 23.50 238 ALA B C 1
ATOM 5393 O O . ALA B 1 238 ? 23.833 -7.277 -35.122 1.00 24.07 238 ALA B O 1
ATOM 5395 N N . VAL B 1 239 ? 25.575 -8.735 -35.426 1.00 23.70 239 VAL B N 1
ATOM 5396 C CA . VAL B 1 239 ? 25.903 -8.896 -34.006 1.00 22.97 239 VAL B CA 1
ATOM 5397 C C . VAL B 1 239 ? 27.164 -8.085 -33.705 1.00 22.56 239 VAL B C 1
ATOM 5398 O O . VAL B 1 239 ? 28.238 -8.313 -34.314 1.00 23.23 239 VAL B O 1
ATOM 5402 N N . VAL B 1 240 ? 26.991 -7.179 -32.747 1.00 22.53 240 VAL B N 1
ATOM 5403 C CA . VAL B 1 240 ? 28.048 -6.344 -32.175 1.00 22.41 240 VAL B CA 1
ATOM 5404 C C . VAL B 1 240 ? 28.416 -6.919 -30.806 1.00 22.41 240 VAL B C 1
ATOM 5405 O O . VAL B 1 240 ? 27.554 -7.025 -29.922 1.00 22.96 240 VAL B O 1
ATOM 5409 N N . THR B 1 241 ? 29.675 -7.301 -30.654 1.00 22.77 241 THR B N 1
ATOM 5410 C CA . THR B 1 241 ? 30.105 -7.999 -29.453 1.00 22.88 241 THR B CA 1
ATOM 5411 C C . THR B 1 241 ? 30.804 -7.051 -28.485 1.00 23.47 241 THR B C 1
ATOM 5412 O O . THR B 1 241 ? 31.815 -6.437 -28.846 1.00 23.71 241 THR B O 1
ATOM 5416 N N . LEU B 1 242 ? 30.269 -6.953 -27.269 1.00 22.50 242 LEU B N 1
ATOM 5417 C CA . LEU B 1 242 ? 30.912 -6.173 -26.201 1.00 22.81 242 LEU B CA 1
ATOM 5418 C C . LEU B 1 242 ? 31.499 -7.142 -25.175 1.00 22.89 242 LEU B C 1
ATOM 5419 O O . LEU B 1 242 ? 30.798 -7.592 -24.258 1.00 23.72 242 LEU B O 1
ATOM 5424 N N . GLY B 1 243 ? 32.757 -7.485 -25.387 1.00 22.89 243 GLY B N 1
ATOM 5425 C CA . GLY B 1 243 ? 33.474 -8.429 -24.535 1.00 22.70 243 GLY B CA 1
ATOM 5426 C C . GLY B 1 243 ? 33.620 -9.755 -25.252 1.00 23.55 243 GLY B C 1
ATOM 5427 O O . GLY B 1 243 ? 32.995 -10.742 -24.844 1.00 22.93 243 GLY B O 1
ATOM 5428 N N . THR B 1 244 ? 34.454 -9.802 -26.301 1.00 22.33 244 THR B N 1
ATOM 5429 C CA . THR B 1 244 ? 34.680 -11.034 -27.062 1.00 24.01 244 THR B CA 1
ATOM 5430 C C . THR B 1 244 ? 35.209 -12.178 -26.168 1.00 24.99 244 THR B C 1
ATOM 5431 O O . THR B 1 244 ? 35.889 -11.932 -25.183 1.00 23.90 244 THR B O 1
ATOM 5435 N N . THR B 1 245 ? 34.914 -13.423 -26.546 1.00 25.09 245 THR B N 1
ATOM 5436 C CA . THR B 1 245 ? 35.345 -14.543 -25.712 1.00 26.66 245 THR B CA 1
ATOM 5437 C C . THR B 1 245 ? 36.868 -14.712 -25.633 1.00 27.14 245 THR B C 1
ATOM 5438 O O . THR B 1 245 ? 37.393 -15.037 -24.568 1.00 28.64 245 THR B O 1
ATOM 5442 N N . ASN B 1 246 ? 37.569 -14.468 -26.746 1.00 26.83 246 ASN B N 1
ATOM 5443 C CA . ASN B 1 246 ? 39.020 -14.648 -26.801 1.00 27.55 246 ASN B CA 1
ATOM 5444 C C . ASN B 1 246 ? 39.794 -13.691 -25.886 1.00 26.69 246 ASN B C 1
ATOM 5445 O O . ASN B 1 246 ? 40.690 -14.107 -25.125 1.00 28.05 246 ASN B O 1
ATOM 5450 N N . SER B 1 247 ? 39.473 -12.409 -25.945 1.00 25.88 247 SER B N 1
ATOM 5451 C CA . SER B 1 247 ? 40.292 -11.401 -25.241 1.00 25.22 247 SER B CA 1
ATOM 5452 C C . SER B 1 247 ? 39.499 -10.308 -24.530 1.00 24.20 247 SER B C 1
ATOM 5453 O O . SER B 1 247 ? 40.083 -9.365 -23.966 1.00 24.02 247 SER B O 1
ATOM 5456 N N . CYS B 1 248 ? 38.177 -10.435 -24.542 1.00 23.11 248 CYS B N 1
ATOM 5457 C CA . CYS B 1 248 ? 37.274 -9.454 -23.981 1.00 22.90 248 CYS B CA 1
ATOM 5458 C C . CYS B 1 248 ? 37.500 -8.072 -24.624 1.00 23.82 248 CYS B C 1
ATOM 5459 O O . CYS B 1 248 ? 37.572 -7.067 -23.931 1.00 23.80 248 CYS B O 1
ATOM 5462 N N . ALA B 1 249 ? 37.590 -8.065 -25.954 1.00 23.18 249 ALA B N 1
ATOM 5463 C CA . ALA B 1 249 ? 37.640 -6.808 -26.712 1.00 24.56 249 ALA B CA 1
ATOM 5464 C C . ALA B 1 249 ? 36.214 -6.316 -26.924 1.00 25.05 249 ALA B C 1
ATOM 5465 O O . ALA B 1 249 ? 35.246 -7.102 -26.789 1.00 24.99 249 ALA B O 1
ATOM 5467 N N . PHE B 1 250 ? 36.076 -5.036 -27.291 1.00 25.11 250 PHE B N 1
ATOM 5468 C CA . PHE B 1 250 ? 34.783 -4.420 -27.468 1.00 24.05 250 PHE B CA 1
ATOM 5469 C C . PHE B 1 250 ? 34.626 -3.858 -28.869 1.00 25.38 250 PHE B C 1
ATOM 5470 O O . PHE B 1 250 ? 35.338 -2.911 -29.255 1.00 24.49 250 PHE B O 1
ATOM 5478 N N . ASP B 1 251 ? 33.684 -4.423 -29.619 1.00 24.19 251 ASP B N 1
ATOM 5479 C CA . ASP B 1 251 ? 33.315 -3.823 -30.918 1.00 24.79 251 ASP B CA 1
ATOM 5480 C C . ASP B 1 251 ? 32.869 -2.377 -30.759 1.00 24.60 251 ASP B C 1
ATOM 5481 O O . ASP B 1 251 ? 32.376 -1.961 -29.701 1.00 24.35 251 ASP B O 1
ATOM 5486 N N . TYR B 1 252 ? 33.059 -1.578 -31.812 1.00 25.77 252 TYR B N 1
ATOM 5487 C CA . TYR B 1 252 ? 32.685 -0.169 -31.728 1.00 26.65 252 TYR B CA 1
ATOM 5488 C C . TYR B 1 252 ? 31.203 0.016 -31.944 1.00 26.57 252 TYR B C 1
ATOM 5489 O O . TYR B 1 252 ? 30.770 0.298 -33.065 1.00 26.98 252 TYR B O 1
ATOM 5498 N N . LEU B 1 253 ? 30.410 -0.149 -30.884 1.00 27.04 253 LEU B N 1
ATOM 5499 C CA . LEU B 1 253 ? 28.952 -0.059 -31.014 1.00 27.57 253 LEU B CA 1
ATOM 5500 C C . LEU B 1 253 ? 28.546 1.347 -31.449 1.00 28.23 253 LEU B C 1
ATOM 5501 O O . LEU B 1 253 ? 27.569 1.521 -32.180 1.00 28.57 253 LEU B O 1
ATOM 5506 N N . ASP B 1 254 ? 29.308 2.337 -31.004 1.00 29.38 254 ASP B N 1
ATOM 5507 C CA . ASP B 1 254 ? 29.015 3.723 -31.401 1.00 31.02 254 ASP B CA 1
ATOM 5508 C C . ASP B 1 254 ? 29.115 3.926 -32.918 1.00 31.16 254 ASP B C 1
ATOM 5509 O O . ASP B 1 254 ? 28.426 4.804 -33.459 1.00 33.25 254 ASP B O 1
ATOM 5514 N N . GLU B 1 255 ? 29.966 3.143 -33.587 1.00 30.47 255 GLU B N 1
ATOM 5515 C CA . GLU B 1 255 ? 30.136 3.197 -35.053 1.00 30.13 255 GLU B CA 1
ATOM 5516 C C . GLU B 1 255 ? 29.185 2.231 -35.757 1.00 30.70 255 GLU B C 1
ATOM 5517 O O . GLU B 1 255 ? 28.502 2.571 -36.733 1.00 29.22 255 GLU B O 1
ATOM 5523 N N . CYS B 1 256 ? 29.149 1.006 -35.244 1.00 30.29 256 CYS B N 1
ATOM 5524 C CA . CYS B 1 256 ? 28.453 -0.091 -35.899 1.00 30.78 256 CYS B CA 1
ATOM 5525 C C . CYS B 1 256 ? 26.933 0.055 -35.869 1.00 31.31 256 CYS B C 1
ATOM 5526 O O . CYS B 1 256 ? 26.231 -0.331 -36.835 1.00 31.64 256 CYS B O 1
ATOM 5529 N N . GLY B 1 257 ? 26.426 0.564 -34.749 1.00 32.14 257 GLY B N 1
ATOM 5530 C CA . GLY B 1 257 ? 25.006 0.744 -34.553 1.00 33.31 257 GLY B CA 1
ATOM 5531 C C . GLY B 1 257 ? 24.419 1.591 -35.679 1.00 34.78 257 GLY B C 1
ATOM 5532 O O . GLY B 1 257 ? 23.579 1.117 -36.448 1.00 35.25 257 GLY B O 1
ATOM 5533 N N . PRO B 1 258 ? 24.871 2.848 -35.792 1.00 35.64 258 PRO B N 1
ATOM 5534 C CA . PRO B 1 258 ? 24.367 3.728 -36.864 1.00 35.77 258 PRO B CA 1
ATOM 5535 C C . PRO B 1 258 ? 24.573 3.145 -38.263 1.00 36.24 258 PRO B C 1
ATOM 5536 O O . PRO B 1 258 ? 23.740 3.369 -39.144 1.00 36.63 258 PRO B O 1
ATOM 5540 N N . VAL B 1 259 ? 25.664 2.413 -38.482 1.00 36.23 259 VAL B N 1
ATOM 5541 C CA . VAL B 1 259 ? 25.847 1.728 -39.763 1.00 36.48 259 VAL B CA 1
ATOM 5542 C C . VAL B 1 259 ? 24.652 0.801 -39.999 1.00 37.10 259 VAL B C 1
ATOM 5543 O O . VAL B 1 259 ? 24.039 0.838 -41.074 1.00 37.41 259 VAL B O 1
ATOM 5547 N N . GLY B 1 260 ? 24.304 0.003 -38.986 1.00 36.83 260 GLY B N 1
ATOM 5548 C CA . GLY B 1 260 ? 23.162 -0.912 -39.078 1.00 37.54 260 GLY B CA 1
ATOM 5549 C C . GLY B 1 260 ? 21.851 -0.159 -39.254 1.00 38.18 260 GLY B C 1
ATOM 5550 O O . GLY B 1 260 ? 21.028 -0.526 -40.098 1.00 37.63 260 GLY B O 1
ATOM 5551 N N . ASN B 1 261 ? 21.666 0.893 -38.456 1.00 38.92 261 ASN B N 1
ATOM 5552 C CA . ASN B 1 261 ? 20.500 1.768 -38.580 1.00 40.15 261 ASN B CA 1
ATOM 5553 C C . ASN B 1 261 ? 20.342 2.294 -40.001 1.00 40.72 261 ASN B C 1
ATOM 5554 O O . ASN B 1 261 ? 19.270 2.182 -40.596 1.00 40.93 261 ASN B O 1
ATOM 5559 N N . LYS B 1 262 ? 21.421 2.858 -40.542 1.00 41.61 262 LYS B N 1
ATOM 5560 C CA . LYS B 1 262 ? 21.401 3.470 -41.881 1.00 42.35 262 LYS B CA 1
ATOM 5561 C C . LYS B 1 262 ? 20.967 2.500 -42.989 1.00 42.16 262 LYS B C 1
ATOM 5562 O O . LYS B 1 262 ? 20.174 2.868 -43.862 1.00 42.76 262 LYS B O 1
ATOM 5568 N N . HIS B 1 263 ? 21.486 1.273 -42.941 1.00 40.98 263 HIS B N 1
ATOM 5569 C CA . HIS B 1 263 ? 21.251 0.257 -43.972 1.00 40.19 263 HIS B CA 1
ATOM 5570 C C . HIS B 1 263 ? 20.120 -0.704 -43.614 1.00 39.24 263 HIS B C 1
ATOM 5571 O O . HIS B 1 263 ? 19.939 -1.731 -44.276 1.00 39.11 263 HIS B O 1
ATOM 5578 N N . ASN B 1 264 ? 19.367 -0.361 -42.579 1.00 38.32 264 ASN B N 1
ATOM 5579 C CA . ASN B 1 264 ? 18.263 -1.194 -42.095 1.00 38.35 264 ASN B CA 1
ATOM 5580 C C . ASN B 1 264 ? 18.626 -2.658 -41.809 1.00 37.45 264 ASN B C 1
ATOM 5581 O O . ASN B 1 264 ? 18.061 -3.605 -42.390 1.00 37.14 264 ASN B O 1
ATOM 5586 N N . LEU B 1 265 ? 19.599 -2.812 -40.917 1.00 35.82 265 LEU B N 1
ATOM 5587 C CA . LEU B 1 265 ? 19.943 -4.108 -40.333 1.00 34.90 265 LEU B CA 1
ATOM 5588 C C . LEU B 1 265 ? 19.557 -4.061 -38.867 1.00 33.72 265 LEU B C 1
ATOM 5589 O O . LEU B 1 265 ? 19.842 -3.079 -38.181 1.00 34.18 265 LEU B O 1
ATOM 5594 N N . TRP B 1 266 ? 18.917 -5.122 -38.376 1.00 32.22 266 TRP B N 1
ATOM 5595 C CA . TRP B 1 266 ? 18.693 -5.293 -36.935 1.00 29.98 266 TRP B CA 1
ATOM 5596 C C . TRP B 1 266 ? 20.053 -5.410 -36.246 1.00 28.82 266 TRP B C 1
ATOM 5597 O O . TRP B 1 266 ? 20.880 -6.239 -36.647 1.00 29.04 266 TRP B O 1
ATOM 5608 N N . ILE B 1 267 ? 20.288 -4.596 -35.216 1.00 28.01 267 ILE B N 1
ATOM 5609 C CA . ILE B 1 267 ? 21.557 -4.648 -34.461 1.00 26.27 267 ILE B CA 1
ATOM 5610 C C . ILE B 1 267 ? 21.308 -5.371 -33.133 1.00 24.74 267 ILE B C 1
ATOM 5611 O O . ILE B 1 267 ? 20.530 -4.893 -32.295 1.00 24.06 267 ILE B O 1
ATOM 5616 N N . HIS B 1 268 ? 21.961 -6.521 -32.960 1.00 23.73 268 HIS B N 1
ATOM 5617 C CA . HIS B 1 268 ? 21.883 -7.244 -31.705 1.00 22.56 268 HIS B CA 1
ATOM 5618 C C . HIS B 1 268 ? 23.207 -7.092 -30.975 1.00 21.54 268 HIS B C 1
ATOM 5619 O O . HIS B 1 268 ? 24.248 -7.292 -31.572 1.00 22.74 268 HIS B O 1
ATOM 5626 N N . VAL B 1 269 ? 23.150 -6.798 -29.680 1.00 22.58 269 VAL B N 1
ATOM 5627 C CA . VAL B 1 269 ? 24.359 -6.617 -28.884 1.00 22.21 269 VAL B CA 1
ATOM 5628 C C . VAL B 1 269 ? 24.571 -7.832 -27.976 1.00 21.60 269 VAL B C 1
ATOM 5629 O O . VAL B 1 269 ? 23.747 -8.109 -27.127 1.00 22.26 269 VAL B O 1
ATOM 5633 N N . ASP B 1 270 ? 25.652 -8.559 -28.235 1.00 21.93 270 ASP B N 1
ATOM 5634 C CA . ASP B 1 270 ? 26.061 -9.731 -27.437 1.00 21.51 270 ASP B CA 1
ATOM 5635 C C . ASP B 1 270 ? 27.108 -9.219 -26.450 1.00 20.92 270 ASP B C 1
ATOM 5636 O O . ASP B 1 270 ? 28.270 -9.017 -26.814 1.00 21.35 270 ASP B O 1
ATOM 5641 N N . ALA B 1 271 ? 26.673 -9.048 -25.214 1.00 21.14 271 ALA B N 1
ATOM 5642 C CA . ALA B 1 271 ? 27.520 -8.618 -24.111 1.00 20.42 271 ALA B CA 1
ATOM 5643 C C . ALA B 1 271 ? 27.494 -9.701 -23.006 1.00 21.21 271 ALA B C 1
ATOM 5644 O O . ALA B 1 271 ? 27.469 -9.388 -21.809 1.00 20.13 271 ALA B O 1
ATOM 5646 N N . ALA B 1 272 ? 27.495 -10.962 -23.430 1.00 20.13 272 ALA B N 1
ATOM 5647 C CA . ALA B 1 272 ? 27.175 -12.075 -22.510 1.00 20.17 272 ALA B CA 1
ATOM 5648 C C . ALA B 1 272 ? 27.956 -12.022 -21.197 1.00 19.31 272 ALA B C 1
ATOM 5649 O O . ALA B 1 272 ? 27.367 -12.229 -20.136 1.00 21.12 272 ALA B O 1
ATOM 5651 N N . TYR B 1 273 ? 29.279 -11.830 -21.294 1.00 20.09 273 TYR B N 1
ATOM 5652 C CA . TYR B 1 273 ? 30.159 -11.748 -20.125 1.00 19.87 273 TYR B CA 1
ATOM 5653 C C . TYR B 1 273 ? 30.263 -10.327 -19.589 1.00 20.74 273 TYR B C 1
ATOM 5654 O O . TYR B 1 273 ? 29.844 -10.052 -18.459 1.00 19.86 273 TYR B O 1
ATOM 5663 N N . ALA B 1 274 ? 30.810 -9.429 -20.422 1.00 19.36 274 ALA B N 1
ATOM 5664 C CA . ALA B 1 274 ? 31.155 -8.077 -19.966 1.00 21.92 274 ALA B CA 1
ATOM 5665 C C . ALA B 1 274 ? 29.960 -7.225 -19.586 1.00 22.15 274 ALA B C 1
ATOM 5666 O O . ALA B 1 274 ? 30.095 -6.241 -18.837 1.00 23.39 274 ALA B O 1
ATOM 5668 N N . GLY B 1 275 ? 28.778 -7.590 -20.086 1.00 22.45 275 GLY B N 1
ATOM 5669 C CA . GLY B 1 275 ? 27.584 -6.835 -19.815 1.00 21.30 275 GLY B CA 1
ATOM 5670 C C . GLY B 1 275 ? 27.326 -6.618 -18.323 1.00 22.54 275 GLY B C 1
ATOM 5671 O O . GLY B 1 275 ? 26.749 -5.606 -17.940 1.00 21.70 275 GLY B O 1
ATOM 5672 N N . SER B 1 276 ? 27.732 -7.570 -17.472 1.00 21.73 276 SER B N 1
ATOM 5673 C CA . SER B 1 276 ? 27.508 -7.429 -16.034 1.00 23.30 276 SER B CA 1
ATOM 5674 C C . SER B 1 276 ? 28.206 -6.178 -15.468 1.00 23.15 276 SER B C 1
ATOM 5675 O O . SER B 1 276 ? 27.724 -5.593 -14.495 1.00 24.36 276 SER B O 1
ATOM 5678 N N . ALA B 1 277 ? 29.345 -5.821 -16.060 1.00 23.55 277 ALA B N 1
ATOM 5679 C CA . ALA B 1 277 ? 30.077 -4.613 -15.637 1.00 24.30 277 ALA B CA 1
ATOM 5680 C C . ALA B 1 277 ? 29.323 -3.309 -15.847 1.00 25.45 277 ALA B C 1
ATOM 5681 O O . ALA B 1 277 ? 29.612 -2.304 -15.144 1.00 25.89 277 ALA B O 1
ATOM 5683 N N . PHE B 1 278 ? 28.346 -3.289 -16.761 1.00 25.29 278 PHE B N 1
ATOM 5684 C CA . PHE B 1 278 ? 27.639 -2.024 -17.054 1.00 26.39 278 PHE B CA 1
ATOM 5685 C C . PHE B 1 278 ? 26.704 -1.563 -15.920 1.00 27.16 278 PHE B C 1
ATOM 5686 O O . PHE B 1 278 ? 26.080 -0.496 -16.027 1.00 28.32 278 PHE B O 1
ATOM 5694 N N . ILE B 1 279 ? 26.603 -2.355 -14.845 1.00 27.37 279 ILE B N 1
ATOM 5695 C CA . ILE B 1 279 ? 25.919 -1.906 -13.626 1.00 27.91 279 ILE B CA 1
ATOM 5696 C C . ILE B 1 279 ? 26.766 -0.875 -12.855 1.00 28.19 279 ILE B C 1
ATOM 5697 O O . ILE B 1 279 ? 26.290 -0.296 -11.888 1.00 28.28 279 ILE B O 1
ATOM 5702 N N . CYS B 1 280 ? 28.018 -0.712 -13.282 1.00 28.59 280 CYS B N 1
ATOM 5703 C CA . CYS B 1 280 ? 28.955 0.245 -12.697 1.00 29.61 280 CYS B CA 1
ATOM 5704 C C . CYS B 1 280 ? 29.066 1.451 -13.635 1.00 30.21 280 CYS B C 1
ATOM 5705 O O . CYS B 1 280 ? 29.421 1.283 -14.799 1.00 30.23 280 CYS B O 1
ATOM 5708 N N . PRO B 1 281 ? 28.781 2.680 -13.134 1.00 31.21 281 PRO B N 1
ATOM 5709 C CA . PRO B 1 281 ? 28.830 3.883 -13.995 1.00 31.58 281 PRO B CA 1
ATOM 5710 C C . PRO B 1 281 ? 30.118 4.049 -14.796 1.00 31.38 281 PRO B C 1
ATOM 5711 O O . PRO B 1 281 ? 30.068 4.458 -15.970 1.00 32.17 281 PRO B O 1
ATOM 5715 N N . GLU B 1 282 ? 31.257 3.717 -14.191 1.00 31.55 282 GLU B N 1
ATOM 5716 C CA . GLU B 1 282 ? 32.572 3.899 -14.836 1.00 31.85 282 GLU B CA 1
ATOM 5717 C C . GLU B 1 282 ? 32.867 2.977 -16.027 1.00 32.49 282 GLU B C 1
ATOM 5718 O O . GLU B 1 282 ? 33.838 3.209 -16.772 1.00 32.25 282 GLU B O 1
ATOM 5724 N N . TYR B 1 283 ? 32.050 1.925 -16.191 1.00 32.36 283 TYR B N 1
ATOM 5725 C CA . TYR B 1 283 ? 32.176 1.011 -17.337 1.00 32.51 283 TYR B CA 1
ATOM 5726 C C . TYR B 1 283 ? 31.092 1.162 -18.393 1.00 33.25 283 TYR B C 1
ATOM 5727 O O . TYR B 1 283 ? 31.200 0.569 -19.466 1.00 32.28 283 TYR B O 1
ATOM 5736 N N . ARG B 1 284 ? 30.053 1.939 -18.099 1.00 34.42 284 ARG B N 1
ATOM 5737 C CA . ARG B 1 284 ? 28.948 2.149 -19.049 1.00 36.20 284 ARG B CA 1
ATOM 5738 C C . ARG B 1 284 ? 29.335 2.774 -20.386 1.00 36.67 284 ARG B C 1
ATOM 5739 O O . ARG B 1 284 ? 28.611 2.620 -21.379 1.00 37.51 284 ARG B O 1
ATOM 5747 N N . HIS B 1 285 ? 30.455 3.497 -20.421 1.00 36.54 285 HIS B N 1
ATOM 5748 C CA . HIS B 1 285 ? 30.921 4.089 -21.672 1.00 36.42 285 HIS B CA 1
ATOM 5749 C C . HIS B 1 285 ? 31.243 3.022 -22.712 1.00 36.28 285 HIS B C 1
ATOM 5750 O O . HIS B 1 285 ? 31.365 3.321 -23.912 1.00 35.82 285 HIS B O 1
ATOM 5757 N N . LEU B 1 286 ? 31.390 1.777 -22.249 1.00 35.69 286 LEU B N 1
ATOM 5758 C CA . LEU B 1 286 ? 31.715 0.675 -23.147 1.00 35.74 286 LEU B CA 1
ATOM 5759 C C . LEU B 1 286 ? 30.492 0.211 -23.941 1.00 35.38 286 LEU B C 1
ATOM 5760 O O . LEU B 1 286 ? 30.637 -0.555 -24.890 1.00 35.41 286 LEU B O 1
ATOM 5765 N N . MET B 1 287 ? 29.297 0.660 -23.562 1.00 35.35 287 MET B N 1
ATOM 5766 C CA . MET B 1 287 ? 28.134 0.460 -24.440 1.00 35.98 287 MET B CA 1
ATOM 5767 C C . MET B 1 287 ? 27.561 1.744 -25.066 1.00 34.81 287 MET B C 1
ATOM 5768 O O . MET B 1 287 ? 26.390 1.788 -25.465 1.00 32.99 287 MET B O 1
ATOM 5773 N N . LYS B 1 288 ? 28.393 2.768 -25.168 1.00 34.42 288 LYS B N 1
ATOM 5774 C CA . LYS B 1 288 ? 28.067 3.915 -25.984 1.00 34.73 288 LYS B CA 1
ATOM 5775 C C . LYS B 1 288 ? 27.564 3.456 -27.335 1.00 33.51 288 LYS B C 1
ATOM 5776 O O . LYS B 1 288 ? 28.180 2.629 -27.979 1.00 33.43 288 LYS B O 1
ATOM 5782 N N . GLY B 1 289 ? 26.445 4.015 -27.758 1.00 33.29 289 GLY B N 1
ATOM 5783 C CA . GLY B 1 289 ? 25.814 3.606 -28.999 1.00 32.66 289 GLY B CA 1
ATOM 5784 C C . GLY B 1 289 ? 24.637 2.675 -28.744 1.00 32.41 289 GLY B C 1
ATOM 5785 O O . GLY B 1 289 ? 23.954 2.269 -29.679 1.00 33.05 289 GLY B O 1
ATOM 5786 N N . ILE B 1 290 ? 24.377 2.367 -27.481 1.00 32.16 290 ILE B N 1
ATOM 5787 C CA . ILE B 1 290 ? 23.293 1.427 -27.110 1.00 32.64 290 ILE B CA 1
ATOM 5788 C C . ILE B 1 290 ? 21.909 1.870 -27.614 1.00 32.96 290 ILE B C 1
ATOM 5789 O O . ILE B 1 290 ? 21.057 1.040 -27.922 1.00 31.70 290 ILE B O 1
ATOM 5794 N N . GLU B 1 291 ? 21.709 3.188 -27.736 1.00 32.98 291 GLU B N 1
ATOM 5795 C CA . GLU B 1 291 ? 20.485 3.730 -28.342 1.00 33.78 291 GLU B CA 1
ATOM 5796 C C . GLU B 1 291 ? 20.183 3.181 -29.732 1.00 33.34 291 GLU B C 1
ATOM 5797 O O . GLU B 1 291 ? 19.014 3.093 -30.127 1.00 34.18 291 GLU B O 1
ATOM 5803 N N . SER B 1 292 ? 21.225 2.816 -30.473 1.00 33.20 292 SER B N 1
ATOM 5804 C CA . SER B 1 292 ? 21.069 2.371 -31.857 1.00 33.64 292 SER B CA 1
ATOM 5805 C C . SER B 1 292 ? 20.720 0.878 -31.964 1.00 33.05 292 SER B C 1
ATOM 5806 O O . SER B 1 292 ? 20.405 0.376 -33.055 1.00 32.95 292 SER B O 1
ATOM 5809 N N . ALA B 1 293 ? 20.772 0.174 -30.829 1.00 31.38 293 ALA B N 1
ATOM 5810 C CA . ALA B 1 293 ? 20.586 -1.290 -30.807 1.00 30.91 293 ALA B CA 1
ATOM 5811 C C . ALA B 1 293 ? 19.125 -1.679 -30.829 1.00 30.33 293 ALA B C 1
ATOM 5812 O O . ALA B 1 293 ? 18.297 -1.001 -30.230 1.00 31.03 293 ALA B O 1
ATOM 5814 N N . ASP B 1 294 ? 18.812 -2.787 -31.504 1.00 28.89 294 ASP B N 1
ATOM 5815 C CA . ASP B 1 294 ? 17.461 -3.339 -31.512 1.00 28.08 294 ASP B CA 1
ATOM 5816 C C . ASP B 1 294 ? 17.253 -4.379 -30.398 1.00 26.89 294 ASP B C 1
ATOM 5817 O O . ASP B 1 294 ? 16.134 -4.596 -29.946 1.00 26.31 294 ASP B O 1
ATOM 5822 N N . SER B 1 295 ? 18.342 -5.046 -30.009 1.00 25.94 295 SER B N 1
ATOM 5823 C CA . SER B 1 295 ? 18.296 -5.984 -28.884 1.00 25.08 295 SER B CA 1
ATOM 5824 C C . SER B 1 295 ? 19.623 -5.977 -28.157 1.00 23.80 295 SER B C 1
ATOM 5825 O O . SER B 1 295 ? 20.654 -5.677 -28.743 1.00 24.27 295 SER B O 1
ATOM 5828 N N . PHE B 1 296 ? 19.589 -6.327 -26.871 1.00 23.44 296 PHE B N 1
ATOM 5829 C CA . PHE B 1 296 ? 20.775 -6.303 -26.050 1.00 22.23 296 PHE B CA 1
ATOM 5830 C C . PHE B 1 296 ? 20.696 -7.510 -25.102 1.00 22.01 296 PHE B C 1
ATOM 5831 O O . PHE B 1 296 ? 19.662 -7.734 -24.508 1.00 21.46 296 PHE B O 1
ATOM 5839 N N . ASN B 1 297 ? 21.810 -8.199 -24.897 1.00 21.87 297 ASN B N 1
ATOM 5840 C CA . ASN B 1 297 ? 21.794 -9.428 -24.066 1.00 21.43 297 ASN B CA 1
ATOM 5841 C C . ASN B 1 297 ? 23.075 -9.501 -23.248 1.00 21.81 297 ASN B C 1
ATOM 5842 O O . ASN B 1 297 ? 24.153 -9.245 -23.754 1.00 21.52 297 ASN B O 1
ATOM 5847 N N . PHE B 1 298 ? 22.943 -9.874 -21.978 1.00 22.20 298 PHE B N 1
ATOM 5848 C CA . PHE B 1 298 ? 24.092 -10.337 -21.226 1.00 22.31 298 PHE B CA 1
ATOM 5849 C C . PHE B 1 298 ? 23.617 -11.472 -20.305 1.00 22.07 298 PHE B C 1
ATOM 5850 O O . PHE B 1 298 ? 22.418 -11.631 -20.093 1.00 23.57 298 PHE B O 1
ATOM 5858 N N . ASN B 1 299 ? 24.574 -12.212 -19.759 1.00 21.51 299 ASN B N 1
ATOM 5859 C CA . ASN B 1 299 ? 24.266 -13.345 -18.852 1.00 20.52 299 ASN B CA 1
ATOM 5860 C C . ASN B 1 299 ? 24.636 -13.062 -17.416 1.00 20.17 299 ASN B C 1
ATOM 5861 O O . ASN B 1 299 ? 25.804 -13.174 -17.082 1.00 19.59 299 ASN B O 1
ATOM 5866 N N . PRO B 1 300 ? 23.650 -12.754 -16.559 1.00 20.69 300 PRO B N 1
ATOM 5867 C CA . PRO B 1 300 ? 23.902 -12.760 -15.109 1.00 21.12 300 PRO B CA 1
ATOM 5868 C C . PRO B 1 300 ? 24.503 -14.095 -14.666 1.00 20.58 300 PRO B C 1
ATOM 5869 O O . PRO B 1 300 ? 25.187 -14.128 -13.636 1.00 21.69 300 PRO B O 1
ATOM 5873 N N . HIS B 1 301 ? 24.260 -15.184 -15.412 1.00 20.87 301 HIS B N 1
ATOM 5874 C CA . HIS B 1 301 ? 24.809 -16.488 -14.969 1.00 20.37 301 HIS B CA 1
ATOM 5875 C C . HIS B 1 301 ? 26.311 -16.692 -15.249 1.00 21.87 301 HIS B C 1
ATOM 5876 O O . HIS B 1 301 ? 26.860 -17.759 -14.920 1.00 19.69 301 HIS B O 1
ATOM 5907 N N . TRP B 1 303 ? 28.853 -13.557 -14.843 1.00 21.73 303 TRP B N 1
ATOM 5908 C CA . TRP B 1 303 ? 29.582 -12.684 -13.941 1.00 23.27 303 TRP B CA 1
ATOM 5909 C C . TRP B 1 303 ? 28.707 -11.969 -12.929 1.00 24.37 303 TRP B C 1
ATOM 5910 O O . TRP B 1 303 ? 29.223 -11.163 -12.144 1.00 26.20 303 TRP B O 1
ATOM 5921 N N . MET B 1 304 ? 27.400 -12.250 -12.879 1.00 23.22 304 MET B N 1
ATOM 5922 C CA . MET B 1 304 ? 26.562 -11.513 -11.936 1.00 23.36 304 MET B CA 1
ATOM 5923 C C . MET B 1 304 ? 25.849 -12.357 -10.873 1.00 22.79 304 MET B C 1
ATOM 5924 O O . MET B 1 304 ? 24.765 -11.993 -10.417 1.00 22.00 304 MET B O 1
ATOM 5929 N N . LEU B 1 305 ? 26.439 -13.505 -10.531 1.00 22.59 305 LEU B N 1
ATOM 5930 C CA . LEU B 1 305 ? 26.054 -14.232 -9.316 1.00 22.45 305 LEU B CA 1
ATOM 5931 C C . LEU B 1 305 ? 24.674 -14.880 -9.363 1.00 22.98 305 LEU B C 1
ATOM 5932 O O . LEU B 1 305 ? 24.153 -15.311 -8.318 1.00 23.01 305 LEU B O 1
ATOM 5937 N N . VAL B 1 306 ? 24.103 -15.004 -10.568 1.00 22.22 306 VAL B N 1
ATOM 5938 C CA . VAL B 1 306 ? 22.802 -15.688 -10.747 1.00 22.04 306 VAL B CA 1
ATOM 5939 C C . VAL B 1 306 ? 23.018 -17.083 -11.380 1.00 23.06 306 VAL B C 1
ATOM 5940 O O . VAL B 1 306 ? 23.318 -17.185 -12.574 1.00 23.08 306 VAL B O 1
ATOM 5944 N N . ASN B 1 307 ? 22.874 -18.145 -10.591 1.00 22.24 307 ASN B N 1
ATOM 5945 C CA . ASN B 1 307 ? 23.126 -19.515 -11.087 1.00 23.22 307 ASN B CA 1
ATOM 5946 C C . ASN B 1 307 ? 22.413 -19.723 -12.437 1.00 21.95 307 ASN B C 1
ATOM 5947 O O . ASN B 1 307 ? 21.283 -19.278 -12.600 1.00 23.04 307 ASN B O 1
ATOM 5952 N N . PHE B 1 308 ? 23.031 -20.476 -13.351 1.00 23.37 308 PHE B N 1
ATOM 5953 C CA . PHE B 1 308 ? 22.368 -20.830 -14.626 1.00 23.51 308 PHE B CA 1
ATOM 5954 C C . PHE B 1 308 ? 21.010 -21.483 -14.403 1.00 24.31 308 PHE B C 1
ATOM 5955 O O . PHE B 1 308 ? 20.822 -22.184 -13.386 1.00 22.38 308 PHE B O 1
ATOM 5963 N N . ASP B 1 309 ? 20.093 -21.303 -15.342 1.00 24.60 309 ASP B N 1
ATOM 5964 C CA . ASP B 1 309 ? 20.321 -20.388 -16.429 1.00 26.46 309 ASP B CA 1
ATOM 5965 C C . ASP B 1 309 ? 19.625 -19.069 -16.251 1.00 25.34 309 ASP B C 1
ATOM 5966 O O . ASP B 1 309 ? 18.561 -18.986 -15.677 1.00 25.34 309 ASP B O 1
ATOM 5971 N N . CYS B 1 310 ? 20.277 -18.034 -16.750 1.00 25.17 310 CYS B N 1
ATOM 5972 C CA . CYS B 1 310 ? 19.750 -16.677 -16.688 1.00 24.26 310 CYS B CA 1
ATOM 5973 C C . CYS B 1 310 ? 20.476 -15.809 -17.712 1.00 23.89 310 CYS B C 1
ATOM 5974 O O . CYS B 1 310 ? 21.596 -15.358 -17.461 1.00 23.30 310 CYS B O 1
ATOM 5977 N N . SER B 1 311 ? 19.859 -15.647 -18.882 1.00 23.46 311 SER B N 1
ATOM 5978 C CA . SER B 1 311 ? 20.402 -14.791 -19.936 1.00 22.77 311 SER B CA 1
ATOM 5979 C C . SER B 1 311 ? 19.361 -13.701 -20.149 1.00 23.29 311 SER B C 1
ATOM 5980 O O . SER B 1 311 ? 18.246 -13.977 -20.585 1.00 23.89 311 SER B O 1
ATOM 5983 N N . ALA B 1 312 ? 19.731 -12.469 -19.820 1.00 23.09 312 ALA B N 1
ATOM 5984 C CA . ALA B 1 312 ? 18.792 -11.338 -19.806 1.00 23.87 312 ALA B CA 1
ATOM 5985 C C . ALA B 1 312 ? 18.825 -10.625 -21.155 1.00 24.30 312 ALA B C 1
ATOM 5986 O O . ALA B 1 312 ? 19.886 -10.157 -21.573 1.00 23.21 312 ALA B O 1
ATOM 5988 N N . MET B 1 313 ? 17.670 -10.572 -21.831 1.00 25.06 313 MET B N 1
ATOM 5989 C CA . MET B 1 313 ? 17.570 -10.003 -23.177 1.00 26.81 313 MET B CA 1
ATOM 5990 C C . MET B 1 313 ? 16.492 -8.932 -23.238 1.00 26.12 313 MET B C 1
ATOM 5991 O O . MET B 1 313 ? 15.341 -9.177 -22.893 1.00 24.13 313 MET B O 1
ATOM 5996 N N . TRP B 1 314 ? 16.875 -7.747 -23.705 1.00 26.87 314 TRP B N 1
ATOM 5997 C CA . TRP B 1 314 ? 15.908 -6.636 -23.940 1.00 28.11 314 TRP B CA 1
ATOM 5998 C C . TRP B 1 314 ? 15.778 -6.381 -25.449 1.00 29.06 314 TRP B C 1
ATOM 5999 O O . TRP B 1 314 ? 16.745 -6.563 -26.220 1.00 28.90 314 TRP B O 1
ATOM 6010 N N . LEU B 1 315 ? 14.562 -6.024 -25.867 1.00 30.42 315 LEU B N 1
ATOM 6011 C CA . LEU B 1 315 ? 14.258 -5.715 -27.253 1.00 32.37 315 LEU B CA 1
ATOM 6012 C C . LEU B 1 315 ? 13.466 -4.415 -27.316 1.00 33.42 315 LEU B C 1
ATOM 6013 O O . LEU B 1 315 ? 12.689 -4.108 -26.418 1.00 32.65 315 LEU B O 1
ATOM 6018 N N . LYS B 1 316 ? 13.683 -3.644 -28.376 1.00 35.28 316 LYS B N 1
ATOM 6019 C CA . LYS B 1 316 ? 12.876 -2.434 -28.581 1.00 37.70 316 LYS B CA 1
ATOM 6020 C C . LYS B 1 316 ? 11.434 -2.780 -28.930 1.00 39.42 316 LYS B C 1
ATOM 6021 O O . LYS B 1 316 ? 10.521 -1.997 -28.669 1.00 40.17 316 LYS B O 1
ATOM 6027 N N . ASP B 1 317 ? 11.233 -3.963 -29.502 1.00 41.78 317 ASP B N 1
ATOM 6028 C CA . ASP B 1 317 ? 9.896 -4.480 -29.762 1.00 44.13 317 ASP B CA 1
ATOM 6029 C C . ASP B 1 317 ? 9.923 -6.005 -29.662 1.00 45.83 317 ASP B C 1
ATOM 6030 O O . ASP B 1 317 ? 10.247 -6.689 -30.640 1.00 45.84 317 ASP B O 1
ATOM 6035 N N . PRO B 1 318 ? 9.574 -6.537 -28.476 1.00 47.94 318 PRO B N 1
ATOM 6036 C CA . PRO B 1 318 ? 9.734 -7.949 -28.145 1.00 49.58 318 PRO B CA 1
ATOM 6037 C C . PRO B 1 318 ? 8.672 -8.827 -28.801 1.00 51.36 318 PRO B C 1
ATOM 6038 O O . PRO B 1 318 ? 8.654 -10.041 -28.576 1.00 51.93 318 PRO B O 1
ATOM 6042 N N . SER B 1 319 ? 7.810 -8.218 -29.615 1.00 53.38 319 SER B N 1
ATOM 6043 C CA . SER B 1 319 ? 6.766 -8.942 -30.350 1.00 55.24 319 SER B CA 1
ATOM 6044 C C . SER B 1 319 ? 7.224 -9.424 -31.738 1.00 56.15 319 SER B C 1
ATOM 6045 O O . SER B 1 319 ? 6.478 -10.113 -32.443 1.00 56.45 319 SER B O 1
ATOM 6048 N N . TRP B 1 320 ? 8.439 -9.055 -32.137 1.00 57.15 320 TRP B N 1
ATOM 6049 C CA . TRP B 1 320 ? 8.983 -9.517 -33.419 1.00 57.91 320 TRP B CA 1
ATOM 6050 C C . TRP B 1 320 ? 9.495 -10.951 -33.341 1.00 57.96 320 TRP B C 1
ATOM 6051 O O . TRP B 1 320 ? 9.723 -11.594 -34.369 1.00 57.63 320 TRP B O 1
ATOM 6062 N N . VAL B 1 321 ? 9.663 -11.439 -32.114 1.00 58.38 321 VAL B N 1
ATOM 6063 C CA . VAL B 1 321 ? 10.127 -12.799 -31.859 1.00 58.69 321 VAL B CA 1
ATOM 6064 C C . VAL B 1 321 ? 8.969 -13.715 -31.457 1.00 59.00 321 VAL B C 1
ATOM 6065 O O . VAL B 1 321 ? 7.866 -13.619 -32.007 1.00 59.29 321 VAL B O 1
ATOM 6069 N N . PRO B 1 349 ? 6.000 -14.911 -24.602 1.00 52.22 349 PRO B N 1
ATOM 6070 C CA . PRO B 1 349 ? 6.089 -16.205 -23.931 1.00 51.89 349 PRO B CA 1
ATOM 6071 C C . PRO B 1 349 ? 6.992 -16.140 -22.689 1.00 51.43 349 PRO B C 1
ATOM 6072 O O . PRO B 1 349 ? 8.109 -16.673 -22.692 1.00 51.55 349 PRO B O 1
ATOM 6076 N N . LEU B 1 350 ? 6.495 -15.491 -21.636 1.00 50.55 350 LEU B N 1
ATOM 6077 C CA . LEU B 1 350 ? 7.283 -15.227 -20.432 1.00 49.59 350 LEU B CA 1
ATOM 6078 C C . LEU B 1 350 ? 7.070 -16.261 -19.340 1.00 48.85 350 LEU B C 1
ATOM 6079 O O . LEU B 1 350 ? 6.112 -17.050 -19.380 1.00 48.91 350 LEU B O 1
ATOM 6084 N N . GLY B 1 351 ? 7.985 -16.256 -18.374 1.00 47.60 351 GLY B N 1
ATOM 6085 C CA . GLY B 1 351 ? 7.808 -16.970 -17.123 1.00 46.45 351 GLY B CA 1
ATOM 6086 C C . GLY B 1 351 ? 8.150 -18.440 -17.154 1.00 45.80 351 GLY B C 1
ATOM 6087 O O . GLY B 1 351 ? 7.931 -19.133 -16.159 1.00 45.92 351 GLY B O 1
ATOM 6088 N N . ARG B 1 352 ? 8.685 -18.921 -18.282 1.00 45.04 352 ARG B N 1
ATOM 6089 C CA . ARG B 1 352 ? 9.067 -20.333 -18.394 1.00 44.39 352 ARG B CA 1
ATOM 6090 C C . ARG B 1 352 ? 10.207 -20.651 -17.431 1.00 42.13 352 ARG B C 1
ATOM 6091 O O . ARG B 1 352 ? 11.217 -19.944 -17.404 1.00 42.36 352 ARG B O 1
ATOM 6099 N N . ARG B 1 353 ? 9.994 -21.679 -16.602 1.00 39.85 353 ARG B N 1
ATOM 6100 C CA . ARG B 1 353 ? 10.944 -22.123 -15.587 1.00 37.41 353 ARG B CA 1
ATOM 6101 C C . ARG B 1 353 ? 11.069 -21.156 -14.383 1.00 34.53 353 ARG B C 1
ATOM 6102 O O . ARG B 1 353 ? 11.876 -21.372 -13.488 1.00 32.59 353 ARG B O 1
ATOM 6110 N N . PHE B 1 354 ? 10.262 -20.103 -14.364 1.00 32.31 354 PHE B N 1
ATOM 6111 C CA . PHE B 1 354 ? 10.276 -19.123 -13.270 1.00 30.45 354 PHE B CA 1
ATOM 6112 C C . PHE B 1 354 ? 11.676 -18.606 -12.954 1.00 28.73 354 PHE B C 1
ATOM 6113 O O . PHE B 1 354 ? 12.080 -18.504 -11.795 1.00 28.59 354 PHE B O 1
ATOM 6121 N N . ARG B 1 355 ? 12.416 -18.247 -13.997 1.00 26.76 355 ARG B N 1
ATOM 6122 C CA . ARG B 1 355 ? 13.780 -17.789 -13.791 1.00 25.92 355 ARG B CA 1
ATOM 6123 C C . ARG B 1 355 ? 13.824 -16.448 -13.067 1.00 25.34 355 ARG B C 1
ATOM 6124 O O . ARG B 1 355 ? 14.858 -16.065 -12.554 1.00 25.37 355 ARG B O 1
ATOM 6132 N N . ALA B 1 356 ? 12.703 -15.740 -13.025 1.00 24.55 356 ALA B N 1
ATOM 6133 C CA . ALA B 1 356 ? 12.677 -14.436 -12.336 1.00 23.92 356 ALA B CA 1
ATOM 6134 C C . ALA B 1 356 ? 12.940 -14.561 -10.847 1.00 24.47 356 ALA B C 1
ATOM 6135 O O . ALA B 1 356 ? 13.495 -13.642 -10.224 1.00 23.61 356 ALA B O 1
ATOM 6137 N N . LEU B 1 357 ? 12.514 -15.682 -10.268 1.00 23.94 357 LEU B N 1
ATOM 6138 C CA . LEU B 1 357 ? 12.644 -15.875 -8.837 1.00 24.44 357 LEU B CA 1
ATOM 6139 C C . LEU B 1 357 ? 14.093 -15.743 -8.406 1.00 24.25 357 LEU B C 1
ATOM 6140 O O . LEU B 1 357 ? 14.400 -14.991 -7.463 1.00 24.39 357 LEU B O 1
ATOM 6145 N N . LYS B 1 358 ? 15.015 -16.452 -9.063 1.00 24.72 358 LYS B N 1
ATOM 6146 C CA . LYS B 1 358 ? 16.414 -16.346 -8.614 1.00 25.19 358 LYS B CA 1
ATOM 6147 C C . LYS B 1 358 ? 16.992 -14.952 -8.844 1.00 24.59 358 LYS B C 1
ATOM 6148 O O . LYS B 1 358 ? 17.778 -14.461 -8.049 1.00 24.37 358 LYS B O 1
ATOM 6154 N N . LEU B 1 359 ? 16.551 -14.290 -9.902 1.00 24.42 359 LEU B N 1
ATOM 6155 C CA . LEU B 1 359 ? 17.040 -12.944 -10.164 1.00 23.90 359 LEU B CA 1
ATOM 6156 C C . LEU B 1 359 ? 16.615 -12.000 -9.036 1.00 23.95 359 LEU B C 1
ATOM 6157 O O . LEU B 1 359 ? 17.427 -11.206 -8.529 1.00 25.40 359 LEU B O 1
ATOM 6162 N N . TRP B 1 360 ? 15.352 -12.116 -8.644 1.00 23.48 360 TRP B N 1
ATOM 6163 C CA . TRP B 1 360 ? 14.765 -11.364 -7.516 1.00 23.10 360 TRP B CA 1
ATOM 6164 C C . TRP B 1 360 ? 15.553 -11.621 -6.239 1.00 23.05 360 TRP B C 1
ATOM 6165 O O . TRP B 1 360 ? 15.979 -10.672 -5.562 1.00 22.61 360 TRP B O 1
ATOM 6176 N N . PHE B 1 361 ? 15.798 -12.904 -5.917 1.00 22.27 361 PHE B N 1
ATOM 6177 C CA . PHE B 1 361 ? 16.523 -13.250 -4.688 1.00 21.63 361 PHE B CA 1
ATOM 6178 C C . PHE B 1 361 ? 17.927 -12.641 -4.680 1.00 22.65 361 PHE B C 1
ATOM 6179 O O . PHE B 1 361 ? 18.382 -12.100 -3.659 1.00 23.27 361 PHE B O 1
ATOM 6187 N N . VAL B 1 362 ? 18.625 -12.733 -5.811 1.00 22.64 362 VAL B N 1
ATOM 6188 C CA . VAL B 1 362 ? 20.007 -12.238 -5.888 1.00 23.18 362 VAL B CA 1
ATOM 6189 C C . VAL B 1 362 ? 20.032 -10.708 -5.750 1.00 23.47 362 VAL B C 1
ATOM 6190 O O . VAL B 1 362 ? 20.820 -10.167 -4.961 1.00 23.69 362 VAL B O 1
ATOM 6194 N N . LEU B 1 363 ? 19.181 -10.030 -6.514 1.00 24.39 363 LEU B N 1
ATOM 6195 C CA . LEU B 1 363 ? 19.131 -8.553 -6.499 1.00 24.59 363 LEU B CA 1
ATOM 6196 C C . LEU B 1 363 ? 18.759 -8.053 -5.099 1.00 26.10 363 LEU B C 1
ATOM 6197 O O . LEU B 1 363 ? 19.344 -7.066 -4.630 1.00 26.36 363 LEU B O 1
ATOM 6202 N N . ARG B 1 364 ? 17.822 -8.740 -4.429 1.00 25.90 364 ARG B N 1
ATOM 6203 C CA . ARG B 1 364 ? 17.428 -8.367 -3.062 1.00 27.11 364 ARG B CA 1
ATOM 6204 C C . ARG B 1 364 ? 18.485 -8.680 -2.017 1.00 27.44 364 ARG B C 1
ATOM 6205 O O . ARG B 1 364 ? 18.759 -7.856 -1.143 1.00 28.06 364 ARG B O 1
ATOM 6213 N N . LEU B 1 365 ? 19.082 -9.862 -2.099 1.00 26.39 365 LEU B N 1
ATOM 6214 C CA . LEU B 1 365 ? 19.950 -10.329 -1.032 1.00 26.85 365 LEU B CA 1
ATOM 6215 C C . LEU B 1 365 ? 21.405 -9.893 -1.172 1.00 26.86 365 LEU B C 1
ATOM 6216 O O . LEU B 1 365 ? 22.147 -9.967 -0.207 1.00 28.07 365 LEU B O 1
ATOM 6221 N N . TYR B 1 366 ? 21.795 -9.429 -2.363 1.00 27.14 366 TYR B N 1
ATOM 6222 C CA . TYR B 1 366 ? 23.070 -8.734 -2.534 1.00 27.87 366 TYR B CA 1
ATOM 6223 C C . TYR B 1 366 ? 22.895 -7.207 -2.453 1.00 27.78 366 TYR B C 1
ATOM 6224 O O . TYR B 1 366 ? 23.698 -6.519 -1.825 1.00 28.97 366 TYR B O 1
ATOM 6233 N N . GLY B 1 367 ? 21.895 -6.700 -3.159 1.00 27.72 367 GLY B N 1
ATOM 6234 C CA . GLY B 1 367 ? 21.705 -5.256 -3.383 1.00 27.79 367 GLY B CA 1
ATOM 6235 C C . GLY B 1 367 ? 22.678 -4.730 -4.428 1.00 27.71 367 GLY B C 1
ATOM 6236 O O . GLY B 1 367 ? 23.725 -5.360 -4.673 1.00 27.58 367 GLY B O 1
ATOM 6237 N N . VAL B 1 368 ? 22.326 -3.599 -5.051 1.00 27.93 368 VAL B N 1
ATOM 6238 C CA . VAL B 1 368 ? 23.141 -2.980 -6.107 1.00 27.75 368 VAL B CA 1
ATOM 6239 C C . VAL B 1 368 ? 24.605 -2.762 -5.674 1.00 27.81 368 VAL B C 1
ATOM 6240 O O . VAL B 1 368 ? 25.534 -3.117 -6.405 1.00 27.75 368 VAL B O 1
ATOM 6244 N N . GLU B 1 369 ? 24.823 -2.165 -4.502 1.00 28.60 369 GLU B N 1
ATOM 6245 C CA . GLU B 1 369 ? 26.196 -1.849 -4.073 1.00 28.66 369 GLU B CA 1
ATOM 6246 C C . GLU B 1 369 ? 27.155 -3.042 -4.030 1.00 28.44 369 GLU B C 1
ATOM 6247 O O . GLU B 1 369 ? 28.296 -2.983 -4.556 1.00 28.18 369 GLU B O 1
ATOM 6253 N N . ASN B 1 370 ? 26.708 -4.130 -3.410 1.00 28.20 370 ASN B N 1
ATOM 6254 C CA . ASN B 1 370 ? 27.514 -5.342 -3.335 1.00 28.00 370 ASN B CA 1
ATOM 6255 C C . ASN B 1 370 ? 27.785 -5.956 -4.709 1.00 27.11 370 ASN B C 1
ATOM 6256 O O . ASN B 1 370 ? 28.866 -6.487 -4.933 1.00 26.15 370 ASN B O 1
ATOM 6261 N N . LEU B 1 371 ? 26.812 -5.892 -5.625 1.00 26.58 371 LEU B N 1
ATOM 6262 C CA . LEU B 1 371 ? 27.051 -6.444 -6.982 1.00 26.60 371 LEU B CA 1
ATOM 6263 C C . LEU B 1 371 ? 28.087 -5.584 -7.697 1.00 26.44 371 LEU B C 1
ATOM 6264 O O . LEU B 1 371 ? 28.946 -6.093 -8.427 1.00 26.30 371 LEU B O 1
ATOM 6269 N N . GLN B 1 372 ? 28.001 -4.268 -7.488 1.00 26.26 372 GLN B N 1
ATOM 6270 C CA . GLN B 1 372 ? 28.976 -3.339 -8.090 1.00 26.29 372 GLN B CA 1
ATOM 6271 C C . GLN B 1 372 ? 30.372 -3.632 -7.559 1.00 26.17 372 GLN B C 1
ATOM 6272 O O . GLN B 1 372 ? 31.360 -3.643 -8.306 1.00 26.08 372 GLN B O 1
ATOM 6278 N N . ALA B 1 373 ? 30.433 -3.904 -6.258 1.00 26.68 373 ALA B N 1
ATOM 6279 C CA . ALA B 1 373 ? 31.685 -4.136 -5.557 1.00 26.48 373 ALA B CA 1
ATOM 6280 C C . ALA B 1 373 ? 32.351 -5.409 -6.073 1.00 26.33 373 ALA B C 1
ATOM 6281 O O . ALA B 1 373 ? 33.580 -5.486 -6.191 1.00 26.91 373 ALA B O 1
ATOM 6283 N N . HIS B 1 374 ? 31.516 -6.379 -6.422 1.00 25.16 374 HIS B N 1
ATOM 6284 C CA . HIS B 1 374 ? 31.952 -7.661 -6.995 1.00 24.98 374 HIS B CA 1
ATOM 6285 C C . HIS B 1 374 ? 32.677 -7.479 -8.329 1.00 24.32 374 HIS B C 1
ATOM 6286 O O . HIS B 1 374 ? 33.806 -7.993 -8.535 1.00 24.71 374 HIS B O 1
ATOM 6293 N N . ILE B 1 375 ? 32.021 -6.759 -9.237 1.00 23.53 375 ILE B N 1
ATOM 6294 C CA . ILE B 1 375 ? 32.615 -6.397 -10.536 1.00 23.70 375 ILE B CA 1
ATOM 6295 C C . ILE B 1 375 ? 33.935 -5.643 -10.375 1.00 24.13 375 ILE B C 1
ATOM 6296 O O . ILE B 1 375 ? 34.948 -5.963 -11.011 1.00 23.75 375 ILE B O 1
ATOM 6301 N N . ARG B 1 376 ? 33.916 -4.641 -9.509 1.00 24.62 376 ARG B N 1
ATOM 6302 C CA . ARG B 1 376 ? 35.098 -3.797 -9.314 1.00 24.41 376 ARG B CA 1
ATOM 6303 C C . ARG B 1 376 ? 36.311 -4.561 -8.778 1.00 24.27 376 ARG B C 1
ATOM 6304 O O . ARG B 1 376 ? 37.433 -4.362 -9.229 1.00 23.85 376 ARG B O 1
ATOM 6312 N N . ARG B 1 377 ? 36.074 -5.451 -7.825 1.00 23.86 377 ARG B N 1
ATOM 6313 C CA . ARG B 1 377 ? 37.151 -6.208 -7.237 1.00 24.30 377 ARG B CA 1
ATOM 6314 C C . ARG B 1 377 ? 37.771 -7.080 -8.315 1.00 23.61 377 ARG B C 1
ATOM 6315 O O . ARG B 1 377 ? 38.974 -7.164 -8.429 1.00 22.23 377 ARG B O 1
ATOM 6323 N N . HIS B 1 378 ? 36.929 -7.699 -9.147 1.00 22.38 378 HIS B N 1
ATOM 6324 C CA . HIS B 1 378 ? 37.459 -8.578 -10.182 1.00 22.47 378 HIS B CA 1
ATOM 6325 C C . HIS B 1 378 ? 38.264 -7.821 -11.238 1.00 22.36 378 HIS B C 1
ATOM 6326 O O . HIS B 1 378 ? 39.326 -8.276 -11.681 1.00 22.39 378 HIS B O 1
ATOM 6333 N N . CYS B 1 379 ? 37.754 -6.675 -11.659 1.00 22.99 379 CYS B N 1
ATOM 6334 C CA . CYS B 1 379 ? 38.515 -5.826 -12.602 1.00 22.89 379 CYS B CA 1
ATOM 6335 C C . CYS B 1 379 ? 39.875 -5.445 -12.003 1.00 23.70 379 CYS B C 1
ATOM 6336 O O . CYS B 1 379 ? 40.921 -5.545 -12.667 1.00 23.06 379 CYS B O 1
ATOM 6339 N N . ASN B 1 380 ? 39.857 -5.066 -10.735 1.00 23.63 380 ASN B N 1
ATOM 6340 C CA . ASN B 1 380 ? 41.102 -4.715 -10.050 1.00 25.39 380 ASN B CA 1
ATOM 6341 C C . ASN B 1 380 ? 42.078 -5.870 -9.916 1.00 24.97 380 ASN B C 1
ATOM 6342 O O . ASN B 1 380 ? 43.287 -5.688 -10.119 1.00 25.54 380 ASN B O 1
ATOM 6347 N N . PHE B 1 381 ? 41.556 -7.077 -9.645 1.00 23.74 381 PHE B N 1
ATOM 6348 C CA . PHE B 1 381 ? 42.404 -8.287 -9.558 1.00 23.12 381 PHE B CA 1
ATOM 6349 C C . PHE B 1 381 ? 43.103 -8.567 -10.901 1.00 22.92 381 PHE B C 1
ATOM 6350 O O . PHE B 1 381 ? 44.259 -8.985 -10.942 1.00 22.94 381 PHE B O 1
ATOM 6358 N N . ALA B 1 382 ? 42.378 -8.360 -12.002 1.00 22.78 382 ALA B N 1
ATOM 6359 C CA . ALA B 1 382 ? 42.910 -8.614 -13.337 1.00 23.52 382 ALA B CA 1
ATOM 6360 C C . ALA B 1 382 ? 44.076 -7.642 -13.600 1.00 24.04 382 ALA B C 1
ATOM 6361 O O . ALA B 1 382 ? 45.140 -8.046 -14.087 1.00 24.87 382 ALA B O 1
ATOM 6363 N N . LYS B 1 383 ? 43.865 -6.372 -13.266 1.00 24.68 383 LYS B N 1
ATOM 6364 C CA . LYS B 1 383 ? 44.920 -5.363 -13.393 1.00 25.79 383 LYS B CA 1
ATOM 6365 C C . LYS B 1 383 ? 46.148 -5.756 -12.584 1.00 25.64 383 LYS B C 1
ATOM 6366 O O . LYS B 1 383 ? 47.289 -5.633 -13.065 1.00 26.11 383 LYS B O 1
ATOM 6372 N N . GLN B 1 384 ? 45.909 -6.209 -11.354 1.00 25.22 384 GLN B N 1
ATOM 6373 C CA . GLN B 1 384 ? 47.003 -6.674 -10.482 1.00 25.31 384 GLN B CA 1
ATOM 6374 C C . GLN B 1 384 ? 47.816 -7.797 -11.135 1.00 24.70 384 GLN B C 1
ATOM 6375 O O . GLN B 1 384 ? 49.059 -7.752 -11.186 1.00 23.85 384 GLN B O 1
ATOM 6381 N N . PHE B 1 385 ? 47.121 -8.847 -11.593 1.00 24.03 385 PHE B N 1
ATOM 6382 C CA . PHE B 1 385 ? 47.769 -9.931 -12.305 1.00 23.88 385 PHE B CA 1
ATOM 6383 C C . PHE B 1 385 ? 48.550 -9.412 -13.524 1.00 25.14 385 PHE B C 1
ATOM 6384 O O . PHE B 1 385 ? 49.693 -9.797 -13.749 1.00 26.29 385 PHE B O 1
ATOM 6392 N N . GLY B 1 386 ? 47.934 -8.533 -14.309 1.00 25.70 386 GLY B N 1
ATOM 6393 C CA . GLY B 1 386 ? 48.605 -8.005 -15.504 1.00 26.29 386 GLY B CA 1
ATOM 6394 C C . GLY B 1 386 ? 49.903 -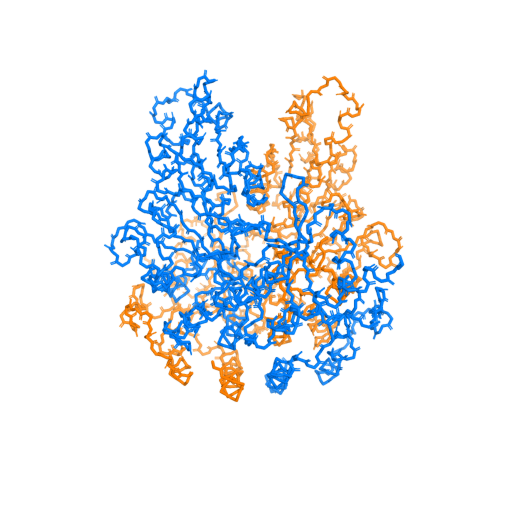7.303 -15.149 1.00 26.56 386 GLY B C 1
ATOM 6395 O O . GLY B 1 386 ? 50.909 -7.505 -15.811 1.00 27.04 386 GLY B O 1
ATOM 6396 N N . ASP B 1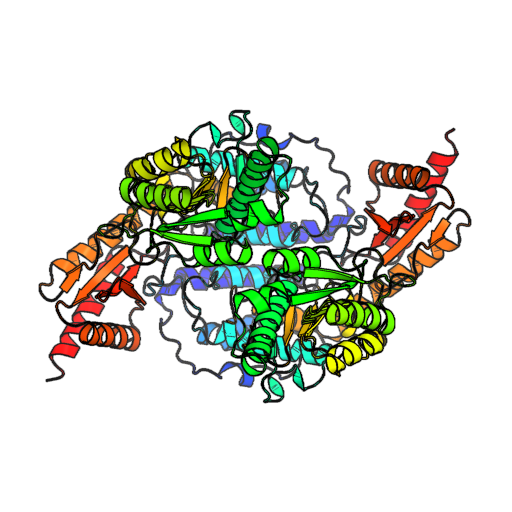 387 ? 49.882 -6.507 -14.089 1.00 27.08 387 ASP B N 1
ATOM 6397 C CA . ASP B 1 387 ? 51.078 -5.809 -13.592 1.00 28.72 387 ASP B CA 1
ATOM 6398 C C . ASP B 1 387 ? 52.201 -6.781 -13.242 1.00 28.61 387 ASP B C 1
ATOM 6399 O O . ASP B 1 387 ? 53.358 -6.563 -13.617 1.00 28.69 387 ASP B O 1
ATOM 6404 N N . LEU B 1 388 ? 51.861 -7.854 -12.530 1.00 28.35 388 LEU B N 1
ATOM 6405 C CA . LEU B 1 388 ? 52.835 -8.903 -12.188 1.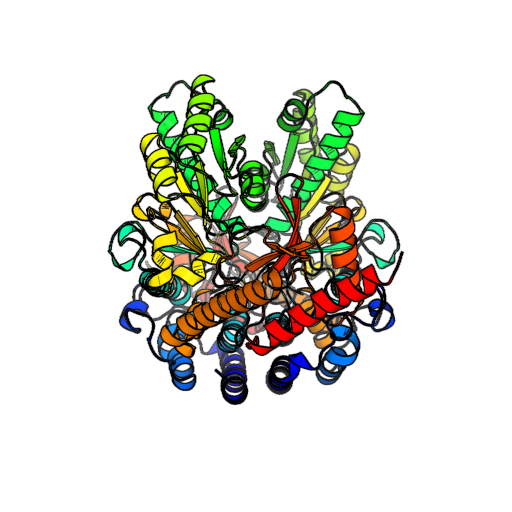00 28.33 388 LEU B CA 1
ATOM 6406 C C . LEU B 1 388 ? 53.411 -9.576 -13.423 1.00 27.69 388 LEU B C 1
ATOM 6407 O O . LEU B 1 388 ? 54.609 -9.862 -13.489 1.00 27.72 388 LEU B O 1
ATOM 6412 N N . CYS B 1 389 ? 52.559 -9.809 -14.410 1.00 27.11 389 CYS B N 1
ATOM 6413 C CA . CYS B 1 389 ? 52.987 -10.440 -15.651 1.00 27.55 389 CYS B CA 1
ATOM 6414 C C . CYS B 1 389 ? 53.994 -9.561 -16.416 1.00 28.26 389 CYS B C 1
ATOM 6415 O O . CYS B 1 389 ? 55.084 -10.012 -16.778 1.00 28.82 389 CYS B O 1
ATOM 6418 N N . VAL B 1 390 ? 53.619 -8.316 -16.664 1.00 30.08 390 VAL B N 1
ATOM 6419 C CA . VAL B 1 390 ? 54.465 -7.434 -17.513 1.00 30.91 390 VAL B CA 1
ATOM 6420 C C . VAL B 1 390 ? 55.825 -7.098 -16.867 1.00 31.71 390 VAL B C 1
ATOM 6421 O O . VAL B 1 390 ? 56.820 -6.841 -17.576 1.00 31.72 390 VAL B O 1
ATOM 6425 N N . ALA B 1 391 ? 55.862 -7.122 -15.533 1.00 32.20 391 ALA B N 1
ATOM 6426 C CA . ALA B 1 391 ? 57.077 -6.943 -14.738 1.00 32.55 391 ALA B CA 1
ATOM 6427 C C . ALA B 1 391 ? 58.121 -8.027 -14.994 1.00 33.20 391 ALA B C 1
ATOM 6428 O O . ALA B 1 391 ? 59.320 -7.850 -14.699 1.00 33.49 391 ALA B O 1
ATOM 6430 N N . ASP B 1 392 ? 57.668 -9.152 -15.528 1.00 32.28 392 ASP B N 1
ATOM 6431 C CA . ASP B 1 392 ? 58.553 -10.215 -15.931 1.00 32.79 392 ASP B CA 1
ATOM 6432 C C . ASP B 1 392 ? 58.811 -9.991 -17.405 1.00 33.50 392 ASP B C 1
ATOM 6433 O O . ASP B 1 392 ? 57.909 -10.138 -18.236 1.00 32.56 392 ASP B O 1
ATOM 6438 N N . SER B 1 393 ? 60.045 -9.611 -17.729 1.00 33.35 393 SER B N 1
ATOM 6439 C CA . SER B 1 393 ? 60.388 -9.282 -19.109 1.00 33.68 393 SER B CA 1
ATOM 6440 C C . SER B 1 393 ? 60.364 -10.469 -20.083 1.00 33.27 393 SER B C 1
ATOM 6441 O O . SER B 1 393 ? 60.496 -10.268 -21.300 1.00 34.11 393 SER B O 1
ATOM 6444 N N . ARG B 1 394 ? 60.161 -11.689 -19.581 1.00 31.53 394 ARG B N 1
ATOM 6445 C CA . ARG B 1 394 ? 60.020 -12.854 -20.443 1.00 30.87 394 ARG B CA 1
ATOM 6446 C C . ARG B 1 394 ? 58.638 -12.932 -21.088 1.00 30.36 394 ARG B C 1
ATOM 6447 O O . ARG B 1 394 ? 58.439 -13.682 -22.059 1.00 30.12 394 ARG B O 1
ATOM 6455 N N . PHE B 1 395 ? 57.700 -12.189 -20.505 1.00 29.68 395 PHE B N 1
ATOM 6456 C CA . PHE B 1 395 ? 56.296 -12.221 -20.898 1.00 29.39 395 PHE B CA 1
ATOM 6457 C C . PHE B 1 395 ? 55.833 -10.931 -21.539 1.00 29.65 395 PHE B C 1
ATOM 6458 O O . PHE B 1 395 ? 56.421 -9.857 -21.338 1.00 31.13 395 PHE B O 1
ATOM 6466 N N . GLU B 1 396 ? 54.743 -11.047 -22.284 1.00 30.10 396 GLU B N 1
ATOM 6467 C CA . GLU B 1 396 ? 54.086 -9.912 -22.928 1.00 30.43 396 GLU B CA 1
ATOM 6468 C C . GLU B 1 396 ? 52.581 -10.139 -22.828 1.00 30.21 396 GLU B C 1
ATOM 6469 O O . GLU B 1 396 ? 52.138 -11.281 -22.798 1.00 29.49 396 GLU B O 1
ATOM 6475 N N . LEU B 1 397 ? 51.809 -9.062 -22.745 1.00 30.31 397 LEU B N 1
ATOM 6476 C CA . LEU B 1 397 ? 50.347 -9.165 -22.904 1.00 30.97 397 LEU B CA 1
ATOM 6477 C C . LEU B 1 397 ? 50.006 -9.443 -24.351 1.00 31.47 397 LEU B C 1
ATOM 6478 O O . LEU B 1 397 ? 50.686 -8.938 -25.258 1.00 30.94 397 LEU B O 1
ATOM 6483 N N . ALA B 1 398 ? 48.981 -10.266 -24.566 1.00 30.69 398 ALA B N 1
ATOM 6484 C CA . ALA B 1 398 ? 48.507 -10.577 -25.903 1.00 31.00 398 ALA B CA 1
ATOM 6485 C C . ALA B 1 398 ? 47.303 -9.714 -26.279 1.00 31.24 398 ALA B C 1
ATOM 6486 O O . ALA B 1 398 ? 46.860 -9.735 -27.429 1.00 31.43 398 ALA B O 1
ATOM 6488 N N . ALA B 1 399 ? 46.790 -8.959 -25.311 1.00 30.95 399 ALA B N 1
ATOM 6489 C CA . ALA B 1 399 ? 45.670 -8.052 -25.527 1.00 31.13 399 ALA B CA 1
ATOM 6490 C C . ALA B 1 399 ? 45.597 -7.053 -24.393 1.00 31.70 399 ALA B C 1
ATOM 6491 O O . ALA B 1 399 ? 46.141 -7.303 -23.304 1.00 31.67 399 ALA B O 1
ATOM 6493 N N . GLU B 1 400 ? 44.925 -5.927 -24.627 1.00 31.64 400 GLU B N 1
ATOM 6494 C CA . GLU B 1 400 ? 44.732 -4.960 -23.551 1.00 32.69 400 GLU B CA 1
ATOM 6495 C C . GLU B 1 400 ? 43.931 -5.679 -22.464 1.00 30.92 400 GLU B C 1
ATOM 6496 O O . GLU B 1 400 ? 43.071 -6.507 -22.777 1.00 29.78 400 GLU B O 1
ATOM 6502 N N . ILE B 1 401 ? 44.246 -5.414 -21.198 1.00 29.65 401 ILE B N 1
ATOM 6503 C CA . ILE B 1 401 ? 43.467 -6.038 -20.107 1.00 29.17 401 ILE B CA 1
ATOM 6504 C C . ILE B 1 401 ? 42.090 -5.397 -20.064 1.00 28.80 401 ILE B C 1
ATOM 6505 O O . ILE B 1 401 ? 41.965 -4.189 -20.044 1.00 29.61 401 ILE B O 1
ATOM 6510 N N . ASN B 1 402 ? 41.042 -6.210 -20.064 1.00 28.06 402 ASN B N 1
ATOM 6511 C CA . ASN B 1 402 ? 39.699 -5.698 -19.931 1.00 26.41 402 ASN B CA 1
ATOM 6512 C C . ASN B 1 402 ? 38.936 -6.586 -18.973 1.00 25.56 402 ASN B C 1
ATOM 6513 O O . ASN B 1 402 ? 39.102 -7.809 -18.999 1.00 24.98 402 ASN B O 1
ATOM 6518 N N . MET B 1 403 ? 38.119 -5.950 -18.149 1.00 24.20 403 MET B N 1
ATOM 6519 C CA . MET B 1 403 ? 37.240 -6.648 -17.238 1.00 24.35 403 MET B CA 1
ATOM 6520 C C . MET B 1 403 ? 38.051 -7.610 -16.389 1.00 24.39 403 MET B C 1
ATOM 6521 O O . MET B 1 403 ? 39.112 -7.230 -15.857 1.00 24.21 403 MET B O 1
ATOM 6526 N N . GLY B 1 404 ? 37.575 -8.853 -16.241 1.00 23.59 404 GLY B N 1
ATOM 6527 C CA . GLY B 1 404 ? 38.261 -9.824 -15.390 1.00 22.72 404 GLY B CA 1
ATOM 6528 C C . GLY B 1 404 ? 39.249 -10.747 -16.086 1.00 22.29 404 GLY B C 1
ATOM 6529 O O . GLY B 1 404 ? 39.524 -11.844 -15.593 1.00 23.86 404 GLY B O 1
ATOM 6530 N N . LEU B 1 405 ? 39.766 -10.330 -17.242 1.00 22.50 405 LEU B N 1
ATOM 6531 C CA . LEU B 1 405 ? 40.542 -11.231 -18.087 1.00 21.46 405 LEU B CA 1
ATOM 6532 C C . LEU B 1 405 ? 41.910 -10.651 -18.435 1.00 22.52 405 LEU B C 1
ATOM 6533 O O . LEU B 1 405 ? 41.998 -9.496 -18.894 1.00 23.19 405 LEU B O 1
ATOM 6538 N N . VAL B 1 406 ? 42.946 -11.483 -18.272 1.00 22.04 406 VAL B N 1
ATOM 6539 C CA . VAL B 1 406 ? 44.310 -11.185 -18.770 1.00 22.27 406 VAL B CA 1
ATOM 6540 C C . VAL B 1 406 ? 44.726 -12.245 -19.769 1.00 23.42 406 VAL B C 1
ATOM 6541 O O . VAL B 1 406 ? 44.723 -13.448 -19.472 1.00 21.93 406 VAL B O 1
ATOM 6545 N N . CYS B 1 407 ? 45.083 -11.780 -20.980 1.00 23.22 407 CYS B N 1
ATOM 6546 C CA . CYS B 1 407 ? 45.634 -12.604 -22.041 1.00 23.93 407 CYS B CA 1
ATOM 6547 C C . CYS B 1 407 ? 47.132 -12.338 -22.118 1.00 24.25 407 CYS B C 1
ATOM 6548 O O . CYS B 1 407 ? 47.534 -11.183 -22.248 1.00 24.74 407 CYS B O 1
ATOM 6551 N N . PHE B 1 408 ? 47.950 -13.384 -22.043 1.00 25.47 408 PHE B N 1
ATOM 6552 C CA . PHE B 1 408 ? 49.414 -13.206 -21.973 1.00 25.55 408 PHE B CA 1
ATOM 6553 C C . PHE B 1 408 ? 50.123 -14.419 -22.558 1.00 26.03 408 PHE B C 1
ATOM 6554 O O . PHE B 1 408 ? 49.520 -15.473 -22.759 1.00 25.77 408 PHE B O 1
ATOM 6562 N N . ARG B 1 409 ? 51.417 -14.273 -22.849 1.00 26.58 409 ARG B N 1
ATOM 6563 C CA . ARG B 1 409 ? 52.192 -15.377 -23.368 1.00 26.92 409 ARG B CA 1
ATOM 6564 C C . ARG B 1 409 ? 53.673 -15.104 -23.103 1.00 26.86 409 ARG B C 1
ATOM 6565 O O . ARG B 1 409 ? 54.053 -13.959 -22.880 1.00 26.38 409 ARG B O 1
ATOM 6573 N N . LEU B 1 410 ? 54.488 -16.157 -23.097 1.00 27.12 410 LEU B N 1
ATOM 6574 C CA . LEU B 1 410 ? 55.945 -15.976 -23.146 1.00 27.71 410 LEU B CA 1
ATOM 6575 C C . LEU B 1 410 ? 56.301 -15.397 -24.512 1.00 28.44 410 LEU B C 1
ATOM 6576 O O . LEU B 1 410 ? 55.760 -15.835 -25.514 1.00 28.69 410 LEU B O 1
ATOM 6581 N N . LYS B 1 411 ? 57.169 -14.390 -24.542 1.00 28.08 411 LYS B N 1
ATOM 6582 C CA . LYS B 1 411 ? 57.761 -13.959 -25.813 1.00 28.99 411 LYS B CA 1
ATOM 6583 C C . LYS B 1 411 ? 58.419 -15.159 -26.469 1.00 28.97 411 LYS B C 1
ATOM 6584 O O . LYS B 1 411 ? 59.099 -15.948 -25.797 1.00 29.31 411 LYS B O 1
ATOM 6590 N N . GLY B 1 412 ? 58.211 -15.315 -27.780 1.00 29.25 412 GLY B N 1
ATOM 6591 C CA . GLY B 1 412 ? 58.663 -16.502 -28.473 1.00 29.60 412 GLY B CA 1
ATOM 6592 C C . GLY B 1 412 ? 57.540 -17.188 -29.218 1.00 29.91 412 GLY B C 1
ATOM 6593 O O . GLY B 1 412 ? 56.541 -16.558 -29.546 1.00 30.36 412 GLY B O 1
ATOM 6594 N N . SER B 1 413 ? 57.702 -18.483 -29.444 1.00 31.31 413 SER B N 1
ATOM 6595 C CA . SER B 1 413 ? 56.827 -19.242 -30.316 1.00 32.14 413 SER B CA 1
ATOM 6596 C C . SER B 1 413 ? 55.514 -19.596 -29.646 1.00 32.92 413 SER B C 1
ATOM 6597 O O . SER B 1 413 ? 55.457 -19.741 -28.424 1.00 32.34 413 SER B O 1
ATOM 6600 N N . ASN B 1 414 ? 54.466 -19.753 -30.453 1.00 33.20 414 ASN B N 1
ATOM 6601 C CA . ASN B 1 414 ? 53.254 -20.421 -29.981 1.00 34.41 414 ASN B CA 1
ATOM 6602 C C . ASN B 1 414 ? 53.579 -21.764 -29.331 1.00 34.69 414 ASN B C 1
ATOM 6603 O O . ASN B 1 414 ? 53.007 -22.119 -28.289 1.00 34.76 414 ASN B O 1
ATOM 6608 N N . GLU B 1 415 ? 54.508 -22.519 -29.922 1.00 35.52 415 GLU B N 1
ATOM 6609 C CA . GLU B 1 415 ? 54.804 -23.866 -29.412 1.00 35.61 415 GLU B CA 1
ATOM 6610 C C . GLU B 1 415 ? 55.350 -23.862 -27.996 1.00 34.93 415 GLU B C 1
ATOM 6611 O O . GLU B 1 415 ? 55.010 -24.738 -27.205 1.00 34.88 415 GLU B O 1
ATOM 6617 N N . ARG B 1 416 ? 56.200 -22.892 -27.673 1.00 34.46 416 ARG B N 1
ATOM 6618 C CA . ARG B 1 416 ? 56.746 -22.834 -26.314 1.00 34.20 416 ARG B CA 1
ATOM 6619 C C . ARG B 1 416 ? 55.647 -22.406 -25.323 1.00 32.95 416 ARG B C 1
ATOM 6620 O O . ARG B 1 416 ? 55.673 -22.783 -24.154 1.00 32.82 416 ARG B O 1
ATOM 6628 N N . ASN B 1 417 ? 54.683 -21.635 -25.813 1.00 31.47 417 ASN B N 1
ATOM 6629 C CA . ASN B 1 417 ? 53.510 -21.274 -25.003 1.00 30.49 417 ASN B CA 1
ATOM 6630 C C . ASN B 1 417 ? 52.545 -22.436 -24.764 1.00 30.31 417 ASN B C 1
ATOM 6631 O O . ASN B 1 417 ? 51.970 -22.591 -23.660 1.00 28.99 417 ASN B O 1
ATOM 6636 N N . GLU B 1 418 ? 52.364 -23.275 -25.781 1.00 29.66 418 GLU B N 1
ATOM 6637 C CA . GLU B 1 418 ? 51.589 -24.491 -25.595 1.00 30.19 418 GLU B CA 1
ATOM 6638 C C . GLU B 1 418 ? 52.231 -25.393 -24.551 1.00 29.96 418 GLU B C 1
ATOM 6639 O O . GLU B 1 418 ? 51.514 -25.973 -23.742 1.00 30.33 418 GLU B O 1
ATOM 6645 N N . ALA B 1 419 ? 53.566 -25.508 -24.579 1.00 28.78 419 ALA B N 1
ATOM 6646 C CA . ALA B 1 419 ? 54.314 -26.298 -23.593 1.00 28.38 419 ALA B CA 1
ATOM 6647 C C . ALA B 1 419 ? 54.086 -25.718 -22.194 1.00 27.50 419 ALA B C 1
ATOM 6648 O O . ALA B 1 419 ? 53.834 -26.464 -21.228 1.00 27.91 419 ALA B O 1
ATOM 6650 N N . LEU B 1 420 ? 54.168 -24.399 -22.107 1.00 26.40 420 LEU B N 1
ATOM 6651 C CA . LEU B 1 420 ? 54.006 -23.703 -20.819 1.00 27.35 420 LEU B CA 1
ATOM 6652 C C . LEU B 1 420 ? 52.635 -24.010 -20.235 1.00 27.27 420 LEU B C 1
ATOM 6653 O O . LEU B 1 420 ? 52.510 -24.410 -19.066 1.00 26.25 420 LEU B O 1
ATOM 6658 N N . LEU B 1 421 ? 51.599 -23.809 -21.051 1.00 27.26 421 LEU B N 1
ATOM 6659 C CA . LEU B 1 421 ? 50.237 -24.089 -20.574 1.00 28.14 421 LEU B CA 1
ATOM 6660 C C . LEU B 1 421 ? 50.062 -25.522 -20.082 1.00 28.39 421 LEU B C 1
ATOM 6661 O O . LEU B 1 421 ? 49.456 -25.771 -19.017 1.00 28.06 421 LEU B O 1
ATOM 6666 N N . LYS B 1 422 ? 50.585 -26.480 -20.849 1.00 26.96 422 LYS B N 1
ATOM 6667 C CA . LYS B 1 422 ? 50.502 -27.892 -20.484 1.00 28.00 422 LYS B CA 1
ATOM 6668 C C . LYS B 1 422 ? 51.220 -28.134 -19.164 1.00 27.86 422 LYS B C 1
ATOM 6669 O O . LYS B 1 422 ? 50.731 -28.858 -18.290 1.00 27.21 422 LYS B O 1
ATOM 6675 N N . ARG B 1 423 ? 52.375 -27.492 -19.027 1.00 27.98 423 ARG B N 1
ATOM 6676 C CA . ARG B 1 423 ? 53.186 -27.618 -17.825 1.00 29.22 423 ARG B CA 1
ATOM 6677 C C . ARG B 1 423 ? 52.442 -27.063 -16.608 1.00 27.10 423 ARG B C 1
ATOM 6678 O O . ARG B 1 423 ? 52.386 -27.720 -15.556 1.00 26.64 423 ARG B O 1
ATOM 6686 N N . ILE B 1 424 ? 51.884 -25.863 -16.744 1.00 25.12 424 ILE B N 1
ATOM 6687 C CA . ILE B 1 424 ? 51.129 -25.252 -15.647 1.00 24.33 424 ILE B CA 1
ATOM 6688 C C . ILE B 1 424 ? 49.964 -26.139 -15.236 1.00 23.53 424 ILE B C 1
ATOM 6689 O O . ILE B 1 424 ? 49.804 -26.442 -14.053 1.00 23.37 424 ILE B O 1
ATOM 6694 N N . ASN B 1 425 ? 49.135 -26.544 -16.199 1.00 23.47 425 ASN B N 1
ATOM 6695 C CA . ASN B 1 425 ? 47.992 -27.394 -15.855 1.00 23.80 425 ASN B CA 1
ATOM 6696 C C . ASN B 1 425 ? 48.430 -28.712 -15.244 1.00 24.53 425 ASN B C 1
ATOM 6697 O O . ASN B 1 425 ? 47.831 -29.194 -14.291 1.00 25.37 425 ASN B O 1
ATOM 6702 N N . GLY B 1 426 ? 49.540 -29.265 -15.724 1.00 25.41 426 GLY B N 1
ATOM 6703 C CA . GLY B 1 426 ? 50.047 -30.516 -15.165 1.00 25.30 426 GLY B CA 1
ATOM 6704 C C . GLY B 1 426 ? 50.585 -30.460 -13.749 1.00 25.92 426 GLY B C 1
ATOM 6705 O O . GLY B 1 426 ? 50.619 -31.478 -13.054 1.00 26.19 426 GLY B O 1
ATOM 6706 N N . ARG B 1 427 ? 51.007 -29.269 -13.327 1.00 25.08 427 ARG B N 1
ATOM 6707 C CA . ARG B 1 427 ? 51.580 -29.045 -12.016 1.00 25.76 427 ARG B CA 1
ATOM 6708 C C . ARG B 1 427 ? 50.521 -29.108 -10.909 1.00 24.57 427 ARG B C 1
ATOM 6709 O O . ARG B 1 427 ? 50.840 -29.400 -9.752 1.00 24.46 427 ARG B O 1
ATOM 6717 N N . GLY B 1 428 ? 49.271 -28.832 -11.281 1.00 24.30 428 GLY B N 1
ATOM 6718 C CA . GLY B 1 428 ? 48.127 -29.030 -10.395 1.00 23.82 428 GLY B CA 1
ATOM 6719 C C . GLY B 1 428 ? 47.967 -28.010 -9.281 1.00 23.86 428 GLY B C 1
ATOM 6720 O O . GLY B 1 428 ? 47.268 -28.271 -8.289 1.00 24.09 428 GLY B O 1
ATOM 6721 N N . HIS B 1 429 ? 48.593 -26.843 -9.429 1.00 22.41 429 HIS B N 1
ATOM 6722 C CA . HIS B 1 429 ? 48.394 -25.768 -8.447 1.00 21.93 429 HIS B CA 1
ATOM 6723 C C . HIS B 1 429 ? 47.348 -24.763 -8.891 1.00 21.43 429 HIS B C 1
ATOM 6724 O O . HIS B 1 429 ? 46.566 -24.260 -8.070 1.00 21.07 429 HIS B O 1
ATOM 6731 N N . ILE B 1 430 ? 47.346 -24.449 -10.185 1.00 20.33 430 ILE B N 1
ATOM 6732 C CA . ILE B 1 430 ? 46.280 -23.639 -10.765 1.00 19.30 430 ILE B CA 1
ATOM 6733 C C . ILE B 1 430 ? 45.860 -24.250 -12.113 1.00 19.51 430 ILE B C 1
ATOM 6734 O O . ILE B 1 430 ? 46.533 -25.159 -12.615 1.00 19.77 430 ILE B O 1
ATOM 6739 N N . HIS B 1 431 ? 44.757 -23.763 -12.673 1.00 19.78 431 HIS B N 1
ATOM 6740 C CA . HIS B 1 431 ? 44.320 -24.155 -14.035 1.00 21.18 431 HIS B CA 1
ATOM 6741 C C . HIS B 1 431 ? 44.131 -22.896 -14.865 1.00 21.91 431 HIS B C 1
ATOM 6742 O O . HIS B 1 431 ? 43.533 -21.935 -14.382 1.00 21.05 431 HIS B O 1
ATOM 6749 N N . LEU B 1 432 ? 44.706 -22.875 -16.082 1.00 21.15 432 LEU B N 1
ATOM 6750 C CA . LEU B 1 432 ? 44.476 -21.819 -17.042 1.00 21.65 432 LEU B CA 1
ATOM 6751 C C . LEU B 1 432 ? 43.976 -22.423 -18.356 1.00 21.90 432 LEU B C 1
ATOM 6752 O O . LEU B 1 432 ? 44.078 -23.653 -18.576 1.00 21.49 432 LEU B O 1
ATOM 6757 N N . VAL B 1 433 ? 43.489 -21.535 -19.212 1.00 22.43 433 VAL B N 1
ATOM 6758 C CA . VAL B 1 433 ? 43.017 -21.890 -20.547 1.00 24.08 433 VAL B CA 1
ATOM 6759 C C . VAL B 1 433 ? 43.727 -21.104 -21.661 1.00 25.29 433 VAL B C 1
ATOM 6760 O O . VAL B 1 433 ? 44.148 -19.964 -21.457 1.00 25.85 433 VAL B O 1
ATOM 6764 N N . PRO B 1 434 ? 43.894 -21.739 -22.825 1.00 26.92 434 PRO B N 1
ATOM 6765 C CA . PRO B 1 434 ? 44.494 -21.122 -23.999 1.00 28.25 434 PRO B CA 1
ATOM 6766 C C . PRO B 1 434 ? 43.479 -20.513 -24.948 1.00 29.29 434 PRO B C 1
ATOM 6767 O O . PRO B 1 434 ? 42.282 -20.857 -24.892 1.00 28.74 434 PRO B O 1
ATOM 6771 N N . ALA B 1 435 ? 43.957 -19.587 -25.780 1.00 30.20 435 ALA B N 1
ATOM 6772 C CA . ALA B 1 435 ? 43.176 -19.065 -26.899 1.00 31.80 435 ALA B CA 1
ATOM 6773 C C . ALA B 1 435 ? 44.136 -18.644 -28.008 1.00 33.17 435 ALA B C 1
ATOM 6774 O O . ALA B 1 435 ? 45.353 -18.548 -27.784 1.00 32.59 435 ALA B O 1
ATOM 6776 N N . LYS B 1 436 ? 43.578 -18.383 -29.187 1.00 34.12 436 LYS B N 1
ATOM 6777 C CA . LYS B 1 436 ? 44.374 -18.038 -30.363 1.00 36.23 436 LYS B CA 1
ATOM 6778 C C . LYS B 1 436 ? 43.612 -17.028 -31.209 1.00 37.03 436 LYS B C 1
ATOM 6779 O O . LYS B 1 436 ? 42.435 -17.218 -31.509 1.00 37.37 436 LYS B O 1
ATOM 6785 N N . ILE B 1 437 ? 44.270 -15.928 -31.545 1.00 38.43 437 ILE B N 1
ATOM 6786 C CA . ILE B 1 437 ? 43.689 -14.924 -32.437 1.00 39.71 437 ILE B CA 1
ATOM 6787 C C . ILE B 1 437 ? 44.645 -14.805 -33.610 1.00 41.16 437 ILE B C 1
ATOM 6788 O O . ILE B 1 437 ? 45.789 -14.391 -33.424 1.00 41.08 437 ILE B O 1
ATOM 6793 N N . LYS B 1 438 ? 44.175 -15.192 -34.799 1.00 42.49 438 LYS B N 1
ATOM 6794 C CA . LYS B 1 438 ? 44.991 -15.146 -36.025 1.00 43.86 438 LYS B CA 1
ATOM 6795 C C . LYS B 1 438 ? 46.457 -15.560 -35.762 1.00 43.84 438 LYS B C 1
ATOM 6796 O O . LYS B 1 438 ? 47.356 -14.716 -35.691 1.00 43.73 438 LYS B O 1
ATOM 6802 N N . ASP B 1 439 ? 46.669 -16.864 -35.597 1.00 43.84 439 ASP B N 1
ATOM 6803 C CA . ASP B 1 439 ? 48.008 -17.443 -35.344 1.00 44.26 439 ASP B CA 1
ATOM 6804 C C . ASP B 1 439 ? 48.838 -16.872 -34.162 1.00 43.08 439 ASP B C 1
ATOM 6805 O O . ASP B 1 439 ? 50.051 -17.096 -34.090 1.00 43.29 439 ASP B O 1
ATOM 6810 N N . VAL B 1 440 ? 48.207 -16.141 -33.243 1.00 41.91 440 VAL B N 1
ATOM 6811 C CA . VAL B 1 440 ? 48.881 -15.787 -31.977 1.00 39.83 440 VAL B CA 1
ATOM 6812 C C . VAL B 1 440 ? 48.204 -16.585 -30.854 1.00 38.40 440 VAL B C 1
ATOM 6813 O O . VAL B 1 440 ? 47.057 -16.296 -30.487 1.00 38.65 440 VAL B O 1
ATOM 6817 N N . TYR B 1 441 ? 48.900 -17.614 -30.367 1.00 36.32 441 TYR B N 1
ATOM 6818 C CA . TYR B 1 441 ? 48.421 -18.466 -29.279 1.00 33.27 441 TYR B CA 1
ATOM 6819 C C . TYR B 1 441 ? 48.792 -17.782 -27.964 1.00 31.75 441 TYR B C 1
ATOM 6820 O O . TYR B 1 441 ? 49.911 -17.287 -27.808 1.00 31.15 441 TYR B O 1
ATOM 6829 N N . PHE B 1 442 ? 47.869 -17.760 -27.002 1.00 29.40 442 PHE B N 1
ATOM 6830 C CA . PHE B 1 442 ? 48.198 -17.131 -25.727 1.00 27.10 442 PHE B CA 1
ATOM 6831 C C . PHE B 1 442 ? 47.458 -17.798 -24.588 1.00 26.43 442 PHE B C 1
ATOM 6832 O O . PHE B 1 442 ? 46.514 -18.540 -24.824 1.00 26.20 442 PHE B O 1
ATOM 6840 N N . LEU B 1 443 ? 47.912 -17.539 -23.365 1.00 25.86 443 LEU B N 1
ATOM 6841 C CA . LEU B 1 443 ? 47.231 -18.076 -22.184 1.00 25.55 443 LEU B CA 1
ATOM 6842 C C . LEU B 1 443 ? 46.260 -17.024 -21.626 1.00 23.89 443 LEU B C 1
ATOM 6843 O O . LEU B 1 443 ? 46.487 -15.801 -21.735 1.00 24.03 443 LEU B O 1
ATOM 6848 N N . ARG B 1 444 ? 45.173 -17.495 -21.015 1.00 23.31 444 ARG B N 1
ATOM 6849 C CA . ARG B 1 444 ? 44.178 -16.619 -20.386 1.00 22.90 444 ARG B CA 1
ATOM 6850 C C . ARG B 1 444 ? 44.077 -16.894 -18.894 1.00 22.97 444 ARG B C 1
ATOM 6851 O O . ARG B 1 444 ? 43.982 -18.060 -18.475 1.00 22.95 444 ARG B O 1
ATOM 6859 N N . MET B 1 445 ? 44.095 -15.814 -18.122 1.00 22.03 445 MET B N 1
ATOM 6860 C CA . MET B 1 445 ? 43.728 -15.841 -16.712 1.00 22.56 445 MET B CA 1
ATOM 6861 C C . MET B 1 445 ? 42.463 -15.003 -16.621 1.00 22.18 445 MET B C 1
ATOM 6862 O O . MET B 1 445 ? 42.498 -13.746 -16.694 1.00 22.96 445 MET B O 1
ATOM 6867 N N . ALA B 1 446 ? 41.326 -15.687 -16.479 1.00 22.03 446 ALA B N 1
ATOM 6868 C CA . ALA B 1 446 ? 40.079 -15.011 -16.122 1.00 21.79 446 ALA B CA 1
ATOM 6869 C C . ALA B 1 446 ? 39.739 -15.257 -14.647 1.00 22.12 446 ALA B C 1
ATOM 6870 O O . ALA B 1 446 ? 39.899 -16.379 -14.145 1.00 21.95 446 ALA B O 1
ATOM 6872 N N . ILE B 1 447 ? 39.256 -14.216 -13.977 1.00 22.80 447 ILE B N 1
ATOM 6873 C CA . ILE B 1 447 ? 38.771 -14.329 -12.596 1.00 23.15 447 ILE B CA 1
ATOM 6874 C C . ILE B 1 447 ? 37.397 -14.960 -12.660 1.00 23.10 447 ILE B C 1
ATOM 6875 O O . ILE B 1 447 ? 36.466 -14.382 -13.237 1.00 22.27 447 ILE B O 1
ATOM 6880 N N . CYS B 1 448 ? 37.303 -16.178 -12.148 1.00 22.47 448 CYS B N 1
ATOM 6881 C CA . CYS B 1 448 ? 36.030 -16.917 -12.201 1.00 22.48 448 CYS B CA 1
ATOM 6882 C C . CYS B 1 448 ? 35.391 -16.949 -10.824 1.00 23.33 448 CYS B C 1
ATOM 6883 O O . CYS B 1 448 ? 34.252 -16.490 -10.649 1.00 24.97 448 CYS B O 1
ATOM 6886 N N . SER B 1 449 ? 36.142 -17.431 -9.840 1.00 22.37 449 SER B N 1
ATOM 6887 C CA . SER B 1 449 ? 35.573 -17.694 -8.505 1.00 23.69 449 SER B CA 1
ATOM 6888 C C . SER B 1 449 ? 35.110 -16.449 -7.759 1.00 23.75 449 SER B C 1
ATOM 6889 O O . SER B 1 449 ? 35.823 -15.456 -7.670 1.00 23.89 449 SER B O 1
ATOM 6892 N N . ARG B 1 450 ? 33.924 -16.524 -7.161 1.00 24.35 450 ARG B N 1
ATOM 6893 C CA . ARG B 1 450 ? 33.484 -15.417 -6.329 1.00 24.56 450 ARG B CA 1
ATOM 6894 C C . ARG B 1 450 ? 34.295 -15.325 -5.032 1.00 25.14 450 ARG B C 1
ATOM 6895 O O . ARG B 1 450 ? 34.202 -14.329 -4.310 1.00 26.68 450 ARG B O 1
ATOM 6903 N N . PHE B 1 451 ? 35.077 -16.360 -4.739 1.00 24.60 451 PHE B N 1
ATOM 6904 C CA . PHE B 1 451 ? 35.924 -16.374 -3.536 1.00 24.28 451 PHE B CA 1
ATOM 6905 C C . PHE B 1 451 ? 37.309 -15.771 -3.769 1.00 25.06 451 PHE B C 1
ATOM 6906 O O . PHE B 1 451 ? 38.154 -15.756 -2.847 1.00 24.76 451 PHE B O 1
ATOM 6914 N N . THR B 1 452 ? 37.568 -15.284 -4.965 1.00 24.60 452 THR B N 1
ATOM 6915 C CA . THR B 1 452 ? 38.892 -14.776 -5.267 1.00 24.89 452 THR B CA 1
ATOM 6916 C C . THR B 1 452 ? 39.300 -13.595 -4.378 1.00 25.06 452 THR B C 1
ATOM 6917 O O . THR B 1 452 ? 38.516 -12.774 -4.089 1.00 25.28 452 THR B O 1
ATOM 6921 N N . GLN B 1 453 ? 40.562 -13.543 -3.998 1.00 25.68 453 GLN B N 1
ATOM 6922 C CA . GLN B 1 453 ? 41.177 -12.502 -3.181 1.00 27.09 453 GLN B CA 1
ATOM 6923 C C . GLN B 1 453 ? 42.435 -12.028 -3.871 1.00 25.96 453 GLN B C 1
ATOM 6924 O O . GLN B 1 453 ? 43.019 -12.734 -4.703 1.00 24.25 453 GLN B O 1
ATOM 6930 N N . SER B 1 454 ? 42.875 -10.825 -3.510 1.00 25.98 454 SER B N 1
ATOM 6931 C CA . SER B 1 454 ? 44.096 -10.238 -4.035 1.00 26.67 454 SER B CA 1
ATOM 6932 C C . SER B 1 454 ? 45.290 -11.196 -4.123 1.00 26.28 454 SER B C 1
ATOM 6933 O O . SER B 1 454 ? 46.016 -11.215 -5.130 1.00 26.47 454 SER B O 1
ATOM 6936 N N . GLU B 1 455 ? 45.527 -11.948 -3.055 1.00 25.45 455 GLU B N 1
ATOM 6937 C CA . GLU B 1 455 ? 46.698 -12.844 -2.969 1.00 26.22 455 GLU B CA 1
ATOM 6938 C C . GLU B 1 455 ? 46.631 -13.991 -3.941 1.00 24.74 455 GLU B C 1
ATOM 6939 O O . GLU B 1 455 ? 47.648 -14.601 -4.246 1.00 25.32 455 GLU B O 1
ATOM 6945 N N . ASP B 1 456 ? 45.421 -14.317 -4.388 1.00 24.55 456 ASP B N 1
ATOM 6946 C CA . ASP B 1 456 ? 45.264 -15.292 -5.462 1.00 23.85 456 ASP B CA 1
ATOM 6947 C C . ASP B 1 456 ? 45.952 -14.851 -6.750 1.00 23.30 456 ASP B C 1
ATOM 6948 O O . ASP B 1 456 ? 46.480 -15.679 -7.491 1.00 23.04 456 ASP B O 1
ATOM 6953 N N . MET B 1 457 ? 45.959 -13.547 -7.011 1.00 23.16 457 MET B N 1
ATOM 6954 C CA . MET B 1 457 ? 46.674 -13.038 -8.181 1.00 24.27 457 MET B CA 1
ATOM 6955 C C . MET B 1 457 ? 48.178 -13.269 -8.038 1.00 23.60 457 MET B C 1
ATOM 6956 O O . MET B 1 457 ? 48.859 -13.674 -8.994 1.00 23.44 457 MET B O 1
ATOM 6961 N N . GLU B 1 458 ? 48.704 -13.009 -6.838 1.00 24.49 458 GLU B N 1
ATOM 6962 C CA . GLU B 1 458 ? 50.123 -13.229 -6.582 1.00 26.26 458 GLU B CA 1
ATOM 6963 C C . GLU B 1 458 ? 50.429 -14.711 -6.675 1.00 24.53 458 GLU B C 1
ATOM 6964 O O . GLU B 1 458 ? 51.420 -15.100 -7.261 1.00 25.35 458 GLU B O 1
ATOM 6970 N N . TYR B 1 459 ? 49.561 -15.541 -6.118 1.00 24.33 459 TYR B N 1
ATOM 6971 C CA . TYR B 1 459 ? 49.761 -16.999 -6.201 1.00 23.30 459 TYR B CA 1
ATOM 6972 C C . TYR B 1 459 ? 49.752 -17.515 -7.641 1.00 22.92 459 TYR B C 1
ATOM 6973 O O . TYR B 1 459 ? 50.641 -18.278 -8.052 1.00 22.62 459 TYR B O 1
ATOM 6982 N N . SER B 1 460 ? 48.726 -17.122 -8.392 1.00 22.99 460 SER B N 1
ATOM 6983 C CA . SER B 1 460 ? 48.617 -17.550 -9.780 1.00 22.30 460 SER B CA 1
ATOM 6984 C C . SER B 1 460 ? 49.796 -17.018 -10.600 1.00 21.82 460 SER B C 1
ATOM 6985 O O . SER B 1 460 ? 50.346 -17.765 -11.383 1.00 21.73 460 SER B O 1
ATOM 6988 N N . TRP B 1 461 ? 50.201 -15.758 -10.398 1.00 21.37 461 TRP B N 1
ATOM 6989 C CA . TRP B 1 461 ? 51.376 -15.268 -11.133 1.00 22.49 461 TRP B CA 1
ATOM 6990 C C . TRP B 1 461 ? 52.645 -16.047 -10.771 1.00 22.15 461 TRP B C 1
ATOM 6991 O O . TRP B 1 461 ? 53.399 -16.497 -11.644 1.00 22.82 461 TRP B O 1
ATOM 7002 N N . LYS B 1 462 ? 52.875 -16.224 -9.478 1.00 23.04 462 LYS B N 1
ATOM 7003 C CA . LYS B 1 462 ? 54.082 -16.922 -9.049 1.00 23.51 462 LYS B CA 1
ATOM 7004 C C . LYS B 1 462 ? 54.154 -18.329 -9.596 1.00 23.53 462 LYS B C 1
ATOM 7005 O O . LYS B 1 462 ? 55.230 -18.799 -9.931 1.00 24.02 462 LYS B O 1
ATOM 7011 N N . GLU B 1 463 ? 52.998 -18.992 -9.720 1.00 23.24 463 GLU B N 1
ATOM 7012 C CA . GLU B 1 463 ? 52.924 -20.325 -10.310 1.00 23.17 463 GLU B CA 1
ATOM 7013 C C . GLU B 1 463 ? 53.276 -20.331 -11.815 1.00 24.11 463 GLU B C 1
ATOM 7014 O O . GLU B 1 463 ? 54.002 -21.229 -12.287 1.00 24.36 463 GLU B O 1
ATOM 7020 N N . VAL B 1 464 ? 52.765 -19.343 -12.557 1.00 23.08 464 VAL B N 1
ATOM 7021 C CA . VAL B 1 464 ? 53.089 -19.188 -13.987 1.00 24.03 464 VAL B CA 1
ATOM 7022 C C . VAL B 1 464 ? 54.603 -19.041 -14.152 1.00 24.89 464 VAL B C 1
ATOM 7023 O O . VAL B 1 464 ? 55.247 -19.787 -14.904 1.00 24.99 464 VAL B O 1
ATOM 7027 N N . SER B 1 465 ? 55.147 -18.096 -13.398 1.00 25.75 465 SER B N 1
ATOM 7028 C CA . SER B 1 465 ? 56.573 -17.795 -13.428 1.00 26.15 465 SER B CA 1
ATOM 7029 C C . SER B 1 465 ? 57.434 -18.985 -13.025 1.00 26.99 465 SER B C 1
ATOM 7030 O O . SER B 1 465 ? 58.470 -19.249 -13.652 1.00 29.12 465 SER B O 1
ATOM 7033 N N . ALA B 1 466 ? 56.996 -19.725 -12.004 1.00 26.92 466 ALA B N 1
ATOM 7034 C CA . ALA B 1 466 ? 57.711 -20.917 -11.577 1.00 28.13 466 ALA B CA 1
ATOM 7035 C C . ALA B 1 466 ? 57.703 -21.997 -12.664 1.00 28.72 466 ALA B C 1
ATOM 7036 O O . ALA B 1 466 ? 58.708 -22.667 -12.895 1.00 29.21 466 ALA B O 1
ATOM 7038 N N . ALA B 1 467 ? 56.578 -22.157 -13.361 1.00 28.13 467 ALA B N 1
ATOM 7039 C CA . ALA B 1 467 ? 56.548 -23.142 -14.438 1.00 28.85 467 ALA B CA 1
ATOM 7040 C C . ALA B 1 467 ? 57.537 -22.760 -15.551 1.00 28.95 467 ALA B C 1
ATOM 7041 O O . ALA B 1 467 ? 58.208 -23.634 -16.098 1.00 30.38 467 ALA B O 1
ATOM 7043 N N . ALA B 1 468 ? 57.605 -21.470 -15.875 1.00 29.43 468 ALA B N 1
ATOM 7044 C CA . ALA B 1 468 ? 58.514 -20.955 -16.925 1.00 31.43 468 ALA B CA 1
ATOM 7045 C C . ALA B 1 468 ? 59.974 -21.196 -16.527 1.00 32.82 468 ALA B C 1
ATOM 7046 O O . ALA B 1 468 ? 60.825 -21.507 -17.377 1.00 32.22 468 ALA B O 1
ATOM 7048 N N . ASP B 1 469 ? 60.241 -21.040 -15.233 1.00 33.86 469 ASP B N 1
ATOM 7049 C CA . ASP B 1 469 ? 61.569 -21.314 -14.658 1.00 36.19 469 ASP B CA 1
ATOM 7050 C C . ASP B 1 469 ? 61.908 -22.777 -14.869 1.00 37.92 469 ASP B C 1
ATOM 7051 O O . ASP B 1 469 ? 62.999 -23.105 -15.359 1.00 38.78 469 ASP B O 1
ATOM 7056 N N . GLU B 1 470 ? 60.959 -23.640 -14.513 1.00 39.59 470 GLU B N 1
ATOM 7057 C CA . GLU B 1 470 ? 61.110 -25.097 -14.541 1.00 42.73 470 GLU B CA 1
ATOM 7058 C C . GLU B 1 470 ? 61.327 -25.574 -15.981 1.00 44.15 470 GLU B C 1
ATOM 7059 O O . GLU B 1 470 ? 62.089 -26.514 -16.228 1.00 44.48 470 GLU B O 1
ATOM 7065 N N . MET B 1 471 ? 60.660 -24.898 -16.916 1.00 46.08 471 MET B N 1
ATOM 7066 C CA . MET B 1 471 ? 60.783 -25.141 -18.359 1.00 48.13 471 MET B CA 1
ATOM 7067 C C . MET B 1 471 ? 62.155 -24.707 -18.873 1.00 49.31 471 MET B C 1
ATOM 7068 O O . MET B 1 471 ? 62.809 -25.461 -19.601 1.00 49.62 471 MET B O 1
ATOM 7073 N N . GLU B 1 472 ? 62.573 -23.497 -18.495 1.00 51.07 472 GLU B N 1
ATOM 7074 C CA . GLU B 1 472 ? 63.885 -22.943 -18.844 1.00 52.71 472 GLU B CA 1
ATOM 7075 C C . GLU B 1 472 ? 65.039 -23.821 -18.409 1.00 54.09 472 GLU B C 1
ATOM 7076 O O . GLU B 1 472 ? 65.976 -24.034 -19.175 1.00 54.54 472 GLU B O 1
ATOM 7082 N N . GLN B 1 473 ? 64.985 -24.286 -17.164 1.00 55.77 473 GLN B N 1
ATOM 7083 C CA . GLN B 1 473 ? 66.049 -25.101 -16.575 1.00 57.51 473 GLN B CA 1
ATOM 7084 C C . GLN B 1 473 ? 66.054 -26.505 -17.179 1.00 58.62 473 GLN B C 1
ATOM 7085 O O . GLN B 1 473 ? 66.691 -27.426 -16.653 1.00 59.15 473 GLN B O 1
ATOM 7091 N N . GLU B 1 474 ? 65.317 -26.651 -18.278 1.00 59.76 474 GLU B N 1
ATOM 7092 C CA . GLU B 1 474 ? 65.322 -27.855 -19.101 1.00 61.07 474 GLU B CA 1
ATOM 7093 C C . GLU B 1 474 ? 65.718 -27.462 -20.530 1.00 61.76 474 GLU B C 1
ATOM 7094 O O . GLU B 1 474 ? 65.395 -26.366 -20.998 1.00 61.83 474 GLU B O 1
ATOM 7100 N N . GLN B 1 475 ? 66.427 -28.355 -21.215 1.00 62.76 475 GLN B N 1
ATOM 7101 C CA . GLN B 1 475 ? 66.878 -28.095 -22.587 1.00 63.56 475 GLN B CA 1
ATOM 7102 C C . GLN B 1 475 ? 65.938 -28.734 -23.610 1.00 63.78 475 GLN B C 1
ATOM 7103 O O . GLN B 1 475 ? 66.066 -28.509 -24.819 1.00 64.07 475 GLN B O 1
#

Radius of gyration: 27.91 Å; Cα contacts (8 Å, |Δi|>4): 1842; chains: 2; bounding box: 100×59×66 Å

Solvent-accessible surface area: 32857 Å² total

CATH classification: 1.20.1340.10 (+2 more: 3.40.640.10, 3.90.1150.10)

GO terms:
  GO:0042542 response to hydrogen peroxide (P, IDA)
  GO:0009611 response to wounding (P, IEP)
  GO:0036467 5-hydroxy-L-tryptophan decarboxylase activity (F, IDA)
  GO:0036468 L-dopa decarboxylase activity (F, IDA)
  GO:0004058 aromatic-L-amino-acid decarboxylase activity (F, IDA)
  GO:0007615 anesthesia-resistant memory (P, IDA)
  GO:0048082 regulation of adult chitin-containing cuticle pigmentation (P, IGI)
  GO:0007616 long-term memory (P, IGI)
  GO:0035220 wing disc development (P, IMP)
  GO:0040040 thermosensory behavior (P, IMP)
  GO:0042416 dopamine biosynthetic process (P, IMP)
  GO:0042427 serotonin biosynthetic process (P, IMP)
  GO:0043052 thermotaxis (P, IMP)
  GO:0004058 aromatic-L-amino-acid decarboxylase activity (F, IMP)
  GO:0048082 regulation of adult chitin-containing cuticle pigmentation (P, IMP)
  GO:0048085 adult chitin-containing cuticle pigmentation (P, IMP)

Secondary structure (DSSP, 8-state):
--HHHHHHHHHHHHHHHHHHHHTGGGS-SS-SS-TT-SGGGS-SS--SS---HHHHHHHIIIIIGGG---TT-TTB--SSPPP--HHHHHHHHHHHHH---SSS----HHHHHHHHHHHHHHHHHTT--GGG-GGGTSS-EEEEES-HHHHHHHHHHHHHHHHHHHHHHH-TTS-HHHHHHHEEEEEETTS-HHHHHHHHHHT-EEEEEPPBTTB--HHHHHHHHHHHHHTT-EEEEEEEEBS-TTT--B--HHHHHHHHHHTTPEEEEE-TTGGGGGGSGGGGGGGTTGGG-SEEEE-----S-PSS-EEEEESSGGG----GGGTHHHHHHHHHHHHHHHHHHHHHHHHHHHHHHHHHHHHSTTEEESS--BTTEEEEEESS-HHHHHHHHHHHHHHTS-B-EEEEETTEEEEEEE---TT--HHHHHHHHHHHHHHHHHHHT--/--HHHHHHHHHHHHHHHHHHHHTGGGS-SS-SSPTT-SGGGS-SS--SSPPPHHHHHHHIIIIIGGG---TT-TTB--SS-----HHHHHHHHHHHHH---SSS----HHHHHHHHHHHHHHHHHTT--GGG-GGGTSS-EEEEES-HHHHHHHHHHHHHHHHHHHHHHH-TTS-HHHHHTTEEEEEETTS-HHHHHHHHHHT-EEEEEPPBTTB--HHHHHHHHHHHHTTT-EEEEEEEEBS-TTT--B--HHHHHHHHHHTT-EEEEE-TTGGGGGGSGGGGGGGTTGGG-SEEEE-----S-PSS-EEEEESSTT-----GGGHHHHHHHHHHHHHHHHHHHHHHHHHHHHHHHHHHHHTSTTEEESS--BTTEEEEEESS-HHHHHHHHHHHHHHTS-B-EEEEETTEEEEEEE---TT--HHHHHHHHHHHHHHHHHHHT--

B-factor: mean 30.01, std 11.19, range [12.1, 76.91]

Organism: Drosophila melanogaster (NCBI:txid7227)

Nearest PDB structures (foldseek):
  3k40-assembly1_B  TM=1.002E+00  e=6.569E-86  Drosophila melanogaster
  7eiw-assembly1_B  TM=9.644E-01  e=5.973E-53  Homo sapiens
  7eiy-assembly1_B  TM=9.646E-01  e=1.298E-51  Homo sapiens
  7eix-assembly1_A  TM=9.610E-01  e=1.611E-51  Homo sapiens
  6khp-assembly1_A-2  TM=9.367E-01  e=1.996E-43  Oryza sativa Japonica Group

Sequence (894 aa):
MEAPEFKDFAKTMVDFIAEYLENIRERRVLPEVKPGYLKPLIPDAAPEKPEKWQDVMQDIERVIMPGVTHWHSPKFHAYFPTANSYPAIVADMLSGAIACIGFTWIASPACTELEVVMMDWLGKMLELPAEFLACSGGKGGGVIQGTASESTLVALLGAKAKKLKEVKELHPEWDEHTILGKLVGYCSDQAHSSVERAGLLGGVKLRSVQSENHRMRGAALEKAIEQDVAEGLIPFYAVVTLGTTNSCAFDYLDECGPVGNKHNLWIHVDAAYAGSAFICPEYRHLMKGIESADSFNFNPHWMLVNFDCSAMWLKDPSWVPLGRRFRALKLWFVLRLYGVENLQAHIRRHCNFAKQFGDLCVADSRFELAAEINMGLVCFRLKGSNERNEALLKRINGRGHIHLVPAKIKDVYFLRMAICSRFTQSEDMEYSWKEVSAAADEMEQEQMEAPEFKDFAKTMVDFIAEYLENIRERRVLPEVKPGYLKPLIPDAAPEKPEKWQDVMQDIERVIMPGVTHWHSPKFHAYFPTANSYPAIVADMLSGAIACIGFTWIASPACTELEVVMMDWLGKMLELPAEFLACSGGKGGGVIQGTASESTLVALLGAKAKKLKEVKELHPEWDEHTILGKLVGYCSDQAHSSVERAGLLGGVKLRSVQSENHRMRGAALEKAIEQDVAEGLIPFYAVVTLGTTNSCAFDYLDECGPVGNKHNLWIHVDAAYAGSAFICPEYRHLMKGIESADSFNFNPHWMLVNFDCSAMWLKDPSWVPLGRRFRALKLWFVLRLYGVENLQAHIRRHCNFAKQFGDLCVADSRFELAAEINMGLVCFRLKGSNERNEALLKRINGRGHIHLVPAKIKDVYFLRMAICSRFTQSEDMEYSWKEVSAAADEMEQEQ